Protein AF-0000000071808644 (afdb_homodimer)

Structure (mmCIF, N/CA/C/O backbone):
data_AF-0000000071808644-model_v1
#
loop_
_entity.id
_entity.type
_entity.pdbx_description
1 polymer 'Uncharacterized protein'
#
loop_
_atom_site.group_PDB
_atom_site.id
_atom_site.type_symbol
_atom_site.label_atom_id
_atom_site.label_alt_id
_atom_site.label_comp_id
_atom_site.label_asym_id
_atom_site.label_entity_id
_atom_site.label_seq_id
_atom_site.pdbx_PDB_ins_code
_atom_site.Cartn_x
_atom_site.Cartn_y
_atom_site.Cartn_z
_atom_site.occupancy
_atom_site.B_iso_or_equiv
_atom_site.auth_seq_id
_atom_site.auth_comp_id
_atom_site.auth_asym_id
_atom_site.auth_atom_id
_atom_site.pdbx_PDB_model_num
ATOM 1 N N . MET A 1 1 ? 112.938 -9.633 44.031 1 18.41 1 MET A N 1
ATOM 2 C CA . MET A 1 1 ? 112.812 -9.719 42.562 1 18.41 1 MET A CA 1
ATOM 3 C C . MET A 1 1 ? 111.625 -8.914 42.062 1 18.41 1 MET A C 1
ATOM 5 O O . MET A 1 1 ? 110.688 -8.672 42.812 1 18.41 1 MET A O 1
ATOM 9 N N . LYS A 1 2 ? 111.625 -8.844 40.438 1 17.34 2 LYS A N 1
ATOM 10 C CA . LYS A 1 2 ? 111.75 -7.777 39.469 1 17.34 2 LYS A CA 1
ATOM 11 C C . LYS A 1 2 ? 110.438 -7.016 39.281 1 17.34 2 LYS A C 1
ATOM 13 O O . LYS A 1 2 ? 109.375 -7.484 39.688 1 17.34 2 LYS A O 1
ATOM 18 N N . ARG A 1 3 ? 110.125 -6.863 37.969 1 21 3 ARG A N 1
ATOM 19 C CA . ARG A 1 3 ? 109.938 -6.176 36.719 1 21 3 ARG A CA 1
ATOM 20 C C . ARG A 1 3 ? 108.438 -6.23 36.312 1 21 3 ARG A C 1
ATOM 22 O O . ARG A 1 3 ? 107.938 -7.293 35.938 1 21 3 ARG A O 1
ATOM 29 N N . ARG A 1 4 ? 107.5 -5.637 37.094 1 20.03 4 ARG A N 1
ATOM 30 C CA . ARG A 1 4 ? 106.125 -5.613 37.594 1 20.03 4 ARG A CA 1
ATOM 31 C C . ARG A 1 4 ? 105.125 -5.605 36.438 1 20.03 4 ARG A C 1
ATOM 33 O O . ARG A 1 4 ? 105.5 -5.297 35.312 1 20.03 4 ARG A O 1
ATOM 40 N N . GLU A 1 5 ? 103.938 -5.289 36.469 1 20.12 5 GLU A N 1
ATOM 41 C CA . GLU A 1 5 ? 102.562 -5.691 36.125 1 20.12 5 GLU A CA 1
ATOM 42 C C . GLU A 1 5 ? 102.062 -4.934 34.906 1 20.12 5 GLU A C 1
ATOM 44 O O . GLU A 1 5 ? 100.875 -5.062 34.562 1 20.12 5 GLU A O 1
ATOM 49 N N . SER A 1 6 ? 102.938 -3.836 34.219 1 23.62 6 SER A N 1
ATOM 50 C CA . SER A 1 6 ? 102.312 -2.74 33.469 1 23.62 6 SER A CA 1
ATOM 51 C C . SER A 1 6 ? 101.875 -3.211 32.094 1 23.62 6 SER A C 1
ATOM 53 O O . SER A 1 6 ? 101.438 -2.402 31.281 1 23.62 6 SER A O 1
ATOM 55 N N . GLU A 1 7 ? 102.25 -4.43 31.5 1 23.36 7 GLU A N 1
ATOM 56 C CA . GLU A 1 7 ? 102.312 -4.801 30.094 1 23.36 7 GLU A CA 1
ATOM 57 C C . GLU A 1 7 ? 100.938 -4.879 29.469 1 23.36 7 GLU A C 1
ATOM 59 O O . GLU A 1 7 ? 100.812 -4.602 28.281 1 23.36 7 GLU A O 1
ATOM 64 N N . TYR A 1 8 ? 99.875 -5.59 30.047 1 23.56 8 TYR A N 1
ATOM 65 C CA . TYR A 1 8 ? 99.062 -6.504 29.25 1 23.56 8 TYR A CA 1
ATOM 66 C C . TYR A 1 8 ? 97.938 -5.762 28.562 1 23.56 8 TYR A C 1
ATOM 68 O O . TYR A 1 8 ? 97.188 -6.352 27.766 1 23.56 8 TYR A O 1
ATOM 76 N N . ASN A 1 9 ? 97.438 -4.418 28.875 1 21.66 9 ASN A N 1
ATOM 77 C CA . ASN A 1 9 ? 96 -4.098 28.688 1 21.66 9 ASN A CA 1
ATOM 78 C C . ASN A 1 9 ? 95.75 -3.588 27.281 1 21.66 9 ASN A C 1
ATOM 80 O O . ASN A 1 9 ? 94.625 -3.062 27 1 21.66 9 ASN A O 1
ATOM 84 N N . VAL A 1 10 ? 96.688 -3.223 26.312 1 26.44 10 VAL A N 1
ATOM 85 C CA . VAL A 1 10 ? 96.562 -2.328 25.172 1 26.44 10 VAL A CA 1
ATOM 86 C C . VAL A 1 10 ? 95.75 -3.033 24.047 1 26.44 10 VAL A C 1
ATOM 88 O O . VAL A 1 10 ? 95.375 -2.396 23.094 1 26.44 10 VAL A O 1
ATOM 91 N N . GLN A 1 11 ? 95.75 -4.348 23.906 1 21.98 11 GLN A N 1
ATOM 92 C CA . GLN A 1 11 ? 95.5 -5.016 22.641 1 21.98 11 GLN A CA 1
ATOM 93 C C . GLN A 1 11 ? 94.062 -4.891 22.25 1 21.98 11 GLN A C 1
ATOM 95 O O . GLN A 1 11 ? 93.625 -5.234 21.125 1 21.98 11 GLN A O 1
ATOM 100 N N . GLU A 1 12 ? 93 -4.711 23.125 1 25.33 12 GLU A N 1
ATOM 101 C CA . GLU A 1 12 ? 91.625 -5.145 22.844 1 25.33 12 GLU A CA 1
ATOM 102 C C . GLU A 1 12 ? 90.875 -4.133 21.969 1 25.33 12 GLU A C 1
ATOM 104 O O . GLU A 1 12 ? 89.688 -4.301 21.672 1 25.33 12 GLU A O 1
ATOM 109 N N . GLU A 1 13 ? 91.375 -2.963 21.516 1 24.89 13 GLU A N 1
ATOM 110 C CA . GLU A 1 13 ? 90.625 -1.874 20.938 1 24.89 13 GLU A CA 1
ATOM 111 C C . GLU A 1 13 ? 90.25 -2.18 19.5 1 24.89 13 GLU A C 1
ATOM 113 O O . GLU A 1 13 ? 89.312 -1.601 18.953 1 24.89 13 GLU A O 1
ATOM 118 N N . ARG A 1 14 ? 91.062 -2.805 18.562 1 28.14 14 ARG A N 1
ATOM 119 C CA . ARG A 1 14 ? 91 -2.652 17.125 1 28.14 14 ARG A CA 1
ATOM 120 C C . ARG A 1 14 ? 89.75 -3.375 16.547 1 28.14 14 ARG A C 1
ATOM 122 O O . ARG A 1 14 ? 89.562 -3.398 15.328 1 28.14 14 ARG A O 1
ATOM 129 N N . ARG A 1 15 ? 89.125 -4.352 17.203 1 24.03 15 ARG A N 1
ATOM 130 C CA . ARG A 1 15 ? 88.25 -5.289 16.484 1 24.03 15 ARG A CA 1
ATOM 131 C C . ARG A 1 15 ? 86.875 -4.648 16.156 1 24.03 15 ARG A C 1
ATOM 133 O O . ARG A 1 15 ? 86.125 -5.203 15.375 1 24.03 15 ARG A O 1
ATOM 140 N N . THR A 1 16 ? 86.438 -3.617 16.844 1 24.81 16 THR A N 1
ATOM 141 C CA . THR A 1 16 ? 85 -3.441 16.859 1 24.81 16 THR A CA 1
ATOM 142 C C . THR A 1 16 ? 84.5 -2.709 15.602 1 24.81 16 THR A C 1
ATOM 144 O O . THR A 1 16 ? 83.312 -2.459 15.422 1 24.81 16 THR A O 1
ATOM 147 N N . ARG A 1 17 ? 85.375 -2.074 14.734 1 30.22 17 ARG A N 1
ATOM 148 C CA . ARG A 1 17 ? 85 -1.171 13.672 1 30.22 17 ARG A CA 1
ATOM 149 C C . ARG A 1 17 ? 84.312 -1.938 12.523 1 30.22 17 ARG A C 1
ATOM 151 O O . ARG A 1 17 ? 83.688 -1.349 11.68 1 30.22 17 ARG A O 1
ATOM 158 N N . SER A 1 18 ? 84.812 -3.166 12.305 1 27.53 18 SER A N 1
ATOM 159 C CA . SER A 1 18 ? 84.562 -3.742 10.992 1 27.53 18 SER A CA 1
ATOM 160 C C . SER A 1 18 ? 83.062 -4.156 10.883 1 27.53 18 SER A C 1
ATOM 162 O O . SER A 1 18 ? 82.625 -4.559 9.812 1 27.53 18 SER A O 1
ATOM 164 N N . LYS A 1 19 ? 82.438 -4.414 12 1 37.84 19 LYS A N 1
ATOM 165 C CA . LYS A 1 19 ? 81.125 -5.094 11.93 1 37.84 19 LYS A CA 1
ATOM 166 C C . LYS A 1 19 ? 80 -4.137 11.484 1 37.84 19 LYS A C 1
ATOM 168 O O . LYS A 1 19 ? 78.875 -4.547 11.289 1 37.84 19 LYS A O 1
ATOM 173 N N . SER A 1 20 ? 80.375 -2.814 11.508 1 35.75 20 SER A N 1
ATOM 174 C CA . SER A 1 20 ? 79.188 -1.937 11.227 1 35.75 20 SER A CA 1
ATOM 175 C C . SER A 1 20 ? 78.812 -2.006 9.758 1 35.75 20 SER A C 1
ATOM 177 O O . SER A 1 20 ? 77.625 -1.877 9.422 1 35.75 20 SER A O 1
ATOM 179 N N . LYS A 1 21 ? 79.938 -2.133 8.898 1 44.19 21 LYS A N 1
ATOM 180 C CA . LYS A 1 21 ? 79.625 -2.043 7.473 1 44.19 21 LYS A CA 1
ATOM 181 C C . LYS A 1 21 ? 78.812 -3.264 7 1 44.19 21 LYS A C 1
ATOM 183 O O . LYS A 1 21 ? 78 -3.16 6.09 1 44.19 21 LYS A O 1
ATOM 188 N N . ARG A 1 22 ? 79.188 -4.344 7.664 1 44.31 22 ARG A N 1
ATOM 189 C CA . ARG A 1 22 ? 78.562 -5.582 7.207 1 44.31 22 ARG A CA 1
ATOM 190 C C . ARG A 1 22 ? 77.062 -5.605 7.531 1 44.31 22 ARG A C 1
ATOM 192 O O . ARG A 1 22 ? 76.312 -6.152 6.77 1 44.31 22 ARG A O 1
ATOM 199 N N . THR A 1 23 ? 76.875 -4.984 8.672 1 47.53 23 THR A N 1
ATOM 200 C CA . THR A 1 23 ? 75.438 -5.043 9.062 1 47.53 23 THR A CA 1
ATOM 201 C C . THR A 1 23 ? 74.625 -4.195 8.117 1 47.53 23 THR A C 1
ATOM 203 O O . THR A 1 23 ? 73.5 -4.586 7.762 1 47.53 23 THR A O 1
ATOM 206 N N . ILE A 1 24 ? 75.25 -3.025 7.625 1 54.75 24 ILE A N 1
ATOM 207 C CA . ILE A 1 24 ? 74.5 -2.154 6.742 1 54.75 24 ILE A CA 1
ATOM 208 C C . ILE A 1 24 ? 74.312 -2.844 5.395 1 54.75 24 ILE A C 1
ATOM 210 O O . ILE A 1 24 ? 73.188 -2.787 4.832 1 54.75 24 ILE A O 1
ATOM 214 N N . ILE A 1 25 ? 75.375 -3.658 4.988 1 56.53 25 ILE A N 1
ATOM 215 C CA . ILE A 1 25 ? 75.25 -4.379 3.727 1 56.53 25 ILE A CA 1
ATOM 216 C C . ILE A 1 25 ? 74.125 -5.441 3.842 1 56.53 25 ILE A C 1
ATOM 218 O O . ILE A 1 25 ? 73.312 -5.602 2.93 1 56.53 25 ILE A O 1
ATOM 222 N N . TRP A 1 26 ? 74.125 -6.012 5.012 1 58.91 26 TRP A N 1
ATOM 223 C CA . TRP A 1 26 ? 73.125 -7.055 5.195 1 58.91 26 TRP A CA 1
ATOM 224 C C . TRP A 1 26 ? 71.75 -6.457 5.254 1 58.91 26 TRP A C 1
ATOM 226 O O . TRP A 1 26 ? 70.812 -7.027 4.711 1 58.91 26 TRP A O 1
ATOM 236 N N . ILE A 1 27 ? 71.625 -5.215 5.82 1 60.44 27 ILE A N 1
ATOM 237 C CA . ILE A 1 27 ? 70.375 -4.559 5.895 1 60.44 27 ILE A CA 1
ATOM 238 C C . ILE A 1 27 ? 69.938 -4.121 4.496 1 60.44 27 ILE A C 1
ATOM 240 O O . ILE A 1 27 ? 68.75 -4.316 4.113 1 60.44 27 ILE A O 1
ATOM 244 N N . VAL A 1 28 ? 70.938 -3.635 3.697 1 63.34 28 VAL A N 1
ATOM 245 C CA . VAL A 1 28 ? 70.625 -3.211 2.34 1 63.34 28 VAL A CA 1
ATOM 246 C C . VAL A 1 28 ? 70.25 -4.43 1.489 1 63.34 28 VAL A C 1
ATOM 248 O O . VAL A 1 28 ? 69.312 -4.402 0.719 1 63.34 28 VAL A O 1
ATOM 251 N N . ILE A 1 29 ? 71 -5.527 1.685 1 61.94 29 ILE A N 1
ATOM 252 C CA . ILE A 1 29 ? 70.688 -6.762 0.971 1 61.94 29 ILE A CA 1
ATOM 253 C C . ILE A 1 29 ? 69.312 -7.273 1.401 1 61.94 29 ILE A C 1
ATOM 255 O O . ILE A 1 29 ? 68.5 -7.68 0.563 1 61.94 29 ILE A O 1
ATOM 259 N N . ALA A 1 30 ? 69.125 -7.172 2.725 1 63.38 30 ALA A N 1
ATOM 260 C CA . ALA A 1 30 ? 67.812 -7.633 3.213 1 63.38 30 ALA A CA 1
ATOM 261 C C . ALA A 1 30 ? 66.688 -6.773 2.662 1 63.38 30 ALA A C 1
ATOM 263 O O . ALA A 1 30 ? 65.625 -7.293 2.246 1 63.38 30 ALA A O 1
ATOM 264 N N . LEU A 1 31 ? 66.938 -5.484 2.58 1 66.81 31 LEU A N 1
ATOM 265 C CA . LEU A 1 31 ? 65.938 -4.582 2.055 1 66.81 31 LEU A CA 1
ATOM 266 C C . LEU A 1 31 ? 65.812 -4.758 0.547 1 66.81 31 LEU A C 1
ATOM 268 O O . LEU A 1 31 ? 64.688 -4.715 0.025 1 66.81 31 LEU A O 1
ATOM 272 N N . THR A 1 32 ? 66.938 -5.035 -0.155 1 64.38 32 THR A N 1
ATOM 273 C CA . THR A 1 32 ? 66.875 -5.312 -1.585 1 64.38 32 THR A CA 1
ATOM 274 C C . THR A 1 32 ? 66.188 -6.648 -1.844 1 64.38 32 THR A C 1
ATOM 276 O O . THR A 1 32 ? 65.375 -6.77 -2.775 1 64.38 32 THR A O 1
ATOM 279 N N . ILE A 1 33 ? 66.5 -7.629 -1.031 1 63.22 33 ILE A N 1
ATOM 280 C CA . ILE A 1 33 ? 65.812 -8.914 -1.165 1 63.22 33 ILE A CA 1
ATOM 281 C C . ILE A 1 33 ? 64.375 -8.758 -0.853 1 63.22 33 ILE A C 1
ATOM 283 O O . ILE A 1 33 ? 63.5 -9.289 -1.564 1 63.22 33 ILE A O 1
ATOM 287 N N . LEU A 1 34 ? 64.062 -7.977 0.174 1 64.75 34 LEU A N 1
ATOM 288 C CA . LEU A 1 34 ? 62.625 -7.73 0.498 1 64.75 34 LEU A CA 1
ATOM 289 C C . LEU A 1 34 ? 61.938 -6.957 -0.623 1 64.75 34 LEU A C 1
ATOM 291 O O . LEU A 1 34 ? 60.812 -7.25 -0.968 1 64.75 34 LEU A O 1
ATOM 295 N N . ALA A 1 35 ? 62.719 -6.02 -1.239 1 66.44 35 ALA A N 1
ATOM 296 C CA . ALA A 1 35 ? 62.156 -5.289 -2.383 1 66.44 35 ALA A CA 1
ATOM 297 C C . ALA A 1 35 ? 62.031 -6.199 -3.598 1 66.44 35 ALA A C 1
ATOM 299 O O . ALA A 1 35 ? 61.031 -6.129 -4.316 1 66.44 35 ALA A O 1
ATOM 300 N N . ILE A 1 36 ? 62.969 -7.074 -3.805 1 63.25 36 ILE A N 1
ATOM 301 C CA . ILE A 1 36 ? 62.875 -8.039 -4.891 1 63.25 36 ILE A CA 1
ATOM 302 C C . ILE A 1 36 ? 61.75 -9.023 -4.621 1 63.25 36 ILE A C 1
ATOM 304 O O . ILE A 1 36 ? 60.969 -9.344 -5.52 1 63.25 36 ILE A O 1
ATOM 308 N N . ILE A 1 37 ? 61.594 -9.461 -3.4 1 62.5 37 ILE A N 1
ATOM 309 C CA . ILE A 1 37 ? 60.469 -10.359 -3.062 1 62.5 37 ILE A CA 1
ATOM 310 C C . ILE A 1 37 ? 59.156 -9.617 -3.211 1 62.5 37 ILE A C 1
ATOM 312 O O . ILE A 1 37 ? 58.188 -10.164 -3.768 1 62.5 37 ILE A O 1
ATOM 316 N N . ALA A 1 38 ? 59.094 -8.375 -2.803 1 65.19 38 ALA A N 1
ATOM 317 C CA . ALA A 1 38 ? 57.875 -7.598 -2.957 1 65.19 38 ALA A CA 1
ATOM 318 C C . ALA A 1 38 ? 57.562 -7.367 -4.43 1 65.19 38 ALA A C 1
ATOM 320 O O . ALA A 1 38 ? 56.406 -7.484 -4.848 1 65.19 38 ALA A O 1
ATOM 321 N N . THR A 1 39 ? 58.594 -7.078 -5.227 1 63.19 39 THR A N 1
ATOM 322 C CA . THR A 1 39 ? 58.375 -6.926 -6.664 1 63.19 39 THR A CA 1
ATOM 323 C C . THR A 1 39 ? 58.062 -8.273 -7.312 1 63.19 39 THR A C 1
ATOM 325 O O . THR A 1 39 ? 57.219 -8.344 -8.211 1 63.19 39 THR A O 1
ATOM 328 N N . ALA A 1 40 ? 58.688 -9.305 -6.91 1 59.97 40 ALA A N 1
ATOM 329 C CA . ALA A 1 40 ? 58.375 -10.625 -7.438 1 59.97 40 ALA A CA 1
ATOM 330 C C . ALA A 1 40 ? 56.969 -11.062 -7.035 1 59.97 40 ALA A C 1
ATOM 332 O O . ALA A 1 40 ? 56.219 -11.609 -7.848 1 59.97 40 ALA A O 1
ATOM 333 N N . VAL A 1 41 ? 56.562 -10.805 -5.82 1 59.75 41 VAL A N 1
ATOM 334 C CA . VAL A 1 41 ? 55.188 -11.094 -5.391 1 59.75 41 VAL A CA 1
ATOM 335 C C . VAL A 1 41 ? 54.219 -10.219 -6.168 1 59.75 41 VAL A C 1
ATOM 337 O O . VAL A 1 41 ? 53.188 -10.703 -6.645 1 59.75 41 VAL A O 1
ATOM 340 N N . ALA A 1 42 ? 54.562 -8.938 -6.375 1 58.53 42 ALA A N 1
ATOM 341 C CA . ALA A 1 42 ? 53.719 -8.062 -7.188 1 58.53 42 ALA A CA 1
ATOM 342 C C . ALA A 1 42 ? 53.688 -8.539 -8.641 1 58.53 42 ALA A C 1
ATOM 344 O O . ALA A 1 42 ? 52.625 -8.547 -9.258 1 58.53 42 ALA A O 1
ATOM 345 N N . LEU A 1 43 ? 54.781 -8.945 -9.117 1 55.28 43 LEU A N 1
ATOM 346 C CA . LEU A 1 43 ? 54.812 -9.484 -10.469 1 55.28 43 LEU A CA 1
ATOM 347 C C . LEU A 1 43 ? 54.062 -10.812 -10.547 1 55.28 43 LEU A C 1
ATOM 349 O O . LEU A 1 43 ? 53.344 -11.062 -11.5 1 55.28 43 LEU A O 1
ATOM 353 N N . VAL A 1 44 ? 54.219 -11.664 -9.57 1 53.47 44 VAL A N 1
ATOM 354 C CA . VAL A 1 44 ? 53.469 -12.914 -9.555 1 53.47 44 VAL A CA 1
ATOM 355 C C . VAL A 1 44 ? 51.969 -12.625 -9.414 1 53.47 44 VAL A C 1
ATOM 357 O O . VAL A 1 44 ? 51.156 -13.258 -10.078 1 53.47 44 VAL A O 1
ATOM 360 N N . VAL A 1 45 ? 51.594 -11.641 -8.602 1 52.75 45 VAL A N 1
ATOM 361 C CA . VAL A 1 45 ? 50.188 -11.258 -8.477 1 52.75 45 VAL A CA 1
ATOM 362 C C . VAL A 1 45 ? 49.719 -10.68 -9.797 1 52.75 45 VAL A C 1
ATOM 364 O O . VAL A 1 45 ? 48.625 -11.023 -10.266 1 52.75 45 VAL A O 1
ATOM 367 N N . VAL A 1 46 ? 50.5 -9.805 -10.422 1 51.59 46 VAL A N 1
ATOM 368 C CA . VAL A 1 46 ? 50.125 -9.25 -11.719 1 51.59 46 VAL A CA 1
ATOM 369 C C . VAL A 1 46 ? 50.156 -10.359 -12.773 1 51.59 46 VAL A C 1
ATOM 371 O O . VAL A 1 46 ? 49.25 -10.445 -13.609 1 51.59 46 VAL A O 1
ATOM 374 N N . LEU A 1 47 ? 51.188 -11.172 -12.797 1 48.44 47 LEU A N 1
ATOM 375 C CA . LEU A 1 47 ? 51.25 -12.281 -13.75 1 48.44 47 LEU A CA 1
ATOM 376 C C . LEU A 1 47 ? 50.156 -13.32 -13.445 1 48.44 47 LEU A C 1
ATOM 378 O O . LEU A 1 47 ? 49.562 -13.883 -14.359 1 48.44 47 LEU A O 1
ATOM 382 N N . ARG A 1 48 ? 50 -13.641 -12.148 1 44.94 48 ARG A N 1
ATOM 383 C CA . ARG A 1 48 ? 48.875 -14.492 -11.805 1 44.94 48 ARG A CA 1
ATOM 384 C C . ARG A 1 48 ? 47.531 -13.844 -12.219 1 44.94 48 ARG A C 1
ATOM 386 O O . ARG A 1 48 ? 46.656 -14.516 -12.742 1 44.94 48 ARG A O 1
ATOM 393 N N . ASP A 1 49 ? 47.406 -12.602 -12.047 1 44.88 49 ASP A N 1
ATOM 394 C CA . ASP A 1 49 ? 46.219 -11.898 -12.555 1 44.88 49 ASP A CA 1
ATOM 395 C C . ASP A 1 49 ? 46.188 -11.938 -14.078 1 44.88 49 ASP A C 1
ATOM 397 O O . ASP A 1 49 ? 45.125 -12.102 -14.672 1 44.88 49 ASP A O 1
ATOM 401 N N . GLN A 1 50 ? 47.312 -11.828 -14.742 1 40.97 50 GLN A N 1
ATOM 402 C CA . GLN A 1 50 ? 47.375 -11.961 -16.188 1 40.97 50 GLN A CA 1
ATOM 403 C C . GLN A 1 50 ? 47.219 -13.422 -16.625 1 40.97 50 GLN A C 1
ATOM 405 O O . GLN A 1 50 ? 46.625 -13.719 -17.641 1 40.97 50 GLN A O 1
ATOM 410 N N . LEU A 1 51 ? 47.906 -14.383 -16.094 1 40.09 51 LEU A N 1
ATOM 411 C CA . LEU A 1 51 ? 47.781 -15.789 -16.438 1 40.09 51 LEU A CA 1
ATOM 412 C C . LEU A 1 51 ? 46.375 -16.312 -16.078 1 40.09 51 LEU A C 1
ATOM 414 O O . LEU A 1 51 ? 45.844 -17.172 -16.781 1 40.09 51 LEU A O 1
ATOM 418 N N . THR A 1 52 ? 45.875 -16.031 -14.953 1 40.03 52 THR A N 1
ATOM 419 C CA . THR A 1 52 ? 44.469 -16.359 -14.75 1 40.03 52 THR A CA 1
ATOM 420 C C . THR A 1 52 ? 43.594 -15.664 -15.781 1 40.03 52 THR A C 1
ATOM 422 O O . THR A 1 52 ? 42.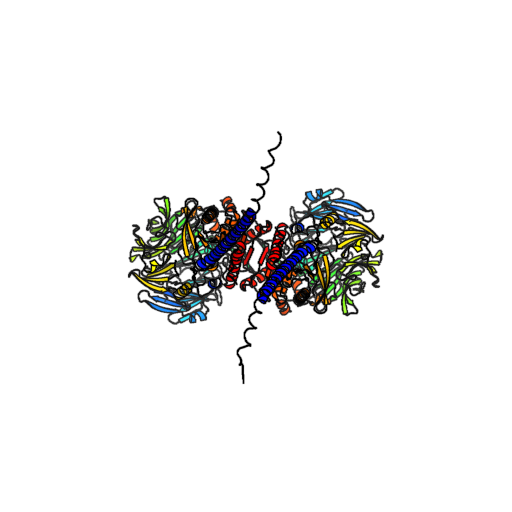469 -16.094 -16.031 1 40.03 52 THR A O 1
ATOM 425 N N . ASN A 1 53 ? 44.062 -14.617 -16.344 1 40.81 53 ASN A N 1
ATOM 426 C CA . ASN A 1 53 ? 43.344 -13.992 -17.438 1 40.81 53 ASN A CA 1
ATOM 427 C C . ASN A 1 53 ? 43.531 -14.773 -18.734 1 40.81 53 ASN A C 1
ATOM 429 O O . ASN A 1 53 ? 42.938 -14.414 -19.766 1 40.81 53 ASN A O 1
ATOM 433 N N . ASN A 1 54 ? 44.469 -15.57 -18.891 1 40.25 54 ASN A N 1
ATOM 434 C CA . ASN A 1 54 ? 44.719 -16.188 -20.188 1 40.25 54 ASN A CA 1
ATOM 435 C C . ASN A 1 54 ? 43.625 -17.188 -20.547 1 40.25 54 ASN A C 1
ATOM 437 O O . ASN A 1 54 ? 43.469 -17.562 -21.719 1 40.25 54 ASN A O 1
ATOM 441 N N . ASN A 1 55 ? 43.281 -18.078 -19.703 1 42.66 55 ASN A N 1
ATOM 442 C CA . ASN A 1 55 ? 42.25 -19 -20.172 1 42.66 55 ASN A CA 1
ATOM 443 C C . ASN A 1 55 ? 40.906 -18.281 -20.359 1 42.66 55 ASN A C 1
ATOM 445 O O . ASN A 1 55 ? 39.844 -18.906 -20.25 1 42.66 55 ASN A O 1
ATOM 449 N N . GLN A 1 56 ? 40.906 -16.984 -20.297 1 48.72 56 GLN A N 1
ATOM 450 C CA . GLN A 1 56 ? 39.688 -16.141 -20.344 1 48.72 56 GLN A CA 1
ATOM 451 C C . GLN A 1 56 ? 39.156 -16.047 -21.766 1 48.72 56 GLN A C 1
ATOM 453 O O . GLN A 1 56 ? 39.844 -15.57 -22.672 1 48.72 56 GLN A O 1
ATOM 458 N N . SER A 1 57 ? 38.375 -16.891 -22.188 1 59.38 57 SER A N 1
ATOM 459 C CA . SER A 1 57 ? 37.625 -16.609 -23.406 1 59.38 57 SER A CA 1
ATOM 460 C C . SER A 1 57 ? 37.312 -15.133 -23.531 1 59.38 57 SER A C 1
ATOM 462 O O . SER A 1 57 ? 37.156 -14.43 -22.516 1 59.38 57 SER A O 1
ATOM 464 N N . THR A 1 58 ? 37.719 -14.469 -24.672 1 69.06 58 THR A N 1
ATOM 465 C CA . THR A 1 58 ? 37.469 -13.086 -25.078 1 69.06 58 THR A CA 1
ATOM 466 C C . THR A 1 58 ? 36 -12.812 -25.266 1 69.06 58 THR A C 1
ATOM 468 O O . THR A 1 58 ? 35.594 -11.672 -25.5 1 69.06 58 THR A O 1
ATOM 471 N N . GLN A 1 59 ? 35.094 -13.828 -25.047 1 89 59 GLN A N 1
ATOM 472 C CA . GLN A 1 59 ? 33.688 -13.523 -25.297 1 89 59 GLN A CA 1
ATOM 473 C C . GLN A 1 59 ? 33.062 -12.898 -24.062 1 89 59 GLN A C 1
ATOM 475 O O . GLN A 1 59 ? 33.438 -13.195 -22.938 1 89 59 GLN A O 1
ATOM 480 N N . PRO A 1 60 ? 32.125 -12.039 -24.328 1 93.12 60 PRO A N 1
ATOM 481 C CA . PRO A 1 60 ? 31.391 -11.461 -23.188 1 93.12 60 PRO A CA 1
ATOM 482 C C . PRO A 1 60 ? 30.453 -12.469 -22.516 1 93.12 60 PRO A C 1
ATOM 484 O O . PRO A 1 60 ? 30.016 -13.43 -23.156 1 93.12 60 PRO A O 1
ATOM 487 N N . GLY A 1 61 ? 30.25 -12.305 -21.234 1 94.94 61 GLY A N 1
ATOM 488 C CA . GLY A 1 61 ? 29.219 -13.078 -20.562 1 94.94 61 GLY A CA 1
ATOM 489 C C . GLY A 1 61 ? 27.812 -12.711 -20.984 1 94.94 61 GLY A C 1
ATOM 490 O O . GLY A 1 61 ? 27.625 -11.805 -21.797 1 94.94 61 GLY A O 1
ATOM 491 N N . PHE A 1 62 ? 26.828 -13.438 -20.453 1 96.5 62 PHE A N 1
ATOM 492 C CA . PHE A 1 62 ? 25.422 -13.086 -20.625 1 96.5 62 PHE A CA 1
ATOM 493 C C . PHE A 1 62 ? 25.078 -11.836 -19.828 1 96.5 62 PHE A C 1
ATOM 495 O O . PHE A 1 62 ? 24.984 -11.883 -18.594 1 96.5 62 PHE A O 1
ATOM 502 N N . SER A 1 63 ? 24.844 -10.727 -20.484 1 95.75 63 SER A N 1
ATOM 503 C CA . SER A 1 63 ? 24.75 -9.422 -19.828 1 95.75 63 SER A CA 1
ATOM 504 C C . SER A 1 63 ? 23.359 -9.18 -19.266 1 95.75 63 SER A C 1
ATOM 506 O O . SER A 1 63 ? 22.438 -9.945 -19.547 1 95.75 63 SER A O 1
ATOM 508 N N . TYR A 1 64 ? 23.266 -8.07 -18.484 1 96.38 64 TYR A N 1
ATOM 509 C CA . TYR A 1 64 ? 21.984 -7.645 -17.938 1 96.38 64 TYR A CA 1
ATOM 510 C C . TYR A 1 64 ? 20.984 -7.367 -19.062 1 96.38 64 TYR A C 1
ATOM 512 O O . TYR A 1 64 ? 19.844 -7.812 -19 1 96.38 64 TYR A O 1
ATOM 520 N N . GLU A 1 65 ? 21.406 -6.711 -20.094 1 96.25 65 GLU A N 1
ATOM 521 C CA . GLU A 1 65 ? 20.531 -6.348 -21.203 1 96.25 65 GLU A CA 1
ATOM 522 C C . GLU A 1 65 ? 20.094 -7.578 -22 1 96.25 65 GLU A C 1
ATOM 524 O O . GLU A 1 65 ? 19 -7.617 -22.547 1 96.25 65 GLU A O 1
ATOM 529 N N . ASP A 1 66 ? 21 -8.57 -22.016 1 96.12 66 ASP A N 1
ATOM 530 C CA . ASP A 1 66 ? 20.688 -9.805 -22.734 1 96.12 66 ASP A CA 1
ATOM 531 C C . ASP A 1 66 ? 19.438 -10.477 -22.141 1 96.12 66 ASP A C 1
ATOM 533 O O . ASP A 1 66 ? 18.656 -11.078 -22.875 1 96.12 66 ASP A O 1
ATOM 537 N N . MET A 1 67 ? 19.188 -10.367 -20.828 1 94.38 67 MET A N 1
ATOM 538 C CA . MET A 1 67 ? 18.062 -10.977 -20.141 1 94.38 67 MET A CA 1
ATOM 539 C C . MET A 1 67 ? 16.734 -10.469 -20.703 1 94.38 67 MET A C 1
ATOM 541 O O . MET A 1 67 ? 15.734 -11.18 -20.672 1 94.38 67 MET A O 1
ATOM 545 N N . PHE A 1 68 ? 16.797 -9.289 -21.203 1 94.69 68 PHE A N 1
ATOM 546 C CA . PHE A 1 68 ? 15.555 -8.656 -21.625 1 94.69 68 PHE A CA 1
ATOM 547 C C . PHE A 1 68 ? 15.484 -8.562 -23.141 1 94.69 68 PHE A C 1
ATOM 549 O O . PHE A 1 68 ? 14.5 -8.055 -23.688 1 94.69 68 PHE A O 1
ATOM 556 N N . SER A 1 69 ? 16.516 -9.062 -23.844 1 95.12 69 SER A N 1
ATOM 557 C CA . SER A 1 69 ? 16.578 -8.977 -25.312 1 95.12 69 SER A CA 1
ATOM 558 C C . SER A 1 69 ? 15.82 -10.125 -25.969 1 95.12 69 SER A C 1
ATOM 560 O O . SER A 1 69 ? 15.914 -11.266 -25.531 1 95.12 69 SER A O 1
ATOM 562 N N . SER A 1 70 ? 15.07 -9.859 -27 1 93.81 70 SER A N 1
ATOM 563 C CA . SER A 1 70 ? 14.383 -10.883 -27.781 1 93.81 70 SER A CA 1
ATOM 564 C C . SER A 1 70 ? 15.383 -11.773 -28.516 1 93.81 70 SER A C 1
ATOM 566 O O . SER A 1 70 ? 15.031 -12.867 -28.969 1 93.81 70 SER A O 1
ATOM 568 N N . LEU A 1 71 ? 16.625 -11.32 -28.578 1 95.25 71 LEU A N 1
ATOM 569 C CA . LEU A 1 71 ? 17.656 -12.055 -29.297 1 95.25 71 LEU A CA 1
ATOM 570 C C . LEU A 1 71 ? 17.984 -13.375 -28.594 1 95.25 71 LEU A C 1
ATOM 572 O O . LEU A 1 71 ? 18.5 -14.305 -29.219 1 95.25 71 LEU A O 1
ATOM 576 N N . TYR A 1 72 ? 17.672 -13.469 -27.375 1 96.06 72 TYR A N 1
ATOM 577 C CA . TYR A 1 72 ? 18.047 -14.656 -26.625 1 96.06 72 TYR A CA 1
ATOM 578 C C . TYR A 1 72 ? 16.812 -15.383 -26.109 1 96.06 72 TYR A C 1
ATOM 580 O O . TYR A 1 72 ? 16.891 -16.172 -25.156 1 96.06 72 TYR A O 1
ATOM 588 N N . GLN A 1 73 ? 15.719 -15.133 -26.703 1 93.94 73 GLN A N 1
ATOM 589 C CA . GLN A 1 73 ? 14.492 -15.883 -26.422 1 93.94 73 GLN A CA 1
ATOM 590 C C . GLN A 1 73 ? 14.359 -17.078 -27.375 1 93.94 73 GLN A C 1
ATOM 592 O O . GLN A 1 73 ? 14.383 -16.906 -28.594 1 93.94 73 GLN A O 1
ATOM 597 N N . TYR A 1 74 ? 14.336 -18.219 -26.781 1 93.88 74 TYR A N 1
ATOM 598 C CA . TYR A 1 74 ? 14.188 -19.375 -27.656 1 93.88 74 TYR A CA 1
ATOM 599 C C . TYR A 1 74 ? 12.719 -19.719 -27.875 1 93.88 74 TYR A C 1
ATOM 601 O O . TYR A 1 74 ? 11.859 -19.328 -27.078 1 93.88 74 TYR A O 1
ATOM 609 N N . GLN A 1 75 ? 12.43 -20.438 -28.891 1 93.94 75 GLN A N 1
ATOM 610 C CA . GLN A 1 75 ? 11.062 -20.75 -29.312 1 93.94 75 GLN A CA 1
ATOM 611 C C . GLN A 1 75 ? 10.664 -22.156 -28.844 1 93.94 75 GLN A C 1
ATOM 613 O O . GLN A 1 75 ? 11.477 -23.078 -28.891 1 93.94 75 GLN A O 1
ATOM 618 N N . GLY A 1 76 ? 9.391 -22.266 -28.344 1 94.62 76 GLY A N 1
ATOM 619 C CA . GLY A 1 76 ? 8.797 -23.578 -28.078 1 94.62 76 GLY A CA 1
ATOM 620 C C . GLY A 1 76 ? 8.062 -24.141 -29.281 1 94.62 76 GLY A C 1
ATOM 621 O O . GLY A 1 76 ? 8.031 -23.516 -30.344 1 94.62 76 GLY A O 1
ATOM 622 N N . TYR A 1 77 ? 7.559 -25.312 -29.141 1 95.94 77 TYR A N 1
ATOM 623 C CA . TYR A 1 77 ? 6.73 -25.969 -30.141 1 95.94 77 TYR A CA 1
ATOM 624 C C . TYR A 1 77 ? 5.512 -26.625 -29.5 1 95.94 77 TYR A C 1
ATOM 626 O O . TYR A 1 77 ? 5.465 -27.859 -29.359 1 95.94 77 TYR A O 1
ATOM 634 N N . ASP A 1 78 ? 4.531 -25.875 -29.234 1 94.38 78 ASP A N 1
ATOM 635 C CA . ASP A 1 78 ? 3.301 -26.359 -28.609 1 94.38 78 ASP A CA 1
ATOM 636 C C . ASP A 1 78 ? 2.293 -26.812 -29.672 1 94.38 78 ASP A C 1
ATOM 638 O O . ASP A 1 78 ? 2.1 -26.125 -30.688 1 94.38 78 ASP A O 1
ATOM 642 N N . VAL A 1 79 ? 1.685 -27.953 -29.406 1 96.94 79 VAL A N 1
ATOM 643 C CA . VAL A 1 79 ? 0.76 -28.484 -30.406 1 96.94 79 VAL A CA 1
ATOM 644 C C . VAL A 1 79 ? -0.573 -28.828 -29.734 1 96.94 79 VAL A C 1
ATOM 646 O O . VAL A 1 79 ? -0.643 -28.984 -28.516 1 96.94 79 VAL A O 1
ATOM 649 N N . PHE A 1 80 ? -1.641 -28.859 -30.531 1 96.06 80 PHE A N 1
ATOM 650 C CA . PHE A 1 80 ? -2.953 -29.375 -30.156 1 96.06 80 PHE A CA 1
ATOM 651 C C . PHE A 1 80 ? -3.355 -30.531 -31.062 1 96.06 80 PHE A C 1
ATOM 653 O O . PHE A 1 80 ? -3.648 -30.328 -32.25 1 96.06 80 PHE A O 1
ATOM 660 N N . TRP A 1 81 ? -3.379 -31.719 -30.5 1 96.88 81 TRP A N 1
ATOM 661 C CA . TRP A 1 81 ? -3.701 -32.906 -31.281 1 96.88 81 TRP A CA 1
ATOM 662 C C . TRP A 1 81 ? -5.203 -33.031 -31.516 1 96.88 81 TRP A C 1
ATOM 664 O O . TRP A 1 81 ? -5.996 -32.906 -30.578 1 96.88 81 TRP A O 1
ATOM 674 N N . HIS A 1 82 ? -5.578 -33.25 -32.75 1 95.31 82 HIS A N 1
ATOM 675 C CA . HIS A 1 82 ? -6.984 -33.406 -33.094 1 95.31 82 HIS A CA 1
ATOM 676 C C . HIS A 1 82 ? -7.363 -34.875 -33.156 1 95.31 82 HIS A C 1
ATOM 678 O O . HIS A 1 82 ? -8.516 -35.25 -32.938 1 95.31 82 HIS A O 1
ATOM 684 N N . ASP A 1 83 ? -6.469 -35.656 -33.562 1 94.62 83 ASP A N 1
ATOM 685 C CA . ASP A 1 83 ? -6.586 -37.125 -33.625 1 94.62 83 ASP A CA 1
ATOM 686 C C . ASP A 1 83 ? -5.219 -37.781 -33.531 1 94.62 83 ASP A C 1
ATOM 688 O O . ASP A 1 83 ? -4.316 -37.25 -32.875 1 94.62 83 ASP A O 1
ATOM 692 N N . ASP A 1 84 ? -5.148 -38.969 -34.062 1 96.06 84 ASP A N 1
ATOM 693 C CA . ASP A 1 84 ? -3.91 -39.719 -33.875 1 96.06 84 ASP A CA 1
ATOM 694 C C . ASP A 1 84 ? -2.852 -39.312 -34.906 1 96.06 84 ASP A C 1
ATOM 696 O O . ASP A 1 84 ? -1.724 -39.812 -34.844 1 96.06 84 ASP A O 1
ATOM 700 N N . GLU A 1 85 ? -3.219 -38.375 -35.812 1 96.5 85 GLU A N 1
ATOM 701 C CA . GLU A 1 85 ? -2.26 -38.094 -36.875 1 96.5 85 GLU A CA 1
ATOM 702 C C . GLU A 1 85 ? -2.096 -36.562 -37.062 1 96.5 85 GLU A C 1
ATOM 704 O O . GLU A 1 85 ? -1.057 -36.125 -37.531 1 96.5 85 GLU A O 1
ATOM 709 N N . ILE A 1 86 ? -3.129 -35.875 -36.75 1 97.12 86 ILE A N 1
ATOM 710 C CA . ILE A 1 86 ? -3.154 -34.438 -37.125 1 97.12 86 ILE A CA 1
ATOM 711 C C . ILE A 1 86 ? -3.105 -33.594 -35.844 1 97.12 86 ILE A C 1
ATOM 713 O O . ILE A 1 86 ? -3.83 -33.844 -34.906 1 97.12 86 ILE A O 1
ATOM 717 N N . TYR A 1 87 ? -2.221 -32.562 -35.875 1 97.56 87 TYR A N 1
ATOM 718 C CA . TYR A 1 87 ? -2.209 -31.531 -34.812 1 97.56 87 TYR A CA 1
ATOM 719 C C . TYR A 1 87 ? -2.148 -30.125 -35.438 1 97.56 87 TYR A C 1
ATOM 721 O O . TYR A 1 87 ? -1.811 -29.969 -36.594 1 97.56 87 TYR A O 1
ATOM 729 N N . SER A 1 88 ? -2.594 -29.156 -34.656 1 97.12 88 SER A N 1
ATOM 730 C CA . SER A 1 88 ? -2.428 -27.75 -35.031 1 97.12 88 SER A CA 1
ATOM 731 C C . SER A 1 88 ? -1.352 -27.094 -34.156 1 97.12 88 SER A C 1
ATOM 733 O O . SER A 1 88 ? -1.059 -27.547 -33.062 1 97.12 88 SER A O 1
ATOM 735 N N . TYR A 1 89 ? -0.696 -26.062 -34.625 1 96.06 89 TYR A N 1
ATOM 736 C CA . TYR A 1 89 ? 0.344 -25.312 -33.938 1 96.06 89 TYR A CA 1
ATOM 737 C C . TYR A 1 89 ? 0.43 -23.891 -34.469 1 96.06 89 TYR A C 1
ATOM 739 O O . TYR A 1 89 ? -0.058 -23.594 -35.562 1 96.06 89 TYR A O 1
ATOM 747 N N . LYS A 1 90 ? 0.894 -23.062 -33.656 1 95.06 90 LYS A N 1
ATOM 748 C CA . LYS A 1 90 ? 1.13 -21.672 -34.062 1 95.06 90 LYS A CA 1
ATOM 749 C C . LYS A 1 90 ? 2.561 -21.484 -34.562 1 95.06 90 LYS A C 1
ATOM 751 O O . LYS A 1 90 ? 3.516 -21.859 -33.875 1 95.06 90 LYS A O 1
ATOM 756 N N . THR A 1 91 ? 2.703 -20.828 -35.688 1 93.5 91 THR A N 1
ATOM 757 C CA . THR A 1 91 ? 4.02 -20.594 -36.25 1 93.5 91 THR A CA 1
ATOM 758 C C . THR A 1 91 ? 4.66 -19.359 -35.625 1 93.5 91 THR A C 1
ATOM 760 O O . THR A 1 91 ? 3.986 -18.562 -34.969 1 93.5 91 THR A O 1
ATOM 763 N N . THR A 1 92 ? 5.93 -19.203 -35.844 1 89.06 92 THR A N 1
ATOM 764 C CA . THR A 1 92 ? 6.664 -18.031 -35.375 1 89.06 92 THR A CA 1
ATOM 765 C C . THR A 1 92 ? 6.098 -16.766 -35.969 1 89.06 92 THR A C 1
ATOM 767 O O . THR A 1 92 ? 6.137 -15.695 -35.375 1 89.06 92 THR A O 1
ATOM 770 N N . GLY A 1 93 ? 5.562 -16.891 -37.156 1 89.75 93 GLY A N 1
ATOM 771 C CA . GLY A 1 93 ? 4.977 -15.75 -37.812 1 89.75 93 GLY A CA 1
ATOM 772 C C . GLY A 1 93 ? 3.586 -15.406 -37.312 1 89.75 93 GLY A C 1
ATOM 773 O O . GLY A 1 93 ? 3.041 -14.352 -37.656 1 89.75 93 GLY A O 1
ATOM 774 N N . GLY A 1 94 ? 2.982 -16.297 -36.594 1 92.19 94 GLY A N 1
ATOM 775 C CA . GLY A 1 94 ? 1.7 -15.984 -36 1 92.19 94 GLY A CA 1
ATOM 776 C C . GLY A 1 94 ? 0.54 -16.719 -36.625 1 92.19 94 GLY A C 1
ATOM 777 O O . GLY A 1 94 ? -0.602 -16.609 -36.188 1 92.19 94 GLY A O 1
ATOM 778 N N . ASP A 1 95 ? 0.812 -17.5 -37.688 1 95.56 95 ASP A N 1
ATOM 779 C CA . ASP A 1 95 ? -0.239 -18.297 -38.312 1 95.56 95 ASP A CA 1
ATOM 780 C C . ASP A 1 95 ? -0.559 -19.547 -37.469 1 95.56 95 ASP A C 1
ATOM 782 O O . ASP A 1 95 ? 0.286 -20.031 -36.719 1 95.56 95 ASP A O 1
ATOM 786 N N . VAL A 1 96 ? -1.769 -20 -37.625 1 97.19 96 VAL A N 1
ATOM 787 C CA . VAL A 1 96 ? -2.129 -21.328 -37.125 1 97.19 96 VAL A CA 1
ATOM 788 C C . VAL A 1 96 ? -2.203 -22.312 -38.281 1 97.19 96 VAL A C 1
ATOM 790 O O . VAL A 1 96 ? -2.91 -22.078 -39.25 1 97.19 96 VAL A O 1
ATOM 793 N N . ARG A 1 97 ? -1.455 -23.375 -38.156 1 97.06 97 ARG A N 1
ATOM 794 C CA . ARG A 1 97 ? -1.407 -24.406 -39.188 1 97.06 97 ARG A CA 1
ATOM 795 C C . ARG A 1 97 ? -1.759 -25.781 -38.625 1 97.06 97 ARG A C 1
ATOM 797 O O . ARG A 1 97 ? -1.751 -25.969 -37.406 1 97.06 97 ARG A O 1
ATOM 804 N N . SER A 1 98 ? -2.209 -26.625 -39.5 1 97 98 SER A N 1
ATOM 805 C CA . SER A 1 98 ? -2.422 -28.031 -39.188 1 97 98 SER A CA 1
ATOM 806 C C . SER A 1 98 ? -1.405 -28.922 -39.875 1 97 98 SER A C 1
ATOM 808 O O . SER A 1 98 ? -1.083 -28.703 -41.062 1 97 98 SER A O 1
ATOM 810 N N . HIS A 1 99 ? -0.841 -29.844 -39.188 1 97.38 99 HIS A N 1
ATOM 811 C CA . HIS A 1 99 ? 0.16 -30.766 -39.719 1 97.38 99 HIS A CA 1
ATOM 812 C C . HIS A 1 99 ? -0.322 -32.219 -39.625 1 97.38 99 HIS A C 1
ATOM 814 O O . HIS A 1 99 ? -0.803 -32.656 -38.562 1 97.38 99 HIS A O 1
ATOM 820 N N . ASN A 1 100 ? -0.244 -32.938 -40.688 1 97.38 100 ASN A N 1
ATOM 821 C CA . ASN A 1 100 ? -0.496 -34.375 -40.719 1 97.38 100 ASN A CA 1
ATOM 822 C C . ASN A 1 100 ? 0.792 -35.156 -40.531 1 97.38 100 ASN A C 1
ATOM 824 O O . ASN A 1 100 ? 1.646 -35.188 -41.406 1 97.38 100 ASN A O 1
ATOM 828 N N . SER A 1 101 ? 0.921 -35.875 -39.5 1 96.75 101 SER A N 1
ATOM 829 C CA . SER A 1 101 ? 2.152 -36.562 -39.125 1 96.75 101 SER A CA 1
ATOM 830 C C . SER A 1 101 ? 2.424 -37.781 -40 1 96.75 101 SER A C 1
ATOM 832 O O . SER A 1 101 ? 3.57 -38.188 -40.156 1 96.75 101 SER A O 1
ATOM 834 N N . LYS A 1 102 ? 1.436 -38.312 -40.562 1 94.75 102 LYS A N 1
ATOM 835 C CA . LYS A 1 102 ? 1.594 -39.469 -41.438 1 94.75 102 LYS A CA 1
ATOM 836 C C . LYS A 1 102 ? 2.053 -39.062 -42.844 1 94.75 102 LYS A C 1
ATOM 838 O O . LYS A 1 102 ? 3.018 -39.594 -43.375 1 94.75 102 LYS A O 1
ATOM 843 N N . THR A 1 103 ? 1.424 -38.031 -43.375 1 95.06 103 THR A N 1
ATOM 844 C CA . THR A 1 103 ? 1.723 -37.594 -44.75 1 95.06 103 THR A CA 1
ATOM 845 C C . THR A 1 103 ? 2.75 -36.469 -44.75 1 95.06 103 THR A C 1
ATOM 847 O O . THR A 1 103 ? 3.322 -36.125 -45.781 1 95.06 103 THR A O 1
ATOM 850 N N . THR A 1 104 ? 2.895 -35.812 -43.656 1 92.75 104 THR A N 1
ATOM 851 C CA . THR A 1 104 ? 3.816 -34.688 -43.5 1 92.75 104 THR A CA 1
ATOM 852 C C . THR A 1 104 ? 3.299 -33.469 -44.188 1 92.75 104 THR A C 1
ATOM 854 O O . THR A 1 104 ? 4.047 -32.5 -44.406 1 92.75 104 THR A O 1
ATOM 857 N N . SER A 1 105 ? 2.096 -33.5 -44.562 1 95.25 105 SER A N 1
ATOM 858 C CA . SER A 1 105 ? 1.503 -32.312 -45.188 1 95.25 105 SER A CA 1
ATOM 859 C C . SER A 1 105 ? 1.063 -31.281 -44.156 1 95.25 105 SER A C 1
ATOM 861 O O . SER A 1 105 ? 0.693 -31.641 -43.031 1 95.25 105 SER A O 1
ATOM 863 N N . THR A 1 106 ? 1.205 -30.062 -44.5 1 95.12 106 THR A N 1
ATOM 864 C CA . THR A 1 106 ? 0.791 -28.953 -43.656 1 95.12 106 THR A CA 1
ATOM 865 C C . THR A 1 106 ? -0.214 -28.062 -44.375 1 95.12 106 THR A C 1
ATOM 867 O O . THR A 1 106 ? -0.078 -27.812 -45.562 1 95.12 106 THR A O 1
ATOM 870 N N . GLN A 1 107 ? -1.228 -27.656 -43.656 1 94.81 107 GLN A N 1
ATOM 871 C CA . GLN A 1 107 ? -2.246 -26.766 -44.219 1 94.81 107 GLN A CA 1
ATOM 872 C C . GLN A 1 107 ? -2.465 -25.562 -43.312 1 94.81 107 GLN A C 1
ATOM 874 O O . GLN A 1 107 ? -2.322 -25.656 -42.062 1 94.81 107 GLN A O 1
ATOM 879 N N . ASN A 1 108 ? -2.814 -24.469 -44 1 94.75 108 ASN A N 1
ATOM 880 C CA . ASN A 1 108 ? -3.16 -23.281 -43.219 1 94.75 108 ASN A CA 1
ATOM 881 C C . ASN A 1 108 ? -4.559 -23.391 -42.625 1 94.75 108 ASN A C 1
ATOM 883 O O . ASN A 1 108 ? -5.504 -23.781 -43.312 1 94.75 108 ASN A O 1
ATOM 887 N N . VAL A 1 109 ? -4.656 -23.156 -41.375 1 97.06 109 VAL A N 1
ATOM 888 C CA . VAL A 1 109 ? -5.949 -23.141 -40.688 1 97.06 109 VAL A CA 1
ATOM 889 C C . VAL A 1 109 ? -6.48 -21.703 -40.656 1 97.06 109 VAL A C 1
ATOM 891 O O . VAL A 1 109 ? -7.605 -21.438 -41.094 1 97.06 109 VAL A O 1
ATOM 894 N N . ILE A 1 110 ? -5.652 -20.781 -40.188 1 97.06 110 ILE A N 1
ATOM 895 C CA . ILE A 1 110 ? -5.969 -19.359 -40.188 1 97.06 110 ILE A CA 1
ATOM 896 C C . ILE A 1 110 ? -4.68 -18.547 -40.219 1 97.06 110 ILE A C 1
ATOM 898 O O . ILE A 1 110 ? -3.705 -18.891 -39.531 1 97.06 110 ILE A O 1
ATOM 902 N N . THR A 1 111 ? -4.676 -17.422 -40.938 1 96.12 111 THR A N 1
ATOM 903 C CA . THR A 1 111 ? -3.469 -16.609 -41.125 1 96.12 111 THR A CA 1
ATOM 904 C C . THR A 1 111 ? -3.387 -15.516 -40.062 1 96.12 111 THR A C 1
ATOM 906 O O . THR A 1 111 ? -4.406 -15.117 -39.5 1 96.12 111 THR A O 1
ATOM 909 N N . ARG A 1 112 ? -2.166 -15.078 -39.906 1 95.31 112 ARG A N 1
ATOM 910 C CA . ARG A 1 112 ? -1.938 -13.938 -39.031 1 95.31 112 ARG A CA 1
ATOM 911 C C . ARG A 1 112 ? -2.752 -12.727 -39.469 1 95.31 112 ARG A C 1
ATOM 913 O O . ARG A 1 112 ? -3.26 -11.969 -38.656 1 95.31 112 ARG A O 1
ATOM 920 N N . ALA A 1 113 ? -2.857 -12.492 -40.781 1 94.81 113 ALA A N 1
ATOM 921 C CA . ALA A 1 113 ? -3.619 -11.375 -41.312 1 94.81 113 ALA A CA 1
ATOM 922 C C . ALA A 1 113 ? -5.086 -11.445 -40.906 1 94.81 113 ALA A C 1
ATOM 924 O O . ALA A 1 113 ? -5.688 -10.438 -40.531 1 94.81 113 ALA A O 1
ATOM 925 N N . SER A 1 114 ? -5.633 -12.648 -40.969 1 94.69 114 SER A N 1
ATOM 926 C CA . SER A 1 114 ? -7.02 -12.852 -40.562 1 94.69 114 SER A CA 1
ATOM 927 C C . SER A 1 114 ? -7.184 -12.617 -39.062 1 94.69 114 SER A C 1
ATOM 929 O O . SER A 1 114 ? -8.18 -12.039 -38.625 1 94.69 114 SER A O 1
ATOM 931 N N . LEU A 1 115 ? -6.273 -13.047 -38.312 1 96.31 115 LEU A N 1
ATOM 932 C CA . LEU A 1 115 ? -6.309 -12.852 -36.875 1 96.31 115 LEU A CA 1
ATOM 933 C C . LEU A 1 115 ? -6.258 -11.367 -36.531 1 96.31 115 LEU A C 1
ATOM 935 O O . LEU A 1 115 ? -6.891 -10.93 -35.562 1 96.31 115 LEU A O 1
ATOM 939 N N . SER A 1 116 ? -5.555 -10.57 -37.281 1 94.94 116 SER A N 1
ATOM 940 C CA . SER A 1 116 ? -5.332 -9.148 -37.031 1 94.94 116 SER A CA 1
ATOM 941 C C . SER A 1 116 ? -6.598 -8.336 -37.281 1 94.94 116 SER A C 1
ATOM 943 O O . SER A 1 116 ? -6.75 -7.234 -36.75 1 94.94 116 SER A O 1
ATOM 945 N N . LEU A 1 117 ? -7.469 -8.867 -38.094 1 95.56 117 LEU A N 1
ATOM 946 C CA . LEU A 1 117 ? -8.727 -8.172 -38.344 1 95.56 117 LEU A CA 1
ATOM 947 C C . LEU A 1 117 ? -9.469 -7.898 -37.031 1 95.56 117 LEU A C 1
ATOM 949 O O . LEU A 1 117 ? -10.148 -6.875 -36.906 1 95.56 117 LEU A O 1
ATOM 953 N N . TYR A 1 118 ? -9.312 -8.812 -36.062 1 94.56 118 TYR A N 1
ATOM 954 C CA . TYR A 1 118 ? -9.984 -8.664 -34.781 1 94.56 118 TYR A CA 1
ATOM 955 C C . TYR A 1 118 ? -8.984 -8.406 -33.688 1 94.56 118 TYR A C 1
ATOM 957 O O . TYR A 1 118 ? -9.359 -8.328 -32.5 1 94.56 118 TYR A O 1
ATOM 965 N N . SER A 1 119 ? -7.742 -8.352 -34.031 1 96 119 SER A N 1
ATOM 966 C CA . SER A 1 119 ? -6.691 -8.289 -33.031 1 96 119 SER A CA 1
ATOM 967 C C . SER A 1 119 ? -6.809 -9.445 -32.031 1 96 119 SER A C 1
ATOM 969 O O . SER A 1 119 ? -6.711 -9.242 -30.828 1 96 119 SER A O 1
ATOM 971 N N . ALA A 1 120 ? -7.109 -10.594 -32.562 1 96.69 120 ALA A N 1
ATOM 972 C CA . ALA A 1 120 ? -7.301 -11.773 -31.719 1 96.69 120 ALA A CA 1
ATOM 973 C C . ALA A 1 120 ? -5.977 -12.234 -31.125 1 96.69 120 ALA A C 1
ATOM 975 O O . ALA A 1 120 ? -4.957 -12.289 -31.828 1 96.69 120 ALA A O 1
ATOM 976 N N . THR A 1 121 ? -6.07 -12.531 -29.844 1 94.75 121 THR A N 1
ATOM 977 C CA . THR A 1 121 ? -4.836 -12.938 -29.188 1 94.75 121 THR A CA 1
ATOM 978 C C . THR A 1 121 ? -4.898 -14.406 -28.781 1 94.75 121 THR A C 1
ATOM 980 O O . THR A 1 121 ? -3.875 -15 -28.438 1 94.75 121 THR A O 1
ATOM 983 N N . LYS A 1 122 ? -6.055 -15.07 -28.797 1 96 122 LYS A N 1
ATOM 984 C CA . LYS A 1 122 ? -6.223 -16.484 -28.484 1 96 122 LYS A CA 1
ATOM 985 C C . LYS A 1 122 ? -7.055 -17.188 -29.547 1 96 122 LYS A C 1
ATOM 987 O O . LYS A 1 122 ? -7.988 -16.609 -30.109 1 96 122 LYS A O 1
ATOM 992 N N . THR A 1 123 ? -6.688 -18.438 -29.828 1 96.56 123 THR A N 1
ATOM 993 C CA . THR A 1 123 ? -7.375 -19.219 -30.859 1 96.56 123 THR A CA 1
ATOM 994 C C . THR A 1 123 ? -7.531 -20.672 -30.422 1 96.56 123 THR A C 1
ATOM 996 O O . THR A 1 123 ? -6.648 -21.219 -29.766 1 96.56 123 THR A O 1
ATOM 999 N N . TRP A 1 124 ? -8.711 -21.281 -30.828 1 97.12 124 TRP A N 1
ATOM 1000 C CA . TRP A 1 124 ? -8.969 -22.703 -30.578 1 97.12 124 TRP A CA 1
ATOM 1001 C C . TRP A 1 124 ? -9.648 -23.359 -31.781 1 97.12 124 TRP A C 1
ATOM 1003 O O . TRP A 1 124 ? -10.742 -22.953 -32.188 1 97.12 124 TRP A O 1
ATOM 1013 N N . VAL A 1 125 ? -9.031 -24.391 -32.281 1 97.38 125 VAL A N 1
ATOM 1014 C CA . VAL A 1 125 ? -9.625 -25.125 -33.375 1 97.38 125 VAL A CA 1
ATOM 1015 C C . VAL A 1 125 ? -10.703 -26.062 -32.844 1 97.38 125 VAL A C 1
ATOM 1017 O O . VAL A 1 125 ? -10.523 -26.719 -31.828 1 97.38 125 VAL A O 1
ATOM 1020 N N . SER A 1 126 ? -11.836 -26.125 -33.625 1 97.5 126 SER A N 1
ATOM 1021 C CA . SER A 1 126 ? -12.93 -26.984 -33.188 1 97.5 126 SER A CA 1
ATOM 1022 C C . SER A 1 126 ? -12.57 -28.453 -33.375 1 97.5 126 SER A C 1
ATOM 1024 O O . SER A 1 126 ? -11.727 -28.797 -34.219 1 97.5 126 SER A O 1
ATOM 1026 N N . PRO A 1 127 ? -13.266 -29.344 -32.625 1 95.88 127 PRO A N 1
ATOM 1027 C CA . PRO A 1 127 ? -12.961 -30.781 -32.719 1 95.88 127 PRO A CA 1
ATOM 1028 C C . PRO A 1 127 ? -13.141 -31.344 -34.125 1 95.88 127 PRO A C 1
ATOM 1030 O O . PRO A 1 127 ? -12.391 -32.219 -34.562 1 95.88 127 PRO A O 1
ATOM 1033 N N . ASP A 1 128 ? -14.062 -30.859 -34.906 1 95.62 128 ASP A N 1
ATOM 1034 C CA . ASP A 1 128 ? -14.297 -31.359 -36.25 1 95.62 128 ASP A CA 1
ATOM 1035 C C . ASP A 1 128 ? -13.445 -30.594 -37.281 1 95.62 128 ASP A C 1
ATOM 1037 O O . ASP A 1 128 ? -13.555 -30.828 -38.469 1 95.62 128 ASP A O 1
ATOM 1041 N N . ARG A 1 129 ? -12.648 -29.609 -36.844 1 96.19 129 ARG A N 1
ATOM 1042 C CA . ARG A 1 129 ? -11.68 -28.844 -37.625 1 96.19 129 ARG A CA 1
ATOM 1043 C C . ARG A 1 129 ? -12.383 -28.031 -38.688 1 96.19 129 ARG A C 1
ATOM 1045 O O . ARG A 1 129 ? -11.828 -27.828 -39.781 1 96.19 129 ARG A O 1
ATOM 1052 N N . GLN A 1 130 ? -13.57 -27.578 -38.375 1 96.88 130 GLN A N 1
ATOM 1053 C CA . GLN A 1 130 ? -14.297 -26.766 -39.312 1 96.88 130 GLN A CA 1
ATOM 1054 C C . GLN A 1 130 ? -14.211 -25.281 -38.969 1 96.88 130 GLN A C 1
ATOM 1056 O O . GLN A 1 130 ? -14.305 -24.406 -39.812 1 96.88 130 GLN A O 1
ATOM 1061 N N . PHE A 1 131 ? -14.07 -25.062 -37.719 1 97.44 131 PHE A N 1
ATOM 1062 C CA . PHE A 1 131 ? -14.086 -23.688 -37.219 1 97.44 131 PHE A CA 1
ATOM 1063 C C . PHE A 1 131 ? -12.867 -23.391 -36.375 1 97.44 131 PHE A C 1
ATOM 1065 O O . PHE A 1 131 ? -12.234 -24.328 -35.844 1 97.44 131 PHE A O 1
ATOM 1072 N N . VAL A 1 132 ? -12.492 -22.109 -36.188 1 98.12 132 VAL A N 1
ATOM 1073 C CA . VAL A 1 132 ? -11.539 -21.594 -35.219 1 98.12 132 VAL A CA 1
ATOM 1074 C C . VAL A 1 132 ? -12.219 -20.547 -34.344 1 98.12 132 VAL A C 1
ATOM 1076 O O . VAL A 1 132 ? -12.82 -19.594 -34.844 1 98.12 132 VAL A O 1
ATOM 1079 N N . LEU A 1 133 ? -12.18 -20.75 -33.062 1 98.06 133 LEU A N 1
ATOM 1080 C CA . LEU A 1 133 ? -12.672 -19.766 -32.094 1 98.06 133 LEU A CA 1
ATOM 1081 C C . LEU A 1 133 ? -11.594 -18.734 -31.766 1 98.06 133 LEU A C 1
ATOM 1083 O O . LEU A 1 133 ? -10.461 -19.094 -31.438 1 98.06 133 LEU A O 1
ATOM 1087 N N . LEU A 1 134 ? -11.906 -17.453 -31.922 1 98.06 134 LEU A N 1
ATOM 1088 C CA . LEU A 1 134 ? -10.969 -16.359 -31.656 1 98.06 134 LEU A CA 1
ATOM 1089 C C . LEU A 1 134 ? -11.445 -15.516 -30.469 1 98.06 134 LEU A C 1
ATOM 1091 O O . LEU A 1 134 ? -12.625 -15.18 -30.375 1 98.06 134 LEU A O 1
ATOM 1095 N N . ALA A 1 135 ? -10.594 -15.211 -29.531 1 97.94 135 ALA A N 1
ATOM 1096 C CA . ALA A 1 135 ? -10.875 -14.266 -28.453 1 97.94 135 ALA A CA 1
ATOM 1097 C C . ALA A 1 135 ? -10.133 -12.953 -28.672 1 97.94 135 ALA A C 1
ATOM 1099 O O . ALA A 1 135 ? -8.953 -12.945 -29.031 1 97.94 135 ALA A O 1
ATOM 1100 N N . TYR A 1 136 ? -10.797 -11.82 -28.5 1 97.06 136 TYR A N 1
ATOM 1101 C CA . TYR A 1 136 ? -10.219 -10.484 -28.656 1 97.06 136 TYR A CA 1
ATOM 1102 C C . TYR A 1 136 ? -10.766 -9.531 -27.609 1 97.06 136 TYR A C 1
ATOM 1104 O O . TYR A 1 136 ? -11.711 -9.867 -26.891 1 97.06 136 TYR A O 1
ATOM 1112 N N . ASP A 1 137 ? -10.086 -8.375 -27.344 1 96.88 137 ASP A N 1
ATOM 1113 C CA . ASP A 1 137 ? -10.383 -7.438 -26.266 1 96.88 137 ASP A CA 1
ATOM 1114 C C . ASP A 1 137 ? -10.312 -8.125 -24.906 1 96.88 137 ASP A C 1
ATOM 1116 O O . ASP A 1 137 ? -11.234 -8.016 -24.094 1 96.88 137 ASP A O 1
ATOM 1120 N N . VAL A 1 138 ? -9.25 -8.859 -24.75 1 96.75 138 VAL A N 1
ATOM 1121 C CA . VAL A 1 138 ? -9.078 -9.727 -23.578 1 96.75 138 VAL A CA 1
ATOM 1122 C C . VAL A 1 138 ? -8.734 -8.891 -22.359 1 96.75 138 VAL A C 1
ATOM 1124 O O . VAL A 1 138 ? -7.848 -8.031 -22.422 1 96.75 138 VAL A O 1
ATOM 1127 N N . VAL A 1 139 ? -9.516 -9.078 -21.266 1 94.19 139 VAL A N 1
ATOM 1128 C CA . VAL A 1 139 ? -9.242 -8.445 -19.984 1 94.19 139 VAL A CA 1
ATOM 1129 C C . VAL A 1 139 ? -8.984 -9.516 -18.922 1 94.19 139 VAL A C 1
ATOM 1131 O O . VAL A 1 139 ? -9.875 -10.305 -18.609 1 94.19 139 VAL A O 1
ATOM 1134 N N . GLN A 1 140 ? -7.828 -9.477 -18.375 1 92.38 140 GLN A N 1
ATOM 1135 C CA . GLN A 1 140 ? -7.449 -10.477 -17.391 1 92.38 140 GLN A CA 1
ATOM 1136 C C . GLN A 1 140 ? -8.312 -10.352 -16.125 1 92.38 140 GLN A C 1
ATOM 1138 O O . GLN A 1 140 ? -8.57 -9.25 -15.648 1 92.38 140 GLN A O 1
ATOM 1143 N N . GLN A 1 141 ? -8.812 -11.43 -15.578 1 93 141 GLN A N 1
ATOM 1144 C CA . GLN A 1 141 ? -9.594 -11.461 -14.352 1 93 141 GLN A CA 1
ATOM 1145 C C . GLN A 1 141 ? -8.789 -12.047 -13.195 1 93 141 GLN A C 1
ATOM 1147 O O . GLN A 1 141 ? -8.477 -11.352 -12.227 1 93 141 GLN A O 1
ATOM 1152 N N . PHE A 1 142 ? -8.578 -13.352 -13.133 1 93.06 142 PHE A N 1
ATOM 1153 C CA . PHE A 1 142 ? -7.656 -14.031 -12.227 1 93.06 142 PHE A CA 1
ATOM 1154 C C . PHE A 1 142 ? -6.422 -14.516 -12.977 1 93.06 142 PHE A C 1
ATOM 1156 O O . PHE A 1 142 ? -6.047 -13.945 -14.008 1 93.06 142 PHE A O 1
ATOM 1163 N N . ARG A 1 143 ? -5.711 -15.523 -12.422 1 93.31 143 ARG A N 1
ATOM 1164 C CA . ARG A 1 143 ? -4.48 -16.016 -13.031 1 93.31 143 ARG A CA 1
ATOM 1165 C C . ARG A 1 143 ? -4.762 -16.703 -14.359 1 93.31 143 ARG A C 1
ATOM 1167 O O . ARG A 1 143 ? -4.031 -16.5 -15.336 1 93.31 143 ARG A O 1
ATOM 1174 N N . TYR A 1 144 ? -5.859 -17.438 -14.43 1 95.94 144 TYR A N 1
ATOM 1175 C CA . TYR A 1 144 ? -6.148 -18.25 -15.609 1 95.94 144 TYR A CA 1
ATOM 1176 C C . TYR A 1 144 ? -7.344 -17.703 -16.375 1 95.94 144 TYR A C 1
ATOM 1178 O O . TYR A 1 144 ? -7.492 -17.953 -17.578 1 95.94 144 TYR A O 1
ATOM 1186 N N . SER A 1 145 ? -8.211 -16.984 -15.742 1 96.38 145 SER A N 1
ATOM 1187 C CA . SER A 1 145 ? -9.453 -16.547 -16.359 1 96.38 145 SER A CA 1
ATOM 1188 C C . SER A 1 145 ? -9.312 -15.141 -16.938 1 96.38 145 SER A C 1
ATOM 1190 O O . SER A 1 145 ? -8.43 -14.375 -16.531 1 96.38 145 SER A O 1
ATOM 1192 N N . PHE A 1 146 ? -10.086 -14.844 -17.875 1 96.88 146 PHE A N 1
ATOM 1193 C CA . PHE A 1 146 ? -10.172 -13.555 -18.547 1 96.88 146 PHE A CA 1
ATOM 1194 C C . PHE A 1 146 ? -11.562 -13.328 -19.109 1 96.88 146 PHE A C 1
ATOM 1196 O O . PHE A 1 146 ? -12.312 -14.281 -19.328 1 96.88 146 PHE A O 1
ATOM 1203 N N . LEU A 1 147 ? -11.93 -12.117 -19.312 1 97.31 147 LEU A N 1
ATOM 1204 C CA . LEU A 1 147 ? -13.102 -11.719 -20.094 1 97.31 147 LEU A CA 1
ATOM 1205 C C . LEU A 1 147 ? -12.711 -11.406 -21.531 1 97.31 147 LEU A C 1
ATOM 1207 O O . LEU A 1 147 ? -11.609 -10.922 -21.797 1 97.31 147 LEU A O 1
ATOM 1211 N N . ALA A 1 148 ? -13.578 -11.75 -22.406 1 98 148 ALA A N 1
ATOM 1212 C CA . ALA A 1 148 ? -13.25 -11.484 -23.812 1 98 148 ALA A CA 1
ATOM 1213 C C . ALA A 1 148 ? -14.508 -11.43 -24.672 1 98 148 ALA A C 1
ATOM 1215 O O . ALA A 1 148 ? -15.586 -11.812 -24.234 1 98 148 ALA A O 1
ATOM 1216 N N . ARG A 1 149 ? -14.312 -10.867 -25.844 1 97.5 149 ARG A N 1
ATOM 1217 C CA . ARG A 1 149 ? -15.234 -11.055 -26.953 1 97.5 149 ARG A CA 1
ATOM 1218 C C . ARG A 1 149 ? -14.75 -12.172 -27.875 1 97.5 149 ARG A C 1
ATOM 1220 O O . ARG A 1 149 ? -13.562 -12.5 -27.891 1 97.5 149 ARG A O 1
ATOM 1227 N N . TYR A 1 150 ? -15.734 -12.742 -28.594 1 97.38 150 TYR A N 1
ATOM 1228 C CA . TYR A 1 150 ? -15.375 -13.914 -29.375 1 97.38 150 TYR A CA 1
ATOM 1229 C C . TYR A 1 150 ? -15.945 -13.82 -30.797 1 97.38 150 TYR A C 1
ATOM 1231 O O . TYR A 1 150 ? -16.969 -13.164 -31.016 1 97.38 150 TYR A O 1
ATOM 1239 N N . VAL A 1 151 ? -15.273 -14.43 -31.719 1 97.25 151 VAL A N 1
ATOM 1240 C CA . VAL A 1 151 ? -15.711 -14.609 -33.094 1 97.25 151 VAL A CA 1
ATOM 1241 C C . VAL A 1 151 ? -15.297 -15.984 -33.594 1 97.25 151 VAL A C 1
ATOM 1243 O O . VAL A 1 151 ? -14.242 -16.5 -33.219 1 97.25 151 VAL A O 1
ATOM 1246 N N . ALA A 1 152 ? -16.172 -16.656 -34.375 1 97.69 152 ALA A N 1
ATOM 1247 C CA . ALA A 1 152 ? -15.844 -17.938 -34.969 1 97.69 152 ALA A CA 1
ATOM 1248 C C . ALA A 1 152 ? -15.43 -17.766 -36.438 1 97.69 152 ALA A C 1
ATOM 1250 O O . ALA A 1 152 ? -16.016 -16.969 -37.156 1 97.69 152 ALA A O 1
ATOM 1251 N N . TYR A 1 153 ? -14.406 -18.375 -36.812 1 98 153 TYR A N 1
ATOM 1252 C CA . TYR A 1 153 ? -13.891 -18.406 -38.188 1 98 153 TYR A CA 1
ATOM 1253 C C . TYR A 1 153 ? -14.125 -19.781 -38.812 1 98 153 TYR A C 1
ATOM 1255 O O . TYR A 1 153 ? -13.648 -20.797 -38.312 1 98 153 TYR A O 1
ATOM 1263 N N . ARG A 1 154 ? -14.836 -19.828 -39.906 1 97.44 154 ARG A N 1
ATOM 1264 C CA . ARG A 1 154 ? -15.023 -21.078 -40.625 1 97.44 154 ARG A CA 1
ATOM 1265 C C . ARG A 1 154 ? -13.922 -21.297 -41.656 1 97.44 154 ARG A C 1
ATOM 1267 O O . ARG A 1 154 ? -13.75 -20.484 -42.562 1 97.44 154 ARG A O 1
ATOM 1274 N N . ILE A 1 155 ? -13.258 -22.391 -41.625 1 96.44 155 ILE A N 1
ATOM 1275 C CA . ILE A 1 155 ? -12.031 -22.641 -42.375 1 96.44 155 ILE A CA 1
ATOM 1276 C C . ILE A 1 155 ? -12.352 -22.812 -43.875 1 96.44 155 ILE A C 1
ATOM 1278 O O . ILE A 1 155 ? -11.625 -22.312 -44.719 1 96.44 155 ILE A O 1
ATOM 1282 N N . SER A 1 156 ? -13.43 -23.422 -44.25 1 95.31 156 SER A N 1
ATOM 1283 C CA . SER A 1 156 ? -13.758 -23.828 -45.594 1 95.31 156 SER A CA 1
ATOM 1284 C C . SER A 1 156 ? -13.953 -22.609 -46.5 1 95.31 156 SER A C 1
ATOM 1286 O O . SER A 1 156 ? -13.539 -22.625 -47.656 1 95.31 156 SER A O 1
ATOM 1288 N N . ASP A 1 157 ? -14.562 -21.594 -45.969 1 95.56 157 ASP A N 1
ATOM 1289 C CA . ASP A 1 157 ? -14.875 -20.438 -46.812 1 95.56 157 ASP A CA 1
ATOM 1290 C C . ASP A 1 157 ? -14.312 -19.156 -46.219 1 95.56 157 ASP A C 1
ATOM 1292 O O . ASP A 1 157 ? -14.609 -18.062 -46.688 1 95.56 157 ASP A O 1
ATOM 1296 N N . GLN A 1 158 ? -13.617 -19.25 -45.125 1 95.44 158 GLN A N 1
ATOM 1297 C CA . GLN A 1 158 ? -12.891 -18.156 -44.5 1 95.44 158 GLN A CA 1
ATOM 1298 C C . GLN A 1 158 ? -13.844 -17.047 -44.062 1 95.44 158 GLN A C 1
ATOM 1300 O O . GLN A 1 158 ? -13.523 -15.859 -44.188 1 95.44 158 GLN A O 1
ATOM 1305 N N . ARG A 1 159 ? -15.023 -17.438 -43.562 1 96.44 159 ARG A N 1
ATOM 1306 C CA . ARG A 1 159 ? -16 -16.469 -43.094 1 96.44 159 ARG A CA 1
ATOM 1307 C C . ARG A 1 159 ? -15.945 -16.344 -41.562 1 96.44 159 ARG A C 1
ATOM 1309 O O . ARG A 1 159 ? -15.688 -17.312 -40.875 1 96.44 159 ARG A O 1
ATOM 1316 N N . PHE A 1 160 ? -16.219 -15.117 -41.094 1 96.94 160 PHE A N 1
ATOM 1317 C CA . PHE A 1 160 ? -16.25 -14.82 -39.688 1 96.94 160 PHE A CA 1
ATOM 1318 C C . PHE A 1 160 ? -17.688 -14.727 -39.188 1 96.94 160 PHE A C 1
ATOM 1320 O O . PHE A 1 160 ? -18.547 -14.18 -39.875 1 96.94 160 PHE A O 1
ATOM 1327 N N . PHE A 1 161 ? -18 -15.25 -38.062 1 96.06 161 PHE A N 1
ATOM 1328 C CA . PHE A 1 161 ? -19.281 -15.18 -37.375 1 96.06 161 PHE A CA 1
ATOM 1329 C C . PHE A 1 161 ? -19.109 -14.617 -35.969 1 96.06 161 PHE A C 1
ATOM 1331 O O . PHE A 1 161 ? -18.766 -15.344 -35.031 1 96.06 161 PHE A O 1
ATOM 1338 N N . PRO A 1 162 ? -19.375 -13.312 -35.781 1 94.56 162 PRO A N 1
ATOM 1339 C CA . PRO A 1 162 ? -19.281 -12.742 -34.438 1 94.56 162 PRO A CA 1
ATOM 1340 C C . PRO A 1 162 ? -20.203 -13.453 -33.438 1 94.56 162 PRO A C 1
ATOM 1342 O O . PRO A 1 162 ? -21.359 -13.742 -33.75 1 94.56 162 PRO A O 1
ATOM 1345 N N . LEU A 1 163 ? -19.688 -13.766 -32.25 1 95.44 163 LEU A N 1
ATOM 1346 C CA . LEU A 1 163 ? -20.453 -14.469 -31.25 1 95.44 163 LEU A CA 1
ATOM 1347 C C . LEU A 1 163 ? -20.906 -13.516 -30.141 1 95.44 163 LEU A C 1
ATOM 1349 O O . LEU A 1 163 ? -20.25 -13.406 -29.109 1 95.44 163 LEU A O 1
ATOM 1353 N N . GLU A 1 164 ? -22.016 -12.867 -30.344 1 91.31 164 GLU A N 1
ATOM 1354 C CA . GLU A 1 164 ? -22.625 -11.93 -29.406 1 91.31 164 GLU A CA 1
ATOM 1355 C C . GLU A 1 164 ? -24.047 -12.367 -29.031 1 91.31 164 GLU A C 1
ATOM 1357 O O . GLU A 1 164 ? -25 -11.617 -29.219 1 91.31 164 GLU A O 1
ATOM 1362 N N . PRO A 1 165 ? -24.125 -13.469 -28.453 1 85.19 165 PRO A N 1
ATOM 1363 C CA . PRO A 1 165 ? -25.406 -14.125 -28.266 1 85.19 165 PRO A CA 1
ATOM 1364 C C . PRO A 1 165 ? -26.344 -13.344 -27.344 1 85.19 165 PRO A C 1
ATOM 1366 O O . PRO A 1 165 ? -27.562 -13.5 -27.422 1 85.19 165 PRO A O 1
ATOM 1369 N N . LEU A 1 166 ? -25.828 -12.547 -26.484 1 88.69 166 LEU A N 1
ATOM 1370 C CA . LEU A 1 166 ? -26.672 -11.82 -25.531 1 88.69 166 LEU A CA 1
ATOM 1371 C C . LEU A 1 166 ? -26.609 -10.32 -25.781 1 88.69 166 LEU A C 1
ATOM 1373 O O . LEU A 1 166 ? -26.875 -9.523 -24.875 1 88.69 166 LEU A O 1
ATOM 1377 N N . GLY A 1 167 ? -26.109 -9.93 -26.844 1 87.06 167 GLY A N 1
ATOM 1378 C CA . GLY A 1 167 ? -26.031 -8.523 -27.188 1 87.06 167 GLY A CA 1
ATOM 1379 C C . GLY A 1 167 ? -24.625 -8.078 -27.578 1 87.06 167 GLY A C 1
ATOM 1380 O O . GLY A 1 167 ? -23.656 -8.742 -27.234 1 87.06 167 GLY A O 1
ATOM 1381 N N . VAL A 1 168 ? -24.594 -6.902 -28.109 1 85.19 168 VAL A N 1
ATOM 1382 C CA . VAL A 1 168 ? -23.375 -6.391 -28.719 1 85.19 168 VAL A CA 1
ATOM 1383 C C . VAL A 1 168 ? -22.422 -5.898 -27.625 1 85.19 168 VAL A C 1
ATOM 1385 O O . VAL A 1 168 ? -22.844 -5.234 -26.688 1 85.19 168 VAL A O 1
ATOM 1388 N N . GLY A 1 169 ? -21.203 -6.363 -27.859 1 86.88 169 GLY A N 1
ATOM 1389 C CA . GLY A 1 169 ? -20.109 -5.746 -27.109 1 86.88 169 GLY A CA 1
ATOM 1390 C C . GLY A 1 169 ? -19.938 -6.344 -25.719 1 86.88 169 GLY A C 1
ATOM 1391 O O . GLY A 1 169 ? -19.094 -5.871 -24.938 1 86.88 169 GLY A O 1
ATOM 1392 N N . ARG A 1 170 ? -20.625 -7.355 -25.359 1 91.06 170 ARG A N 1
ATOM 1393 C CA . ARG A 1 170 ? -20.531 -7.941 -24.031 1 91.06 170 ARG A CA 1
ATOM 1394 C C . ARG A 1 170 ? -19.297 -8.805 -23.891 1 91.06 170 ARG A C 1
ATOM 1396 O O . ARG A 1 170 ? -18.938 -9.547 -24.812 1 91.06 170 ARG A O 1
ATOM 1403 N N . LEU A 1 171 ? -18.562 -8.68 -22.812 1 95.88 171 LEU A N 1
ATOM 1404 C CA . LEU A 1 171 ? -17.438 -9.539 -22.5 1 95.88 171 LEU A CA 1
ATOM 1405 C C . LEU A 1 171 ? -17.891 -10.805 -21.781 1 95.88 171 LEU A C 1
ATOM 1407 O O . LEU A 1 171 ? -18.688 -10.742 -20.844 1 95.88 171 LEU A O 1
ATOM 1411 N N . LEU A 1 172 ? -17.453 -11.906 -22.312 1 97.25 172 LEU A N 1
ATOM 1412 C CA . LEU A 1 172 ? -17.828 -13.195 -21.734 1 97.25 172 LEU A CA 1
ATOM 1413 C C . LEU A 1 172 ? -16.719 -13.727 -20.828 1 97.25 172 LEU A C 1
ATOM 1415 O O . LEU A 1 172 ? -15.531 -13.5 -21.094 1 97.25 172 LEU A O 1
ATOM 1419 N N . SER A 1 173 ? -17.188 -14.469 -19.812 1 97.38 173 SER A N 1
ATOM 1420 C CA . SER A 1 173 ? -16.219 -15.047 -18.859 1 97.38 173 SER A CA 1
ATOM 1421 C C . SER A 1 173 ? -15.562 -16.297 -19.438 1 97.38 173 SER A C 1
ATOM 1423 O O . SER A 1 173 ? -14.508 -16.719 -18.969 1 97.38 173 SER A O 1
ATOM 1425 N N . TYR A 1 174 ? -16.219 -16.906 -20.375 1 98.25 174 TYR A N 1
ATOM 1426 C CA . TYR A 1 174 ? -15.672 -18.109 -20.984 1 98.25 174 TYR A CA 1
ATOM 1427 C C . TYR A 1 174 ? -16.422 -18.453 -22.266 1 98.25 174 TYR A C 1
ATOM 1429 O O . TYR A 1 174 ? -17.641 -18.266 -22.344 1 98.25 174 TYR A O 1
ATOM 1437 N N . MET A 1 175 ? -15.758 -18.938 -23.203 1 98.06 175 MET A N 1
ATOM 1438 C CA . MET A 1 175 ? -16.344 -19.625 -24.344 1 98.06 175 MET A CA 1
ATOM 1439 C C . MET A 1 175 ? -15.406 -20.719 -24.859 1 98.06 175 MET A C 1
ATOM 1441 O O . MET A 1 175 ? -14.195 -20.5 -24.984 1 98.06 175 MET A O 1
ATOM 1445 N N . GLY A 1 176 ? -15.953 -21.938 -25.094 1 98 176 GLY A N 1
ATOM 1446 C CA . GLY A 1 176 ? -15.148 -23.047 -25.578 1 98 176 GLY A CA 1
ATOM 1447 C C . GLY A 1 176 ? -15.961 -24.094 -26.312 1 98 176 GLY A C 1
ATOM 1448 O O . GLY A 1 176 ? -17.188 -24.125 -26.203 1 98 176 GLY A O 1
ATOM 1449 N N . TRP A 1 177 ? -15.289 -24.938 -27.047 1 97.75 177 TRP A N 1
ATOM 1450 C CA . TRP A 1 177 ? -15.914 -26 -27.844 1 97.75 177 TRP A CA 1
ATOM 1451 C C . TRP A 1 177 ? -16.375 -27.141 -26.953 1 97.75 177 TRP A C 1
ATOM 1453 O O . TRP A 1 177 ? -15.812 -27.375 -25.875 1 97.75 177 TRP A O 1
ATOM 1463 N N . SER A 1 178 ? -17.406 -27.844 -27.453 1 96.56 178 SER A N 1
ATOM 1464 C CA . SER A 1 178 ? -17.797 -29.094 -26.828 1 96.56 178 SER A CA 1
ATOM 1465 C C . SER A 1 178 ? -16.859 -30.234 -27.219 1 96.56 178 SER A C 1
ATOM 1467 O O . SER A 1 178 ? -15.781 -29.984 -27.766 1 96.56 178 SER A O 1
ATOM 1469 N N . ALA A 1 179 ? -17.203 -31.469 -26.844 1 95.56 179 ALA A N 1
ATOM 1470 C CA . ALA A 1 179 ? -16.297 -32.594 -27 1 95.56 179 ALA A CA 1
ATOM 1471 C C . ALA A 1 179 ? -16.219 -33.031 -28.453 1 95.56 179 ALA A C 1
ATOM 1473 O O . ALA A 1 179 ? -15.203 -33.594 -28.891 1 95.56 179 ALA A O 1
ATOM 1474 N N . SER A 1 180 ? -17.281 -32.812 -29.188 1 95 180 SER A N 1
ATOM 1475 C CA . SER A 1 180 ? -17.344 -33.188 -30.594 1 95 180 SER A CA 1
ATOM 1476 C C . SER A 1 180 ? -18.094 -32.156 -31.406 1 95 180 SER A C 1
ATOM 1478 O O . SER A 1 180 ? -18.875 -31.375 -30.859 1 95 180 SER A O 1
ATOM 1480 N N . GLY A 1 181 ? -17.766 -32.156 -32.625 1 95.44 181 GLY A N 1
ATOM 1481 C CA . GLY A 1 181 ? -18.422 -31.172 -33.5 1 95.44 181 GLY A CA 1
ATOM 1482 C C . GLY A 1 181 ? -17.938 -29.75 -33.25 1 95.44 181 GLY A C 1
ATOM 1483 O O . GLY A 1 181 ? -16.734 -29.516 -33.094 1 95.44 181 GLY A O 1
ATOM 1484 N N . HIS A 1 182 ? -18.969 -28.797 -33.438 1 96.75 182 HIS A N 1
ATOM 1485 C CA . HIS A 1 182 ? -18.578 -27.391 -33.281 1 96.75 182 HIS A CA 1
ATOM 1486 C C . HIS A 1 182 ? -19.609 -26.625 -32.469 1 96.75 182 HIS A C 1
ATOM 1488 O O . HIS A 1 182 ? -19.844 -25.438 -32.688 1 96.75 182 HIS A O 1
ATOM 1494 N N . GLN A 1 183 ? -20.219 -27.328 -31.547 1 95.31 183 GLN A N 1
ATOM 1495 C CA . GLN A 1 183 ? -21.047 -26.609 -30.594 1 95.31 183 GLN A CA 1
ATOM 1496 C C . GLN A 1 183 ? -20.203 -25.891 -29.547 1 95.31 183 GLN A C 1
ATOM 1498 O O . GLN A 1 183 ? -19.094 -26.328 -29.234 1 95.31 183 GLN A O 1
ATOM 1503 N N . LEU A 1 184 ? -20.781 -24.766 -29 1 96.88 184 LEU A N 1
ATOM 1504 C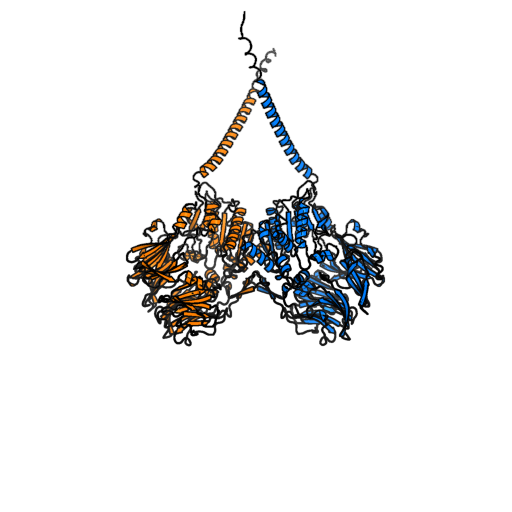 CA . LEU A 1 184 ? -20.031 -23.969 -28.047 1 96.88 184 LEU A CA 1
ATOM 1505 C C . LEU A 1 184 ? -20.797 -23.859 -26.719 1 96.88 184 LEU A C 1
ATOM 1507 O O . LEU A 1 184 ? -22.031 -23.828 -26.703 1 96.88 184 LEU A O 1
ATOM 1511 N N . SER A 1 185 ? -20.078 -23.891 -25.688 1 97 185 SER A N 1
ATOM 1512 C CA . SER A 1 185 ? -20.578 -23.438 -24.391 1 97 185 SER A CA 1
ATOM 1513 C C . SER A 1 185 ? -19.922 -22.125 -23.969 1 97 185 SER A C 1
ATOM 1515 O O . SER A 1 185 ? -18.766 -21.875 -24.297 1 97 185 SER A O 1
ATOM 1517 N N . PHE A 1 186 ? -20.656 -21.312 -23.312 1 97.56 186 PHE A N 1
ATOM 1518 C CA . PHE A 1 186 ? -20.062 -20.078 -22.812 1 97.56 186 PHE A CA 1
ATOM 1519 C C . PHE A 1 186 ? -20.688 -19.688 -21.469 1 97.56 186 PHE A C 1
ATOM 1521 O O . PHE A 1 186 ? -21.656 -20.297 -21.031 1 97.56 186 PHE A O 1
ATOM 1528 N N . VAL A 1 187 ? -20.047 -18.781 -20.781 1 98.25 187 VAL A N 1
ATOM 1529 C CA . VAL A 1 187 ? -20.484 -18.297 -19.484 1 98.25 187 VAL A CA 1
ATOM 1530 C C . VAL A 1 187 ? -20.594 -16.781 -19.5 1 98.25 187 VAL A C 1
ATOM 1532 O O . VAL A 1 187 ? -19.656 -16.094 -19.938 1 98.25 187 VAL A O 1
ATOM 1535 N N . TYR A 1 188 ? -21.688 -16.281 -19.094 1 97.31 188 TYR A N 1
ATOM 1536 C CA . TYR A 1 188 ? -21.953 -14.852 -18.938 1 97.31 188 TYR A CA 1
ATOM 1537 C C . TYR A 1 188 ? -22.656 -14.562 -17.609 1 97.31 188 TYR A C 1
ATOM 1539 O O . TYR A 1 188 ? -23.625 -15.227 -17.266 1 97.31 188 TYR A O 1
ATOM 1547 N N . ASN A 1 189 ? -22.094 -13.68 -16.859 1 96.81 189 ASN A N 1
ATOM 1548 C CA . ASN A 1 189 ? -22.594 -13.359 -15.531 1 96.81 189 ASN A CA 1
ATOM 1549 C C . ASN A 1 189 ? -22.719 -14.602 -14.664 1 96.81 189 ASN A C 1
ATOM 1551 O O . ASN A 1 189 ? -23.703 -14.758 -13.938 1 96.81 189 ASN A O 1
ATOM 1555 N N . ASN A 1 190 ? -21.891 -15.555 -14.93 1 97.88 190 ASN A N 1
ATOM 1556 C CA . ASN A 1 190 ? -21.719 -16.781 -14.156 1 97.88 190 ASN A CA 1
ATOM 1557 C C . ASN A 1 190 ? -22.844 -17.781 -14.43 1 97.88 190 ASN A C 1
ATOM 1559 O O . ASN A 1 190 ? -23.156 -18.625 -13.578 1 97.88 190 ASN A O 1
ATOM 1563 N N . ASP A 1 191 ? -23.5 -17.609 -15.523 1 97.56 191 ASP A N 1
ATOM 1564 C CA . ASP A 1 191 ? -24.453 -18.609 -15.992 1 97.56 191 ASP A CA 1
ATOM 1565 C C . ASP A 1 191 ? -23.922 -19.328 -17.234 1 97.56 191 ASP A C 1
ATOM 1567 O O . ASP A 1 191 ? -23.266 -18.719 -18.078 1 97.56 191 ASP A O 1
ATOM 1571 N N . VAL A 1 192 ? -24.297 -20.578 -17.344 1 97.69 192 VAL A N 1
ATOM 1572 C CA . VAL A 1 192 ? -23.828 -21.422 -18.438 1 97.69 192 VAL A CA 1
ATOM 1573 C C . VAL A 1 192 ? -24.828 -21.422 -19.578 1 97.69 192 VAL A C 1
ATOM 1575 O O . VAL A 1 192 ? -26.047 -21.484 -19.344 1 97.69 192 VAL A O 1
ATOM 1578 N N . TYR A 1 193 ? -24.328 -21.266 -20.781 1 97 193 TYR A N 1
ATOM 1579 C CA . TYR A 1 193 ? -25.125 -21.281 -22 1 97 193 TYR A CA 1
ATOM 1580 C C . TYR A 1 193 ? -24.516 -22.234 -23.031 1 97 193 TYR A C 1
ATOM 1582 O O . TYR A 1 193 ? -23.359 -22.641 -22.906 1 97 193 TYR A O 1
ATOM 1590 N N . LEU A 1 194 ? -25.359 -22.578 -24.031 1 95.88 194 LEU A N 1
ATOM 1591 C CA . LEU A 1 194 ? -24.953 -23.406 -25.156 1 95.88 194 LEU A CA 1
ATOM 1592 C C . LEU A 1 194 ? -25.281 -22.719 -26.484 1 95.88 194 LEU A C 1
ATOM 1594 O O . LEU A 1 194 ? -26.344 -22.094 -26.609 1 95.88 194 LEU A O 1
ATOM 1598 N N . ILE A 1 195 ? -24.391 -22.719 -27.391 1 95.75 195 ILE A N 1
ATOM 1599 C CA . ILE A 1 195 ? -24.625 -22.375 -28.781 1 95.75 195 ILE A CA 1
ATOM 1600 C C . ILE A 1 195 ? -24.484 -23.625 -29.656 1 95.75 195 ILE A C 1
ATOM 1602 O O . ILE A 1 195 ? -23.359 -24.062 -29.938 1 95.75 195 ILE A O 1
ATOM 1606 N N . PRO A 1 196 ? -25.516 -24.062 -30.156 1 93.69 196 PRO A N 1
ATOM 1607 C CA . PRO A 1 196 ? -25.438 -25.297 -30.938 1 93.69 196 PRO A CA 1
ATOM 1608 C C . PRO A 1 196 ? -24.625 -25.125 -32.219 1 93.69 196 PRO A C 1
ATOM 1610 O O . PRO A 1 196 ? -23.922 -26.047 -32.656 1 93.69 196 PRO A O 1
ATOM 1613 N N . ASP A 1 197 ? -24.797 -23.938 -32.844 1 94.44 197 ASP A N 1
ATOM 1614 C CA . ASP A 1 197 ? -24.125 -23.641 -34.094 1 94.44 197 ASP A CA 1
ATOM 1615 C C . ASP A 1 197 ? -23.594 -22.203 -34.094 1 94.44 197 ASP A C 1
ATOM 1617 O O . ASP A 1 197 ? -24.375 -21.25 -34.062 1 94.44 197 ASP A O 1
ATOM 1621 N N . PRO A 1 198 ? -22.312 -22.141 -34.25 1 95.31 198 PRO A N 1
ATOM 1622 C CA . PRO A 1 198 ? -21.734 -20.797 -34.188 1 95.31 198 PRO A CA 1
ATOM 1623 C C . PRO A 1 198 ? -22.25 -19.891 -35.312 1 95.31 198 PRO A C 1
ATOM 1625 O O . PRO A 1 198 ? -22.266 -18.672 -35.188 1 95.31 198 PRO A O 1
ATOM 1628 N N . ALA A 1 199 ? -22.656 -20.406 -36.375 1 90.69 199 ALA A N 1
ATOM 1629 C CA . ALA A 1 199 ? -23.141 -19.625 -37.5 1 90.69 199 ALA A CA 1
ATOM 1630 C C . ALA A 1 199 ? -24.531 -19.062 -37.25 1 90.69 199 ALA A C 1
ATOM 1632 O O . ALA A 1 199 ? -24.906 -18.047 -37.812 1 90.69 199 ALA A O 1
ATOM 1633 N N . VAL A 1 200 ? -25.266 -19.734 -36.438 1 84.5 200 VAL A N 1
ATOM 1634 C CA . VAL A 1 200 ? -26.609 -19.281 -36.094 1 84.5 200 VAL A CA 1
ATOM 1635 C C . VAL A 1 200 ? -26.547 -18.406 -34.844 1 84.5 200 VAL A C 1
ATOM 1637 O O . VAL A 1 200 ? -27.188 -17.344 -34.781 1 84.5 200 VAL A O 1
ATOM 1640 N N . GLY A 1 201 ? -25.875 -18.844 -33.906 1 76.69 201 GLY A N 1
ATOM 1641 C CA . GLY A 1 201 ? -25.531 -18.047 -32.719 1 76.69 201 GLY A CA 1
ATOM 1642 C C . GLY A 1 201 ? -26.625 -18.031 -31.688 1 76.69 201 GLY A C 1
ATOM 1643 O O . GLY A 1 201 ? -26.469 -17.422 -30.625 1 76.69 201 GLY A O 1
ATOM 1644 N N . SER A 1 202 ? -27.766 -18.656 -31.781 1 85.38 202 SER A N 1
ATOM 1645 C CA . SER A 1 202 ? -28.859 -18.625 -30.812 1 85.38 202 SER A CA 1
ATOM 1646 C C . SER A 1 202 ? -28.516 -19.438 -29.562 1 85.38 202 SER A C 1
ATOM 1648 O O . SER A 1 202 ? -28.328 -20.656 -29.641 1 85.38 202 SER A O 1
ATOM 1650 N N . PRO A 1 203 ? -28.5 -18.797 -28.391 1 93.56 203 PRO A N 1
ATOM 1651 C CA . PRO A 1 203 ? -28.031 -19.5 -27.203 1 93.56 203 PRO A CA 1
ATOM 1652 C C . PRO A 1 203 ? -29.172 -20.234 -26.469 1 93.56 203 PRO A C 1
ATOM 1654 O O . PRO A 1 203 ? -30.328 -19.844 -26.578 1 93.56 203 PRO A O 1
ATOM 1657 N N . ILE A 1 204 ? -28.859 -21.25 -25.859 1 93.56 204 ILE A N 1
ATOM 1658 C CA . ILE A 1 204 ? -29.688 -22 -24.922 1 93.56 204 ILE A CA 1
ATOM 1659 C C . ILE A 1 204 ? -29.156 -21.844 -23.5 1 93.56 204 ILE A C 1
ATOM 1661 O O . ILE A 1 204 ? -27.984 -22.125 -23.25 1 93.56 204 ILE A O 1
ATOM 1665 N N . ARG A 1 205 ? -29.984 -21.438 -22.562 1 94.56 205 ARG A N 1
ATOM 1666 C CA . ARG A 1 205 ? -29.547 -21.172 -21.203 1 94.56 205 ARG A CA 1
ATOM 1667 C C . ARG A 1 205 ? -29.641 -22.438 -20.344 1 94.56 205 ARG A C 1
ATOM 1669 O O . ARG A 1 205 ? -30.672 -23.125 -20.375 1 94.56 205 ARG A O 1
ATOM 1676 N N . PHE A 1 206 ? -28.641 -22.75 -19.578 1 95.25 206 PHE A N 1
ATOM 1677 C CA . PHE A 1 206 ? -28.594 -23.922 -18.703 1 95.25 206 PHE A CA 1
ATOM 1678 C C . PHE A 1 206 ? -28.859 -23.531 -17.266 1 95.25 206 PHE A C 1
ATOM 1680 O O . PHE A 1 206 ? -29.5 -24.266 -16.516 1 95.25 206 PHE A O 1
ATOM 1687 N N . THR A 1 207 ? -28.281 -22.406 -16.828 1 96.19 207 THR A N 1
ATOM 1688 C CA . THR A 1 207 ? -28.453 -21.938 -15.453 1 96.19 207 THR A CA 1
ATOM 1689 C C . THR A 1 207 ? -28.891 -20.484 -15.438 1 96.19 207 THR A C 1
ATOM 1691 O O . THR A 1 207 ? -28.703 -19.766 -16.422 1 96.19 207 THR A O 1
ATOM 1694 N N . SER A 1 208 ? -29.5 -19.969 -14.258 1 95.75 208 SER A N 1
ATOM 1695 C CA . SER A 1 208 ? -30.031 -18.609 -14.227 1 95.75 208 SER A CA 1
ATOM 1696 C C . SER A 1 208 ? -29.781 -17.953 -12.867 1 95.75 208 SER A C 1
ATOM 1698 O O . SER A 1 208 ? -30.297 -16.859 -12.602 1 95.75 208 SER A O 1
ATOM 1700 N N . ALA A 1 209 ? -29.094 -18.594 -12.055 1 96.44 209 ALA A N 1
ATOM 1701 C CA . ALA A 1 209 ? -28.938 -18.078 -10.695 1 96.44 209 ALA A CA 1
ATOM 1702 C C . ALA A 1 209 ? -27.516 -17.562 -10.477 1 96.44 209 ALA A C 1
ATOM 1704 O O . ALA A 1 209 ? -27.094 -17.344 -9.336 1 96.44 209 ALA A O 1
ATOM 1705 N N . GLY A 1 210 ? -26.734 -17.453 -11.516 1 97.5 210 GLY A N 1
ATOM 1706 C CA . GLY A 1 210 ? -25.391 -16.906 -11.398 1 97.5 210 GLY A CA 1
ATOM 1707 C C . GLY A 1 210 ? -25.359 -15.492 -10.859 1 97.5 210 GLY A C 1
ATOM 1708 O O . GLY A 1 210 ? -26.25 -14.695 -11.141 1 97.5 210 GLY A O 1
ATOM 1709 N N . LYS A 1 211 ? -24.406 -15.195 -10.016 1 97.56 211 LYS A N 1
ATOM 1710 C CA . LYS A 1 211 ? -24.125 -13.852 -9.492 1 97.56 211 LYS A CA 1
ATOM 1711 C C . LYS A 1 211 ? -22.641 -13.523 -9.586 1 97.56 211 LYS A C 1
ATOM 1713 O O . LYS A 1 211 ? -21.828 -14.109 -8.875 1 97.56 211 LYS A O 1
ATOM 1718 N N . PRO A 1 212 ? -22.297 -12.523 -10.461 1 94.81 212 PRO A N 1
ATOM 1719 C CA . PRO A 1 212 ? -20.875 -12.18 -10.586 1 94.81 212 PRO A CA 1
ATOM 1720 C C . PRO A 1 212 ? -20.219 -11.922 -9.234 1 94.81 212 PRO A C 1
ATOM 1722 O O . PRO A 1 212 ? -20.781 -11.219 -8.391 1 94.81 212 PRO A O 1
ATOM 1725 N N . GLY A 1 213 ? -19.094 -12.594 -9.039 1 94.38 213 GLY A N 1
ATOM 1726 C CA . GLY A 1 213 ? -18.281 -12.406 -7.852 1 94.38 213 GLY A CA 1
ATOM 1727 C C . GLY A 1 213 ? -18.75 -13.234 -6.672 1 94.38 213 GLY A C 1
ATOM 1728 O O . GLY A 1 213 ? -18.078 -13.289 -5.637 1 94.38 213 GLY A O 1
ATOM 1729 N N . VAL A 1 214 ? -19.906 -14 -6.809 1 97.06 214 VAL A N 1
ATOM 1730 C CA . VAL A 1 214 ? -20.453 -14.625 -5.609 1 97.06 214 VAL A CA 1
ATOM 1731 C C . VAL A 1 214 ? -20.859 -16.062 -5.918 1 97.06 214 VAL A C 1
ATOM 1733 O O . VAL A 1 214 ? -20.484 -17 -5.203 1 97.06 214 VAL A O 1
ATOM 1736 N N . VAL A 1 215 ? -21.688 -16.234 -6.984 1 98.44 215 VAL A N 1
ATOM 1737 C CA . VAL A 1 215 ? -22.203 -17.547 -7.34 1 98.44 215 VAL A CA 1
ATOM 1738 C C . VAL A 1 215 ? -21.75 -17.922 -8.75 1 98.44 215 VAL A C 1
ATOM 1740 O O . VAL A 1 215 ? -22.078 -17.219 -9.719 1 98.44 215 VAL A O 1
ATOM 1743 N N . PHE A 1 216 ? -21.109 -18.984 -8.906 1 98.38 216 PHE A N 1
ATOM 1744 C CA . PHE A 1 216 ? -20.438 -19.328 -10.164 1 98.38 216 PHE A CA 1
ATOM 1745 C C . PHE A 1 216 ? -20.969 -20.656 -10.711 1 98.38 216 PHE A C 1
ATOM 1747 O O . PHE A 1 216 ? -21.094 -21.625 -9.977 1 98.38 216 PHE A O 1
ATOM 1754 N N . TYR A 1 217 ? -21.281 -20.703 -11.984 1 98.12 217 TYR A N 1
ATOM 1755 C CA . TYR A 1 217 ? -21.547 -21.906 -12.75 1 98.12 217 TYR A CA 1
ATOM 1756 C C . TYR A 1 217 ? -20.594 -22.047 -13.922 1 98.12 217 TYR A C 1
ATOM 1758 O O . TYR A 1 217 ? -20.438 -21.109 -14.711 1 98.12 217 TYR A O 1
ATOM 1766 N N . GLY A 1 218 ? -19.906 -23.094 -14 1 98.25 218 GLY A N 1
ATOM 1767 C CA . GLY A 1 218 ? -19.094 -23.422 -15.172 1 98.25 218 GLY A CA 1
ATOM 1768 C C . GLY A 1 218 ? -17.734 -22.766 -15.156 1 98.25 218 GLY A C 1
ATOM 1769 O O . GLY A 1 218 ? -16.828 -23.172 -15.891 1 98.25 218 GLY A O 1
ATOM 1770 N N . VAL A 1 219 ? -17.578 -21.703 -14.414 1 98.44 219 VAL A N 1
ATOM 1771 C CA . VAL A 1 219 ? -16.281 -21.078 -14.203 1 98.44 219 VAL A CA 1
ATOM 1772 C C . VAL A 1 219 ? -15.961 -21.047 -12.711 1 98.44 219 VAL A C 1
ATOM 1774 O O . VAL A 1 219 ? -16.859 -20.859 -11.875 1 98.44 219 VAL A O 1
ATOM 1777 N N . PRO A 1 220 ? -14.727 -21.25 -12.398 1 98.06 220 PRO A N 1
ATOM 1778 C CA . PRO A 1 220 ? -14.398 -21.312 -10.969 1 98.06 220 PRO A CA 1
ATOM 1779 C C . PRO A 1 220 ? -14.281 -19.938 -10.32 1 98.06 220 PRO A C 1
ATOM 1781 O O . PRO A 1 220 ? -14.023 -18.953 -11.008 1 98.06 220 PRO A O 1
ATOM 1784 N N . ASP A 1 221 ? -14.555 -19.906 -8.977 1 97.69 221 ASP A N 1
ATOM 1785 C CA . ASP A 1 221 ? -14.164 -18.734 -8.195 1 97.69 221 ASP A CA 1
ATOM 1786 C C . ASP A 1 221 ? -12.641 -18.656 -8.055 1 97.69 221 ASP A C 1
ATOM 1788 O O . ASP A 1 221 ? -11.922 -19.484 -8.625 1 97.69 221 ASP A O 1
ATOM 1792 N N . TRP A 1 222 ? -12.156 -17.641 -7.414 1 97.38 222 TRP A N 1
ATOM 1793 C CA . TRP A 1 222 ? -10.719 -17.406 -7.348 1 97.38 222 TRP A CA 1
ATOM 1794 C C . TRP A 1 222 ? -10 -18.578 -6.684 1 97.38 222 TRP A C 1
ATOM 1796 O O . TRP A 1 222 ? -9.008 -19.078 -7.211 1 97.38 222 TRP A O 1
ATOM 1806 N N . MET A 1 223 ? -10.445 -18.984 -5.5 1 97.44 223 MET A N 1
ATOM 1807 C CA . MET A 1 223 ? -9.766 -20.016 -4.723 1 97.44 223 MET A CA 1
ATOM 1808 C C . MET A 1 223 ? -9.609 -21.297 -5.535 1 97.44 223 MET A C 1
ATOM 1810 O O . MET A 1 223 ? -8.508 -21.844 -5.625 1 97.44 223 MET A O 1
ATOM 1814 N N . ASN A 1 224 ? -10.703 -21.766 -6.125 1 97.75 224 ASN A N 1
ATOM 1815 C CA . ASN A 1 224 ? -10.672 -23.016 -6.859 1 97.75 224 ASN A CA 1
ATOM 1816 C C . ASN A 1 224 ? -9.883 -22.891 -8.156 1 97.75 224 ASN A C 1
ATOM 1818 O O . ASN A 1 224 ? -9.227 -23.844 -8.586 1 97.75 224 ASN A O 1
ATOM 1822 N N . GLU A 1 225 ? -9.953 -21.766 -8.781 1 97.5 225 GLU A N 1
ATOM 1823 C CA . GLU A 1 225 ? -9.125 -21.547 -9.961 1 97.5 225 GLU A CA 1
ATOM 1824 C C . GLU A 1 225 ? -7.641 -21.578 -9.602 1 97.5 225 GLU A C 1
ATOM 1826 O O . GLU A 1 225 ? -6.848 -22.25 -10.258 1 97.5 225 GLU A O 1
ATOM 1831 N N . GLU A 1 226 ? -7.305 -20.922 -8.562 1 96.5 226 GLU A N 1
ATOM 1832 C CA . GLU A 1 226 ? -5.914 -20.688 -8.188 1 96.5 226 GLU A CA 1
ATOM 1833 C C . GLU A 1 226 ? -5.285 -21.953 -7.582 1 96.5 226 GLU A C 1
ATOM 1835 O O . GLU A 1 226 ? -4.133 -22.281 -7.875 1 96.5 226 GLU A O 1
ATOM 1840 N N . GLN A 1 227 ? -6.086 -22.641 -6.809 1 96.94 227 GLN A N 1
ATOM 1841 C CA . GLN A 1 227 ? -5.438 -23.625 -5.941 1 96.94 227 GLN A CA 1
ATOM 1842 C C . GLN A 1 227 ? -5.852 -25.047 -6.312 1 96.94 227 GLN A C 1
ATOM 1844 O O . GLN A 1 227 ? -5.191 -26.016 -5.93 1 96.94 227 GLN A O 1
ATOM 1849 N N . ILE A 1 228 ? -6.922 -25.203 -7.066 1 97.31 228 ILE A N 1
ATOM 1850 C CA . ILE A 1 228 ? -7.43 -26.547 -7.258 1 97.31 228 ILE A CA 1
ATOM 1851 C C . ILE A 1 228 ? -7.41 -26.906 -8.742 1 97.31 228 ILE A C 1
ATOM 1853 O O . ILE A 1 228 ? -6.613 -27.734 -9.18 1 97.31 228 ILE A O 1
ATOM 1857 N N . LEU A 1 229 ? -8.148 -26.109 -9.516 1 97.31 229 LEU A N 1
ATOM 1858 C CA . LEU A 1 229 ? -8.398 -26.531 -10.891 1 97.31 229 LEU A CA 1
ATOM 1859 C C . LEU A 1 229 ? -7.324 -25.984 -11.828 1 97.31 229 LEU A C 1
ATOM 1861 O O . LEU A 1 229 ? -7.078 -26.562 -12.891 1 97.31 229 LEU A O 1
ATOM 1865 N N . ARG A 1 230 ? -6.797 -24.812 -11.492 1 96.75 230 ARG A N 1
ATOM 1866 C CA . ARG A 1 230 ? -5.832 -24.141 -12.359 1 96.75 230 ARG A CA 1
ATOM 1867 C C . ARG A 1 230 ? -6.352 -24.047 -13.789 1 96.75 230 ARG A C 1
ATOM 1869 O O . ARG A 1 230 ? -5.641 -24.391 -14.734 1 96.75 230 ARG A O 1
ATOM 1876 N N . SER A 1 231 ? -7.527 -23.703 -13.891 1 97 231 SER A N 1
ATOM 1877 C CA . SER A 1 231 ? -8.258 -23.578 -15.148 1 97 231 SER A CA 1
ATOM 1878 C C . SER A 1 231 ? -9.234 -22.406 -15.109 1 97 231 SER A C 1
ATOM 1880 O O . SER A 1 231 ? -9.711 -22.031 -14.039 1 97 231 SER A O 1
ATOM 1882 N N . ASN A 1 232 ? -9.523 -21.906 -16.312 1 97.62 232 ASN A N 1
ATOM 1883 C CA . ASN A 1 232 ? -10.445 -20.781 -16.391 1 97.62 232 ASN A CA 1
ATOM 1884 C C . ASN A 1 232 ? -11.891 -21.25 -16.531 1 97.62 232 ASN A C 1
ATOM 1886 O O . ASN A 1 232 ? -12.805 -20.438 -16.688 1 97.62 232 ASN A O 1
ATOM 1890 N N . ASN A 1 233 ? -12.078 -22.562 -16.578 1 98 233 ASN A N 1
ATOM 1891 C CA . ASN A 1 233 ? -13.422 -23.125 -16.641 1 98 233 ASN A CA 1
ATOM 1892 C C . ASN A 1 233 ? -13.5 -24.484 -15.961 1 98 233 ASN A C 1
ATOM 1894 O O . ASN A 1 233 ? -12.477 -25.078 -15.633 1 98 233 ASN A O 1
ATOM 1898 N N . ALA A 1 234 ? -14.688 -24.906 -15.68 1 98.31 234 ALA A N 1
ATOM 1899 C CA . ALA A 1 234 ? -15.016 -26.234 -15.18 1 98.31 234 ALA A CA 1
ATOM 1900 C C . ALA A 1 234 ? -16.219 -26.828 -15.914 1 98.31 234 ALA A C 1
ATOM 1902 O O . ALA A 1 234 ? -17.234 -27.156 -15.297 1 98.31 234 ALA A O 1
ATOM 1903 N N . ILE A 1 235 ? -16.094 -26.906 -17.156 1 98.19 235 ILE A N 1
ATOM 1904 C CA . ILE A 1 235 ? -17.109 -27.438 -18.047 1 98.19 235 ILE A CA 1
ATOM 1905 C C . ILE A 1 235 ? -16.594 -28.688 -18.734 1 98.19 235 ILE A C 1
ATOM 1907 O O . ILE A 1 235 ? -15.562 -28.656 -19.406 1 98.19 235 ILE A O 1
ATOM 1911 N N . TYR A 1 236 ? -17.391 -29.797 -18.625 1 97.94 236 TYR A N 1
ATOM 1912 C CA . TYR A 1 236 ? -16.953 -31.094 -19.109 1 97.94 236 TYR A CA 1
ATOM 1913 C C . TYR A 1 236 ? -18.062 -31.781 -19.891 1 97.94 236 TYR A C 1
ATOM 1915 O O . TYR A 1 236 ? -19.062 -32.219 -19.328 1 97.94 236 TYR A O 1
ATOM 1923 N N . TRP A 1 237 ? -17.844 -31.938 -21.172 1 97.75 237 TRP A N 1
ATOM 1924 C CA . TRP A 1 237 ? -18.828 -32.562 -22.047 1 97.75 237 TRP A CA 1
ATOM 1925 C C . TRP A 1 237 ? -18.594 -34.062 -22.172 1 97.75 237 TRP A C 1
ATOM 1927 O O . TRP A 1 237 ? -17.438 -34.5 -22.25 1 97.75 237 TRP A O 1
ATOM 1937 N N . SER A 1 238 ? -19.719 -34.781 -22.25 1 97.44 238 SER A N 1
ATOM 1938 C CA . SER A 1 238 ? -19.594 -36.188 -22.609 1 97.44 238 SER A CA 1
ATOM 1939 C C . SER A 1 238 ? -19.125 -36.344 -24.062 1 97.44 238 SER A C 1
ATOM 1941 O O . SER A 1 238 ? -19.203 -35.406 -24.844 1 97.44 238 SER A O 1
ATOM 1943 N N . LYS A 1 239 ? -18.641 -37.5 -24.422 1 94.69 239 LYS A N 1
ATOM 1944 C CA . LYS A 1 239 ? -17.969 -37.688 -25.703 1 94.69 239 LYS A CA 1
ATOM 1945 C C . LYS A 1 239 ? -18.891 -37.375 -26.875 1 94.69 239 LYS A C 1
ATOM 1947 O O . LYS A 1 239 ? -18.453 -36.844 -27.891 1 94.69 239 LYS A O 1
ATOM 1952 N N . ASN A 1 240 ? -20.156 -37.688 -26.75 1 95.12 240 ASN A N 1
ATOM 1953 C CA . ASN A 1 240 ? -21.109 -37.438 -27.828 1 95.12 240 ASN A CA 1
ATOM 1954 C C . ASN A 1 240 ? -21.922 -36.188 -27.594 1 95.12 240 ASN A C 1
ATOM 1956 O O . ASN A 1 240 ? -22.938 -35.969 -28.234 1 95.12 240 ASN A O 1
ATOM 1960 N N . ASN A 1 241 ? -21.656 -35.438 -26.578 1 96.31 241 ASN A N 1
ATOM 1961 C CA . ASN A 1 241 ? -22.25 -34.156 -26.234 1 96.31 241 ASN A CA 1
ATOM 1962 C C . ASN A 1 241 ? -23.672 -34.344 -25.688 1 96.31 241 ASN A C 1
ATOM 1964 O O . ASN A 1 241 ? -24.438 -33.375 -25.625 1 96.31 241 ASN A O 1
ATOM 1968 N N . ALA A 1 242 ? -23.969 -35.5 -25.281 1 95.69 242 ALA A N 1
ATOM 1969 C CA . ALA A 1 242 ? -25.312 -35.719 -24.75 1 95.69 242 ALA A CA 1
ATOM 1970 C C . ALA A 1 242 ? -25.469 -35.125 -23.359 1 95.69 242 ALA A C 1
ATOM 1972 O O . ALA A 1 242 ? -26.562 -34.688 -22.984 1 95.69 242 ALA A O 1
ATOM 1973 N N . TYR A 1 243 ? -24.406 -35.156 -22.656 1 96.69 243 TYR A N 1
ATOM 1974 C CA . TYR A 1 243 ? -24.438 -34.625 -21.297 1 96.69 243 TYR A CA 1
ATOM 1975 C C . TYR A 1 243 ? -23.281 -33.656 -21.062 1 96.69 243 TYR A C 1
ATOM 1977 O O . TYR A 1 243 ? -22.25 -33.719 -21.75 1 96.69 243 TYR A O 1
ATOM 1985 N N . ILE A 1 244 ? -23.516 -32.719 -20.156 1 97 244 ILE A N 1
ATOM 1986 C CA . ILE A 1 244 ? -22.531 -31.766 -19.688 1 97 244 ILE A CA 1
ATOM 1987 C C . ILE A 1 244 ? -22.422 -31.828 -18.172 1 97 244 ILE A C 1
ATOM 1989 O O . ILE A 1 244 ? -23.438 -31.984 -17.484 1 97 244 ILE A O 1
ATOM 1993 N N . ALA A 1 245 ? -21.234 -31.891 -17.641 1 97.81 245 ALA A N 1
ATOM 1994 C CA . ALA A 1 245 ? -20.969 -31.656 -16.219 1 97.81 245 ALA A CA 1
ATOM 1995 C C . ALA A 1 245 ? -20.25 -30.328 -16 1 97.81 245 ALA A C 1
ATOM 1997 O O . ALA A 1 245 ? -19.391 -29.953 -16.797 1 97.81 245 ALA A O 1
ATOM 1998 N N . PHE A 1 246 ? -20.641 -29.578 -15.039 1 97.94 246 PHE A N 1
ATOM 1999 C CA . PHE A 1 246 ? -19.922 -28.344 -14.773 1 97.94 246 PHE A CA 1
ATOM 2000 C C . PHE A 1 246 ? -19.922 -28.016 -13.281 1 97.94 246 PHE A C 1
ATOM 2002 O O . PHE A 1 246 ? -20.75 -28.531 -12.531 1 97.94 246 PHE A O 1
ATOM 2009 N N . GLY A 1 247 ? -18.969 -27.266 -12.852 1 98.06 247 GLY A N 1
ATOM 2010 C CA . GLY A 1 247 ? -18.797 -26.922 -11.445 1 98.06 247 GLY A CA 1
ATOM 2011 C C . GLY A 1 247 ? -19.734 -25.812 -10.992 1 98.06 247 GLY A C 1
ATOM 2012 O O . GLY A 1 247 ? -20.141 -24.969 -11.797 1 98.06 247 GLY A O 1
ATOM 2013 N N . PHE A 1 248 ? -20.031 -25.812 -9.727 1 97.75 248 PHE A N 1
ATOM 2014 C CA . PHE A 1 248 ? -20.812 -24.797 -9.031 1 97.75 248 PHE A CA 1
ATOM 2015 C C . PHE A 1 248 ? -20.109 -24.359 -7.75 1 97.75 248 PHE A C 1
ATOM 2017 O O . PHE A 1 248 ? -19.656 -25.203 -6.961 1 97.75 248 PHE A O 1
ATOM 2024 N N . TRP A 1 249 ? -19.969 -23.078 -7.562 1 98.12 249 TRP A N 1
ATOM 2025 C CA . TRP A 1 249 ? -19.406 -22.531 -6.332 1 98.12 249 TRP A CA 1
ATOM 2026 C C . TRP A 1 249 ? -20.25 -21.375 -5.812 1 98.12 249 TRP A C 1
ATOM 2028 O O . TRP A 1 249 ? -20.75 -20.562 -6.59 1 98.12 249 TRP A O 1
ATOM 2038 N N . ASN A 1 250 ? -20.469 -21.281 -4.586 1 98.25 250 ASN A N 1
ATOM 2039 C CA . ASN A 1 250 ? -21.172 -20.203 -3.895 1 98.25 250 ASN A CA 1
ATOM 2040 C C . ASN A 1 250 ? -20.297 -19.578 -2.807 1 98.25 250 ASN A C 1
ATOM 2042 O O . ASN A 1 250 ? -20.062 -20.203 -1.764 1 98.25 250 ASN A O 1
ATOM 2046 N N . ASP A 1 251 ? -19.891 -18.359 -3.029 1 98.25 251 ASP A N 1
ATOM 2047 C CA . ASP A 1 251 ? -18.969 -17.656 -2.143 1 98.25 251 ASP A CA 1
ATOM 2048 C C . ASP A 1 251 ? -19.719 -16.703 -1.208 1 98.25 251 ASP A C 1
ATOM 2050 O O . ASP A 1 251 ? -19.109 -15.82 -0.603 1 98.25 251 ASP A O 1
ATOM 2054 N N . THR A 1 252 ? -20.969 -16.797 -1.057 1 97.81 252 THR A N 1
ATOM 2055 C CA . THR A 1 252 ? -21.797 -15.883 -0.267 1 97.81 252 THR A CA 1
ATOM 2056 C C . THR A 1 252 ? -21.203 -15.688 1.124 1 97.81 252 THR A C 1
ATOM 2058 O O . THR A 1 252 ? -21.188 -14.57 1.646 1 97.81 252 THR A O 1
ATOM 2061 N N . PHE A 1 253 ? -20.656 -16.75 1.714 1 97.38 253 PHE A N 1
ATOM 2062 C CA . PHE A 1 253 ? -20.188 -16.656 3.094 1 97.38 253 PHE A CA 1
ATOM 2063 C C . PHE A 1 253 ? -18.656 -16.672 3.154 1 97.38 253 PHE A C 1
ATOM 2065 O O . PHE A 1 253 ? -18.078 -16.922 4.215 1 97.38 253 PHE A O 1
ATOM 2072 N N . VAL A 1 254 ? -18.031 -16.531 2.041 1 97.94 254 VAL A N 1
ATOM 2073 C CA . VAL A 1 254 ? -16.578 -16.438 1.998 1 97.94 254 VAL A CA 1
ATOM 2074 C C . VAL A 1 254 ? -16.141 -14.977 2.182 1 97.94 254 VAL A C 1
ATOM 2076 O O . VAL A 1 254 ? -16.641 -14.094 1.48 1 97.94 254 VAL A O 1
ATOM 2079 N N . ARG A 1 255 ? -15.234 -14.703 3.104 1 96.31 255 ARG A N 1
ATOM 2080 C CA . ARG A 1 255 ? -14.805 -13.344 3.416 1 96.31 255 ARG A CA 1
ATOM 2081 C C . ARG A 1 255 ? -13.969 -12.758 2.281 1 96.31 255 ARG A C 1
ATOM 2083 O O . ARG A 1 255 ? -13.133 -13.453 1.704 1 96.31 255 ARG A O 1
ATOM 2090 N N . PRO A 1 256 ? -14.195 -11.508 1.959 1 96.12 256 PRO A N 1
ATOM 2091 C CA . PRO A 1 256 ? -13.398 -10.867 0.908 1 96.12 256 PRO A CA 1
ATOM 2092 C C . PRO A 1 256 ? -12.102 -10.258 1.437 1 96.12 256 PRO A C 1
ATOM 2094 O O . PRO A 1 256 ? -12.016 -9.914 2.617 1 96.12 256 PRO A O 1
ATOM 2097 N N . SER A 1 257 ? -11.109 -10.219 0.694 1 96.44 257 SER A N 1
ATOM 2098 C CA . SER A 1 257 ? -9.906 -9.406 0.882 1 96.44 257 SER A CA 1
ATOM 2099 C C . SER A 1 257 ? -9.828 -8.289 -0.148 1 96.44 257 SER A C 1
ATOM 2101 O O . SER A 1 257 ? -10.195 -8.477 -1.31 1 96.44 257 SER A O 1
ATOM 2103 N N . ASN A 1 258 ? -9.344 -7.156 0.28 1 95.62 258 ASN A N 1
ATOM 2104 C CA . ASN A 1 258 ? -9.367 -5.965 -0.561 1 95.62 258 ASN A CA 1
ATOM 2105 C C . ASN A 1 258 ? -7.961 -5.562 -1.001 1 95.62 258 ASN A C 1
ATOM 2107 O O . ASN A 1 258 ? -6.996 -5.746 -0.256 1 95.62 258 ASN A O 1
ATOM 2111 N N . ARG A 1 259 ? -7.816 -5.043 -2.16 1 95.75 259 ARG A N 1
ATOM 2112 C CA . ARG A 1 259 ? -6.609 -4.453 -2.736 1 95.75 259 ARG A CA 1
ATOM 2113 C C . ARG A 1 259 ? -6.914 -3.1 -3.375 1 95.75 259 ARG A C 1
ATOM 2115 O O . ARG A 1 259 ? -8.023 -2.877 -3.869 1 95.75 259 ARG A O 1
ATOM 2122 N N . LEU A 1 260 ? -5.988 -2.27 -3.32 1 96.38 260 LEU A N 1
ATOM 2123 C CA . LEU A 1 260 ? -6.137 -0.97 -3.965 1 96.38 260 LEU A CA 1
ATOM 2124 C C . LEU A 1 260 ? -5.426 -0.947 -5.312 1 96.38 260 LEU A C 1
ATOM 2126 O O . LEU A 1 260 ? -4.324 -1.484 -5.449 1 96.38 260 LEU A O 1
ATOM 2130 N N . HIS A 1 261 ? -6.047 -0.454 -6.297 1 96.44 261 HIS A N 1
ATOM 2131 C CA . HIS A 1 261 ? -5.441 -0.132 -7.582 1 96.44 261 HIS A CA 1
ATOM 2132 C C . HIS A 1 261 ? -5.344 1.376 -7.785 1 96.44 261 HIS A C 1
ATOM 2134 O O . HIS A 1 261 ? -6.359 2.076 -7.766 1 96.44 261 HIS A O 1
ATOM 2140 N N . TYR A 1 262 ? -4.145 1.853 -7.891 1 96.56 262 TYR A N 1
ATOM 2141 C CA . TYR A 1 262 ? -3.906 3.279 -8.078 1 96.56 262 TYR A CA 1
ATOM 2142 C C . TYR A 1 262 ? -3.938 3.652 -9.555 1 96.56 262 TYR A C 1
ATOM 2144 O O . TYR A 1 262 ? -2.895 3.699 -10.211 1 96.56 262 TYR A O 1
ATOM 2152 N N . ASN A 1 263 ? -5.051 3.916 -10.07 1 89.75 263 ASN A N 1
ATOM 2153 C CA . ASN A 1 263 ? -5.34 4.129 -11.484 1 89.75 263 ASN A CA 1
ATOM 2154 C C . ASN A 1 263 ? -4.617 5.355 -12.023 1 89.75 263 ASN A C 1
ATOM 2156 O O . ASN A 1 263 ? -4.93 6.484 -11.641 1 89.75 263 ASN A O 1
ATOM 2160 N N . PRO A 1 264 ? -3.738 5.152 -12.945 1 85.38 264 PRO A N 1
ATOM 2161 C CA . PRO A 1 264 ? -3.115 6.336 -13.539 1 85.38 264 PRO A CA 1
ATOM 2162 C C . PRO A 1 264 ? -4.121 7.234 -14.258 1 85.38 264 PRO A C 1
ATOM 2164 O O . PRO A 1 264 ? -4.961 6.746 -15.016 1 85.38 264 PRO A O 1
ATOM 2167 N N . GLY A 1 265 ? -4.152 8.477 -13.945 1 83.56 265 GLY A N 1
ATOM 2168 C CA . GLY A 1 265 ? -4.988 9.445 -14.648 1 83.56 265 GLY A CA 1
ATOM 2169 C C . GLY A 1 265 ? -6.344 9.641 -14 1 83.56 265 GLY A C 1
ATOM 2170 O O . GLY A 1 265 ? -7.094 10.547 -14.375 1 83.56 265 GLY A O 1
ATOM 2171 N N . LEU A 1 266 ? -6.734 8.719 -13.07 1 90.5 266 LEU A N 1
ATOM 2172 C CA . LEU A 1 266 ? -7.988 8.898 -12.344 1 90.5 266 LEU A CA 1
ATOM 2173 C C . LEU A 1 266 ? -7.734 9.492 -10.969 1 90.5 266 LEU A C 1
ATOM 2175 O O . LEU A 1 266 ? -6.734 9.172 -10.32 1 90.5 266 LEU A O 1
ATOM 2179 N N . SER A 1 267 ? -8.656 10.242 -10.531 1 94.62 267 SER A N 1
ATOM 2180 C CA . SER A 1 267 ? -8.445 11.008 -9.305 1 94.62 267 SER A CA 1
ATOM 2181 C C . SER A 1 267 ? -8.578 10.125 -8.07 1 94.62 267 SER A C 1
ATOM 2183 O O . SER A 1 267 ? -8.078 10.469 -6.996 1 94.62 267 SER A O 1
ATOM 2185 N N . TYR A 1 268 ? -9.305 8.992 -8.164 1 96.06 268 TYR A N 1
ATOM 2186 C CA . TYR A 1 268 ? -9.484 8.117 -7.012 1 96.06 268 TYR A CA 1
ATOM 2187 C C . TYR A 1 268 ? -8.883 6.742 -7.266 1 96.06 268 TYR A C 1
ATOM 2189 O O . TYR A 1 268 ? -8.93 6.234 -8.391 1 96.06 268 TYR A O 1
ATOM 2197 N N . ALA A 1 269 ? -8.281 6.113 -6.277 1 95.38 269 ALA A N 1
ATOM 2198 C CA . ALA A 1 269 ? -7.926 4.695 -6.328 1 95.38 269 ALA A CA 1
ATOM 2199 C C . ALA A 1 269 ? -9.172 3.814 -6.273 1 95.38 269 ALA A C 1
ATOM 2201 O O . ALA A 1 269 ? -10.211 4.23 -5.758 1 95.38 269 ALA A O 1
ATOM 2202 N N . SER A 1 270 ? -9.102 2.656 -6.832 1 95.19 270 SER A N 1
ATOM 2203 C CA . SER A 1 270 ? -10.211 1.713 -6.816 1 95.19 270 SER A CA 1
ATOM 2204 C C . SER A 1 270 ? -9.961 0.582 -5.824 1 95.19 270 SER A C 1
ATOM 2206 O O . SER A 1 270 ? -8.82 0.146 -5.645 1 95.19 270 SER A O 1
ATOM 2208 N N . VAL A 1 271 ? -11.016 0.116 -5.184 1 94.38 271 VAL A N 1
ATOM 2209 C CA . VAL A 1 271 ? -10.945 -1.061 -4.324 1 94.38 271 VAL A CA 1
ATOM 2210 C C . VAL A 1 271 ? -11.406 -2.295 -5.098 1 94.38 271 VAL A C 1
ATOM 2212 O O . VAL A 1 271 ? -12.508 -2.311 -5.652 1 94.38 271 VAL A O 1
ATOM 2215 N N . HIS A 1 272 ? -10.555 -3.246 -5.188 1 93.38 272 HIS A N 1
ATOM 2216 C CA . HIS A 1 272 ? -10.891 -4.531 -5.793 1 93.38 272 HIS A CA 1
ATOM 2217 C C . HIS A 1 272 ? -10.867 -5.648 -4.758 1 93.38 272 HIS A C 1
ATOM 2219 O O . HIS A 1 272 ? -9.891 -5.805 -4.02 1 93.38 272 HIS A O 1
ATOM 2225 N N . ASN A 1 273 ? -11.953 -6.383 -4.684 1 91.88 273 ASN A N 1
ATOM 2226 C CA . ASN A 1 273 ? -11.977 -7.469 -3.715 1 91.88 273 ASN A CA 1
ATOM 2227 C C . ASN A 1 273 ? -12 -8.836 -4.398 1 91.88 273 ASN A C 1
ATOM 2229 O O . ASN A 1 273 ? -12.43 -8.945 -5.547 1 91.88 273 ASN A O 1
ATOM 2233 N N . ILE A 1 274 ? -11.461 -9.797 -3.797 1 93.94 274 ILE A N 1
ATOM 2234 C CA . ILE A 1 274 ? -11.562 -11.211 -4.125 1 93.94 274 ILE A CA 1
ATOM 2235 C C . ILE A 1 274 ? -11.984 -12 -2.889 1 93.94 274 ILE A C 1
ATOM 2237 O O . ILE A 1 274 ? -11.594 -11.664 -1.768 1 93.94 274 ILE A O 1
ATOM 2241 N N . ARG A 1 275 ? -12.93 -12.945 -3.109 1 97.31 275 ARG A N 1
ATOM 2242 C CA . ARG A 1 275 ? -13.227 -13.844 -2.002 1 97.31 275 ARG A CA 1
ATOM 2243 C C . ARG A 1 275 ? -12.031 -14.742 -1.69 1 97.31 275 ARG A C 1
ATOM 2245 O O . ARG A 1 275 ? -11.617 -15.547 -2.525 1 97.31 275 ARG A O 1
ATOM 2252 N N . TYR A 1 276 ? -11.445 -14.578 -0.563 1 97.62 276 TYR A N 1
ATOM 2253 C CA . TYR A 1 276 ? -10.141 -15.125 -0.194 1 97.62 276 TYR A CA 1
ATOM 2254 C C . TYR A 1 276 ? -10.203 -15.805 1.17 1 97.62 276 TYR A C 1
ATOM 2256 O O . TYR A 1 276 ? -9.734 -15.25 2.166 1 97.62 276 TYR A O 1
ATOM 2264 N N . PRO A 1 277 ? -10.789 -17.031 1.242 1 97.94 277 PRO A N 1
ATOM 2265 C CA . PRO A 1 277 ? -10.852 -17.703 2.543 1 97.94 277 PRO A CA 1
ATOM 2266 C C . PRO A 1 277 ? -9.477 -18.016 3.107 1 97.94 277 PRO A C 1
ATOM 2268 O O . PRO A 1 277 ? -8.586 -18.453 2.367 1 97.94 277 PRO A O 1
ATOM 2271 N N . LYS A 1 278 ? -9.297 -17.75 4.32 1 97.56 278 LYS A N 1
ATOM 2272 C CA . LYS A 1 278 ? -8.062 -18.062 5.039 1 97.56 278 LYS A CA 1
ATOM 2273 C C . LYS A 1 278 ? -8.266 -19.219 6.016 1 97.56 278 LYS A C 1
ATOM 2275 O O . LYS A 1 278 ? -9.367 -19.766 6.117 1 97.56 278 LYS A O 1
ATOM 2280 N N . SER A 1 279 ? -7.207 -19.719 6.633 1 95.81 279 SER A N 1
ATOM 2281 C CA . SER A 1 279 ? -7.281 -20.906 7.48 1 95.81 279 SER A CA 1
ATOM 2282 C C . SER A 1 279 ? -8.391 -20.766 8.523 1 95.81 279 SER A C 1
ATOM 2284 O O . SER A 1 279 ? -8.461 -19.766 9.234 1 95.81 279 SER A O 1
ATOM 2286 N N . GLY A 1 280 ? -9.211 -21.703 8.539 1 94.62 280 GLY A N 1
ATOM 2287 C CA . GLY A 1 280 ? -10.289 -21.734 9.516 1 94.62 280 GLY A CA 1
ATOM 2288 C C . GLY A 1 280 ? -11.555 -21.078 9.016 1 94.62 280 GLY A C 1
ATOM 2289 O O . GLY A 1 280 ? -12.641 -21.312 9.57 1 94.62 280 GLY A O 1
ATOM 2290 N N . ASP A 1 281 ? -11.547 -20.297 7.953 1 96.44 281 ASP A N 1
ATOM 2291 C CA . ASP A 1 281 ? -12.703 -19.609 7.395 1 96.44 281 ASP A CA 1
ATOM 2292 C C . ASP A 1 281 ? -13.609 -20.562 6.637 1 96.44 281 ASP A C 1
ATOM 2294 O O . ASP A 1 281 ? -13.234 -21.719 6.375 1 96.44 281 ASP A O 1
ATOM 2298 N N . THR A 1 282 ? -14.797 -20.031 6.277 1 96.81 282 THR A N 1
ATOM 2299 C CA . THR A 1 282 ? -15.711 -20.766 5.406 1 96.81 282 THR A CA 1
ATOM 2300 C C . THR A 1 282 ? -15.195 -20.766 3.969 1 96.81 282 THR A C 1
ATOM 2302 O O . THR A 1 282 ? -14.891 -19.719 3.41 1 96.81 282 THR A O 1
ATOM 2305 N N . ASN A 1 283 ? -15.039 -21.984 3.441 1 97.5 283 ASN A N 1
ATOM 2306 C CA . ASN A 1 283 ? -14.727 -22.125 2.021 1 97.5 283 ASN A CA 1
ATOM 2307 C C . ASN A 1 283 ? -15.992 -22.062 1.166 1 97.5 283 ASN A C 1
ATOM 2309 O O . ASN A 1 283 ? -17.109 -22.172 1.685 1 97.5 283 ASN A O 1
ATOM 2313 N N . PRO A 1 284 ? -15.852 -21.859 -0.142 1 97.38 284 PRO A N 1
ATOM 2314 C CA . PRO A 1 284 ? -17.031 -21.891 -1.015 1 97.38 284 PRO A CA 1
ATOM 2315 C C . PRO A 1 284 ? -17.781 -23.219 -0.951 1 97.38 284 PRO A C 1
ATOM 2317 O O . PRO A 1 284 ? -17.172 -24.281 -0.846 1 97.38 284 PRO A O 1
ATOM 2320 N N . LEU A 1 285 ? -19.125 -23.078 -1.049 1 96.19 285 LEU A N 1
ATOM 2321 C CA . LEU A 1 285 ? -19.891 -24.281 -1.333 1 96.19 285 LEU A CA 1
ATOM 2322 C C . LEU A 1 285 ? -19.609 -24.797 -2.74 1 96.19 285 LEU A C 1
ATOM 2324 O O . LEU A 1 285 ? -19.578 -24.016 -3.695 1 96.19 285 LEU A O 1
ATOM 2328 N N . ASN A 1 286 ? -19.297 -26.062 -2.869 1 95 286 ASN A N 1
ATOM 2329 C CA . ASN A 1 286 ? -18.922 -26.578 -4.18 1 95 286 ASN A CA 1
ATOM 2330 C C . ASN A 1 286 ? -19.766 -27.797 -4.559 1 95 286 ASN A C 1
ATOM 2332 O O . ASN A 1 286 ? -20.109 -28.609 -3.699 1 95 286 ASN A O 1
ATOM 2336 N N . ARG A 1 287 ? -20.203 -27.844 -5.781 1 96.12 287 ARG A N 1
ATOM 2337 C CA . ARG A 1 287 ? -20.938 -28.969 -6.371 1 96.12 287 ARG A CA 1
ATOM 2338 C C . ARG A 1 287 ? -20.516 -29.203 -7.816 1 96.12 287 ARG A C 1
ATOM 2340 O O . ARG A 1 287 ? -19.891 -28.328 -8.43 1 96.12 287 ARG A O 1
ATOM 2347 N N . VAL A 1 288 ? -20.766 -30.359 -8.25 1 97.88 288 VAL A N 1
ATOM 2348 C CA . VAL A 1 288 ? -20.719 -30.656 -9.68 1 97.88 288 VAL A CA 1
ATOM 2349 C C . VAL A 1 288 ? -22.125 -30.984 -10.188 1 97.88 288 VAL A C 1
ATOM 2351 O O . VAL A 1 288 ? -22.781 -31.875 -9.648 1 97.88 288 VAL A O 1
ATOM 2354 N N . ILE A 1 289 ? -22.547 -30.281 -11.211 1 97.44 289 ILE A N 1
ATOM 2355 C CA . ILE A 1 289 ? -23.891 -30.453 -11.766 1 97.44 289 ILE A CA 1
ATOM 2356 C C . ILE A 1 289 ? -23.797 -31.172 -13.109 1 97.44 289 ILE A C 1
ATOM 2358 O O . ILE A 1 289 ? -22.938 -30.875 -13.93 1 97.44 289 ILE A O 1
ATOM 2362 N N . VAL A 1 290 ? -24.656 -32.125 -13.312 1 97.62 290 VAL A N 1
ATOM 2363 C CA . VAL A 1 290 ? -24.766 -32.844 -14.586 1 97.62 290 VAL A CA 1
ATOM 2364 C C . VAL A 1 290 ? -26.109 -32.531 -15.227 1 97.62 290 VAL A C 1
ATOM 2366 O O . VAL A 1 290 ? -27.156 -32.531 -14.555 1 97.62 290 VAL A O 1
ATOM 2369 N N . ALA A 1 291 ? -26.047 -32.219 -16.516 1 96.06 291 ALA A N 1
ATOM 2370 C CA . ALA A 1 291 ? -27.281 -31.906 -17.25 1 96.06 291 ALA A CA 1
ATOM 2371 C C . ALA A 1 291 ? -27.234 -32.5 -18.656 1 96.06 291 ALA A C 1
ATOM 2373 O O . ALA A 1 291 ? -26.156 -32.75 -19.203 1 96.06 291 ALA A O 1
ATOM 2374 N N . SER A 1 292 ? -28.453 -32.656 -19.141 1 95 292 SER A N 1
ATOM 2375 C CA . SER A 1 292 ? -28.578 -33.062 -20.531 1 95 292 SER A CA 1
ATOM 2376 C C . SER A 1 292 ? -28.5 -31.875 -21.469 1 95 292 SER A C 1
ATOM 2378 O O . SER A 1 292 ? -29.031 -30.812 -21.172 1 95 292 SER A O 1
ATOM 2380 N N . SER A 1 293 ? -27.906 -32.125 -22.625 1 92.94 293 SER A N 1
ATOM 2381 C CA . SER A 1 293 ? -27.812 -31.031 -23.594 1 92.94 293 SER A CA 1
ATOM 2382 C C . SER A 1 293 ? -29.172 -30.672 -24.172 1 92.94 293 SER A C 1
ATOM 2384 O O . SER A 1 293 ? -29.391 -29.547 -24.625 1 92.94 293 SER A O 1
ATOM 2386 N N . THR A 1 294 ? -30.078 -31.547 -24.094 1 89.88 294 THR A N 1
ATOM 2387 C CA . THR A 1 294 ? -31.391 -31.344 -24.688 1 89.88 294 THR A CA 1
ATOM 2388 C C . THR A 1 294 ? -32.406 -30.922 -23.641 1 89.88 294 THR A C 1
ATOM 2390 O O . THR A 1 294 ? -33.5 -30.422 -23.984 1 89.88 294 THR A O 1
ATOM 2393 N N . ASN A 1 295 ? -32.094 -31.109 -22.438 1 89.19 295 ASN A N 1
ATOM 2394 C CA . ASN A 1 295 ? -32.969 -30.734 -21.344 1 89.19 295 ASN A CA 1
ATOM 2395 C C . ASN A 1 295 ? -32.188 -30.125 -20.188 1 89.19 295 ASN A C 1
ATOM 2397 O O . ASN A 1 295 ? -32.156 -30.703 -19.094 1 89.19 295 ASN A O 1
ATOM 2401 N N . PRO A 1 296 ? -31.781 -29 -20.375 1 86.94 296 PRO A N 1
ATOM 2402 C CA . PRO A 1 296 ? -30.891 -28.406 -19.375 1 86.94 296 PRO A CA 1
ATOM 2403 C C . PRO A 1 296 ? -31.594 -28.156 -18.047 1 86.94 296 PRO A C 1
ATOM 2405 O O . PRO A 1 296 ? -30.922 -28.109 -17 1 86.94 296 PRO A O 1
ATOM 2408 N N . ALA A 1 297 ? -32.875 -28.016 -17.953 1 84.06 297 ALA A N 1
ATOM 2409 C CA . ALA A 1 297 ? -33.625 -27.703 -16.75 1 84.06 297 ALA A CA 1
ATOM 2410 C C . ALA A 1 297 ? -33.594 -28.844 -15.75 1 84.06 297 ALA A C 1
ATOM 2412 O O . ALA A 1 297 ? -33.844 -28.656 -14.555 1 84.06 297 ALA A O 1
ATOM 2413 N N . ASN A 1 298 ? -33.25 -30.016 -16.203 1 84.12 298 ASN A N 1
ATOM 2414 C CA . ASN A 1 298 ? -33.312 -31.188 -15.344 1 84.12 298 ASN A CA 1
ATOM 2415 C C . ASN A 1 298 ? -31.922 -31.562 -14.828 1 84.12 298 ASN A C 1
ATOM 2417 O O . ASN A 1 298 ? -31.625 -32.75 -14.586 1 84.12 298 ASN A O 1
ATOM 2421 N N . GLY A 1 299 ? -31.094 -30.672 -14.672 1 90.12 299 GLY A N 1
ATOM 2422 C CA . GLY A 1 299 ? -29.781 -30.938 -14.125 1 90.12 299 GLY A CA 1
ATOM 2423 C C . GLY A 1 299 ? -29.797 -31.375 -12.672 1 90.12 299 GLY A C 1
ATOM 2424 O O . GLY A 1 299 ? -30.75 -31.047 -11.945 1 90.12 299 GLY A O 1
ATOM 2425 N N . PHE A 1 300 ? -28.812 -32.156 -12.188 1 92.81 300 PHE A N 1
ATOM 2426 C CA . PHE A 1 300 ? -28.719 -32.594 -10.805 1 92.81 300 PHE A CA 1
ATOM 2427 C C . PHE A 1 300 ? -27.266 -32.531 -10.312 1 92.81 300 PHE A C 1
ATOM 2429 O O . PHE A 1 300 ? -26.328 -32.656 -11.094 1 92.81 300 PHE A O 1
ATOM 2436 N N . ALA A 1 301 ? -27.141 -32.375 -9.023 1 94.19 301 ALA A N 1
ATOM 2437 C CA . ALA A 1 301 ? -25.812 -32.281 -8.398 1 94.19 301 ALA A CA 1
ATOM 2438 C C . ALA A 1 301 ? -25.297 -33.656 -7.98 1 94.19 301 ALA A C 1
ATOM 2440 O O . ALA A 1 301 ? -26.062 -34.469 -7.477 1 94.19 301 ALA A O 1
ATOM 2441 N N . LEU A 1 302 ? -24.047 -33.844 -8.266 1 93.38 302 LEU A N 1
ATOM 2442 C CA . LEU A 1 302 ? -23.406 -35.062 -7.793 1 93.38 302 LEU A CA 1
ATOM 2443 C C . LEU A 1 302 ? -23.078 -34.938 -6.305 1 93.38 302 LEU A C 1
ATOM 2445 O O . LEU A 1 302 ? -22.828 -33.844 -5.793 1 93.38 302 LEU A O 1
ATOM 2449 N N . SER A 1 303 ? -22.984 -36.062 -5.672 1 83.69 303 SER A N 1
ATOM 2450 C CA . SER A 1 303 ? -22.766 -36.062 -4.227 1 83.69 303 SER A CA 1
ATOM 2451 C C . SER A 1 303 ? -21.328 -36.438 -3.883 1 83.69 303 SER A C 1
ATOM 2453 O O . SER A 1 303 ? -20.781 -37.406 -4.414 1 83.69 303 SER A O 1
ATOM 2455 N N . ALA A 1 304 ? -20.781 -35.688 -2.973 1 89.81 304 ALA A N 1
ATOM 2456 C CA . ALA A 1 304 ? -19.516 -36.062 -2.357 1 89.81 304 ALA A CA 1
ATOM 2457 C C . ALA A 1 304 ? -19.734 -37.125 -1.266 1 89.81 304 ALA A C 1
ATOM 2459 O O . ALA A 1 304 ? -20.859 -37.312 -0.786 1 89.81 304 ALA A O 1
ATOM 2460 N N . PRO A 1 305 ? -18.656 -37.781 -0.935 1 91.62 305 PRO A N 1
ATOM 2461 C CA . PRO A 1 305 ? -18.812 -38.75 0.16 1 91.62 305 PRO A CA 1
ATOM 2462 C C . PRO A 1 305 ? -19.281 -38.094 1.459 1 91.62 305 PRO A C 1
ATOM 2464 O O . PRO A 1 305 ? -18.797 -37.031 1.818 1 91.62 305 PRO A O 1
ATOM 2467 N N . ALA A 1 306 ? -20.156 -38.781 2.182 1 89.75 306 ALA A N 1
ATOM 2468 C CA . ALA A 1 306 ? -20.688 -38.281 3.439 1 89.75 306 ALA A CA 1
ATOM 2469 C C . ALA A 1 306 ? -19.594 -38.062 4.469 1 89.75 306 ALA A C 1
ATOM 2471 O O . ALA A 1 306 ? -19.688 -37.188 5.324 1 89.75 306 ALA A O 1
ATOM 2472 N N . THR A 1 307 ? -18.562 -38.781 4.324 1 90.06 307 THR A N 1
ATOM 2473 C CA . THR A 1 307 ? -17.469 -38.75 5.281 1 90.06 307 THR A CA 1
ATOM 2474 C C . THR A 1 307 ? -16.734 -37.406 5.223 1 90.06 307 THR A C 1
ATOM 2476 O O . THR A 1 307 ? -15.977 -37.062 6.129 1 90.06 307 THR A O 1
ATOM 2479 N N . TYR A 1 308 ? -16.953 -36.719 4.184 1 91.81 308 TYR A N 1
ATOM 2480 C CA . TYR A 1 308 ? -16.266 -35.438 4.059 1 91.81 308 TYR A CA 1
ATOM 2481 C C . TYR A 1 308 ? -17.062 -34.312 4.742 1 91.81 308 TYR A C 1
ATOM 2483 O O . TYR A 1 308 ? -16.625 -33.156 4.785 1 91.81 308 TYR A O 1
ATOM 2491 N N . ALA A 1 309 ? -18.203 -34.562 5.383 1 87.62 309 ALA A N 1
ATOM 2492 C CA . ALA A 1 309 ? -19 -33.719 6.27 1 87.62 309 ALA A CA 1
ATOM 2493 C C . ALA A 1 309 ? -19.25 -32.375 5.641 1 87.62 309 ALA A C 1
ATOM 2495 O O . ALA A 1 309 ? -19.062 -31.328 6.297 1 87.62 309 ALA A O 1
ATOM 2496 N N . GLY A 1 310 ? -19.391 -32.312 4.426 1 88.38 310 GLY A N 1
ATOM 2497 C CA . GLY A 1 310 ? -19.766 -31.078 3.748 1 88.38 310 GLY A CA 1
ATOM 2498 C C . GLY A 1 310 ? -18.578 -30.188 3.434 1 88.38 310 GLY A C 1
ATOM 2499 O O . GLY A 1 310 ? -18.734 -29.109 2.852 1 88.38 310 GLY A O 1
ATOM 2500 N N . GLN A 1 311 ? -17.422 -30.609 3.785 1 92.69 311 GLN A N 1
ATOM 2501 C CA . GLN A 1 311 ? -16.203 -29.859 3.537 1 92.69 311 GLN A CA 1
ATOM 2502 C C . GLN A 1 311 ? -15.297 -30.562 2.539 1 92.69 311 GLN A C 1
ATOM 2504 O O . GLN A 1 311 ? -14.508 -31.438 2.92 1 92.69 311 GLN A O 1
ATOM 2509 N N . PHE A 1 312 ? -15.453 -30.234 1.303 1 96.62 312 PHE A N 1
ATOM 2510 C CA . PHE A 1 312 ? -14.711 -30.969 0.275 1 96.62 312 PHE A CA 1
ATOM 2511 C C . PHE A 1 312 ? -14.453 -30.078 -0.935 1 96.62 312 PHE A C 1
ATOM 2513 O O . PHE A 1 312 ? -14.977 -28.953 -1.013 1 96.62 312 PHE A O 1
ATOM 2520 N N . TYR A 1 313 ? -13.57 -30.516 -1.737 1 97.38 313 TYR A N 1
ATOM 2521 C CA . TYR A 1 313 ? -13.289 -30 -3.072 1 97.38 313 TYR A CA 1
ATOM 2522 C C . TYR A 1 313 ? -13.523 -31.078 -4.129 1 97.38 313 TYR A C 1
ATOM 2524 O O . TYR A 1 313 ? -13.727 -32.25 -3.803 1 97.38 313 TYR A O 1
ATOM 2532 N N . PHE A 1 314 ? -13.586 -30.734 -5.359 1 97.5 314 PHE A N 1
ATOM 2533 C CA . PHE A 1 314 ? -13.398 -31.688 -6.449 1 97.5 314 PHE A CA 1
ATOM 2534 C C . PHE A 1 314 ? -12.219 -31.281 -7.328 1 97.5 314 PHE A C 1
ATOM 2536 O O . PHE A 1 314 ? -11.984 -30.078 -7.543 1 97.5 314 PHE A O 1
ATOM 2543 N N . THR A 1 315 ? -11.492 -32.25 -7.816 1 97.25 315 THR A N 1
ATOM 2544 C CA . THR A 1 315 ? -10.242 -31.953 -8.5 1 97.25 315 THR A CA 1
ATOM 2545 C C . THR A 1 315 ? -10.32 -32.344 -9.969 1 97.25 315 THR A C 1
ATOM 2547 O O . THR A 1 315 ? -9.828 -31.625 -10.836 1 97.25 315 THR A O 1
ATOM 2550 N N . ASN A 1 316 ? -10.883 -33.5 -10.281 1 97 316 ASN A N 1
ATOM 2551 C CA . ASN A 1 316 ? -10.969 -34 -11.641 1 97 316 ASN A CA 1
ATOM 2552 C C . ASN A 1 316 ? -12.391 -34.438 -11.984 1 97 316 ASN A C 1
ATOM 2554 O O . ASN A 1 316 ? -13.086 -35.031 -11.148 1 97 316 ASN A O 1
ATOM 2558 N N . VAL A 1 317 ? -12.805 -34.125 -13.133 1 97.69 317 VAL A N 1
ATOM 2559 C CA . VAL A 1 317 ? -14.07 -34.594 -13.703 1 97.69 317 VAL A CA 1
ATOM 2560 C C . VAL A 1 317 ? -13.844 -35.062 -15.133 1 97.69 317 VAL A C 1
ATOM 2562 O O . VAL A 1 317 ? -13.383 -34.281 -15.984 1 97.69 317 VAL A O 1
ATOM 2565 N N . ASN A 1 318 ? -14.156 -36.312 -15.359 1 96.81 318 ASN A N 1
ATOM 2566 C CA . ASN A 1 318 ? -13.953 -36.906 -16.688 1 96.81 318 ASN A CA 1
ATOM 2567 C C . ASN A 1 318 ? -15.086 -37.875 -17.047 1 96.81 318 ASN A C 1
ATOM 2569 O O . ASN A 1 318 ? -15.586 -38.594 -16.172 1 96.81 318 ASN A O 1
ATOM 2573 N N . TRP A 1 319 ? -15.438 -37.906 -18.312 1 97.62 319 TRP A N 1
ATOM 2574 C CA . TRP A 1 319 ? -16.422 -38.875 -18.781 1 97.62 319 TRP A CA 1
ATOM 2575 C C . TRP A 1 319 ? -15.742 -40.156 -19.25 1 97.62 319 TRP A C 1
ATOM 2577 O O . TRP A 1 319 ? -14.977 -40.156 -20.203 1 97.62 319 TRP A O 1
ATOM 2587 N N . ALA A 1 320 ? -16.016 -41.219 -18.547 1 96.75 320 ALA A N 1
ATOM 2588 C CA . ALA A 1 320 ? -15.516 -42.531 -18.938 1 96.75 320 ALA A CA 1
ATOM 2589 C C . ALA A 1 320 ? -16.234 -43.062 -20.188 1 96.75 320 ALA A C 1
ATOM 2591 O O . ALA A 1 320 ? -15.609 -43.688 -21.062 1 96.75 320 ALA A O 1
ATOM 2592 N N . THR A 1 321 ? -17.484 -42.875 -20.234 1 96.88 321 THR A N 1
ATOM 2593 C CA . THR A 1 321 ? -18.328 -43.156 -21.375 1 96.88 321 THR A CA 1
ATOM 2594 C C . THR A 1 321 ? -19.234 -41.969 -21.688 1 96.88 321 THR A C 1
ATOM 2596 O O . THR A 1 321 ? -19.047 -40.875 -21.172 1 96.88 321 THR A O 1
ATOM 2599 N N . ASN A 1 322 ? -20.234 -42.219 -22.625 1 96.81 322 ASN A N 1
ATOM 2600 C CA . ASN A 1 322 ? -21.188 -41.156 -22.938 1 96.81 322 ASN A CA 1
ATOM 2601 C C . ASN A 1 322 ? -22.125 -40.875 -21.781 1 96.81 322 ASN A C 1
ATOM 2603 O O . ASN A 1 322 ? -22.734 -39.812 -21.703 1 96.81 322 ASN A O 1
ATOM 2607 N N . ASN A 1 323 ? -22.156 -41.844 -20.859 1 96.5 323 ASN A N 1
ATOM 2608 C CA . ASN A 1 323 ? -23.156 -41.719 -19.797 1 96.5 323 ASN A CA 1
ATOM 2609 C C . ASN A 1 323 ? -22.516 -41.781 -18.422 1 96.5 323 ASN A C 1
ATOM 2611 O O . ASN A 1 323 ? -23.156 -41.438 -17.422 1 96.5 323 ASN A O 1
ATOM 2615 N N . ASP A 1 324 ? -21.281 -42.219 -18.344 1 97.19 324 ASP A N 1
ATOM 2616 C CA . ASP A 1 324 ? -20.625 -42.406 -17.047 1 97.19 324 ASP A CA 1
ATOM 2617 C C . ASP A 1 324 ? -19.609 -41.281 -16.797 1 97.19 324 ASP A C 1
ATOM 2619 O O . ASP A 1 324 ? -18.625 -41.156 -17.547 1 97.19 324 ASP A O 1
ATOM 2623 N N . VAL A 1 325 ? -19.781 -40.562 -15.75 1 97.44 325 VAL A N 1
ATOM 2624 C CA . VAL A 1 325 ? -18.859 -39.5 -15.367 1 97.44 325 VAL A CA 1
ATOM 2625 C C . VAL A 1 325 ? -18.141 -39.875 -14.078 1 97.44 325 VAL A C 1
ATOM 2627 O O . VAL A 1 325 ? -18.75 -40.438 -13.164 1 97.44 325 VAL A O 1
ATOM 2630 N N . ILE A 1 326 ? -16.859 -39.688 -14.016 1 97.44 326 ILE A N 1
ATOM 2631 C CA . ILE A 1 326 ? -16.047 -39.969 -12.828 1 97.44 326 ILE A CA 1
ATOM 2632 C C . ILE A 1 326 ? -15.57 -38.625 -12.242 1 97.44 326 ILE A C 1
ATOM 2634 O O . ILE A 1 326 ? -15.055 -37.781 -12.969 1 97.44 326 ILE A O 1
ATOM 2638 N N . ILE A 1 327 ? -15.758 -38.469 -10.945 1 97.69 327 ILE A N 1
ATOM 2639 C CA . ILE A 1 327 ? -15.336 -37.312 -10.195 1 97.69 327 ILE A CA 1
ATOM 2640 C C . ILE A 1 327 ? -14.383 -37.719 -9.07 1 97.69 327 ILE A C 1
ATOM 2642 O O . ILE A 1 327 ? -14.625 -38.719 -8.391 1 97.69 327 ILE A O 1
ATOM 2646 N N . THR A 1 328 ? -13.289 -37.031 -8.938 1 97.69 328 THR A N 1
ATOM 2647 C CA . THR A 1 328 ? -12.438 -37.188 -7.766 1 97.69 328 THR A CA 1
ATOM 2648 C C . THR A 1 328 ? -12.734 -36.125 -6.723 1 97.69 328 THR A C 1
ATOM 2650 O O . THR A 1 328 ? -12.461 -34.938 -6.938 1 97.69 328 THR A O 1
ATOM 2653 N N . TRP A 1 329 ? -13.297 -36.531 -5.594 1 97.69 329 TRP A N 1
ATOM 2654 C CA . TRP A 1 329 ? -13.547 -35.688 -4.449 1 97.69 329 TRP A CA 1
ATOM 2655 C C . TRP A 1 329 ? -12.344 -35.656 -3.504 1 97.69 329 TRP A C 1
ATOM 2657 O O . TRP A 1 329 ? -11.633 -36.656 -3.381 1 97.69 329 TRP A O 1
ATOM 2667 N N . MET A 1 330 ? -12.109 -34.562 -2.885 1 97.94 330 MET A N 1
ATOM 2668 C CA . MET A 1 330 ? -11.023 -34.375 -1.924 1 97.94 330 MET A CA 1
ATOM 2669 C C . MET A 1 330 ? -11.523 -33.719 -0.646 1 97.94 330 MET A C 1
ATOM 2671 O O . MET A 1 330 ? -12.297 -32.75 -0.702 1 97.94 330 MET A O 1
ATOM 2675 N N . ASN A 1 331 ? -11.133 -34.25 0.503 1 96.62 331 ASN A N 1
ATOM 2676 C CA . ASN A 1 331 ? -11.555 -33.625 1.75 1 96.62 331 ASN A CA 1
ATOM 2677 C C . ASN A 1 331 ? -10.867 -32.281 1.965 1 96.62 331 ASN A C 1
ATOM 2679 O O . ASN A 1 331 ? -9.883 -31.969 1.291 1 96.62 331 ASN A O 1
ATOM 2683 N N . ARG A 1 332 ? -11.32 -31.484 2.793 1 96.25 332 ARG A N 1
ATOM 2684 C CA . ARG A 1 332 ? -10.789 -30.141 3.033 1 96.25 332 ARG A CA 1
ATOM 2685 C C . ARG A 1 332 ? -9.32 -30.203 3.438 1 96.25 332 ARG A C 1
ATOM 2687 O O . ARG A 1 332 ? -8.508 -29.391 2.99 1 96.25 332 ARG A O 1
ATOM 2694 N N . ALA A 1 333 ? -8.961 -31.188 4.328 1 96.31 333 ALA A N 1
ATOM 2695 C CA . ALA A 1 333 ? -7.59 -31.328 4.828 1 96.31 333 ALA A CA 1
ATOM 2696 C C . ALA A 1 333 ? -6.641 -31.75 3.711 1 96.31 333 ALA A C 1
ATOM 2698 O O . ALA A 1 333 ? -5.422 -31.672 3.863 1 96.31 333 ALA A O 1
ATOM 2699 N N . GLN A 1 334 ? -7.223 -32.281 2.596 1 97.31 334 GLN A N 1
ATOM 2700 C CA . GLN A 1 334 ? -6.484 -32.719 1.414 1 97.31 334 GLN A CA 1
ATOM 2701 C C . GLN A 1 334 ? -5.613 -33.938 1.727 1 97.31 334 GLN A C 1
ATOM 2703 O O . GLN A 1 334 ? -4.504 -34.062 1.207 1 97.31 334 GLN A O 1
ATOM 2708 N N . SER A 1 335 ? -6.059 -34.75 2.643 1 96.81 335 SER A N 1
ATOM 2709 C CA . SER A 1 335 ? -5.375 -35.969 3.02 1 96.81 335 SER A CA 1
ATOM 2710 C C . SER A 1 335 ? -6.059 -37.188 2.412 1 96.81 335 SER A C 1
ATOM 2712 O O . SER A 1 335 ? -5.578 -38.312 2.561 1 96.81 335 SER A O 1
ATOM 2714 N N . SER A 1 336 ? -7.18 -36.938 1.717 1 96.94 336 SER A N 1
ATOM 2715 C CA . SER A 1 336 ? -7.945 -38.031 1.167 1 96.94 336 SER A CA 1
ATOM 2716 C C . SER A 1 336 ? -8.641 -37.656 -0.135 1 96.94 336 SER A C 1
ATOM 2718 O O . SER A 1 336 ? -9.156 -36.531 -0.257 1 96.94 336 SER A O 1
ATOM 2720 N N . THR A 1 337 ? -8.594 -38.594 -1.073 1 97.44 337 THR A N 1
ATOM 2721 C CA . THR A 1 337 ? -9.383 -38.438 -2.291 1 97.44 337 THR A CA 1
ATOM 2722 C C . THR A 1 337 ? -10.227 -39.688 -2.543 1 97.44 337 THR A C 1
ATOM 2724 O O . THR A 1 337 ? -9.844 -40.781 -2.145 1 97.44 337 THR A O 1
ATOM 2727 N N . THR A 1 338 ? -11.391 -39.5 -3.113 1 97.44 338 THR A N 1
ATOM 2728 C CA . THR A 1 338 ? -12.289 -40.594 -3.486 1 97.44 338 THR A CA 1
ATOM 2729 C C . THR A 1 338 ? -12.781 -40.438 -4.922 1 97.44 338 THR A C 1
ATOM 2731 O O . THR A 1 338 ? -13.367 -39.406 -5.262 1 97.44 338 THR A O 1
ATOM 2734 N N . ASP A 1 339 ? -12.523 -41.469 -5.723 1 97.56 339 ASP A N 1
ATOM 2735 C CA . ASP A 1 339 ? -13.094 -41.5 -7.066 1 97.56 339 ASP A CA 1
ATOM 2736 C C . ASP A 1 339 ? -14.5 -42.094 -7.047 1 97.56 339 ASP A C 1
ATOM 2738 O O . ASP A 1 339 ? -14.719 -43.188 -6.52 1 97.56 339 ASP A O 1
ATOM 2742 N N . VAL A 1 340 ? -15.375 -41.344 -7.605 1 97.31 340 VAL A N 1
ATOM 2743 C CA . VAL A 1 340 ? -16.766 -41.781 -7.68 1 97.31 340 VAL A CA 1
ATOM 2744 C C . VAL A 1 340 ? -17.234 -41.781 -9.133 1 97.31 340 VAL A C 1
ATOM 2746 O O . VAL A 1 340 ? -16.969 -40.844 -9.883 1 97.31 340 VAL A O 1
ATOM 2749 N N . ILE A 1 341 ? -17.828 -42.844 -9.562 1 97.38 341 ILE A N 1
ATOM 2750 C CA . ILE A 1 341 ? -18.422 -42.906 -10.898 1 97.38 341 ILE A CA 1
ATOM 2751 C C . ILE A 1 341 ? -19.938 -42.812 -10.805 1 97.38 341 ILE A C 1
ATOM 2753 O O . ILE A 1 341 ? -20.562 -43.406 -9.938 1 97.38 341 ILE A O 1
ATOM 2757 N N . CYS A 1 342 ? -20.516 -41.969 -11.633 1 97.06 342 CYS A N 1
ATOM 2758 C CA . CYS A 1 342 ? -21.953 -41.75 -11.672 1 97.06 342 CYS A CA 1
ATOM 2759 C C . CYS A 1 342 ? -22.5 -41.938 -13.086 1 97.06 342 CYS A C 1
ATOM 2761 O O . CYS A 1 342 ? -21.859 -41.531 -14.055 1 97.06 342 CYS A O 1
ATOM 2763 N N . ASN A 1 343 ? -23.656 -42.531 -13.148 1 96.56 343 ASN A N 1
ATOM 2764 C CA . ASN A 1 343 ? -24.344 -42.656 -14.43 1 96.56 343 ASN A CA 1
ATOM 2765 C C . ASN A 1 343 ? -25.344 -41.5 -14.641 1 96.56 343 ASN A C 1
ATOM 2767 O O . ASN A 1 343 ? -26.234 -41.312 -13.812 1 96.56 343 ASN A O 1
ATOM 2771 N N . ALA A 1 344 ? -25.266 -40.844 -15.719 1 95.94 344 ALA A N 1
ATOM 2772 C CA . ALA A 1 344 ? -26.062 -39.625 -15.961 1 95.94 344 ALA A CA 1
ATOM 2773 C C . ALA A 1 344 ? -27.516 -40 -16.234 1 95.94 344 ALA A C 1
ATOM 2775 O O . ALA A 1 344 ? -28.406 -39.156 -16.047 1 95.94 344 ALA A O 1
ATOM 2776 N N . VAL A 1 345 ? -27.75 -41.188 -16.688 1 94.25 345 VAL A N 1
ATOM 2777 C CA . VAL A 1 345 ? -29.109 -41.625 -17 1 94.25 345 VAL A CA 1
ATOM 2778 C C . VAL A 1 345 ? -29.828 -42.062 -15.727 1 94.25 345 VAL A C 1
ATOM 2780 O O . VAL A 1 345 ? -30.906 -41.562 -15.414 1 94.25 345 VAL A O 1
ATOM 2783 N N . THR A 1 346 ? -29.203 -42.938 -14.961 1 95 346 THR A N 1
ATOM 2784 C CA . THR A 1 346 ? -29.844 -43.5 -13.773 1 95 346 THR A CA 1
ATOM 2785 C C . THR A 1 346 ? -29.625 -42.625 -12.555 1 95 346 THR A C 1
ATOM 2787 O O . THR A 1 346 ? -30.312 -42.781 -11.539 1 95 346 THR A O 1
ATOM 2790 N N . ARG A 1 347 ? -28.578 -41.781 -12.617 1 94.06 347 ARG A N 1
ATOM 2791 C CA . ARG A 1 347 ? -28.203 -40.844 -11.547 1 94.06 347 ARG A CA 1
ATOM 2792 C C . ARG A 1 347 ? -27.609 -41.625 -10.359 1 94.06 347 ARG A C 1
ATOM 2794 O O . ARG A 1 347 ? -27.547 -41.062 -9.25 1 94.06 347 ARG A O 1
ATOM 2801 N N . GLN A 1 348 ? -27.266 -42.844 -10.578 1 94.12 348 GLN A N 1
ATOM 2802 C CA . GLN A 1 348 ? -26.656 -43.656 -9.531 1 94.12 348 GLN A CA 1
ATOM 2803 C C . GLN A 1 348 ? -25.141 -43.469 -9.523 1 94.12 348 GLN A C 1
ATOM 2805 O O . GLN A 1 348 ? -24.516 -43.375 -10.578 1 94.12 348 GLN A O 1
ATOM 2810 N N . CYS A 1 349 ? -24.625 -43.344 -8.32 1 95.38 349 CYS A N 1
ATOM 2811 C CA . CYS A 1 349 ? -23.188 -43.156 -8.133 1 95.38 349 CYS A CA 1
ATOM 2812 C C . CYS A 1 349 ? -22.609 -44.25 -7.246 1 95.38 349 CYS A C 1
ATOM 2814 O O . CYS A 1 349 ? -23.328 -44.812 -6.395 1 95.38 349 CYS A O 1
ATOM 2816 N N . ARG A 1 350 ? -21.422 -44.594 -7.414 1 94.62 350 ARG A N 1
ATOM 2817 C CA . ARG A 1 350 ? -20.719 -45.562 -6.551 1 94.62 350 ARG A CA 1
ATOM 2818 C C . ARG A 1 350 ? -19.234 -45.188 -6.445 1 94.62 350 ARG A C 1
ATOM 2820 O O . ARG A 1 350 ? -18.656 -44.656 -7.379 1 94.62 350 ARG A O 1
ATOM 2827 N N . THR A 1 351 ? -18.625 -45.594 -5.363 1 96 351 THR A N 1
ATOM 2828 C CA . THR A 1 351 ? -17.219 -45.344 -5.113 1 96 351 THR A CA 1
ATOM 2829 C C . THR A 1 351 ? -16.344 -46.344 -5.879 1 96 351 THR A C 1
ATOM 2831 O O . THR A 1 351 ? -16.672 -47.531 -5.941 1 96 351 THR A O 1
ATOM 2834 N N . LEU A 1 352 ? -15.297 -45.875 -6.488 1 96.56 352 LEU A N 1
ATOM 2835 C CA . LEU A 1 352 ? -14.359 -46.719 -7.219 1 96.56 352 LEU A CA 1
ATOM 2836 C C . LEU A 1 352 ? -13.07 -46.906 -6.43 1 96.56 352 LEU A C 1
ATOM 2838 O O . LEU A 1 352 ? -12.688 -48.031 -6.117 1 96.56 352 LEU A O 1
ATOM 2842 N N . SER A 1 353 ? -12.445 -45.844 -6.133 1 96.19 353 SER A N 1
ATOM 2843 C CA . SER A 1 353 ? -11.133 -45.875 -5.5 1 96.19 353 SER A CA 1
ATOM 2844 C C . SER A 1 353 ? -10.984 -44.781 -4.453 1 96.19 353 SER A C 1
ATOM 2846 O O . SER A 1 353 ? -11.5 -43.688 -4.633 1 96.19 353 SER A O 1
ATOM 2848 N N . LYS A 1 354 ? -10.289 -45.125 -3.398 1 95.88 354 LYS A N 1
ATOM 2849 C CA . LYS A 1 354 ? -9.984 -44.188 -2.326 1 95.88 354 LYS A CA 1
ATOM 2850 C C . LYS A 1 354 ? -8.492 -44.156 -2.031 1 95.88 354 LYS A C 1
ATOM 2852 O O . LYS A 1 354 ? -7.824 -45.188 -2.025 1 95.88 354 LYS A O 1
ATOM 2857 N N . THR A 1 355 ? -7.926 -42.969 -1.889 1 95.94 355 THR A N 1
ATOM 2858 C CA . THR A 1 355 ? -6.551 -42.75 -1.464 1 95.94 355 THR A CA 1
ATOM 2859 C C . THR A 1 355 ? -6.508 -41.969 -0.159 1 95.94 355 THR A C 1
ATOM 2861 O O . THR A 1 355 ? -7.027 -40.844 -0.085 1 95.94 355 THR A O 1
ATOM 2864 N N . ASP A 1 356 ? -5.906 -42.5 0.863 1 95.88 356 ASP A N 1
ATOM 2865 C CA . ASP A 1 356 ? -5.727 -41.875 2.162 1 95.88 356 ASP A CA 1
ATOM 2866 C C . ASP A 1 356 ? -4.246 -41.719 2.504 1 95.88 356 ASP A C 1
ATOM 2868 O O . ASP A 1 356 ? -3.475 -42.688 2.363 1 95.88 356 ASP A O 1
ATOM 2872 N N . ILE A 1 357 ? -3.902 -40.594 2.855 1 96.31 357 ILE A N 1
ATOM 2873 C CA . ILE A 1 357 ? -2.525 -40.312 3.25 1 96.31 357 ILE A CA 1
ATOM 2874 C C . ILE A 1 357 ? -2.484 -39.906 4.727 1 96.31 357 ILE A C 1
ATOM 2876 O O . ILE A 1 357 ? -3.242 -39.031 5.164 1 96.31 357 ILE A O 1
ATOM 2880 N N . THR A 1 358 ? -1.617 -40.562 5.473 1 93.94 358 THR A N 1
ATOM 2881 C CA . THR A 1 358 ? -1.384 -40.188 6.867 1 93.94 358 THR A CA 1
ATOM 2882 C C . THR A 1 358 ? -0.177 -39.281 6.996 1 93.94 358 THR A C 1
ATOM 2884 O O . THR A 1 358 ? 0.868 -39.531 6.395 1 93.94 358 THR A O 1
ATOM 2887 N N . ASN A 1 359 ? -0.302 -38.25 7.781 1 94.81 359 ASN A N 1
ATOM 2888 C CA . ASN A 1 359 ? 0.765 -37.281 8.023 1 94.81 359 ASN A CA 1
ATOM 2889 C C . ASN A 1 359 ? 1.32 -36.719 6.723 1 94.81 359 ASN A C 1
ATOM 2891 O O . ASN A 1 359 ? 2.535 -36.688 6.516 1 94.81 359 ASN A O 1
ATOM 2895 N N . GLY A 1 360 ? 0.473 -36.375 5.863 1 96.38 360 GLY A N 1
ATOM 2896 C CA . GLY A 1 360 ? 0.796 -35.812 4.555 1 96.38 360 GLY A CA 1
ATOM 2897 C C . GLY A 1 360 ? -0.423 -35.344 3.797 1 96.38 360 GLY A C 1
ATOM 2898 O O . GLY A 1 360 ? -1.411 -34.906 4.402 1 96.38 360 GLY A O 1
ATOM 2899 N N . TRP A 1 361 ? -0.338 -35.25 2.529 1 97.31 361 TRP A N 1
ATOM 2900 C CA . TRP A 1 361 ? -1.398 -34.75 1.664 1 97.31 361 TRP A CA 1
ATOM 2901 C C . TRP A 1 361 ? -1.391 -35.469 0.317 1 97.31 361 TRP A C 1
ATOM 2903 O O . TRP A 1 361 ? -0.405 -36.125 -0.042 1 97.31 361 TRP A O 1
ATOM 2913 N N . VAL A 1 362 ? -2.455 -35.406 -0.366 1 96.5 362 VAL A N 1
ATOM 2914 C CA . VAL A 1 362 ? -2.553 -36 -1.693 1 96.5 362 VAL A CA 1
ATOM 2915 C C . VAL A 1 362 ? -1.787 -35.156 -2.703 1 96.5 362 VAL A C 1
ATOM 2917 O O . VAL A 1 362 ? -1.414 -34 -2.408 1 96.5 362 VAL A O 1
ATOM 2920 N N . ASN A 1 363 ? -1.486 -35.656 -3.873 1 93.06 363 ASN A N 1
ATOM 2921 C CA . ASN A 1 363 ? -0.79 -34.938 -4.93 1 93.06 363 ASN A CA 1
ATOM 2922 C C . ASN A 1 363 ? -1.487 -33.625 -5.258 1 93.06 363 ASN A C 1
ATOM 2924 O O . ASN A 1 363 ? -2.604 -33.625 -5.781 1 93.06 363 ASN A O 1
ATOM 2928 N N . PRO A 1 364 ? -0.841 -32.531 -5.023 1 92.62 364 PRO A N 1
ATOM 2929 C CA . PRO A 1 364 ? -1.531 -31.25 -5.148 1 92.62 364 PRO A CA 1
ATOM 2930 C C . PRO A 1 364 ? -1.658 -30.797 -6.598 1 92.62 364 PRO A C 1
ATOM 2932 O O . PRO A 1 364 ? -2.277 -29.766 -6.867 1 92.62 364 PRO A O 1
ATOM 2935 N N . PHE A 1 365 ? -1.153 -31.5 -7.559 1 90.5 365 PHE A N 1
ATOM 2936 C CA . PHE A 1 365 ? -1.282 -31.141 -8.969 1 90.5 365 PHE A CA 1
ATOM 2937 C C . PHE A 1 365 ? -2.438 -31.906 -9.609 1 90.5 365 PHE A C 1
ATOM 2939 O O . PHE A 1 365 ? -2.814 -31.625 -10.75 1 90.5 365 PHE A O 1
ATOM 2946 N N . TYR A 1 366 ? -2.996 -32.844 -9 1 87.5 366 TYR A N 1
ATOM 2947 C CA . TYR A 1 366 ? -4.203 -33.562 -9.383 1 87.5 366 TYR A CA 1
ATOM 2948 C C . TYR A 1 366 ? -4.168 -33.938 -10.852 1 87.5 366 TYR A C 1
ATOM 2950 O O . TYR A 1 366 ? -5.086 -33.625 -11.609 1 87.5 366 TYR A O 1
ATOM 2958 N N . PRO A 1 367 ? -3.145 -34.688 -11.234 1 89.81 367 PRO A N 1
ATOM 2959 C CA . PRO A 1 367 ? -3.096 -35.031 -12.656 1 89.81 367 PRO A CA 1
ATOM 2960 C C . PRO A 1 367 ? -4.352 -35.781 -13.133 1 89.81 367 PRO A C 1
ATOM 2962 O O . PRO A 1 367 ? -4.906 -36.594 -12.391 1 89.81 367 PRO A O 1
ATOM 2965 N N . ASP A 1 368 ? -4.742 -35.531 -14.352 1 91.12 368 ASP A N 1
ATOM 2966 C CA . ASP A 1 368 ? -5.93 -36.188 -14.906 1 91.12 368 ASP A CA 1
ATOM 2967 C C . ASP A 1 368 ? -5.676 -37.656 -15.18 1 91.12 368 ASP A C 1
ATOM 2969 O O . ASP A 1 368 ? -4.645 -38.031 -15.75 1 91.12 368 ASP A O 1
ATOM 2973 N N . PRO A 1 369 ? -6.602 -38.469 -14.844 1 95.62 369 PRO A N 1
ATOM 2974 C CA . PRO A 1 369 ? -6.492 -39.875 -15.227 1 95.62 369 PRO A CA 1
ATOM 2975 C C . PRO A 1 369 ? -6.609 -40.094 -16.734 1 95.62 369 PRO A C 1
ATOM 2977 O O . PRO A 1 369 ? -7.145 -39.219 -17.438 1 95.62 369 PRO A O 1
ATOM 2980 N N . LYS A 1 370 ? -6.012 -41.188 -17.156 1 95.88 370 LYS A N 1
ATOM 2981 C CA . LYS A 1 370 ? -6.141 -41.594 -18.562 1 95.88 370 LYS A CA 1
ATOM 2982 C C . LYS A 1 370 ? -7.082 -42.781 -18.703 1 95.88 370 LYS A C 1
ATOM 2984 O O . LYS A 1 370 ? -6.883 -43.812 -18.062 1 95.88 370 LYS A O 1
ATOM 2989 N N . PHE A 1 371 ? -8.117 -42.656 -19.594 1 95.81 371 PHE A N 1
ATOM 2990 C CA . PHE A 1 371 ? -9.156 -43.656 -19.688 1 95.81 371 PHE A CA 1
ATOM 2991 C C . PHE A 1 371 ? -8.945 -44.531 -20.922 1 95.81 371 PHE A C 1
ATOM 2993 O O . PHE A 1 371 ? -8.461 -44.062 -21.953 1 95.81 371 PHE A O 1
ATOM 3000 N N . SER A 1 372 ? -9.375 -45.781 -20.766 1 95.88 372 SER A N 1
ATOM 3001 C CA . SER A 1 372 ? -9.484 -46.625 -21.938 1 95.88 372 SER A CA 1
ATOM 3002 C C . SER A 1 372 ? -10.586 -46.125 -22.875 1 95.88 372 SER A C 1
ATOM 3004 O O . SER A 1 372 ? -11.508 -45.438 -22.453 1 95.88 372 SER A O 1
ATOM 3006 N N . SER A 1 373 ? -10.453 -46.5 -24.125 1 93.69 373 SER A N 1
ATOM 3007 C CA . SER A 1 373 ? -11.383 -46 -25.125 1 93.69 373 SER A CA 1
ATOM 3008 C C . SER A 1 373 ? -12.82 -46.406 -24.797 1 93.69 373 SER A C 1
ATOM 3010 O O . SER A 1 373 ? -13.75 -45.625 -25.062 1 93.69 373 SER A O 1
ATOM 3012 N N . ASP A 1 374 ? -13 -47.562 -24.172 1 94.81 374 ASP A N 1
ATOM 3013 C CA . ASP A 1 374 ? -14.352 -48.062 -23.875 1 94.81 374 ASP A CA 1
ATOM 3014 C C . ASP A 1 374 ? -14.766 -47.688 -22.453 1 94.81 374 ASP A C 1
ATOM 3016 O O . ASP A 1 374 ? -15.852 -48.062 -22 1 94.81 374 ASP A O 1
ATOM 3020 N N . GLY A 1 375 ? -13.938 -47.094 -21.734 1 96.06 375 GLY A N 1
ATOM 3021 C CA . GLY A 1 375 ? -14.258 -46.625 -20.391 1 96.06 375 GLY A CA 1
ATOM 3022 C C . GLY A 1 375 ? -14.211 -47.75 -19.359 1 96.06 375 GLY A C 1
ATOM 3023 O O . GLY A 1 375 ? -14.625 -47.531 -18.219 1 96.06 375 GLY A O 1
ATOM 3024 N N . SER A 1 376 ? -13.625 -48.875 -19.656 1 96.75 376 SER A N 1
ATOM 3025 C CA . SER A 1 376 ? -13.656 -50.031 -18.766 1 96.75 376 SER A CA 1
ATOM 3026 C C . SER A 1 376 ? -12.625 -49.875 -17.641 1 96.75 376 SER A C 1
ATOM 3028 O O . SER A 1 376 ? -12.727 -50.562 -16.625 1 96.75 376 SER A O 1
ATOM 3030 N N . TYR A 1 377 ? -11.656 -49.094 -17.891 1 97 377 TYR A N 1
ATOM 3031 C CA . TYR A 1 377 ? -10.688 -48.812 -16.844 1 97 377 TYR A CA 1
ATOM 3032 C C . TYR A 1 377 ? -10.055 -47.438 -17.047 1 97 377 TYR A C 1
ATOM 3034 O O . TYR A 1 377 ? -10.242 -46.812 -18.109 1 97 377 TYR A O 1
ATOM 3042 N N . TYR A 1 378 ? -9.398 -46.938 -16.062 1 97.38 378 TYR A N 1
ATOM 3043 C CA . TYR A 1 378 ? -8.586 -45.719 -16.156 1 97.38 378 TYR A CA 1
ATOM 3044 C C . TYR A 1 378 ? -7.281 -45.875 -15.391 1 97.38 378 TYR A C 1
ATOM 3046 O O . TYR A 1 378 ? -7.16 -46.75 -14.523 1 97.38 378 TYR A O 1
A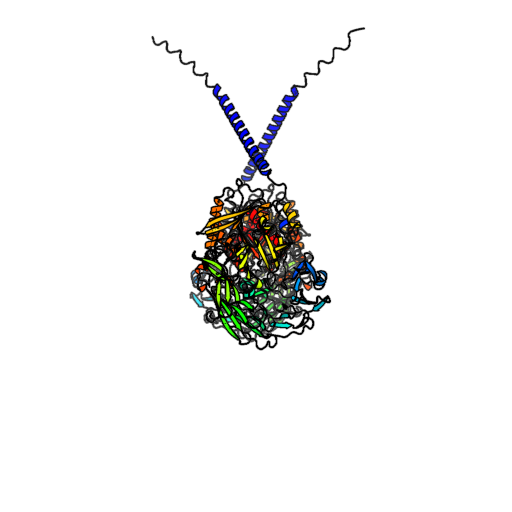TOM 3054 N N . LEU A 1 379 ? -6.23 -45.156 -15.797 1 97.56 379 LEU A N 1
ATOM 3055 C CA . LEU A 1 379 ? -4.922 -45.094 -15.156 1 97.56 379 LEU A CA 1
ATOM 3056 C C . LEU A 1 379 ? -4.777 -43.812 -14.336 1 97.56 379 LEU A C 1
ATOM 3058 O O . LEU A 1 379 ? -5.125 -42.719 -14.812 1 97.56 379 LEU A O 1
ATOM 3062 N N . GLN A 1 380 ? -4.305 -43.969 -13.125 1 97.38 380 GLN A N 1
ATOM 3063 C CA . GLN A 1 380 ? -4.137 -42.844 -12.219 1 97.38 380 GLN A CA 1
ATOM 3064 C C . GLN A 1 380 ? -2.852 -42.969 -11.406 1 97.38 380 GLN A C 1
ATOM 3066 O O . GLN A 1 380 ? -2.416 -44.062 -11.094 1 97.38 380 GLN A O 1
ATOM 3071 N N . LEU A 1 381 ? -2.205 -41.812 -11.125 1 96.75 381 LEU A N 1
ATOM 3072 C CA . LEU A 1 381 ? -1.061 -41.812 -10.219 1 96.75 381 LEU A CA 1
ATOM 3073 C C . LEU A 1 381 ? -1.518 -41.938 -8.773 1 96.75 381 LEU A C 1
ATOM 3075 O O . LEU A 1 381 ? -2.285 -41.094 -8.289 1 96.75 381 LEU A O 1
ATOM 3079 N N . GLN A 1 382 ? -1.089 -42.938 -8.094 1 96.5 382 GLN A N 1
ATOM 3080 C CA . GLN A 1 382 ? -1.381 -43.156 -6.676 1 96.5 382 GLN A CA 1
ATOM 3081 C C . GLN A 1 382 ? -0.119 -43.531 -5.906 1 96.5 382 GLN A C 1
ATOM 3083 O O . GLN A 1 382 ? 0.847 -44 -6.488 1 96.5 382 GLN A O 1
ATOM 3088 N N . PRO A 1 383 ? -0.094 -43.188 -4.617 1 95.75 383 PRO A N 1
ATOM 3089 C CA . PRO A 1 383 ? 1.062 -43.594 -3.809 1 95.75 383 PRO A CA 1
ATOM 3090 C C . PRO A 1 383 ? 1.142 -45.094 -3.592 1 95.75 383 PRO A C 1
ATOM 3092 O O . PRO A 1 383 ? 0.139 -45.719 -3.252 1 95.75 383 PRO A O 1
ATOM 3095 N N . ARG A 1 384 ? 2.307 -45.562 -3.84 1 95.12 384 ARG A N 1
ATOM 3096 C CA . ARG A 1 384 ? 2.584 -47 -3.623 1 95.12 384 ARG A CA 1
ATOM 3097 C C . ARG A 1 384 ? 3.797 -47.188 -2.721 1 95.12 384 ARG A C 1
ATOM 3099 O O . ARG A 1 384 ? 4.867 -46.625 -2.988 1 95.12 384 ARG A O 1
ATOM 3106 N N . THR A 1 385 ? 3.59 -47.938 -1.673 1 93.38 385 THR A N 1
ATOM 3107 C CA . THR A 1 385 ? 4.703 -48.281 -0.793 1 93.38 385 THR A CA 1
ATOM 3108 C C . THR A 1 385 ? 5.453 -49.5 -1.321 1 93.38 385 THR A C 1
ATOM 3110 O O . THR A 1 385 ? 4.848 -50.531 -1.597 1 93.38 385 THR A O 1
ATOM 3113 N N . VAL A 1 386 ? 6.699 -49.344 -1.484 1 88.38 386 VAL A N 1
ATOM 3114 C CA . VAL A 1 386 ? 7.508 -50.438 -2.01 1 88.38 386 VAL A CA 1
ATOM 3115 C C . VAL A 1 386 ? 8.211 -51.156 -0.861 1 88.38 386 VAL A C 1
ATOM 3117 O O . VAL A 1 386 ? 7.973 -50.844 0.31 1 88.38 386 VAL A O 1
ATOM 3120 N N . ALA A 1 387 ? 8.945 -52.188 -1.122 1 76.75 387 ALA A N 1
ATOM 3121 C CA . ALA A 1 387 ? 9.484 -53.125 -0.14 1 76.75 387 ALA A CA 1
ATOM 3122 C C . ALA A 1 387 ? 10.383 -52.438 0.868 1 76.75 387 ALA A C 1
ATOM 3124 O O . ALA A 1 387 ? 10.438 -52.812 2.039 1 76.75 387 ALA A O 1
ATOM 3125 N N . SER A 1 388 ? 11 -51.281 0.66 1 74 388 SER A N 1
ATOM 3126 C CA . SER A 1 388 ? 11.891 -50.531 1.547 1 74 388 SER A CA 1
ATOM 3127 C C . SER A 1 388 ? 11.102 -49.594 2.438 1 74 388 SER A C 1
ATOM 3129 O O . SER A 1 388 ? 11.688 -48.75 3.137 1 74 388 SER A O 1
ATOM 3131 N N . SER A 1 389 ? 9.805 -49.719 2.391 1 83.56 389 SER A N 1
ATOM 3132 C CA . SER A 1 389 ? 8.914 -48.875 3.162 1 83.56 389 SER A CA 1
ATOM 3133 C C . SER A 1 389 ? 8.969 -47.438 2.664 1 83.56 389 SER A C 1
ATOM 3135 O O . SER A 1 389 ? 8.836 -46.5 3.451 1 83.56 389 SER A O 1
ATOM 3137 N N . GLU A 1 390 ? 9.398 -47.406 1.438 1 92.12 390 GLU A N 1
ATOM 3138 C CA . GLU A 1 390 ? 9.391 -46.125 0.751 1 92.12 390 GLU A CA 1
ATOM 3139 C C . GLU A 1 390 ? 8.164 -45.969 -0.144 1 92.12 390 GLU A C 1
ATOM 3141 O O . GLU A 1 390 ? 7.715 -46.938 -0.75 1 92.12 390 GLU A O 1
ATOM 3146 N N . THR A 1 391 ? 7.645 -44.812 -0.112 1 95.38 391 THR A N 1
ATOM 3147 C CA . THR A 1 391 ? 6.445 -44.594 -0.91 1 95.38 391 THR A CA 1
ATOM 3148 C C . THR A 1 391 ? 6.75 -43.656 -2.094 1 95.38 391 THR A C 1
ATOM 3150 O O . THR A 1 391 ? 7.453 -42.656 -1.944 1 95.38 391 THR A O 1
ATOM 3153 N N . TYR A 1 392 ? 6.309 -44.094 -3.26 1 95.69 392 TYR A N 1
ATOM 3154 C CA . TYR A 1 392 ? 6.445 -43.312 -4.492 1 95.69 392 TYR A CA 1
ATOM 3155 C C . TYR A 1 392 ? 5.125 -43.25 -5.25 1 95.69 392 TYR A C 1
ATOM 3157 O O . TYR A 1 392 ? 4.223 -44.062 -4.996 1 95.69 392 TYR A O 1
ATOM 3165 N N . TYR A 1 393 ? 4.945 -42.344 -6.102 1 95.75 393 TYR A N 1
ATOM 3166 C CA . TYR A 1 393 ? 3.789 -42.344 -6.988 1 95.75 393 TYR A CA 1
ATOM 3167 C C . TYR A 1 393 ? 4.008 -43.281 -8.172 1 95.75 393 TYR A C 1
ATOM 3169 O O . TYR A 1 393 ? 5.043 -43.219 -8.844 1 95.75 393 TYR A O 1
ATOM 3177 N N . HIS A 1 394 ? 3.062 -44.062 -8.398 1 96.31 394 HIS A N 1
ATOM 3178 C CA . HIS A 1 394 ? 3.096 -45.031 -9.484 1 96.31 394 HIS A CA 1
ATOM 3179 C C . HIS A 1 394 ? 1.743 -45.125 -10.18 1 96.31 394 HIS A C 1
ATOM 3181 O O . HIS A 1 394 ? 0.751 -44.562 -9.695 1 96.31 394 HIS A O 1
ATOM 3187 N N . ILE A 1 395 ? 1.715 -45.781 -11.297 1 97.56 395 ILE A N 1
ATOM 3188 C CA . ILE A 1 395 ? 0.51 -45.906 -12.117 1 97.56 395 ILE A CA 1
ATOM 3189 C C . ILE A 1 395 ? -0.357 -47.062 -11.594 1 97.56 395 ILE A C 1
ATOM 3191 O O . ILE A 1 395 ? 0.086 -48.188 -11.539 1 97.56 395 ILE A O 1
ATOM 3195 N N . ALA A 1 396 ? -1.514 -46.75 -11.227 1 97.31 396 ALA A N 1
ATOM 3196 C CA . ALA A 1 396 ? -2.549 -47.719 -10.883 1 97.31 396 ALA A CA 1
ATOM 3197 C C . ALA A 1 396 ? -3.598 -47.812 -11.984 1 97.31 396 ALA A C 1
ATOM 3199 O O . ALA A 1 396 ? -4.086 -46.812 -12.484 1 97.31 396 ALA A O 1
ATOM 3200 N N . LYS A 1 397 ? -3.887 -49 -12.383 1 97.75 397 LYS A N 1
ATOM 3201 C CA . LYS A 1 397 ? -5.008 -49.312 -13.266 1 97.75 397 LYS A CA 1
ATOM 3202 C C . LYS A 1 397 ? -6.246 -49.719 -12.477 1 97.75 397 LYS A C 1
ATOM 3204 O O . LYS A 1 397 ? -6.219 -50.688 -11.742 1 97.75 397 LYS A O 1
ATOM 3209 N N . ILE A 1 398 ? -7.316 -48.969 -12.625 1 98 398 ILE A N 1
ATOM 3210 C CA . ILE A 1 398 ? -8.539 -49.188 -11.867 1 98 398 ILE A CA 1
ATOM 3211 C C . ILE A 1 398 ? -9.672 -49.562 -12.82 1 98 398 ILE A C 1
ATOM 3213 O O . ILE A 1 398 ? -9.961 -48.812 -13.758 1 98 398 ILE A O 1
ATOM 3217 N N . PHE A 1 399 ? -10.328 -50.625 -12.57 1 97.88 399 PHE A N 1
ATOM 3218 C CA . PHE A 1 399 ? -11.445 -51.062 -13.398 1 97.88 399 PHE A CA 1
ATOM 3219 C C . PHE A 1 399 ? -12.734 -50.344 -12.977 1 97.88 399 PHE A C 1
ATOM 3221 O O . PHE A 1 399 ? -13.039 -50.25 -11.789 1 97.88 399 PHE A O 1
ATOM 3228 N N . THR A 1 400 ? -13.484 -49.875 -13.969 1 97.5 400 THR A N 1
ATOM 3229 C CA . THR A 1 400 ? -14.656 -49.062 -13.68 1 97.5 400 THR A CA 1
ATOM 3230 C C . THR A 1 400 ? -15.828 -49.938 -13.242 1 97.5 400 THR A C 1
ATOM 3232 O O . THR A 1 400 ? -16.797 -49.438 -12.672 1 97.5 400 THR A O 1
ATOM 3235 N N . SER A 1 401 ? -15.758 -51.188 -13.438 1 95.12 401 SER A N 1
ATOM 3236 C CA . SER A 1 401 ? -16.844 -52.094 -13.117 1 95.12 401 SER A CA 1
ATOM 3237 C C . SER A 1 401 ? -16.938 -52.344 -11.609 1 95.12 401 SER A C 1
ATOM 3239 O O . SER A 1 401 ? -18.031 -52.438 -11.055 1 95.12 401 SER A O 1
ATOM 3241 N N . ASN A 1 402 ? -15.781 -52.438 -10.961 1 94.19 402 ASN A N 1
ATOM 3242 C CA . ASN A 1 402 ? -15.836 -52.844 -9.562 1 94.19 402 ASN A CA 1
ATOM 3243 C C . ASN A 1 402 ? -14.781 -52.125 -8.727 1 94.19 402 ASN A C 1
ATOM 3245 O O . ASN A 1 402 ? -14.695 -52.344 -7.516 1 94.19 402 ASN A O 1
ATOM 3249 N N . GLY A 1 403 ? -13.984 -51.344 -9.352 1 95.69 403 GLY A N 1
ATOM 3250 C CA . GLY A 1 403 ? -12.992 -50.594 -8.609 1 95.69 403 GLY A CA 1
ATOM 3251 C C . GLY A 1 403 ? -11.727 -51.375 -8.312 1 95.69 403 GLY A C 1
ATOM 3252 O O . GLY A 1 403 ? -10.852 -50.906 -7.594 1 95.69 403 GLY A O 1
ATOM 3253 N N . THR A 1 404 ? -11.609 -52.594 -8.852 1 96.69 404 THR A N 1
ATOM 3254 C CA . THR A 1 404 ? -10.398 -53.375 -8.648 1 96.69 404 THR A CA 1
ATOM 3255 C C . THR A 1 404 ? -9.18 -52.656 -9.219 1 96.69 404 THR A C 1
ATOM 3257 O O . THR A 1 404 ? -9.25 -52.062 -10.305 1 96.69 404 THR A O 1
ATOM 3260 N N . LYS A 1 405 ? -8.102 -52.75 -8.484 1 96.12 405 LYS A N 1
ATOM 3261 C CA . LYS A 1 405 ? -6.883 -52.031 -8.828 1 96.12 405 LYS A CA 1
ATOM 3262 C C . LYS A 1 405 ? -5.75 -53 -9.18 1 96.12 405 LYS A C 1
ATOM 3264 O O . LYS A 1 405 ? -5.566 -54 -8.516 1 96.12 405 LYS A O 1
ATOM 3269 N N . VAL A 1 406 ? -5.02 -52.688 -10.242 1 96.12 406 VAL A N 1
ATOM 3270 C CA . VAL A 1 406 ? -3.795 -53.375 -10.641 1 96.12 406 VAL A CA 1
ATOM 3271 C C . VAL A 1 406 ? -2.666 -52.375 -10.812 1 96.12 406 VAL A C 1
ATOM 3273 O O . VAL A 1 406 ? -2.822 -51.375 -11.516 1 96.12 406 VAL A O 1
ATOM 3276 N N . TRP A 1 407 ? -1.56 -52.625 -10.125 1 96.25 407 TRP A N 1
ATOM 3277 C CA . TRP A 1 407 ? -0.41 -51.75 -10.273 1 96.25 407 TRP A CA 1
ATOM 3278 C C . TRP A 1 407 ? 0.318 -52 -11.586 1 96.25 407 TRP A C 1
ATOM 3280 O O . TRP A 1 407 ? 0.685 -53.156 -11.883 1 96.25 407 TRP A O 1
ATOM 3290 N N . ILE A 1 408 ? 0.553 -50.969 -12.336 1 97.38 408 ILE A N 1
ATOM 3291 C CA . ILE A 1 408 ? 1.19 -51.062 -13.641 1 97.38 408 ILE A CA 1
ATOM 3292 C C . ILE A 1 408 ? 2.695 -50.844 -13.5 1 97.38 408 ILE A C 1
ATOM 3294 O O . ILE A 1 408 ? 3.486 -51.438 -14.227 1 97.38 408 ILE A O 1
ATOM 3298 N N . THR A 1 409 ? 3.104 -49.875 -12.641 1 96.44 409 THR A N 1
ATOM 3299 C CA . THR A 1 409 ? 4.516 -49.625 -12.375 1 96.44 409 THR A CA 1
ATOM 3300 C C . THR A 1 409 ? 4.832 -49.812 -10.898 1 96.44 409 THR A C 1
ATOM 3302 O O . THR A 1 409 ? 3.932 -49.781 -10.055 1 96.44 409 THR A O 1
ATOM 3305 N N . SER A 1 410 ? 6.102 -50.031 -10.633 1 93.94 410 SER A N 1
ATOM 3306 C CA . SER A 1 410 ? 6.633 -50.156 -9.281 1 93.94 410 SER A CA 1
ATOM 3307 C C . SER A 1 410 ? 8.148 -49.969 -9.266 1 93.94 410 SER A C 1
ATOM 3309 O O . SER A 1 410 ? 8.828 -50.281 -10.242 1 93.94 410 SER A O 1
ATOM 3311 N N . GLY A 1 411 ? 8.648 -49.469 -8.188 1 93.25 411 GLY A N 1
ATOM 3312 C CA . GLY A 1 411 ? 10.078 -49.25 -8.023 1 93.25 411 GLY A CA 1
ATOM 3313 C C . GLY A 1 411 ? 10.414 -48.031 -7.199 1 93.25 411 GLY A C 1
ATOM 3314 O O . GLY A 1 411 ? 9.516 -47.312 -6.75 1 93.25 411 GLY A O 1
ATOM 3315 N N . SER A 1 412 ? 11.734 -47.812 -6.961 1 93.5 412 SER A N 1
ATOM 3316 C CA . SER A 1 412 ? 12.203 -46.688 -6.172 1 93.5 412 SER A CA 1
ATOM 3317 C C . SER A 1 412 ? 12.414 -45.438 -7.043 1 93.5 412 SER A C 1
ATOM 3319 O O . SER A 1 412 ? 13.508 -44.875 -7.055 1 93.5 412 SER A O 1
ATOM 3321 N N . PHE A 1 413 ? 11.43 -45.094 -7.742 1 94.31 413 PHE A N 1
ATOM 3322 C CA . PHE A 1 413 ? 11.406 -43.906 -8.586 1 94.31 413 PHE A CA 1
ATOM 3323 C C . PHE A 1 413 ? 10.016 -43.281 -8.625 1 94.31 413 PHE A C 1
ATOM 3325 O O . PHE A 1 413 ? 9.031 -43.938 -8.273 1 94.31 413 PHE A O 1
ATOM 3332 N N . GLN A 1 414 ? 9.914 -42.062 -9.023 1 95.62 414 GLN A N 1
ATOM 3333 C CA . GLN A 1 414 ? 8.641 -41.344 -9.164 1 95.62 414 GLN A CA 1
ATOM 3334 C C . GLN A 1 414 ? 8.148 -41.406 -10.609 1 95.62 414 GLN A C 1
ATOM 3336 O O . GLN A 1 414 ? 8.922 -41.156 -11.539 1 95.62 414 GLN A O 1
ATOM 3341 N N . VAL A 1 415 ? 6.863 -41.781 -10.797 1 96.44 415 VAL A N 1
ATOM 3342 C CA . VAL A 1 415 ? 6.184 -41.406 -12.031 1 96.44 415 VAL A CA 1
ATOM 3343 C C . VAL A 1 415 ? 5.641 -40 -11.938 1 96.44 415 VAL A C 1
ATOM 3345 O O . VAL A 1 415 ? 4.844 -39.688 -11.047 1 96.44 415 VAL A O 1
ATOM 3348 N N . THR A 1 416 ? 6.109 -39.156 -12.836 1 95.38 416 THR A N 1
ATOM 3349 C CA . THR A 1 416 ? 5.781 -37.75 -12.688 1 95.38 416 THR A CA 1
ATOM 3350 C C . THR A 1 416 ? 4.609 -37.375 -13.594 1 95.38 416 THR A C 1
ATOM 3352 O O . THR A 1 416 ? 3.93 -36.375 -13.352 1 95.38 416 THR A O 1
ATOM 3355 N N . GLU A 1 417 ? 4.367 -38.156 -14.648 1 96.12 417 GLU A N 1
ATOM 3356 C CA . GLU A 1 417 ? 3.279 -37.875 -15.578 1 96.12 417 GLU A CA 1
ATOM 3357 C C . GLU A 1 417 ? 2.883 -39.125 -16.375 1 96.12 417 GLU A C 1
ATOM 3359 O O . GLU A 1 417 ? 3.74 -39.906 -16.766 1 96.12 417 GLU A O 1
ATOM 3364 N N . ILE A 1 418 ? 1.556 -39.281 -16.484 1 97.12 418 ILE A N 1
ATOM 3365 C CA . ILE A 1 418 ? 1.046 -40.25 -17.453 1 97.12 418 ILE A CA 1
ATOM 3366 C C . ILE A 1 418 ? 0.71 -39.531 -18.766 1 97.12 418 ILE A C 1
ATOM 3368 O O . ILE A 1 418 ? -0.146 -38.656 -18.797 1 97.12 418 ILE A O 1
ATOM 3372 N N . TYR A 1 419 ? 1.342 -39.938 -19.828 1 96.56 419 TYR A N 1
ATOM 3373 C CA . TYR A 1 419 ? 1.173 -39.188 -21.062 1 96.56 419 TYR A CA 1
ATOM 3374 C C . TYR A 1 419 ? 0.034 -39.75 -21.891 1 96.56 419 TYR A C 1
ATOM 3376 O O . TYR A 1 419 ? -0.865 -39.031 -22.312 1 96.56 419 TYR A O 1
ATOM 3384 N N . SER A 1 420 ? 0.165 -41.062 -22.219 1 95.75 420 SER A N 1
ATOM 3385 C CA . SER A 1 420 ? -0.833 -41.562 -23.172 1 95.75 420 SER A CA 1
ATOM 3386 C C . SER A 1 420 ? -0.928 -43.062 -23.125 1 95.75 420 SER A C 1
ATOM 3388 O O . SER A 1 420 ? 0.072 -43.75 -22.891 1 95.75 420 SER A O 1
ATOM 3390 N N . LEU A 1 421 ? -2.152 -43.5 -23.391 1 94.88 421 LEU A N 1
ATOM 3391 C CA . LEU A 1 421 ? -2.453 -44.906 -23.484 1 94.88 421 LEU A CA 1
ATOM 3392 C C . LEU A 1 421 ? -2.453 -45.375 -24.938 1 94.88 421 LEU A C 1
ATOM 3394 O O . LEU A 1 421 ? -3.227 -44.875 -25.75 1 94.88 421 LEU A O 1
ATOM 3398 N N . ALA A 1 422 ? -1.559 -46.312 -25.25 1 94.44 422 ALA A N 1
ATOM 3399 C CA . ALA A 1 422 ? -1.569 -47 -26.531 1 94.44 422 ALA A CA 1
ATOM 3400 C C . ALA A 1 422 ? -2.266 -48.375 -26.422 1 94.44 422 ALA A C 1
ATOM 3402 O O . ALA A 1 422 ? -1.613 -49.406 -26.453 1 94.44 422 ALA A O 1
ATOM 3403 N N . GLU A 1 423 ? -3.508 -48.312 -26.438 1 92.12 423 GLU A N 1
ATOM 3404 C CA . GLU A 1 423 ? -4.301 -49.5 -26.125 1 92.12 423 GLU A CA 1
ATOM 3405 C C . GLU A 1 423 ? -4.043 -50.625 -27.125 1 92.12 423 GLU A C 1
ATOM 3407 O O . GLU A 1 423 ? -3.914 -51.781 -26.734 1 92.12 423 GLU A O 1
ATOM 3412 N N . ALA A 1 424 ? -4.023 -50.25 -28.344 1 90.69 424 ALA A N 1
ATOM 3413 C CA . ALA A 1 424 ? -3.861 -51.25 -29.406 1 90.69 424 ALA A CA 1
ATOM 3414 C C . ALA A 1 424 ? -2.537 -51.969 -29.25 1 90.69 424 ALA A C 1
ATOM 3416 O O . ALA A 1 424 ? -2.438 -53.156 -29.594 1 90.69 424 ALA A O 1
ATOM 3417 N N . ARG A 1 425 ? -1.594 -51.281 -28.766 1 92.19 425 ARG A N 1
ATOM 3418 C CA . ARG A 1 425 ? -0.273 -51.875 -28.609 1 92.19 425 ARG A CA 1
ATOM 3419 C C . ARG A 1 425 ? -0.038 -52.312 -27.156 1 92.19 425 ARG A C 1
ATOM 3421 O O . ARG A 1 425 ? 1.038 -52.812 -26.812 1 92.19 425 ARG A O 1
ATOM 3428 N N . ASN A 1 426 ? -0.91 -52.094 -26.328 1 93.31 426 ASN A N 1
ATOM 3429 C CA . ASN A 1 426 ? -0.932 -52.531 -24.938 1 93.31 426 ASN A CA 1
ATOM 3430 C C . ASN A 1 426 ? 0.181 -51.875 -24.125 1 93.31 426 ASN A C 1
ATOM 3432 O O . ASN A 1 426 ? 0.845 -52.531 -23.328 1 93.31 426 ASN A O 1
ATOM 3436 N N . PHE A 1 427 ? 0.434 -50.531 -24.453 1 94 427 PHE A N 1
ATOM 3437 C CA . PHE A 1 427 ? 1.427 -49.781 -23.719 1 94 427 PHE A CA 1
ATOM 3438 C C . PHE A 1 427 ? 0.813 -48.5 -23.156 1 94 427 PHE A C 1
ATOM 3440 O O . PHE A 1 427 ? -0.186 -48 -23.688 1 94 427 PHE A O 1
ATOM 3447 N N . VAL A 1 428 ? 1.403 -48.031 -22.047 1 96.81 428 VAL A N 1
ATOM 3448 C CA . VAL A 1 428 ? 1.203 -46.656 -21.609 1 96.81 428 VAL A CA 1
ATOM 3449 C C . VAL A 1 428 ? 2.545 -45.938 -21.547 1 96.81 428 VAL A C 1
ATOM 3451 O O . VAL A 1 428 ? 3.562 -46.531 -21.172 1 96.81 428 VAL A O 1
ATOM 3454 N N . TYR A 1 429 ? 2.564 -44.688 -22.031 1 97.19 429 TYR A N 1
ATOM 3455 C CA . TYR A 1 429 ? 3.748 -43.844 -21.984 1 97.19 429 TYR A CA 1
ATOM 3456 C C . TYR A 1 429 ? 3.705 -42.906 -20.781 1 97.19 429 TYR A C 1
ATOM 3458 O O . TYR A 1 429 ? 2.65 -42.375 -20.453 1 97.19 429 TYR A O 1
ATOM 3466 N N . PHE A 1 430 ? 4.805 -42.781 -20.094 1 97.12 430 PHE A N 1
ATOM 3467 C CA . PHE A 1 430 ? 4.844 -41.969 -18.875 1 97.12 430 PHE A CA 1
ATOM 3468 C C . PHE A 1 430 ? 6.227 -41.375 -18.672 1 97.12 430 PHE A C 1
ATOM 3470 O O . PHE A 1 430 ? 7.176 -41.719 -19.375 1 97.12 430 PHE A O 1
ATOM 3477 N N . GLN A 1 431 ? 6.336 -40.375 -17.859 1 96.62 431 GLN A N 1
ATOM 3478 C CA . GLN A 1 431 ? 7.59 -39.75 -17.438 1 96.62 431 GLN A CA 1
ATOM 3479 C C . GLN A 1 431 ? 8.016 -40.25 -16.062 1 96.62 431 GLN A C 1
ATOM 3481 O O . GLN A 1 431 ? 7.172 -40.469 -15.188 1 96.62 431 GLN A O 1
ATOM 3486 N N . SER A 1 432 ? 9.312 -40.406 -15.867 1 95.81 432 SER A N 1
ATOM 3487 C CA . SER A 1 432 ? 9.773 -40.938 -14.602 1 95.81 432 SER A CA 1
ATOM 3488 C C . SER A 1 432 ? 11.156 -40.406 -14.234 1 95.81 432 SER A C 1
ATOM 3490 O O . SER A 1 432 ? 11.844 -39.812 -15.078 1 95.81 432 SER A O 1
ATOM 3492 N N . THR A 1 433 ? 11.547 -40.594 -12.961 1 95.25 433 THR A N 1
ATOM 3493 C CA . THR A 1 433 ? 12.852 -40.219 -12.43 1 95.25 433 THR A CA 1
ATOM 3494 C C . THR A 1 433 ? 13.758 -41.438 -12.297 1 95.25 433 THR A C 1
ATOM 3496 O O . THR A 1 433 ? 14.773 -41.375 -11.602 1 95.25 433 THR A O 1
ATOM 3499 N N . GLU A 1 434 ? 13.406 -42.5 -12.938 1 93.69 434 GLU A N 1
ATOM 3500 C CA . GLU A 1 434 ? 14.094 -43.781 -12.789 1 93.69 434 GLU A CA 1
ATOM 3501 C C . GLU A 1 434 ? 15.57 -43.656 -13.172 1 93.69 434 GLU A C 1
ATOM 3503 O O . GLU A 1 434 ? 16.438 -44.25 -12.516 1 93.69 434 GLU A O 1
ATOM 3508 N N . TYR A 1 435 ? 15.867 -42.875 -14.188 1 92.88 435 TYR A N 1
ATOM 3509 C CA . TYR A 1 435 ? 17.234 -42.75 -14.664 1 92.88 435 TYR A CA 1
ATOM 3510 C C . TYR A 1 435 ? 18.094 -41.969 -13.656 1 92.88 435 TYR A C 1
ATOM 3512 O O . TYR A 1 435 ? 19.219 -42.375 -13.367 1 92.88 435 TYR A O 1
ATOM 3520 N N . SER A 1 436 ? 17.625 -40.906 -13.219 1 93.06 436 SER A N 1
ATOM 3521 C CA . SER A 1 436 ? 18.25 -40.062 -12.219 1 93.06 436 SER A CA 1
ATOM 3522 C C . SER A 1 436 ? 17.234 -39.125 -11.578 1 93.06 436 SER A C 1
ATOM 3524 O O . SER A 1 436 ? 16.219 -38.781 -12.188 1 93.06 436 SER A O 1
ATOM 3526 N N . ARG A 1 437 ? 17.609 -38.656 -10.383 1 94.06 437 ARG A N 1
ATOM 3527 C CA . ARG A 1 437 ? 16.719 -37.75 -9.648 1 94.06 437 ARG A CA 1
ATOM 3528 C C . ARG A 1 437 ? 16.641 -36.406 -10.312 1 94.06 437 ARG A C 1
ATOM 3530 O O . ARG A 1 437 ? 15.672 -35.656 -10.117 1 94.06 437 ARG A O 1
ATOM 3537 N N . VAL A 1 438 ? 17.625 -36.031 -11.094 1 95.44 438 VAL A N 1
ATOM 3538 C CA . VAL A 1 438 ? 17.672 -34.656 -11.617 1 95.44 438 VAL A CA 1
ATOM 3539 C C . VAL A 1 438 ? 17.359 -34.656 -13.109 1 95.44 438 VAL A C 1
ATOM 3541 O O . VAL A 1 438 ? 17.453 -33.625 -13.773 1 95.44 438 VAL A O 1
ATOM 3544 N N . THR A 1 439 ? 17.062 -35.875 -13.719 1 95.06 439 THR A N 1
ATOM 3545 C CA . THR A 1 439 ? 16.688 -35.969 -15.125 1 95.06 439 THR A CA 1
ATOM 3546 C C . THR A 1 439 ? 15.234 -36.438 -15.258 1 95.06 439 THR A C 1
ATOM 3548 O O . THR A 1 439 ? 14.602 -36.812 -14.273 1 95.06 439 THR A O 1
ATOM 3551 N N . ARG A 1 440 ? 14.672 -36.281 -16.438 1 96.75 440 ARG A N 1
ATOM 3552 C CA . ARG A 1 440 ? 13.352 -36.781 -16.797 1 96.75 440 ARG A CA 1
ATOM 3553 C C . ARG A 1 440 ? 13.375 -37.469 -18.156 1 96.75 440 ARG A C 1
ATOM 3555 O O . ARG A 1 440 ? 13.805 -36.875 -19.141 1 96.75 440 ARG A O 1
ATOM 3562 N N . HIS A 1 441 ? 12.953 -38.656 -18.094 1 96.25 441 HIS A N 1
ATOM 3563 C CA . HIS A 1 441 ? 12.898 -39.438 -19.328 1 96.25 441 HIS A CA 1
ATOM 3564 C C . HIS A 1 441 ? 11.5 -40 -19.547 1 96.25 441 HIS A C 1
ATOM 3566 O O . HIS A 1 441 ? 10.695 -40.094 -18.609 1 96.25 441 HIS A O 1
ATOM 3572 N N . ILE A 1 442 ? 11.242 -40.312 -20.781 1 97.06 442 ILE A N 1
ATOM 3573 C CA . ILE A 1 442 ? 9.969 -40.906 -21.172 1 97.06 442 ILE A CA 1
ATOM 3574 C C . ILE A 1 442 ? 10.117 -42.438 -21.25 1 97.06 442 ILE A C 1
ATOM 3576 O O . ILE A 1 442 ? 11.078 -42.938 -21.844 1 97.06 442 ILE A O 1
ATOM 3580 N N . TYR A 1 443 ? 9.164 -43.125 -20.656 1 96.94 443 TYR A N 1
ATOM 3581 C CA . TYR A 1 443 ? 9.148 -44.594 -20.641 1 96.94 443 TYR A CA 1
ATOM 3582 C C . TYR A 1 443 ? 7.848 -45.125 -21.203 1 96.94 443 TYR A C 1
ATOM 3584 O O . TYR A 1 443 ? 6.852 -44.406 -21.297 1 96.94 443 TYR A O 1
ATOM 3592 N N . SER A 1 444 ? 7.891 -46.344 -21.688 1 96.06 444 SER A N 1
ATOM 3593 C CA . SER A 1 444 ? 6.699 -47.125 -21.953 1 96.06 444 SER A CA 1
ATOM 3594 C C . SER A 1 444 ? 6.66 -48.375 -21.078 1 96.06 444 SER A C 1
ATOM 3596 O O . SER A 1 444 ? 7.703 -48.875 -20.656 1 96.06 444 SER A O 1
ATOM 3598 N N . VAL A 1 445 ? 5.492 -48.812 -20.75 1 97.31 445 VAL A N 1
ATOM 3599 C CA . VAL A 1 445 ? 5.301 -50.031 -19.969 1 97.31 445 VAL A CA 1
ATOM 3600 C C . VAL A 1 445 ? 4.047 -50.75 -20.438 1 97.31 445 VAL A C 1
ATOM 3602 O O . VAL A 1 445 ? 3.08 -50.125 -20.875 1 97.31 445 VAL A O 1
ATOM 3605 N N . THR A 1 446 ? 4.121 -52.062 -20.344 1 95.06 446 THR A N 1
ATOM 3606 C CA . THR A 1 446 ? 2.967 -52.844 -20.734 1 95.06 446 THR A CA 1
ATOM 3607 C C . THR A 1 446 ? 1.845 -52.719 -19.719 1 95.06 446 THR A C 1
ATOM 3609 O O . THR A 1 446 ? 2.102 -52.562 -18.516 1 95.06 446 THR A O 1
ATOM 3612 N N . LEU A 1 447 ? 0.583 -52.875 -20.141 1 94.12 447 LEU A N 1
ATOM 3613 C CA . LEU A 1 447 ? -0.595 -52.656 -19.312 1 94.12 447 LEU A CA 1
ATOM 3614 C C . LEU A 1 447 ? -0.971 -53.906 -18.547 1 94.12 447 LEU A C 1
ATOM 3616 O O . LEU A 1 447 ? -1.94 -53.906 -17.781 1 94.12 447 LEU A O 1
ATOM 3620 N N . ASP A 1 448 ? -0.195 -54.938 -18.547 1 88.69 448 ASP A N 1
ATOM 3621 C CA . ASP A 1 448 ? -0.572 -56.219 -17.969 1 88.69 448 ASP A CA 1
ATOM 3622 C C . ASP A 1 448 ? -0.075 -56.375 -16.531 1 88.69 448 ASP A C 1
ATOM 3624 O O . ASP A 1 448 ? -0.257 -57.406 -15.898 1 88.69 448 ASP A O 1
ATOM 3628 N N . GLY A 1 449 ? 0.594 -55.438 -16.031 1 86.5 449 GLY A N 1
ATOM 3629 C CA . GLY A 1 449 ? 1.03 -55.438 -14.648 1 86.5 449 GLY A CA 1
ATOM 3630 C C . GLY A 1 449 ? 2.387 -56.094 -14.453 1 86.5 449 GLY A C 1
ATOM 3631 O O . GLY A 1 449 ? 2.865 -56.219 -13.328 1 86.5 449 GLY A O 1
ATOM 3632 N N . THR A 1 450 ? 3.08 -56.469 -15.492 1 87.06 450 THR A N 1
ATOM 3633 C CA . THR A 1 450 ? 4.359 -57.156 -15.383 1 87.06 450 THR A CA 1
ATOM 3634 C C . THR A 1 450 ? 5.488 -56.156 -15.117 1 87.06 450 THR A C 1
ATOM 3636 O O . THR A 1 450 ? 6.602 -56.562 -14.758 1 87.06 450 THR A O 1
ATOM 3639 N N . ASN A 1 451 ? 5.184 -54.875 -15.242 1 89.06 451 ASN A N 1
ATOM 3640 C CA . ASN A 1 451 ? 6.133 -53.812 -14.945 1 89.06 451 ASN A CA 1
ATOM 3641 C C . ASN A 1 451 ? 7.34 -53.844 -15.875 1 89.06 451 ASN A C 1
ATOM 3643 O O . ASN A 1 451 ? 8.469 -53.594 -15.453 1 89.06 451 ASN A O 1
ATOM 3647 N N . VAL A 1 452 ? 7.168 -54.375 -17.125 1 89.31 452 VAL A N 1
ATOM 3648 C CA . VAL A 1 452 ? 8.219 -54.344 -18.125 1 89.31 452 VAL A CA 1
ATOM 3649 C C . VAL A 1 452 ? 8.281 -52.938 -18.75 1 89.31 452 VAL A C 1
ATOM 3651 O O . VAL A 1 452 ? 7.426 -52.594 -19.562 1 89.31 452 VAL A O 1
ATOM 3654 N N . ARG A 1 453 ? 9.32 -52.25 -18.406 1 93.75 453 ARG A N 1
ATOM 3655 C CA . ARG A 1 453 ? 9.438 -50.844 -18.828 1 93.75 453 ARG A CA 1
ATOM 3656 C C . ARG A 1 453 ? 10.57 -50.656 -19.828 1 93.75 453 ARG A C 1
ATOM 3658 O O . ARG A 1 453 ? 11.586 -51.344 -19.75 1 93.75 453 ARG A O 1
ATOM 3665 N N . THR A 1 454 ? 10.406 -49.812 -20.766 1 94 454 THR A N 1
ATOM 3666 C CA . THR A 1 454 ? 11.422 -49.406 -21.734 1 94 454 THR A CA 1
ATOM 3667 C C . THR A 1 454 ? 11.617 -47.906 -21.734 1 94 454 THR A C 1
ATOM 3669 O O . THR A 1 454 ? 10.648 -47.156 -21.844 1 94 454 THR A O 1
ATOM 3672 N N . CYS A 1 455 ? 12.836 -47.5 -21.594 1 95.19 455 CYS A N 1
ATOM 3673 C CA . CYS A 1 455 ? 13.133 -46.062 -21.688 1 95.19 455 CYS A CA 1
ATOM 3674 C C . CYS A 1 455 ? 13.219 -45.625 -23.141 1 95.19 455 CYS A C 1
ATOM 3676 O O . CYS A 1 455 ? 14.18 -45.938 -23.844 1 95.19 455 CYS A O 1
ATOM 3678 N N . ILE A 1 456 ? 12.305 -44.844 -23.531 1 92.94 456 ILE A N 1
ATOM 3679 C CA . ILE A 1 456 ? 12.148 -44.438 -24.922 1 92.94 456 ILE A CA 1
ATOM 3680 C C . ILE A 1 456 ? 13.133 -43.312 -25.266 1 92.94 456 ILE A C 1
ATOM 3682 O O . ILE A 1 456 ? 13.68 -43.281 -26.359 1 92.94 456 ILE A O 1
ATOM 3686 N N . SER A 1 457 ? 13.336 -42.438 -24.344 1 93.62 457 SER A N 1
ATOM 3687 C CA . SER A 1 457 ? 14.125 -41.25 -24.641 1 93.62 457 SER A CA 1
ATOM 3688 C C . SER A 1 457 ? 15.594 -41.438 -24.25 1 93.62 457 SER A C 1
ATOM 3690 O O . SER A 1 457 ? 16.438 -40.625 -24.594 1 93.62 457 SER A O 1
ATOM 3692 N N . CYS A 1 458 ? 15.969 -42.562 -23.562 1 90.69 458 CYS A N 1
ATOM 3693 C CA . CYS A 1 458 ? 17.328 -42.781 -23.062 1 90.69 458 CYS A CA 1
ATOM 3694 C C . CYS A 1 458 ? 18.312 -42.969 -24.203 1 90.69 458 CYS A C 1
ATOM 3696 O O . CYS A 1 458 ? 19.484 -42.625 -24.094 1 90.69 458 CYS A O 1
ATOM 3698 N N . ASN A 1 459 ? 17.844 -43.562 -25.312 1 81.75 459 ASN A N 1
ATOM 3699 C CA . ASN A 1 459 ? 18.75 -43.812 -26.438 1 81.75 459 ASN A CA 1
ATOM 3700 C C . ASN A 1 459 ? 18.391 -42.969 -27.641 1 81.75 459 ASN A C 1
ATOM 3702 O O . ASN A 1 459 ? 18.75 -43.312 -28.781 1 81.75 459 ASN A O 1
ATOM 3706 N N . PHE A 1 460 ? 17.641 -42 -27.359 1 82.06 460 PHE A N 1
ATOM 3707 C CA . PHE A 1 460 ? 17.281 -41.125 -28.453 1 82.06 460 PHE A CA 1
ATOM 3708 C C . PHE A 1 460 ? 18.5 -40.375 -28.984 1 82.06 460 PHE A C 1
ATOM 3710 O O . PHE A 1 460 ? 19.406 -40.031 -28.219 1 82.06 460 PHE A O 1
ATOM 3717 N N . LYS A 1 461 ? 18.781 -40.281 -30.297 1 67 461 LYS A N 1
ATOM 3718 C CA . LYS A 1 461 ? 19.922 -39.656 -30.969 1 67 461 LYS A CA 1
ATOM 3719 C C . LYS A 1 461 ? 20.359 -38.375 -30.266 1 67 461 LYS A C 1
ATOM 3721 O O . LYS A 1 461 ? 21.547 -38.094 -30.141 1 67 461 LYS A O 1
ATOM 3726 N N . ALA A 1 462 ? 19.422 -37.594 -29.859 1 59.06 462 ALA A N 1
ATOM 3727 C CA . ALA A 1 462 ? 19.75 -36.344 -29.188 1 59.06 462 ALA A CA 1
ATOM 3728 C C . ALA A 1 462 ? 20.125 -36.594 -27.719 1 59.06 462 ALA A C 1
ATOM 3730 O O . ALA A 1 462 ? 20.359 -35.656 -26.969 1 59.06 462 ALA A O 1
ATOM 3731 N N . SER A 1 463 ? 20.219 -37.812 -27.344 1 57.47 463 SER A N 1
ATOM 3732 C CA . SER A 1 463 ? 20.359 -38.156 -25.938 1 57.47 463 SER A CA 1
ATOM 3733 C C . SER A 1 463 ? 21.734 -37.75 -25.406 1 57.47 463 SER A C 1
ATOM 3735 O O . SER A 1 463 ? 21.891 -37.531 -24.203 1 57.47 463 SER A O 1
ATOM 3737 N N . SER A 1 464 ? 22.594 -37.625 -26.391 1 61.44 464 SER A N 1
ATOM 3738 C CA . SER A 1 464 ? 23.906 -37.188 -25.906 1 61.44 464 SER A CA 1
ATOM 3739 C C . SER A 1 464 ? 23.875 -35.75 -25.406 1 61.44 464 SER A C 1
ATOM 3741 O O . SER A 1 464 ? 24.719 -35.344 -24.609 1 61.44 464 SER A O 1
ATOM 3743 N N . VAL A 1 465 ? 22.766 -35.125 -25.766 1 78 465 VAL A N 1
ATOM 3744 C CA . VAL A 1 465 ? 22.812 -33.719 -25.406 1 78 465 VAL A CA 1
ATOM 3745 C C . VAL A 1 465 ? 21.562 -33.344 -24.609 1 78 465 VAL A C 1
ATOM 3747 O O . VAL A 1 465 ? 21.422 -32.188 -24.172 1 78 465 VAL A O 1
ATOM 3750 N N . CYS A 1 466 ? 20.672 -34.344 -24.359 1 92.25 466 CYS A N 1
ATOM 3751 C CA . CYS A 1 466 ? 19.438 -34 -23.672 1 92.25 466 CYS A CA 1
ATOM 3752 C C . CYS A 1 466 ? 19.188 -35 -22.516 1 92.25 466 CYS A C 1
ATOM 3754 O O . CYS A 1 466 ? 19.391 -36.188 -22.672 1 92.25 466 CYS A O 1
ATOM 3756 N N . SER A 1 467 ? 18.844 -34.5 -21.391 1 94.25 467 SER A N 1
ATOM 3757 C CA . SER A 1 467 ? 18.578 -35.375 -20.25 1 94.25 467 SER A CA 1
ATOM 3758 C C . SER A 1 467 ? 17.281 -34.969 -19.547 1 94.25 467 SER A C 1
ATOM 3760 O O . SER A 1 467 ? 16.938 -35.562 -18.516 1 94.25 467 SER A O 1
ATOM 3762 N N . TYR A 1 468 ? 16.609 -34 -19.953 1 96.56 468 TYR A N 1
ATOM 3763 C CA . TYR A 1 468 ? 15.273 -33.656 -19.469 1 96.56 468 TYR A CA 1
ATOM 3764 C C . TYR A 1 468 ? 14.273 -33.594 -20.625 1 96.56 468 TYR A C 1
ATOM 3766 O O . TYR A 1 468 ? 14.344 -32.719 -21.484 1 96.56 468 TYR A O 1
ATOM 3774 N N . TYR A 1 469 ? 13.32 -34.5 -20.562 1 96.69 469 TYR A N 1
ATOM 3775 C CA . TYR A 1 469 ? 12.367 -34.625 -21.656 1 96.69 469 TYR A CA 1
ATOM 3776 C C . TYR A 1 469 ? 10.938 -34.469 -21.172 1 96.69 469 TYR A C 1
ATOM 3778 O O . TYR A 1 469 ? 10.633 -34.75 -20.016 1 96.69 469 TYR A O 1
ATOM 3786 N N . SER A 1 470 ? 10.086 -33.938 -21.953 1 96.94 470 SER A N 1
ATOM 3787 C CA . SER A 1 470 ? 8.633 -34.031 -21.906 1 96.94 470 SER A CA 1
ATOM 3788 C C . SER A 1 470 ? 8.047 -34.406 -23.25 1 96.94 470 SER A C 1
ATOM 3790 O O . SER A 1 470 ? 8.773 -34.531 -24.234 1 96.94 470 SER A O 1
ATOM 3792 N N . ALA A 1 471 ? 6.723 -34.625 -23.266 1 97.5 471 ALA A N 1
ATOM 3793 C CA . ALA A 1 471 ? 6.16 -35.062 -24.531 1 97.5 471 ALA A CA 1
ATOM 3794 C C . ALA A 1 471 ? 4.68 -34.719 -24.641 1 97.5 471 ALA A C 1
ATOM 3796 O O . ALA A 1 471 ? 4.031 -34.438 -23.625 1 97.5 471 ALA A O 1
ATOM 3797 N N . SER A 1 472 ? 4.246 -34.594 -25.828 1 97.69 472 SER A N 1
ATOM 3798 C CA . SER A 1 472 ? 2.838 -34.469 -26.188 1 97.69 472 SER A CA 1
ATOM 3799 C C . SER A 1 472 ? 2.434 -35.562 -27.203 1 97.69 472 SER A C 1
ATOM 3801 O O . SER A 1 472 ? 2.912 -35.562 -28.328 1 97.69 472 SER A O 1
ATOM 3803 N N . PHE A 1 473 ? 1.542 -36.406 -26.812 1 97.31 473 PHE A N 1
ATOM 3804 C CA . PHE A 1 473 ? 1.219 -37.594 -27.625 1 97.31 473 PHE A CA 1
ATOM 3805 C C . PHE A 1 473 ? -0.089 -37.375 -28.375 1 97.31 473 PHE A C 1
ATOM 3807 O O . PHE A 1 473 ? -0.998 -36.719 -27.891 1 97.31 473 PHE A O 1
ATOM 3814 N N . SER A 1 474 ? -0.119 -38.031 -29.531 1 96.75 474 SER A N 1
ATOM 3815 C CA . SER A 1 474 ? -1.37 -38.094 -30.281 1 96.75 474 SER A CA 1
ATOM 3816 C C . SER A 1 474 ? -2.361 -39.031 -29.594 1 96.75 474 SER A C 1
ATOM 3818 O O . SER A 1 474 ? -2.029 -39.688 -28.609 1 96.75 474 SER A O 1
ATOM 3820 N N . ALA A 1 475 ? -3.627 -39.125 -30.047 1 92.69 475 ALA A N 1
ATOM 3821 C CA . ALA A 1 475 ? -4.758 -39.75 -29.375 1 92.69 475 ALA A CA 1
ATOM 3822 C C . ALA A 1 475 ? -4.445 -41.219 -29.047 1 92.69 475 ALA A C 1
ATOM 3824 O O . ALA A 1 475 ? -4.82 -41.719 -27.984 1 92.69 475 ALA A O 1
ATOM 3825 N N . GLN A 1 476 ? -3.719 -41.938 -29.938 1 92.88 476 GLN A N 1
ATOM 3826 C CA . GLN A 1 476 ? -3.41 -43.375 -29.719 1 92.88 476 GLN A CA 1
ATOM 3827 C C . GLN A 1 476 ? -1.905 -43.594 -29.609 1 92.88 476 GLN A C 1
ATOM 3829 O O . GLN A 1 476 ? -1.432 -44.719 -29.719 1 92.88 476 GLN A O 1
ATOM 3834 N N . ALA A 1 477 ? -1.214 -42.562 -29.484 1 96.19 477 ALA A N 1
ATOM 3835 C CA . ALA A 1 477 ? 0.23 -42.562 -29.266 1 96.19 477 ALA A CA 1
ATOM 3836 C C . ALA A 1 477 ? 0.97 -43.125 -30.484 1 96.19 477 ALA A C 1
ATOM 3838 O O . ALA A 1 477 ? 2.008 -43.781 -30.328 1 96.19 477 ALA A O 1
ATOM 3839 N N . SER A 1 478 ? 0.375 -42.906 -31.625 1 96.5 478 SER A N 1
ATOM 3840 C CA . SER A 1 478 ? 1.108 -43.281 -32.844 1 96.5 478 SER A CA 1
ATOM 3841 C C . SER A 1 478 ? 2.234 -42.312 -33.125 1 96.5 478 SER A C 1
ATOM 3843 O O . SER A 1 478 ? 3.242 -42.656 -33.719 1 96.5 478 SER A O 1
ATOM 3845 N N . TYR A 1 479 ? 1.948 -41.094 -32.75 1 97.44 479 TYR A N 1
ATOM 3846 C CA . TYR A 1 479 ? 2.924 -40 -32.875 1 97.44 479 TYR A CA 1
ATOM 3847 C C . TYR A 1 479 ? 3.035 -39.219 -31.594 1 97.44 479 TYR A C 1
ATOM 3849 O O . TYR A 1 479 ? 2.121 -39.219 -30.766 1 97.44 479 TYR A O 1
ATOM 3857 N N . TYR A 1 480 ? 4.125 -38.562 -31.406 1 97.31 480 TYR A N 1
ATOM 3858 C CA . TYR A 1 480 ? 4.262 -37.656 -30.281 1 97.31 480 TYR A CA 1
ATOM 3859 C C . TYR A 1 480 ? 5.336 -36.594 -30.578 1 97.31 480 TYR A C 1
ATOM 3861 O O . TYR A 1 480 ? 6.219 -36.812 -31.406 1 97.31 480 TYR A O 1
ATOM 3869 N N . ILE A 1 481 ? 5.16 -35.406 -30 1 97.69 481 ILE A N 1
ATOM 3870 C CA . ILE A 1 481 ? 6.219 -34.406 -29.953 1 97.69 481 ILE A CA 1
ATOM 3871 C C . ILE A 1 481 ? 7.113 -34.656 -28.734 1 97.69 481 ILE A C 1
ATOM 3873 O O . ILE A 1 481 ? 6.641 -34.656 -27.594 1 97.69 481 ILE A O 1
ATOM 3877 N N . LEU A 1 482 ? 8.367 -34.906 -28.969 1 96.81 482 LEU A N 1
ATOM 3878 C CA . LEU A 1 482 ? 9.359 -35.062 -27.922 1 96.81 482 LEU A CA 1
ATOM 3879 C C . LEU A 1 482 ? 10.109 -33.781 -27.672 1 96.81 482 LEU A C 1
ATOM 3881 O O . LEU A 1 482 ? 10.766 -33.25 -28.578 1 96.81 482 LEU A O 1
ATOM 3885 N N . ASN A 1 483 ? 10 -33.281 -26.547 1 97.19 483 ASN A N 1
ATOM 3886 C CA . ASN A 1 483 ? 10.656 -32.031 -26.156 1 97.19 483 ASN A CA 1
ATOM 3887 C C . ASN A 1 483 ? 11.953 -32.312 -25.391 1 97.19 483 ASN A C 1
ATOM 3889 O O . ASN A 1 483 ? 11.93 -32.875 -24.312 1 97.19 483 ASN A O 1
ATOM 3893 N N . CYS A 1 484 ? 13.039 -32 -25.953 1 96.5 484 CYS A N 1
ATOM 3894 C CA . CYS A 1 484 ? 14.312 -31.938 -25.25 1 96.5 484 CYS A CA 1
ATOM 3895 C C . CYS A 1 484 ? 14.508 -30.578 -24.594 1 96.5 484 CYS A C 1
ATOM 3897 O O . CYS A 1 484 ? 14.797 -29.594 -25.281 1 96.5 484 CYS A O 1
ATOM 3899 N N . LEU A 1 485 ? 14.461 -30.516 -23.312 1 96.88 485 LEU A N 1
ATOM 3900 C CA . LEU A 1 485 ? 14.352 -29.234 -22.641 1 96.88 485 LEU A CA 1
ATOM 3901 C C . LEU A 1 485 ? 15.648 -28.891 -21.922 1 96.88 485 LEU A C 1
ATOM 3903 O O . LEU A 1 485 ? 15.734 -27.859 -21.25 1 96.88 485 LEU A O 1
ATOM 3907 N N . GLY A 1 486 ? 16.734 -29.719 -22.047 1 94.31 486 GLY A N 1
ATOM 3908 C CA . GLY A 1 486 ? 18.031 -29.406 -21.469 1 94.31 486 GLY A CA 1
ATOM 3909 C C . GLY A 1 486 ? 18.969 -30.594 -21.391 1 94.31 486 GLY A C 1
ATOM 3910 O O . GLY A 1 486 ? 18.562 -31.719 -21.688 1 94.31 486 GLY A O 1
ATOM 3911 N N . PRO A 1 487 ? 20.203 -30.359 -21.047 1 93.38 487 PRO A N 1
ATOM 3912 C CA . PRO A 1 487 ? 20.75 -29.125 -20.484 1 93.38 487 PRO A CA 1
ATOM 3913 C C . PRO A 1 487 ? 21.047 -28.078 -21.547 1 93.38 487 PRO A C 1
ATOM 3915 O O . PRO A 1 487 ? 21.219 -26.891 -21.234 1 93.38 487 PRO A O 1
ATOM 3918 N N . SER A 1 488 ? 21.156 -28.438 -22.812 1 92.56 488 SER A N 1
ATOM 3919 C CA . SER A 1 488 ? 21.344 -27.484 -23.891 1 92.56 488 SER A CA 1
ATOM 3920 C C . SER A 1 488 ? 20.031 -26.812 -24.266 1 92.56 488 SER A C 1
ATOM 3922 O O . SER A 1 488 ? 18.969 -27.141 -23.719 1 92.56 488 SER A O 1
ATOM 3924 N N . ILE A 1 489 ? 20.141 -25.812 -25.141 1 94.69 489 ILE A N 1
ATOM 3925 C CA . ILE A 1 489 ? 18.953 -25.078 -25.578 1 94.69 489 ILE A CA 1
ATOM 3926 C C . ILE A 1 489 ? 17.891 -26.062 -26.078 1 94.69 489 ILE A C 1
ATOM 3928 O O . ILE A 1 489 ? 18.219 -27.062 -26.703 1 94.69 489 ILE A O 1
ATOM 3932 N N . PRO A 1 490 ? 16.641 -25.891 -25.859 1 96.19 490 PRO A N 1
ATOM 3933 C CA . PRO A 1 490 ? 15.57 -26.828 -26.172 1 96.19 490 PRO A CA 1
ATOM 3934 C C . PRO A 1 490 ? 15.477 -27.141 -27.656 1 96.19 490 PRO A C 1
ATOM 3936 O O . PRO A 1 490 ? 15.711 -26.266 -28.5 1 96.19 490 PRO A O 1
ATOM 3939 N N . LYS A 1 491 ? 15.172 -28.375 -27.953 1 96.12 491 LYS A N 1
ATOM 3940 C CA . LYS A 1 491 ? 14.891 -28.906 -29.281 1 96.12 491 LYS A CA 1
ATOM 3941 C C . LYS A 1 491 ? 13.617 -29.75 -29.281 1 96.12 491 LYS A C 1
ATOM 3943 O O . LYS A 1 491 ? 13.305 -30.422 -28.281 1 96.12 491 LYS A O 1
ATOM 3948 N N . TYR A 1 492 ? 12.914 -29.719 -30.344 1 96.62 492 TYR A N 1
ATOM 3949 C CA . TYR A 1 492 ? 11.625 -30.391 -30.438 1 96.62 492 TYR A CA 1
ATOM 3950 C C . TYR A 1 492 ? 11.57 -31.312 -31.656 1 96.62 492 TYR A C 1
ATOM 3952 O O . TYR A 1 492 ? 11.977 -30.922 -32.75 1 96.62 492 TYR A O 1
ATOM 3960 N N . TYR A 1 493 ? 11.078 -32.531 -31.422 1 96.25 493 TYR A N 1
ATOM 3961 C CA . TYR A 1 493 ? 11.07 -33.562 -32.438 1 96.25 493 TYR A CA 1
ATOM 3962 C C . TYR A 1 493 ? 9.672 -34.156 -32.594 1 96.25 493 TYR A C 1
ATOM 3964 O O . TYR A 1 493 ? 8.977 -34.375 -31.609 1 96.25 493 TYR A O 1
ATOM 3972 N N . LEU A 1 494 ? 9.234 -34.312 -33.75 1 97.31 494 LEU A N 1
ATOM 3973 C CA . LEU A 1 494 ? 8.102 -35.188 -34.062 1 97.31 494 LEU A CA 1
ATOM 3974 C C . LEU A 1 494 ? 8.555 -36.625 -34.219 1 97.31 494 LEU A C 1
ATOM 3976 O O . LEU A 1 494 ? 9.43 -36.906 -35.031 1 97.31 494 LEU A O 1
ATOM 3980 N N . VAL A 1 495 ? 8.016 -37.531 -33.469 1 96.69 495 VAL A N 1
ATOM 3981 C CA . VAL A 1 495 ? 8.453 -38.906 -33.5 1 96.69 495 VAL A CA 1
ATOM 3982 C C . VAL A 1 495 ? 7.301 -39.812 -33.906 1 96.69 495 VAL A C 1
ATOM 3984 O O . VAL A 1 495 ? 6.176 -39.688 -33.438 1 96.69 495 VAL A O 1
ATOM 3987 N N . ASP A 1 496 ? 7.539 -40.625 -34.844 1 95.94 496 ASP A N 1
ATOM 3988 C CA . ASP A 1 496 ? 6.676 -41.75 -35.156 1 95.94 496 ASP A CA 1
ATOM 3989 C C . ASP A 1 496 ? 6.953 -42.938 -34.25 1 95.94 496 ASP A C 1
ATOM 3991 O O . ASP A 1 496 ? 7.977 -43.625 -34.375 1 95.94 496 ASP A O 1
ATOM 3995 N N . ALA A 1 497 ? 6.023 -43.25 -33.375 1 93.38 497 ALA A N 1
ATOM 3996 C CA . ALA A 1 497 ? 6.254 -44.25 -32.344 1 93.38 497 ALA A CA 1
ATOM 3997 C C . ALA A 1 497 ? 6.312 -45.656 -32.906 1 93.38 497 ALA A C 1
ATOM 3999 O O . ALA A 1 497 ? 6.938 -46.562 -32.344 1 93.38 497 ALA A O 1
ATOM 4000 N N . VAL A 1 498 ? 5.699 -45.812 -34 1 88.5 498 VAL A N 1
ATOM 4001 C CA . VAL A 1 498 ? 5.629 -47.156 -34.625 1 88.5 498 VAL A CA 1
ATOM 4002 C C . VAL A 1 498 ? 6.867 -47.375 -35.469 1 88.5 498 VAL A C 1
ATOM 4004 O O . VAL A 1 498 ? 7.547 -48.406 -35.344 1 88.5 498 VAL A O 1
ATOM 4007 N N . ALA A 1 499 ? 7.168 -46.406 -36.281 1 90.44 499 ALA A N 1
ATOM 4008 C CA . ALA A 1 499 ? 8.289 -46.531 -37.188 1 90.44 499 ALA A CA 1
ATOM 4009 C C . ALA A 1 499 ? 9.609 -46.188 -36.5 1 90.44 499 ALA A C 1
ATOM 4011 O O . ALA A 1 499 ? 10.688 -46.5 -37 1 90.44 499 ALA A O 1
ATOM 4012 N N . ASN A 1 500 ? 9.555 -45.594 -35.375 1 88.44 500 ASN A N 1
ATOM 4013 C CA . ASN A 1 500 ? 10.727 -45.156 -34.656 1 88.44 500 ASN A CA 1
ATOM 4014 C C . ASN A 1 500 ? 11.57 -44.188 -35.469 1 88.44 500 ASN A C 1
ATOM 4016 O O . ASN A 1 500 ? 12.773 -44.375 -35.625 1 88.44 500 ASN A O 1
ATOM 4020 N N . LYS A 1 501 ? 10.961 -43.25 -36.094 1 92 501 LYS A N 1
ATOM 4021 C CA . LYS A 1 501 ? 11.594 -42.188 -36.875 1 92 501 LYS A CA 1
ATOM 4022 C C . LYS A 1 501 ? 11.266 -40.812 -36.281 1 92 501 LYS A C 1
ATOM 4024 O O . LYS A 1 501 ? 10.156 -40.594 -35.781 1 92 501 LYS A O 1
ATOM 4029 N N . SER A 1 502 ? 12.219 -40 -36.312 1 94.06 502 SER A N 1
ATOM 4030 C CA . SER A 1 502 ? 12.008 -38.688 -35.719 1 94.06 502 SER A CA 1
ATOM 4031 C C . SER A 1 502 ? 12.398 -37.594 -36.719 1 94.06 502 SER A C 1
ATOM 4033 O O . SER A 1 502 ? 13.281 -37.781 -37.562 1 94.06 502 SER A O 1
ATOM 4035 N N . THR A 1 503 ? 11.75 -36.469 -36.688 1 94.38 503 THR A N 1
ATOM 4036 C CA . THR A 1 503 ? 12.023 -35.281 -37.469 1 94.38 503 THR A CA 1
ATOM 4037 C C . THR A 1 503 ? 12.164 -34.062 -36.562 1 94.38 503 THR A C 1
ATOM 4039 O O . THR A 1 503 ? 11.367 -33.875 -35.625 1 94.38 503 THR A O 1
ATOM 4042 N N . VAL A 1 504 ? 13.172 -33.188 -36.812 1 94.62 504 VAL A N 1
ATOM 4043 C CA . VAL A 1 504 ? 13.359 -31.984 -36.031 1 94.62 504 VAL A CA 1
ATOM 4044 C C . VAL A 1 504 ? 12.32 -30.938 -36.438 1 94.62 504 VAL A C 1
ATOM 4046 O O . VAL A 1 504 ? 12.203 -30.594 -37.625 1 94.62 504 VAL A O 1
ATOM 4049 N N . MET A 1 505 ? 11.547 -30.5 -35.469 1 95.38 505 MET A N 1
ATOM 4050 C CA . MET A 1 505 ? 10.531 -29.484 -35.75 1 95.38 505 MET A CA 1
ATOM 4051 C C . MET A 1 505 ? 11.023 -28.094 -35.406 1 95.38 505 MET A C 1
ATOM 4053 O O . MET A 1 505 ? 10.688 -27.125 -36.062 1 95.38 505 MET A O 1
ATOM 4057 N N . GLU A 1 506 ? 11.719 -27.891 -34.344 1 95.44 506 GLU A N 1
ATOM 4058 C CA . GLU A 1 506 ? 12.336 -26.656 -33.875 1 95.44 506 GLU A CA 1
ATOM 4059 C C . GLU A 1 506 ? 13.617 -26.938 -33.094 1 95.44 506 GLU A C 1
ATOM 4061 O O . GLU A 1 506 ? 13.594 -27.672 -32.094 1 95.44 506 GLU A O 1
ATOM 4066 N N . ASP A 1 507 ? 14.766 -26.375 -33.5 1 94.62 507 ASP A N 1
ATOM 4067 C CA . ASP A 1 507 ? 16.031 -26.688 -32.812 1 94.62 507 ASP A CA 1
ATOM 4068 C C . ASP A 1 507 ? 16.672 -25.438 -32.25 1 94.62 507 ASP A C 1
ATOM 4070 O O . ASP A 1 507 ? 17.766 -25.5 -31.672 1 94.62 507 ASP A O 1
ATOM 4074 N N . ASN A 1 508 ? 16.031 -24.281 -32.438 1 96.25 508 ASN A N 1
ATOM 4075 C CA . ASN A 1 508 ? 16.531 -23.016 -31.906 1 96.25 508 ASN A CA 1
ATOM 4076 C C . ASN A 1 508 ? 17.969 -22.75 -32.344 1 96.25 508 ASN A C 1
ATOM 4078 O O . ASN A 1 508 ? 18.766 -22.234 -31.547 1 96.25 508 ASN A O 1
ATOM 4082 N N . HIS A 1 509 ? 18.281 -23.031 -33.531 1 95.62 509 HIS A N 1
ATOM 4083 C CA . HIS A 1 509 ? 19.641 -22.938 -34.062 1 95.62 509 HIS A CA 1
ATOM 4084 C C . HIS A 1 509 ? 20.156 -21.5 -34.031 1 95.62 509 HIS A C 1
ATOM 4086 O O . HIS A 1 509 ? 21.312 -21.266 -33.656 1 95.62 509 HIS A O 1
ATOM 4092 N N . VAL A 1 510 ? 19.344 -20.531 -34.344 1 95.69 510 VAL A N 1
ATOM 4093 C CA . VAL A 1 510 ? 19.75 -19.141 -34.375 1 95.69 510 VAL A CA 1
ATOM 4094 C C . VAL A 1 510 ? 20.141 -18.656 -33 1 95.69 510 VAL A C 1
ATOM 4096 O O . VAL A 1 510 ? 21.172 -18.016 -32.812 1 95.69 510 VAL A O 1
ATOM 4099 N N . VAL A 1 511 ? 19.297 -18.953 -32.062 1 96.38 511 VAL A N 1
ATOM 4100 C CA . VAL A 1 511 ? 19.578 -18.547 -30.688 1 96.38 511 VAL A CA 1
ATOM 4101 C C . VAL A 1 511 ? 20.797 -19.297 -30.172 1 96.38 511 VAL A C 1
ATOM 4103 O O . VAL A 1 511 ? 21.625 -18.734 -29.453 1 96.38 511 VAL A O 1
ATOM 4106 N N . SER A 1 512 ? 20.938 -20.562 -30.531 1 95.5 512 SER A N 1
ATOM 4107 C CA . SER A 1 512 ? 22.078 -21.375 -30.141 1 95.5 512 SER A CA 1
ATOM 4108 C C . SER A 1 512 ? 23.391 -20.766 -30.641 1 95.5 512 SER A C 1
ATOM 4110 O O . SER A 1 512 ? 24.375 -20.734 -29.906 1 95.5 512 SER A O 1
ATOM 4112 N N . GLU A 1 513 ? 23.406 -20.266 -31.797 1 96.5 513 GLU A N 1
ATOM 4113 C CA . GLU A 1 513 ? 24.594 -19.641 -32.375 1 96.5 513 GLU A CA 1
ATOM 4114 C C . GLU A 1 513 ? 24.953 -18.359 -31.641 1 96.5 513 GLU A C 1
ATOM 4116 O O . GLU A 1 513 ? 26.125 -18.062 -31.422 1 96.5 513 GLU A O 1
ATOM 4121 N N . ARG A 1 514 ? 23.938 -17.625 -31.359 1 96.25 514 ARG A N 1
ATOM 4122 C CA . ARG A 1 514 ? 24.172 -16.406 -30.609 1 96.25 514 ARG A CA 1
ATOM 4123 C C . ARG A 1 514 ? 24.734 -16.703 -29.234 1 96.25 514 ARG A C 1
ATOM 4125 O O . ARG A 1 514 ? 25.656 -16.016 -28.766 1 96.25 514 ARG A O 1
ATOM 4132 N N . LEU A 1 515 ? 24.219 -17.703 -28.641 1 96.06 515 LEU A N 1
ATOM 4133 C CA . LEU A 1 515 ? 24.656 -18.078 -27.297 1 96.06 515 LEU A CA 1
ATOM 4134 C C . LEU A 1 515 ? 26.078 -18.641 -27.328 1 96.06 515 LEU A C 1
ATOM 4136 O O . LEU A 1 515 ? 26.812 -18.5 -26.344 1 96.06 515 LEU A O 1
ATOM 4140 N N . ALA A 1 516 ? 26.469 -19.25 -28.422 1 94.75 516 ALA A N 1
ATOM 4141 C CA . ALA A 1 516 ? 27.812 -19.797 -28.578 1 94.75 516 ALA A CA 1
ATOM 4142 C C . ALA A 1 516 ? 28.875 -18.703 -28.516 1 94.75 516 ALA A C 1
ATOM 4144 O O . ALA A 1 516 ? 30.047 -18.969 -28.25 1 94.75 516 ALA A O 1
ATOM 4145 N N . LYS A 1 517 ? 28.406 -17.531 -28.703 1 95.75 517 LYS A N 1
ATOM 4146 C CA . LYS A 1 517 ? 29.312 -16.391 -28.672 1 95.75 517 LYS A CA 1
ATOM 4147 C C . LYS A 1 517 ? 29.359 -15.758 -27.281 1 95.75 517 LYS A C 1
ATOM 4149 O O . LYS A 1 517 ? 29.859 -14.648 -27.109 1 95.75 517 LYS A O 1
ATOM 4154 N N . LYS A 1 518 ? 28.75 -16.344 -26.344 1 95.81 518 LYS A N 1
ATOM 4155 C CA . LYS A 1 518 ? 28.75 -15.906 -24.953 1 95.81 518 LYS A CA 1
ATOM 4156 C C . LYS A 1 518 ? 29.453 -16.922 -24.047 1 95.81 518 LYS A C 1
ATOM 4158 O O . LYS A 1 518 ? 29.344 -18.125 -24.266 1 95.81 518 LYS A O 1
ATOM 4163 N N . ASP A 1 519 ? 30.219 -16.391 -23.109 1 95.44 519 ASP A N 1
ATOM 4164 C CA . ASP A 1 519 ? 30.734 -17.25 -22.062 1 95.44 519 ASP A CA 1
ATOM 4165 C C . ASP A 1 519 ? 29.656 -17.547 -21.016 1 95.44 519 ASP A C 1
ATOM 4167 O O . ASP A 1 519 ? 29.375 -16.703 -20.156 1 95.44 519 ASP A O 1
ATOM 4171 N N . LEU A 1 520 ? 29.109 -18.703 -21.109 1 96 520 LEU A N 1
ATOM 4172 C CA . LEU A 1 520 ? 28.031 -19.062 -20.203 1 96 520 LEU A CA 1
ATOM 4173 C C . LEU A 1 520 ? 28.562 -19.828 -19 1 96 520 LEU A C 1
ATOM 4175 O O . LEU A 1 520 ? 29.688 -20.344 -19.031 1 96 520 LEU A O 1
ATOM 4179 N N . ALA A 1 521 ? 27.812 -19.875 -17.938 1 96.19 521 ALA A N 1
ATOM 4180 C CA . ALA A 1 521 ? 28.141 -20.609 -16.719 1 96.19 521 ALA A CA 1
ATOM 4181 C C . ALA A 1 521 ? 28.188 -22.125 -16.984 1 96.19 521 ALA A C 1
ATOM 4183 O O . ALA A 1 521 ? 27.516 -22.625 -17.875 1 96.19 521 ALA A O 1
ATOM 4184 N N . SER A 1 522 ? 29.031 -22.781 -16.203 1 95.25 522 SER A N 1
ATOM 4185 C CA . SER A 1 522 ? 29 -24.234 -16.203 1 95.25 522 SER A CA 1
ATOM 4186 C C . SER A 1 522 ? 28.109 -24.766 -15.078 1 95.25 522 SER A C 1
ATOM 4188 O O . SER A 1 522 ? 27.969 -24.125 -14.031 1 95.25 522 SER A O 1
ATOM 4190 N N . THR A 1 523 ? 27.5 -25.906 -15.367 1 95.88 523 THR A N 1
ATOM 4191 C CA . THR A 1 523 ? 26.578 -26.5 -14.391 1 95.88 523 THR A CA 1
ATOM 4192 C C . THR A 1 523 ? 27.203 -27.719 -13.719 1 95.88 523 THR A C 1
ATOM 4194 O O . THR A 1 523 ? 27.797 -28.562 -14.391 1 95.88 523 THR A O 1
ATOM 4197 N N . THR A 1 524 ? 27.125 -27.75 -12.359 1 97.06 524 THR A N 1
ATOM 4198 C CA . THR A 1 524 ? 27.609 -28.875 -11.57 1 97.06 524 THR A CA 1
ATOM 4199 C C . THR A 1 524 ? 26.516 -29.391 -10.641 1 97.06 524 THR A C 1
ATOM 4201 O O . THR A 1 524 ? 25.922 -28.609 -9.891 1 97.06 524 THR A O 1
ATOM 4204 N N . PHE A 1 525 ? 26.297 -30.734 -10.75 1 96.75 525 PHE A N 1
ATOM 4205 C CA . PHE A 1 525 ? 25.328 -31.359 -9.875 1 96.75 525 PHE A CA 1
ATOM 4206 C C . PHE A 1 525 ? 26.031 -32.156 -8.781 1 96.75 525 PHE A C 1
ATOM 4208 O O . PHE A 1 525 ? 27.031 -32.844 -9.039 1 96.75 525 PHE A O 1
ATOM 4215 N N . TYR A 1 526 ? 25.562 -32.062 -7.531 1 97 526 TYR A N 1
ATOM 4216 C CA . TYR A 1 526 ? 26.047 -32.875 -6.43 1 97 526 TYR A CA 1
ATOM 4217 C C . TYR A 1 526 ? 25 -32.969 -5.32 1 97 526 TYR A C 1
ATOM 4219 O O . TYR A 1 526 ? 23.906 -32.438 -5.453 1 97 526 TYR A O 1
ATOM 4227 N N . THR A 1 527 ? 25.219 -33.781 -4.336 1 96.56 527 THR A N 1
ATOM 4228 C CA . THR A 1 527 ? 24.344 -33.875 -3.17 1 96.56 527 THR A CA 1
ATOM 4229 C C . THR A 1 527 ? 25.125 -33.562 -1.894 1 96.56 527 THR A C 1
ATOM 4231 O O . THR A 1 527 ? 26.344 -33.594 -1.874 1 96.56 527 THR A O 1
ATOM 4234 N N . PHE A 1 528 ? 24.484 -33.062 -0.949 1 96.12 528 PHE A N 1
ATOM 4235 C CA . PHE A 1 528 ? 24.984 -32.969 0.417 1 96.12 528 PHE A CA 1
ATOM 4236 C C . PHE A 1 528 ? 23.984 -33.562 1.403 1 96.12 528 PHE A C 1
ATOM 4238 O O . PHE A 1 528 ? 22.812 -33.75 1.082 1 96.12 528 PHE A O 1
ATOM 4245 N N . THR A 1 529 ? 24.469 -33.938 2.572 1 95.81 529 THR A N 1
ATOM 4246 C CA . THR A 1 529 ? 23.609 -34.656 3.514 1 95.81 529 THR A CA 1
ATOM 4247 C C . THR A 1 529 ? 23.047 -33.688 4.566 1 95.81 529 THR A C 1
ATOM 4249 O O . THR A 1 529 ? 23.781 -32.875 5.113 1 95.81 529 THR A O 1
ATOM 4252 N N . SER A 1 530 ? 21.812 -33.719 4.773 1 95.69 530 SER A N 1
ATOM 4253 C CA . SER A 1 530 ? 21.109 -33 5.82 1 95.69 530 SER A CA 1
ATOM 4254 C C . SER A 1 530 ? 19.922 -33.812 6.348 1 95.69 530 SER A C 1
ATOM 4256 O O . SER A 1 530 ? 19.125 -34.344 5.566 1 95.69 530 SER A O 1
ATOM 4258 N N . GLY A 1 531 ? 19.766 -33.938 7.664 1 91.31 531 GLY A N 1
ATOM 4259 C CA . GLY A 1 531 ? 18.641 -34.625 8.289 1 91.31 531 GLY A CA 1
ATOM 4260 C C . GLY A 1 531 ? 18.516 -36.062 7.848 1 91.31 531 GLY A C 1
ATOM 4261 O O . GLY A 1 531 ? 17.406 -36.594 7.668 1 91.31 531 GLY A O 1
ATOM 4262 N N . GLY A 1 532 ? 19.469 -36.656 7.414 1 91.81 532 GLY A N 1
ATOM 4263 C CA . GLY A 1 532 ? 19.438 -38.062 7.008 1 91.81 532 GLY A CA 1
ATOM 4264 C C . GLY A 1 532 ? 19.141 -38.25 5.535 1 91.81 532 GLY A C 1
ATOM 4265 O O . GLY A 1 532 ? 19.016 -39.375 5.062 1 91.81 532 GLY A O 1
ATOM 4266 N N . TYR A 1 533 ? 19.047 -37.188 4.789 1 93.94 533 TYR A N 1
ATOM 4267 C CA . TYR A 1 533 ? 18.75 -37.25 3.363 1 93.94 533 TYR A CA 1
ATOM 4268 C C . TYR A 1 533 ? 19.891 -36.688 2.543 1 93.94 533 TYR A C 1
ATOM 4270 O O . TYR A 1 533 ? 20.625 -35.812 3.018 1 93.94 533 TYR A O 1
ATOM 4278 N N . ASP A 1 534 ? 20.062 -37.188 1.36 1 94.44 534 ASP A N 1
ATOM 4279 C CA . ASP A 1 534 ? 20.938 -36.562 0.376 1 94.44 534 ASP A CA 1
ATOM 4280 C C . ASP A 1 534 ? 20.188 -35.531 -0.439 1 94.44 534 ASP A C 1
ATOM 4282 O O . ASP A 1 534 ? 19.375 -35.875 -1.3 1 94.44 534 ASP A O 1
ATOM 4286 N N . ILE A 1 535 ? 20.531 -34.344 -0.203 1 96.31 535 ILE A N 1
ATOM 4287 C CA . ILE A 1 535 ? 19.828 -33.25 -0.809 1 96.31 535 ILE A CA 1
ATOM 4288 C C . ILE A 1 535 ? 20.484 -32.844 -2.133 1 96.31 535 ILE A C 1
ATOM 4290 O O . ILE A 1 535 ? 21.703 -32.719 -2.203 1 96.31 535 ILE A O 1
ATOM 4294 N N . ASN A 1 536 ? 19.688 -32.781 -3.193 1 96.81 536 ASN A N 1
ATOM 4295 C CA . ASN A 1 536 ? 20.188 -32.438 -4.52 1 96.81 536 ASN A CA 1
ATOM 4296 C C . ASN A 1 536 ? 20.578 -30.953 -4.605 1 96.81 536 ASN A C 1
ATOM 4298 O O . ASN A 1 536 ? 19.859 -30.094 -4.09 1 96.81 536 ASN A O 1
ATOM 4302 N N . VAL A 1 537 ? 21.719 -30.688 -5.25 1 97.62 537 VAL A N 1
ATOM 4303 C CA . VAL A 1 537 ? 22.219 -29.328 -5.449 1 97.62 537 VAL A CA 1
ATOM 4304 C C . VAL A 1 537 ? 22.656 -29.156 -6.898 1 97.62 537 VAL A C 1
ATOM 4306 O O . VAL A 1 537 ? 23.219 -30.062 -7.5 1 97.62 537 VAL A O 1
ATOM 4309 N N . VAL A 1 538 ? 22.328 -28.062 -7.473 1 97.75 538 VAL A N 1
ATOM 4310 C CA . VAL A 1 538 ? 22.969 -27.641 -8.711 1 97.75 538 VAL A CA 1
ATOM 4311 C C . VAL A 1 538 ? 23.656 -26.297 -8.508 1 97.75 538 VAL A C 1
ATOM 4313 O O . VAL A 1 538 ? 23.109 -25.391 -7.879 1 97.75 538 VAL A O 1
ATOM 4316 N N . GLU A 1 539 ? 24.891 -26.172 -8.961 1 98.25 539 GLU A N 1
ATOM 4317 C CA . GLU A 1 539 ? 25.625 -24.922 -8.969 1 98.25 539 GLU A CA 1
ATOM 4318 C C . GLU A 1 539 ? 25.875 -24.438 -10.398 1 98.25 539 GLU A C 1
ATOM 4320 O O . GLU A 1 539 ? 26.312 -25.203 -11.25 1 98.25 539 GLU A O 1
ATOM 4325 N N . TYR A 1 540 ? 25.5 -23.234 -10.625 1 98.25 540 TYR A N 1
ATOM 4326 C CA . TYR A 1 540 ? 25.953 -22.531 -11.812 1 98.25 540 TYR A CA 1
ATOM 4327 C C . TYR A 1 540 ? 27.219 -21.719 -11.516 1 98.25 540 TYR A C 1
ATOM 4329 O O . TYR A 1 540 ? 27.172 -20.734 -10.766 1 98.25 540 TYR A O 1
ATOM 4337 N N . ARG A 1 541 ? 28.281 -22.188 -12.109 1 98.25 541 ARG A N 1
ATOM 4338 C CA . ARG A 1 541 ? 29.594 -21.625 -11.812 1 98.25 541 ARG A CA 1
ATOM 4339 C C . ARG A 1 541 ? 30.047 -20.672 -12.914 1 98.25 541 ARG A C 1
ATOM 4341 O O . ARG A 1 541 ? 29.766 -20.906 -14.094 1 98.25 541 ARG A O 1
ATOM 4348 N N . PRO A 1 542 ? 30.75 -19.578 -12.492 1 96.88 542 PRO A N 1
ATOM 4349 C CA . PRO A 1 542 ? 31.234 -18.641 -13.508 1 96.88 542 PRO A CA 1
ATOM 4350 C C . PRO A 1 542 ? 32.031 -19.328 -14.609 1 96.88 542 PRO A C 1
ATOM 4352 O O . PRO A 1 542 ? 32.562 -20.406 -14.406 1 96.88 542 PRO A O 1
ATOM 4355 N N . PRO A 1 543 ? 32 -18.609 -15.773 1 95.12 543 PRO A N 1
ATOM 4356 C CA . PRO A 1 543 ? 32.844 -19.156 -16.828 1 95.12 543 PRO A CA 1
ATOM 4357 C C . PRO A 1 543 ? 34.312 -19.281 -16.391 1 95.12 543 PRO A C 1
ATOM 4359 O O . PRO A 1 543 ? 34.812 -18.422 -15.664 1 95.12 543 PRO A O 1
ATOM 4362 N N . TYR A 1 544 ? 34.969 -20.359 -16.734 1 92.81 544 TYR A N 1
ATOM 4363 C CA . TYR A 1 544 ? 36.375 -20.609 -16.422 1 92.81 544 TYR A CA 1
ATOM 4364 C C . TYR A 1 544 ? 36.562 -20.734 -14.914 1 92.81 544 TYR A C 1
ATOM 4366 O O . TYR A 1 544 ? 37.562 -20.25 -14.367 1 92.81 544 TYR A O 1
ATOM 4374 N N . PHE A 1 545 ? 35.594 -21.219 -14.273 1 96.06 545 PHE A N 1
ATOM 4375 C CA . PHE A 1 545 ? 35.625 -21.5 -12.836 1 96.06 545 PHE A CA 1
ATOM 4376 C C . PHE A 1 545 ? 37 -22.062 -12.438 1 96.06 545 PHE A C 1
ATOM 4378 O O . PHE A 1 545 ? 37.5 -22.984 -13.094 1 96.06 545 PHE A O 1
ATOM 4385 N N . ASP A 1 546 ? 37.531 -21.453 -11.383 1 95.38 546 ASP A N 1
ATOM 4386 C CA . ASP A 1 546 ? 38.781 -21.844 -10.781 1 95.38 546 ASP A CA 1
ATOM 4387 C C . ASP A 1 546 ? 38.625 -22.172 -9.305 1 95.38 546 ASP A C 1
ATOM 4389 O O . ASP A 1 546 ? 38.281 -21.297 -8.5 1 95.38 546 ASP A O 1
ATOM 4393 N N . ILE A 1 547 ? 38.938 -23.391 -8.953 1 94.94 547 ILE A N 1
ATOM 4394 C CA . ILE A 1 547 ? 38.688 -23.891 -7.613 1 94.94 547 ILE A CA 1
ATOM 4395 C C . ILE A 1 547 ? 39.562 -23.156 -6.605 1 94.94 547 ILE A C 1
ATOM 4397 O O . ILE A 1 547 ? 39.281 -23.188 -5.402 1 94.94 547 ILE A O 1
ATOM 4401 N N . THR A 1 548 ? 40.594 -22.469 -7.066 1 95.31 548 THR A N 1
ATOM 4402 C CA . THR A 1 548 ? 41.531 -21.781 -6.184 1 95.31 548 THR A CA 1
ATOM 4403 C C . THR A 1 548 ? 41.094 -20.344 -5.922 1 95.31 548 THR A C 1
ATOM 4405 O O . THR A 1 548 ? 41.656 -19.672 -5.059 1 95.31 548 THR A O 1
ATOM 4408 N N . VAL A 1 549 ? 40.125 -19.953 -6.645 1 95.5 549 VAL A N 1
ATOM 4409 C CA . VAL A 1 549 ? 39.594 -18.609 -6.496 1 95.5 549 VAL A CA 1
ATOM 4410 C C . VAL A 1 549 ? 38.375 -18.656 -5.57 1 95.5 549 VAL A C 1
ATOM 4412 O O . VAL A 1 549 ? 37.594 -19.625 -5.578 1 95.5 549 VAL A O 1
ATOM 4415 N N . LYS A 1 550 ? 38.25 -17.578 -4.75 1 97.19 550 LYS A N 1
ATOM 4416 C CA . LYS A 1 550 ? 37.062 -17.5 -3.879 1 97.19 550 LYS A CA 1
ATOM 4417 C C . LYS A 1 550 ? 35.938 -16.703 -4.543 1 97.19 550 LYS A C 1
ATOM 4419 O O . LYS A 1 550 ? 36.156 -15.594 -5.027 1 97.19 550 LYS A O 1
ATOM 4424 N N . TYR A 1 551 ? 34.812 -17.25 -4.547 1 98.12 551 TYR A N 1
ATOM 4425 C CA . TYR A 1 551 ? 33.656 -16.656 -5.195 1 98.12 551 TYR A CA 1
ATOM 4426 C C . TYR A 1 551 ? 32.562 -16.344 -4.176 1 98.12 551 TYR A C 1
ATOM 4428 O O . TYR A 1 551 ? 32.344 -17.109 -3.225 1 98.12 551 TYR A O 1
ATOM 4436 N N . PRO A 1 552 ? 31.828 -15.156 -4.363 1 98.44 552 PRO A N 1
ATOM 4437 C CA . PRO A 1 552 ? 30.547 -15.039 -3.662 1 98.44 552 PRO A CA 1
ATOM 4438 C C . PRO A 1 552 ? 29.547 -16.094 -4.102 1 98.44 552 PRO A C 1
ATOM 4440 O O . PRO A 1 552 ? 29.641 -16.609 -5.215 1 98.44 552 PRO A O 1
ATOM 4443 N N . VAL A 1 553 ? 28.578 -16.438 -3.238 1 98.75 553 VAL A N 1
ATOM 4444 C CA . VAL A 1 553 ? 27.562 -17.438 -3.553 1 98.75 553 VAL A CA 1
ATOM 4445 C C . VAL A 1 553 ? 26.188 -16.891 -3.24 1 98.75 553 VAL A C 1
ATOM 4447 O O . VAL A 1 553 ? 25.969 -16.266 -2.195 1 98.75 553 VAL A O 1
ATOM 4450 N N . ILE A 1 554 ? 25.312 -17.016 -4.145 1 98.81 554 ILE A N 1
ATOM 4451 C CA . ILE A 1 554 ? 23.891 -16.766 -3.898 1 98.81 554 ILE A CA 1
ATOM 4452 C C . ILE A 1 554 ? 23.125 -18.078 -3.945 1 98.81 554 ILE A C 1
ATOM 4454 O O . ILE A 1 554 ? 23.156 -18.797 -4.949 1 98.81 554 ILE A O 1
ATOM 4458 N N . ILE A 1 555 ? 22.5 -18.422 -2.859 1 98.75 555 ILE A N 1
ATOM 4459 C CA . ILE A 1 555 ? 21.562 -19.531 -2.842 1 98.75 555 ILE A CA 1
ATOM 4460 C C . ILE A 1 555 ? 20.188 -19.047 -3.336 1 98.75 555 ILE A C 1
ATOM 4462 O O . ILE A 1 555 ? 19.5 -18.312 -2.635 1 98.75 555 ILE A O 1
ATOM 4466 N N . TYR A 1 556 ? 19.844 -19.438 -4.551 1 98.12 556 TYR A N 1
ATOM 4467 C CA . TYR A 1 556 ? 18.578 -19.062 -5.18 1 98.12 556 TYR A CA 1
ATOM 4468 C C . TYR A 1 556 ? 17.5 -20.078 -4.852 1 98.12 556 TYR A C 1
ATOM 4470 O O . TYR A 1 556 ? 17.391 -21.125 -5.496 1 98.12 556 TYR A O 1
ATOM 4478 N N . MET A 1 557 ? 16.578 -19.625 -3.998 1 93.56 557 MET A N 1
ATOM 4479 C CA . MET A 1 557 ? 15.695 -20.578 -3.318 1 93.56 557 MET A CA 1
ATOM 4480 C C . MET A 1 557 ? 14.336 -20.641 -4.004 1 93.56 557 MET 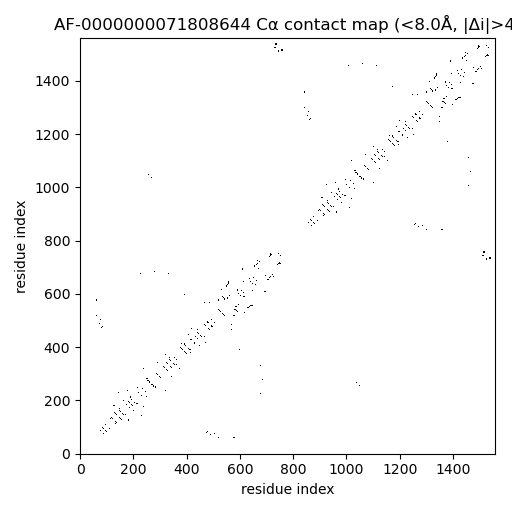A C 1
ATOM 4482 O O . MET A 1 557 ? 13.828 -19.625 -4.488 1 93.56 557 MET A O 1
ATOM 4486 N N . ASP A 1 558 ? 13.781 -21.781 -4.078 1 94.06 558 ASP A N 1
ATOM 4487 C CA . ASP A 1 558 ? 12.359 -22.047 -4.289 1 94.06 558 ASP A CA 1
ATOM 4488 C C . ASP A 1 558 ? 11.75 -22.75 -3.082 1 94.06 558 ASP A C 1
ATOM 4490 O O . ASP A 1 558 ? 11.492 -22.125 -2.051 1 94.06 558 ASP A O 1
ATOM 4494 N N . GLY A 1 559 ? 12.078 -24 -2.973 1 93.81 559 GLY A N 1
ATOM 4495 C CA . GLY A 1 559 ? 11.711 -24.75 -1.781 1 93.81 559 GLY A CA 1
ATOM 4496 C C . GLY A 1 559 ? 10.219 -25 -1.676 1 93.81 559 GLY A C 1
ATOM 4497 O O . GLY A 1 559 ? 9.742 -25.547 -0.676 1 93.81 559 GLY A O 1
ATOM 4498 N N . THR A 1 560 ? 9.336 -24.625 -2.641 1 96.38 560 THR A N 1
ATOM 4499 C CA . THR A 1 560 ? 7.898 -24.875 -2.615 1 96.38 560 THR A CA 1
ATOM 4500 C C . THR A 1 560 ? 7.613 -26.375 -2.426 1 96.38 560 THR A C 1
ATOM 4502 O O . THR A 1 560 ? 8.18 -27.203 -3.123 1 96.38 560 THR A O 1
ATOM 4505 N N . PRO A 1 561 ? 6.773 -26.656 -1.519 1 95.69 561 PRO A N 1
ATOM 4506 C CA . PRO A 1 561 ? 6.445 -28.078 -1.363 1 95.69 561 PRO A CA 1
ATOM 4507 C C . PRO A 1 561 ? 5.961 -28.719 -2.664 1 95.69 561 PRO A C 1
ATOM 4509 O O . PRO A 1 561 ? 5.211 -28.094 -3.418 1 95.69 561 PRO A O 1
ATOM 4512 N N . ASP A 1 562 ? 6.414 -29.891 -2.979 1 92.62 562 ASP A N 1
ATOM 4513 C CA . ASP A 1 562 ? 6.039 -30.703 -4.137 1 92.62 562 ASP A CA 1
ATOM 4514 C C . ASP A 1 562 ? 6.676 -30.156 -5.414 1 92.62 562 ASP A C 1
ATOM 4516 O O . ASP A 1 562 ? 6.363 -30.625 -6.512 1 92.62 562 ASP A O 1
ATOM 4520 N N . SER A 1 563 ? 7.566 -29.172 -5.273 1 92.75 563 SER A N 1
ATOM 4521 C CA . SER A 1 563 ? 8.273 -28.656 -6.438 1 92.75 563 SER A CA 1
ATOM 4522 C C . SER A 1 563 ? 9.727 -29.125 -6.457 1 92.75 563 SER A C 1
ATOM 4524 O O . SER A 1 563 ? 10.211 -29.703 -5.484 1 92.75 563 SER A O 1
ATOM 4526 N N . SER A 1 564 ? 10.391 -29.031 -7.578 1 93.31 564 SER A N 1
ATOM 4527 C CA . SER A 1 564 ? 11.82 -29.281 -7.734 1 93.31 564 SER A CA 1
ATOM 4528 C C . SER A 1 564 ? 12.453 -28.312 -8.719 1 93.31 564 SER A C 1
ATOM 4530 O O . SER A 1 564 ? 11.898 -28.031 -9.781 1 93.31 564 SER A O 1
ATOM 4532 N N . VAL A 1 565 ? 13.586 -27.781 -8.266 1 94.81 565 VAL A N 1
ATOM 4533 C CA . VAL A 1 565 ? 14.242 -26.812 -9.141 1 94.81 565 VAL A CA 1
ATOM 4534 C C . VAL A 1 565 ? 15.609 -27.359 -9.555 1 94.81 565 VAL A C 1
ATOM 4536 O O . VAL A 1 565 ? 16.25 -26.797 -10.453 1 94.81 565 VAL A O 1
ATOM 4539 N N . VAL A 1 566 ? 16.047 -28.453 -8.914 1 96.94 566 VAL A N 1
ATOM 4540 C CA . VAL A 1 566 ? 17.328 -29.047 -9.266 1 96.94 566 VAL A CA 1
ATOM 4541 C C . VAL A 1 566 ? 17.125 -30.094 -10.359 1 96.94 566 VAL A C 1
ATOM 4543 O O . VAL A 1 566 ? 16.828 -31.25 -10.062 1 96.94 566 VAL A O 1
ATOM 4546 N N . ASP A 1 567 ? 17.266 -29.688 -11.562 1 95.56 567 ASP A N 1
ATOM 4547 C CA . ASP A 1 567 ? 17.156 -30.578 -12.711 1 95.56 567 ASP A CA 1
ATOM 4548 C C . ASP A 1 567 ? 17.984 -30.078 -13.883 1 95.56 567 ASP A C 1
ATOM 4550 O O . ASP A 1 567 ? 18.672 -29.047 -13.773 1 95.56 567 ASP A O 1
ATOM 4554 N N . THR A 1 568 ? 18 -30.797 -14.938 1 95.88 568 THR A N 1
ATOM 4555 C CA . THR A 1 568 ? 18.953 -30.531 -16.016 1 95.88 568 THR A CA 1
ATOM 4556 C C . THR A 1 568 ? 18.359 -29.594 -17.047 1 95.88 568 THR A C 1
ATOM 4558 O O . THR A 1 568 ? 18.953 -29.359 -18.109 1 95.88 568 THR A O 1
ATOM 4561 N N . ARG A 1 569 ? 17.297 -28.984 -16.875 1 95.75 569 ARG A N 1
ATOM 4562 C CA . ARG A 1 569 ? 16.672 -28.078 -17.844 1 95.75 569 ARG A CA 1
ATOM 4563 C C . ARG A 1 569 ? 17.578 -26.891 -18.141 1 95.75 569 ARG A C 1
ATOM 4565 O O . ARG A 1 569 ? 18.25 -26.375 -17.234 1 95.75 569 ARG A O 1
ATOM 4572 N N . PHE A 1 570 ? 17.344 -26.406 -19.266 1 94.94 570 PHE A N 1
ATOM 4573 C CA . PHE A 1 570 ? 18.094 -25.25 -19.734 1 94.94 570 PHE A CA 1
ATOM 4574 C C . PHE A 1 570 ? 17.672 -23.984 -19 1 94.94 570 PHE A C 1
ATOM 4576 O O . PHE A 1 570 ? 16.484 -23.734 -18.828 1 94.94 570 PHE A O 1
ATOM 4583 N N . GLN A 1 571 ? 18.688 -23.25 -18.516 1 90.62 571 GLN A N 1
ATOM 4584 C CA . GLN A 1 571 ? 18.422 -22.062 -17.734 1 90.62 571 GLN A CA 1
ATOM 4585 C C . GLN A 1 571 ? 19.188 -20.859 -18.266 1 90.62 571 GLN A C 1
ATOM 4587 O O . GLN A 1 571 ? 20.391 -20.953 -18.531 1 90.62 571 GLN A O 1
ATOM 4592 N N . LEU A 1 572 ? 18.531 -19.766 -18.547 1 93.81 572 LEU A N 1
ATOM 4593 C CA . LEU A 1 572 ? 19.109 -18.453 -18.812 1 93.81 572 LEU A CA 1
ATOM 4594 C C . LEU A 1 572 ? 18.641 -17.422 -17.781 1 93.81 572 LEU A C 1
ATOM 4596 O O . LEU A 1 572 ? 18.625 -17.719 -16.578 1 93.81 572 LEU A O 1
ATOM 4600 N N . GLY A 1 573 ? 18.453 -16.25 -18.172 1 94.12 573 GLY A N 1
ATOM 4601 C CA . GLY A 1 573 ? 17.859 -15.234 -17.312 1 94.12 573 GLY A CA 1
ATOM 4602 C C . GLY A 1 573 ? 18.812 -14.734 -16.25 1 94.12 573 GLY A C 1
ATOM 4603 O O . GLY A 1 573 ? 20 -14.555 -16.5 1 94.12 573 GLY A O 1
ATOM 4604 N N . PHE A 1 574 ? 18.266 -14.5 -15.055 1 96.62 574 PHE A N 1
ATOM 4605 C CA . PHE A 1 574 ? 18.984 -13.844 -13.969 1 96.62 574 PHE A CA 1
ATOM 4606 C C . PHE A 1 574 ? 20.109 -14.719 -13.453 1 96.62 574 PHE A C 1
ATOM 4608 O O . PHE A 1 574 ? 21.172 -14.219 -13.07 1 96.62 574 PHE A O 1
ATOM 4615 N N . ILE A 1 575 ? 19.953 -16.078 -13.438 1 96.38 575 ILE A N 1
ATOM 4616 C CA . ILE A 1 575 ? 20.969 -17.016 -13 1 96.38 575 ILE A CA 1
ATOM 4617 C C . ILE A 1 575 ? 22.219 -16.875 -13.875 1 96.38 575 ILE A C 1
ATOM 4619 O O . ILE A 1 575 ? 23.328 -16.766 -13.367 1 96.38 575 ILE A O 1
ATOM 4623 N N . GLN A 1 576 ? 22.016 -16.891 -15.18 1 95.81 576 GLN A N 1
ATOM 4624 C CA . GLN A 1 576 ? 23.125 -16.797 -16.125 1 95.81 576 GLN A CA 1
ATOM 4625 C C . GLN A 1 576 ? 23.828 -15.438 -16 1 95.81 576 GLN A C 1
ATOM 4627 O O . GLN A 1 576 ? 25.047 -15.352 -16.109 1 95.81 576 GLN A O 1
ATOM 4632 N N . TYR A 1 577 ? 23.031 -14.391 -15.844 1 97.19 577 TYR A N 1
ATOM 4633 C CA . TYR A 1 577 ? 23.609 -13.062 -15.664 1 97.19 577 TYR A CA 1
ATOM 4634 C C . TYR A 1 577 ? 24.516 -13.023 -14.445 1 97.19 577 TYR A C 1
ATOM 4636 O O . TYR A 1 577 ? 25.672 -12.586 -14.539 1 97.19 577 TYR A O 1
ATOM 4644 N N . LEU A 1 578 ? 24.031 -13.508 -13.281 1 97.88 578 LEU A N 1
ATOM 4645 C CA . LEU A 1 578 ? 24.797 -13.484 -12.039 1 97.88 578 LEU A CA 1
ATOM 4646 C C . LEU A 1 578 ? 26.078 -14.297 -12.18 1 97.88 578 LEU A C 1
ATOM 4648 O O . LEU A 1 578 ? 27.156 -13.828 -11.805 1 97.88 578 LEU A O 1
ATOM 4652 N N . ALA A 1 579 ? 25.953 -15.484 -12.797 1 97.38 579 ALA A N 1
ATOM 4653 C CA . ALA A 1 579 ? 27.094 -16.391 -12.859 1 97.38 579 ALA A CA 1
ATOM 4654 C C . ALA A 1 579 ? 28.078 -15.961 -13.938 1 97.38 579 ALA A C 1
ATOM 4656 O O . ALA A 1 579 ? 29.297 -15.93 -13.695 1 97.38 579 ALA A O 1
ATOM 4657 N N . SER A 1 580 ? 27.578 -15.547 -15.078 1 94.94 580 SER A N 1
ATOM 4658 C CA . SER A 1 580 ? 28.453 -15.336 -16.234 1 94.94 580 SER A CA 1
ATOM 4659 C C . SER A 1 580 ? 29.047 -13.93 -16.234 1 94.94 580 SER A C 1
ATOM 4661 O O . SER A 1 580 ? 30.156 -13.719 -16.719 1 94.94 580 SER A O 1
ATOM 4663 N N . SER A 1 581 ? 28.281 -12.977 -15.727 1 95 581 SER A N 1
ATOM 4664 C CA . SER A 1 581 ? 28.719 -11.594 -15.859 1 95 581 SER A CA 1
ATOM 4665 C C . SER A 1 581 ? 29.156 -11.016 -14.516 1 95 581 SER A C 1
ATOM 4667 O O . SER A 1 581 ? 29.969 -10.086 -14.461 1 95 581 SER A O 1
ATOM 4669 N N . MET A 1 582 ? 28.734 -11.539 -13.43 1 96.62 582 MET A N 1
ATOM 4670 C CA . MET A 1 582 ? 29.062 -10.969 -12.125 1 96.62 582 MET A CA 1
ATOM 4671 C C . MET A 1 582 ? 30.031 -11.867 -11.367 1 96.62 582 MET A C 1
ATOM 4673 O O . MET A 1 582 ? 30.5 -11.516 -10.281 1 96.62 582 MET A O 1
ATOM 4677 N N . ASN A 1 583 ? 30.328 -13.062 -11.898 1 96.38 583 ASN A N 1
ATOM 4678 C CA . ASN A 1 583 ? 31.266 -14.016 -11.312 1 96.38 583 ASN A CA 1
ATOM 4679 C C . ASN A 1 583 ? 30.797 -14.469 -9.93 1 96.38 583 ASN A C 1
ATOM 4681 O O . ASN A 1 583 ? 31.594 -14.516 -8.992 1 96.38 583 ASN A O 1
ATOM 4685 N N . ILE A 1 584 ? 29.516 -14.68 -9.812 1 98.31 584 ILE A N 1
ATOM 4686 C CA . ILE A 1 584 ? 28.891 -15.188 -8.602 1 98.31 584 ILE A CA 1
ATOM 4687 C C . ILE A 1 584 ? 28.438 -16.625 -8.828 1 98.31 584 ILE A C 1
ATOM 4689 O O . ILE A 1 584 ? 27.828 -16.953 -9.852 1 98.31 584 ILE A O 1
ATOM 4693 N N . ILE A 1 585 ? 28.75 -17.531 -7.914 1 98.62 585 ILE A N 1
ATOM 4694 C CA . ILE A 1 585 ? 28.172 -18.875 -7.969 1 98.62 585 ILE A CA 1
ATOM 4695 C C . ILE A 1 585 ? 26.703 -18.828 -7.555 1 98.62 585 ILE A C 1
ATOM 4697 O O . ILE A 1 585 ? 26.359 -18.266 -6.508 1 98.62 585 ILE A O 1
ATOM 4701 N N . VAL A 1 586 ? 25.844 -19.328 -8.406 1 98.69 586 VAL A N 1
ATOM 4702 C CA . VAL A 1 586 ? 24.438 -19.469 -8.039 1 98.69 586 VAL A CA 1
ATOM 4703 C C . VAL A 1 586 ? 24.125 -20.922 -7.723 1 98.69 586 VAL A C 1
ATOM 4705 O O . VAL A 1 586 ? 24.281 -21.797 -8.586 1 98.69 586 VAL A O 1
ATOM 4708 N N . ALA A 1 587 ? 23.703 -21.156 -6.512 1 98.69 587 ALA A N 1
ATOM 4709 C CA . ALA A 1 587 ? 23.359 -22.516 -6.074 1 98.69 587 ALA A CA 1
ATOM 4710 C C . ALA A 1 587 ? 21.859 -22.656 -5.863 1 98.69 587 ALA A C 1
ATOM 4712 O O . ALA A 1 587 ? 21.219 -21.734 -5.344 1 98.69 587 ALA A O 1
ATOM 4713 N N . ARG A 1 588 ? 21.312 -23.766 -6.324 1 97.69 588 ARG A N 1
ATOM 4714 C CA . ARG A 1 588 ? 19.938 -24.125 -6.047 1 97.69 588 ARG A CA 1
ATOM 4715 C C . ARG A 1 588 ? 19.859 -25.5 -5.363 1 97.69 588 ARG A C 1
ATOM 4717 O O . ARG A 1 588 ? 20.609 -26.406 -5.703 1 97.69 588 ARG A O 1
ATOM 4724 N N . ILE A 1 589 ? 19.031 -25.609 -4.371 1 96.81 589 ILE A N 1
ATOM 4725 C CA . ILE A 1 589 ? 18.891 -26.875 -3.662 1 96.81 589 ILE A CA 1
ATOM 4726 C C . ILE A 1 589 ? 17.406 -27.266 -3.588 1 96.81 589 ILE A C 1
ATOM 4728 O O . ILE A 1 589 ? 16.531 -26.406 -3.695 1 96.81 589 ILE A O 1
ATOM 4732 N N . ASP A 1 590 ? 17.125 -28.5 -3.449 1 97.12 590 ASP A N 1
ATOM 4733 C CA . ASP A 1 590 ? 15.805 -29.047 -3.145 1 97.12 590 ASP A CA 1
ATOM 4734 C C . ASP A 1 590 ? 15.734 -29.547 -1.699 1 97.12 590 ASP A C 1
ATOM 4736 O O . ASP A 1 590 ? 15.859 -30.734 -1.438 1 97.12 590 ASP A O 1
ATOM 4740 N N . PRO A 1 591 ? 15.484 -28.594 -0.846 1 97.38 591 PRO A N 1
ATOM 4741 C CA . PRO A 1 591 ? 15.406 -29.031 0.555 1 97.38 591 PRO A CA 1
ATOM 4742 C C . PRO A 1 591 ? 14.219 -29.938 0.831 1 97.38 591 PRO A C 1
ATOM 4744 O O . PRO A 1 591 ? 13.375 -30.156 -0.047 1 97.38 591 PRO A O 1
ATOM 4747 N N . ARG A 1 592 ? 14.164 -30.625 1.98 1 95.81 592 ARG A N 1
ATOM 4748 C CA . ARG A 1 592 ? 13.008 -31.422 2.387 1 95.81 592 ARG A CA 1
ATOM 4749 C C . ARG A 1 592 ? 11.711 -30.656 2.162 1 95.81 592 ARG A C 1
ATOM 4751 O O . ARG A 1 592 ? 11.672 -29.438 2.318 1 95.81 592 ARG A O 1
ATOM 4758 N N . GLY A 1 593 ? 10.68 -31.359 1.849 1 96.5 593 GLY A N 1
ATOM 4759 C CA . GLY A 1 593 ? 9.398 -30.766 1.487 1 96.5 593 GLY A CA 1
ATOM 4760 C C . GLY A 1 593 ? 9.188 -30.688 -0.012 1 96.5 593 GLY A C 1
ATOM 4761 O O . GLY A 1 593 ? 8.047 -30.703 -0.481 1 96.5 593 GLY A O 1
ATOM 4762 N N . THR A 1 594 ? 10.266 -30.5 -0.707 1 96.06 594 THR A N 1
ATOM 4763 C CA . THR A 1 594 ? 10.18 -30.547 -2.162 1 96.06 594 THR A CA 1
ATOM 4764 C C . THR A 1 594 ? 10.055 -31.984 -2.648 1 96.06 594 THR A C 1
ATOM 4766 O O . THR A 1 594 ? 10.078 -32.906 -1.848 1 96.06 594 THR A O 1
ATOM 4769 N N . LYS A 1 595 ? 9.766 -32.125 -3.957 1 87.56 595 LYS A N 1
ATOM 4770 C CA . LYS A 1 595 ? 9.758 -33.5 -4.504 1 87.56 595 LYS A CA 1
ATOM 4771 C C . LYS A 1 595 ? 11.172 -34.094 -4.531 1 87.56 595 LYS A C 1
ATOM 4773 O O . LYS A 1 595 ? 11.414 -35.156 -3.963 1 87.56 595 LYS A O 1
ATOM 4778 N N . GLY A 1 596 ? 12.086 -33.312 -4.973 1 71.69 596 GLY A N 1
ATOM 4779 C CA . GLY A 1 596 ? 13.477 -33.719 -5.055 1 71.69 596 GLY A CA 1
ATOM 4780 C C . GLY A 1 596 ? 13.641 -35.094 -5.699 1 71.69 596 GLY A C 1
ATOM 4781 O O . GLY A 1 596 ? 14.656 -35.75 -5.504 1 71.69 596 GLY A O 1
ATOM 4782 N N . SER A 1 597 ? 12.719 -35.562 -6.281 1 73.88 597 SER A N 1
ATOM 4783 C CA . SER A 1 597 ? 12.617 -36.906 -6.859 1 73.88 597 SER A CA 1
ATOM 4784 C C . SER A 1 597 ? 12.945 -37.969 -5.824 1 73.88 597 SER A C 1
ATOM 4786 O O . SER A 1 597 ? 13.609 -38.969 -6.141 1 73.88 597 SER A O 1
ATOM 4788 N N . GLN A 1 598 ? 12.57 -37.688 -4.633 1 86 598 GLN A N 1
ATOM 4789 C CA . GLN A 1 598 ? 12.758 -38.594 -3.492 1 86 598 GLN A CA 1
ATOM 4790 C C . GLN A 1 598 ? 11.453 -39.281 -3.113 1 86 598 GLN A C 1
ATOM 4792 O O . GLN A 1 598 ? 10.445 -39.125 -3.816 1 86 598 GLN A O 1
ATOM 4797 N N . ARG A 1 599 ? 11.641 -40.188 -2.145 1 91.81 599 ARG A N 1
ATOM 4798 C CA . ARG A 1 599 ? 10.445 -40.844 -1.605 1 91.81 599 ARG A CA 1
ATOM 4799 C C . ARG A 1 599 ? 9.484 -39.812 -1.011 1 91.81 599 ARG A C 1
ATOM 4801 O O . ARG A 1 599 ? 9.898 -38.719 -0.628 1 91.81 599 ARG A O 1
ATOM 4808 N N . ASN A 1 600 ? 8.195 -40.156 -0.944 1 95.06 600 ASN A N 1
ATOM 4809 C CA . ASN A 1 600 ? 7.156 -39.219 -0.51 1 95.06 600 ASN A CA 1
ATOM 4810 C C . ASN A 1 600 ? 7.402 -38.719 0.913 1 95.06 600 ASN A C 1
ATOM 4812 O O . ASN A 1 600 ? 7.039 -37.594 1.255 1 95.06 600 ASN A O 1
ATOM 4816 N N . GLU A 1 601 ? 8.047 -39.531 1.761 1 94.12 601 GLU A N 1
ATOM 4817 C CA . GLU A 1 601 ? 8.336 -39.156 3.143 1 94.12 601 GLU A CA 1
ATOM 4818 C C . GLU A 1 601 ? 9.234 -37.906 3.207 1 94.12 601 GLU A C 1
ATOM 4820 O O . GLU A 1 601 ? 9.125 -37.125 4.137 1 94.12 601 GLU A O 1
ATOM 4825 N N . PHE A 1 602 ? 10.117 -37.75 2.227 1 95.38 602 PHE A N 1
ATOM 4826 C CA . PHE A 1 602 ? 10.961 -36.562 2.102 1 95.38 602 PHE A CA 1
ATOM 4827 C C . PHE A 1 602 ? 10.109 -35.312 1.941 1 95.38 602 PHE A C 1
ATOM 4829 O O . PHE A 1 602 ? 10.352 -34.281 2.607 1 95.38 602 PHE A O 1
ATOM 4836 N N . THR A 1 603 ? 9.086 -35.438 1.098 1 95.88 603 THR A N 1
ATOM 4837 C CA . THR A 1 603 ? 8.188 -34.312 0.835 1 95.88 603 THR A CA 1
ATOM 4838 C C . THR A 1 603 ? 7.297 -34.031 2.041 1 95.88 603 THR A C 1
ATOM 4840 O O . THR A 1 603 ? 7.086 -32.875 2.42 1 95.88 603 THR A O 1
ATOM 4843 N N . TYR A 1 604 ? 6.836 -35.094 2.76 1 96.06 604 TYR A N 1
ATOM 4844 C CA . TYR A 1 604 ? 5.883 -34.969 3.857 1 96.06 604 TYR A CA 1
ATOM 4845 C C . TYR A 1 604 ? 6.566 -34.5 5.125 1 96.06 604 TYR A C 1
ATOM 4847 O O . TYR A 1 604 ? 5.906 -34.188 6.121 1 96.06 604 TYR A O 1
ATOM 4855 N N . SER A 1 605 ? 7.902 -34.312 5.074 1 95.12 605 SER A N 1
ATOM 4856 C CA . SER A 1 605 ? 8.672 -33.938 6.258 1 95.12 605 SER A CA 1
ATOM 4857 C C . SER A 1 605 ? 8.273 -32.531 6.75 1 95.12 605 SER A C 1
ATOM 4859 O O . SER A 1 605 ? 8.562 -32.188 7.895 1 95.12 605 SER A O 1
ATOM 4861 N N . VAL A 1 606 ? 7.617 -31.766 5.938 1 96.75 606 VAL A N 1
ATOM 4862 C CA . VAL A 1 606 ? 7.301 -30.391 6.312 1 96.75 606 VAL A CA 1
ATOM 4863 C C . VAL A 1 606 ? 5.863 -30.312 6.828 1 96.75 606 VAL A C 1
ATOM 4865 O O . VAL A 1 606 ? 5.387 -29.234 7.203 1 96.75 606 VAL A O 1
ATOM 4868 N N . TYR A 1 607 ? 5.109 -31.484 6.824 1 97.5 607 TYR A N 1
ATOM 4869 C CA . TYR A 1 607 ? 3.717 -31.484 7.258 1 97.5 607 TYR A CA 1
ATOM 4870 C C . TYR A 1 607 ? 3.578 -30.953 8.672 1 97.5 607 TYR A C 1
ATOM 4872 O O . TYR A 1 607 ? 4.309 -31.359 9.578 1 97.5 607 TYR A O 1
ATOM 4880 N N . ARG A 1 608 ? 2.742 -29.906 8.867 1 97.69 608 ARG A N 1
ATOM 4881 C CA . ARG A 1 608 ? 2.4 -29.234 10.117 1 97.69 608 ARG A CA 1
ATOM 4882 C C . ARG A 1 608 ? 3.598 -28.469 10.664 1 97.69 608 ARG A C 1
ATOM 4884 O O . ARG A 1 608 ? 3.572 -28 11.805 1 97.69 608 ARG A O 1
ATOM 4891 N N . ARG A 1 609 ? 4.676 -28.359 9.914 1 96.62 609 ARG A N 1
ATOM 4892 C CA . ARG A 1 609 ? 5.863 -27.641 10.344 1 96.62 609 ARG A CA 1
ATOM 4893 C C . ARG A 1 609 ? 6.562 -26.969 9.164 1 96.62 609 ARG A C 1
ATOM 4895 O O . ARG A 1 609 ? 7.77 -27.141 8.969 1 96.62 609 ARG A O 1
ATOM 4902 N N . LEU A 1 610 ? 5.805 -26.297 8.453 1 95.94 610 LEU A N 1
ATOM 4903 C CA . LEU A 1 610 ? 6.285 -25.656 7.227 1 95.94 610 LEU A CA 1
ATOM 4904 C C . LEU A 1 610 ? 7.418 -24.672 7.535 1 95.94 610 LEU A C 1
ATOM 4906 O O . LEU A 1 610 ? 7.344 -23.922 8.5 1 95.94 610 LEU A O 1
ATOM 4910 N N . GLY A 1 611 ? 8.508 -24.719 6.797 1 95.88 611 GLY A N 1
ATOM 4911 C CA . GLY A 1 611 ? 9.617 -23.781 6.91 1 95.88 611 GLY A CA 1
ATOM 4912 C C . GLY A 1 611 ? 10.711 -24.266 7.844 1 95.88 611 GLY A C 1
ATOM 4913 O O . GLY A 1 611 ? 11.875 -23.906 7.672 1 95.88 611 GLY A O 1
ATOM 4914 N N . PHE A 1 612 ? 10.367 -25.062 8.836 1 95.31 612 PHE A N 1
ATOM 4915 C CA . PHE A 1 612 ? 11.312 -25.422 9.891 1 95.31 612 PHE A CA 1
ATOM 4916 C C . PHE A 1 612 ? 12.438 -26.281 9.344 1 95.31 612 PHE A C 1
ATOM 4918 O O . PHE A 1 612 ? 13.602 -25.891 9.367 1 95.31 612 PHE A O 1
ATOM 4925 N N . VAL A 1 613 ? 12.086 -27.422 8.828 1 95.5 613 VAL A N 1
ATOM 4926 C CA . VAL A 1 613 ? 13.109 -28.359 8.383 1 95.5 613 VAL A CA 1
ATOM 4927 C C . VAL A 1 613 ? 13.789 -27.828 7.125 1 95.5 613 VAL A C 1
ATOM 4929 O O . VAL A 1 613 ? 14.969 -28.094 6.887 1 95.5 613 VAL A O 1
ATOM 4932 N N . GLN A 1 614 ? 13.055 -27.078 6.352 1 97.12 614 GLN A N 1
ATOM 4933 C CA . GLN A 1 614 ? 13.641 -26.484 5.148 1 97.12 614 GLN A CA 1
ATOM 4934 C C . GLN A 1 614 ? 14.734 -25.484 5.5 1 97.12 614 GLN A C 1
ATOM 4936 O O . GLN A 1 614 ? 15.805 -25.484 4.895 1 97.12 614 GLN A O 1
ATOM 4941 N N . VAL A 1 615 ? 14.461 -24.625 6.484 1 97.62 615 VAL A N 1
ATOM 4942 C CA . VAL A 1 615 ? 15.453 -23.641 6.93 1 97.62 615 VAL A CA 1
ATOM 4943 C C . VAL A 1 615 ? 16.672 -24.375 7.512 1 97.62 615 VAL A C 1
ATOM 4945 O O . VAL A 1 615 ? 17.812 -23.953 7.297 1 97.62 615 VAL A O 1
ATOM 4948 N N . LEU A 1 616 ? 16.422 -25.453 8.219 1 97.25 616 LEU A N 1
ATOM 4949 C CA . LEU A 1 616 ? 17.516 -26.266 8.742 1 97.25 616 LEU A CA 1
ATOM 4950 C C . LEU A 1 616 ? 18.391 -26.797 7.613 1 97.25 616 LEU A C 1
ATOM 4952 O O . LEU A 1 616 ? 19.625 -26.781 7.723 1 97.25 616 LEU A O 1
ATOM 4956 N N . ASP A 1 617 ? 17.75 -27.281 6.555 1 97.44 617 ASP A N 1
ATOM 4957 C CA . ASP A 1 617 ? 18.5 -27.781 5.402 1 97.44 617 ASP A CA 1
ATOM 4958 C C . ASP A 1 617 ? 19.328 -26.656 4.777 1 97.44 617 ASP A C 1
ATOM 4960 O O . ASP A 1 617 ? 20.469 -26.891 4.348 1 97.44 617 ASP A O 1
ATOM 4964 N N . ILE A 1 618 ? 18.812 -25.453 4.695 1 98 618 ILE A N 1
ATOM 4965 C CA . ILE A 1 618 ? 19.516 -24.312 4.129 1 98 618 ILE A CA 1
ATOM 4966 C C . ILE A 1 618 ? 20.703 -23.938 5.031 1 98 618 ILE A C 1
ATOM 4968 O O . ILE A 1 618 ? 21.797 -23.672 4.543 1 98 618 ILE A O 1
ATOM 4972 N N . GLU A 1 619 ? 20.484 -23.891 6.352 1 97.94 619 GLU A N 1
ATOM 4973 C CA . GLU A 1 619 ? 21.547 -23.625 7.305 1 97.94 619 GLU A CA 1
ATOM 4974 C C . GLU A 1 619 ? 22.688 -24.625 7.168 1 97.94 619 GLU A C 1
ATOM 4976 O O . GLU A 1 619 ? 23.859 -24.25 7.164 1 97.94 619 GLU A O 1
ATOM 4981 N N . ASN A 1 620 ? 22.328 -25.859 7.066 1 98 620 ASN A N 1
ATOM 4982 C CA . ASN A 1 620 ? 23.328 -26.906 6.879 1 98 620 ASN A CA 1
ATOM 4983 C C . ASN A 1 620 ? 24.062 -26.75 5.555 1 98 620 ASN A C 1
ATOM 4985 O O . ASN A 1 620 ? 25.25 -27.031 5.461 1 98 620 ASN A O 1
ATOM 4989 N N . TYR A 1 621 ? 23.375 -26.359 4.543 1 98.38 621 TYR A N 1
ATOM 4990 C CA . TYR A 1 621 ? 24.016 -26.125 3.254 1 98.38 621 TYR A CA 1
ATOM 4991 C C . TYR A 1 621 ? 25 -24.969 3.324 1 98.38 621 TYR A C 1
ATOM 4993 O O . TYR A 1 621 ? 26.078 -25.031 2.738 1 98.38 621 TYR A O 1
ATOM 5001 N N . VAL A 1 622 ? 24.578 -23.891 3.965 1 98.25 622 VAL A N 1
ATOM 5002 C CA . VAL A 1 622 ? 25.5 -22.766 4.16 1 98.25 622 VAL A CA 1
ATOM 5003 C C . VAL A 1 622 ? 26.766 -23.25 4.871 1 98.25 622 VAL A C 1
ATOM 5005 O O . VAL A 1 622 ? 27.875 -22.875 4.492 1 98.25 622 VAL A O 1
ATOM 5008 N N . THR A 1 623 ? 26.609 -24.078 5.906 1 97.62 623 THR A N 1
ATOM 5009 C CA . THR A 1 623 ? 27.75 -24.656 6.613 1 97.62 623 THR A CA 1
ATOM 5010 C C . THR A 1 623 ? 28.625 -25.469 5.66 1 97.62 623 THR A C 1
ATOM 5012 O O . THR A 1 623 ? 29.859 -25.344 5.684 1 97.62 623 THR A O 1
ATOM 5015 N N . TYR A 1 624 ? 28.016 -26.25 4.852 1 98 624 TYR A N 1
ATOM 5016 C CA . TYR A 1 624 ? 28.734 -27.031 3.848 1 98 624 TYR A CA 1
ATOM 5017 C C . TYR A 1 624 ? 29.5 -26.125 2.9 1 98 624 TYR A C 1
ATOM 5019 O O . TYR A 1 624 ? 30.688 -26.359 2.621 1 98 624 TYR A O 1
ATOM 5027 N N . LEU A 1 625 ? 28.828 -25.109 2.379 1 98.19 625 LEU A N 1
ATOM 5028 C CA . LEU A 1 625 ? 29.469 -24.156 1.464 1 98.19 625 LEU A CA 1
ATOM 5029 C C . LEU A 1 625 ? 30.719 -23.547 2.094 1 98.19 625 LEU A C 1
ATOM 5031 O O . LEU A 1 625 ? 31.719 -23.359 1.417 1 98.19 625 LEU A O 1
ATOM 5035 N N . LYS A 1 626 ? 30.672 -23.234 3.33 1 97.38 626 LYS A N 1
ATOM 5036 C CA . LYS A 1 626 ? 31.766 -22.578 4.031 1 97.38 626 LYS A CA 1
ATOM 5037 C C . LYS A 1 626 ? 32.969 -23.5 4.145 1 97.38 626 LYS A C 1
ATOM 5039 O O . LYS A 1 626 ? 34.094 -23.047 4.434 1 97.38 626 LYS A O 1
ATOM 5044 N N . THR A 1 627 ? 32.812 -24.812 3.916 1 97.25 627 THR A N 1
ATOM 5045 C CA . THR A 1 627 ? 33.906 -25.75 3.947 1 97.25 627 THR A CA 1
ATOM 5046 C C . THR A 1 627 ? 34.594 -25.844 2.58 1 97.25 627 THR A C 1
ATOM 5048 O O . THR A 1 627 ? 35.656 -26.422 2.453 1 97.25 627 THR A O 1
ATOM 5051 N N . GLN A 1 628 ? 33.938 -25.297 1.567 1 97.5 628 GLN A N 1
ATOM 5052 C CA . GLN A 1 628 ? 34.5 -25.359 0.223 1 97.5 628 GLN A CA 1
ATOM 5053 C C . GLN A 1 628 ? 35.562 -24.281 0.007 1 97.5 628 GLN A C 1
ATOM 5055 O O . GLN A 1 628 ? 35.312 -23.094 0.261 1 97.5 628 GLN A O 1
ATOM 5060 N N . GLY A 1 629 ? 36.656 -24.609 -0.512 1 97.25 629 GLY A N 1
ATOM 5061 C CA . GLY A 1 629 ? 37.75 -23.688 -0.697 1 97.25 629 GLY A CA 1
ATOM 5062 C C . GLY A 1 629 ? 37.469 -22.594 -1.703 1 97.25 629 GLY A C 1
ATOM 5063 O O . GLY A 1 629 ? 38.062 -21.516 -1.659 1 97.25 629 GLY A O 1
ATOM 5064 N N . TYR A 1 630 ? 36.531 -22.75 -2.555 1 98 630 TYR A N 1
ATOM 5065 C CA . TYR A 1 630 ? 36.25 -21.797 -3.625 1 98 630 TYR A CA 1
ATOM 5066 C C . TYR A 1 630 ? 35.156 -20.828 -3.213 1 98 630 TYR A C 1
ATOM 5068 O O . TYR A 1 630 ? 34.719 -20 -4.016 1 98 630 TYR A O 1
ATOM 5076 N N . VAL A 1 631 ? 34.688 -20.859 -1.953 1 98.44 631 VAL A N 1
ATOM 5077 C CA . VAL A 1 631 ? 33.594 -20.016 -1.498 1 98.44 631 VAL A CA 1
ATOM 5078 C C . VAL A 1 631 ? 34.125 -18.891 -0.617 1 98.44 631 VAL A C 1
ATOM 5080 O O . VAL A 1 631 ? 34.938 -19.141 0.293 1 98.44 631 VAL A O 1
ATOM 5083 N N . ASP A 1 632 ? 33.812 -17.641 -0.964 1 98.19 632 ASP A N 1
ATOM 5084 C CA . ASP A 1 632 ? 34.031 -16.531 -0.045 1 98.19 632 ASP A CA 1
ATOM 5085 C C . ASP A 1 632 ? 33 -16.562 1.092 1 98.19 632 ASP A C 1
ATOM 5087 O O . ASP A 1 632 ? 31.859 -16.141 0.914 1 98.19 632 ASP A O 1
ATOM 5091 N N . THR A 1 633 ? 33.438 -16.938 2.219 1 97.62 633 THR A N 1
ATOM 5092 C CA . THR A 1 633 ? 32.531 -17.234 3.33 1 97.62 633 THR A CA 1
ATOM 5093 C C . THR A 1 633 ? 31.875 -15.953 3.844 1 97.62 633 THR A C 1
ATOM 5095 O O . THR A 1 633 ? 30.875 -16.016 4.562 1 97.62 633 THR A O 1
ATOM 5098 N N . ALA A 1 634 ? 32.375 -14.797 3.521 1 97.25 634 ALA A N 1
ATOM 5099 C CA . ALA A 1 634 ? 31.812 -13.516 3.957 1 97.25 634 ALA A CA 1
ATOM 5100 C C . ALA A 1 634 ? 30.781 -13 2.953 1 97.25 634 ALA A C 1
ATOM 5102 O O . ALA A 1 634 ? 30.078 -12.023 3.221 1 97.25 634 ALA A O 1
ATOM 5103 N N . LYS A 1 635 ? 30.672 -13.672 1.789 1 98.38 635 LYS A N 1
ATOM 5104 C CA . LYS A 1 635 ? 29.828 -13.18 0.708 1 98.38 635 LYS A CA 1
ATOM 5105 C C . LYS A 1 635 ? 28.812 -14.242 0.276 1 98.38 635 LYS A C 1
ATOM 5107 O O . LYS A 1 635 ? 28.719 -14.578 -0.907 1 98.38 635 LYS A O 1
ATOM 5112 N N . ILE A 1 636 ? 27.984 -14.695 1.185 1 98.62 636 ILE A N 1
ATOM 5113 C CA . ILE A 1 636 ? 26.906 -15.641 0.916 1 98.62 636 ILE A CA 1
ATOM 5114 C C . ILE A 1 636 ? 25.562 -14.945 1.085 1 98.62 636 ILE A C 1
ATOM 5116 O O . ILE A 1 636 ? 25.328 -14.266 2.086 1 98.62 636 ILE A O 1
ATOM 5120 N N . ALA A 1 637 ? 24.75 -15.047 0.126 1 98.75 637 ALA A N 1
ATOM 5121 C CA . ALA A 1 637 ? 23.422 -14.453 0.152 1 98.75 637 ALA A CA 1
ATOM 5122 C C . ALA A 1 637 ? 22.344 -15.5 -0.139 1 98.75 637 ALA A C 1
ATOM 5124 O O . ALA A 1 637 ? 22.641 -16.578 -0.668 1 98.75 637 ALA A O 1
ATOM 5125 N N . VAL A 1 638 ? 21.125 -15.219 0.269 1 98.62 638 VAL A N 1
ATOM 5126 C CA . VAL A 1 638 ? 19.953 -16.016 -0.099 1 98.62 638 VAL A CA 1
ATOM 5127 C C . VAL A 1 638 ? 18.953 -15.125 -0.841 1 98.62 638 VAL A C 1
ATOM 5129 O O . VAL A 1 638 ? 18.766 -13.961 -0.497 1 98.62 638 VAL A O 1
ATOM 5132 N N . TYR A 1 639 ? 18.391 -15.625 -1.88 1 98.44 639 TYR A N 1
ATOM 5133 C CA . TYR A 1 639 ? 17.406 -14.922 -2.697 1 98.44 639 TYR A CA 1
ATOM 5134 C C . TYR A 1 639 ? 16.297 -15.867 -3.133 1 98.44 639 TYR A C 1
ATOM 5136 O O . TYR A 1 639 ? 16.547 -17.031 -3.477 1 98.44 639 TYR A O 1
ATOM 5144 N N . GLY A 1 640 ? 15.078 -15.422 -3.08 1 98.25 640 GLY A N 1
ATOM 5145 C CA . GLY A 1 640 ? 13.961 -16.203 -3.594 1 98.25 640 GLY A CA 1
ATOM 5146 C C . GLY A 1 640 ? 12.711 -15.383 -3.838 1 98.25 640 GLY A C 1
ATOM 5147 O O . GLY A 1 640 ? 12.656 -14.203 -3.465 1 98.25 640 GLY A O 1
ATOM 5148 N N . TRP A 1 641 ? 11.734 -15.969 -4.469 1 97.94 641 TRP A N 1
ATOM 5149 C CA . TRP A 1 641 ? 10.461 -15.344 -4.812 1 97.94 641 TRP A CA 1
ATOM 5150 C C . TRP A 1 641 ? 9.289 -16.219 -4.363 1 97.94 641 TRP A C 1
ATOM 5152 O O . TRP A 1 641 ? 9.367 -17.453 -4.426 1 97.94 641 TRP A O 1
ATOM 5162 N N . GLY A 1 642 ? 8.188 -15.609 -3.961 1 97.88 642 GLY A N 1
ATOM 5163 C CA . GLY A 1 642 ? 7.074 -16.391 -3.447 1 97.88 642 GLY A CA 1
ATOM 5164 C C . GLY A 1 642 ? 7.449 -17.234 -2.244 1 97.88 642 GLY A C 1
ATOM 5165 O O . GLY A 1 642 ? 7.953 -16.719 -1.246 1 97.88 642 GLY A O 1
ATOM 5166 N N . TYR A 1 643 ? 7.301 -18.516 -2.346 1 98.19 643 TYR A N 1
ATOM 5167 C CA . TYR A 1 643 ? 7.73 -19.406 -1.271 1 98.19 643 TYR A CA 1
ATOM 5168 C C . TYR A 1 643 ? 9.234 -19.312 -1.057 1 98.19 643 TYR A C 1
ATOM 5170 O O . TYR A 1 643 ? 9.711 -19.406 0.076 1 98.19 643 TYR A O 1
ATOM 5178 N N . GLY A 1 644 ? 10.008 -19.172 -2.129 1 98.19 644 GLY A N 1
ATOM 5179 C CA . GLY A 1 644 ? 11.438 -18.922 -1.976 1 98.19 644 GLY A CA 1
ATOM 5180 C C . GLY A 1 644 ? 11.734 -17.641 -1.207 1 98.19 644 GLY A C 1
ATOM 5181 O O . GLY A 1 644 ? 12.711 -17.578 -0.449 1 98.19 644 GLY A O 1
ATOM 5182 N N . GLY A 1 645 ? 10.883 -16.594 -1.478 1 98.62 645 GLY A N 1
ATOM 5183 C CA . GLY A 1 645 ? 10.992 -15.383 -0.684 1 98.62 645 GLY A CA 1
ATOM 5184 C C . GLY A 1 645 ? 10.711 -15.602 0.789 1 98.62 645 GLY A C 1
ATOM 5185 O O . GLY A 1 645 ? 11.391 -15.039 1.649 1 98.62 645 GLY A O 1
ATOM 5186 N N . TYR A 1 646 ? 9.711 -16.406 1.087 1 98.62 646 TYR A N 1
ATOM 5187 C CA . TYR A 1 646 ? 9.398 -16.828 2.451 1 98.62 646 TYR A CA 1
ATOM 5188 C C . TYR A 1 646 ? 10.602 -17.5 3.104 1 98.62 646 TYR A C 1
ATOM 5190 O O . TYR A 1 646 ? 11 -17.141 4.211 1 98.62 646 TYR A O 1
ATOM 5198 N N . LEU A 1 647 ? 11.234 -18.438 2.393 1 98.38 647 LEU A N 1
ATOM 5199 C CA . LEU A 1 647 ? 12.375 -19.156 2.945 1 98.38 647 LEU A CA 1
ATOM 5200 C C . LEU A 1 647 ? 13.562 -18.234 3.137 1 98.38 647 LEU A C 1
ATOM 5202 O O . LEU A 1 647 ? 14.328 -18.375 4.094 1 98.38 647 LEU A O 1
ATOM 5206 N N . SER A 1 648 ? 13.758 -17.328 2.17 1 98.56 648 SER A N 1
ATOM 5207 C CA . SER A 1 648 ? 14.812 -16.328 2.326 1 98.56 648 SER A CA 1
ATOM 5208 C C . SER A 1 648 ? 14.617 -15.516 3.6 1 98.56 648 SER A C 1
ATOM 5210 O O . SER A 1 648 ? 15.547 -15.391 4.406 1 98.56 648 SER A O 1
ATOM 5212 N N . ALA A 1 649 ? 13.414 -15.031 3.799 1 98.69 649 ALA A N 1
ATOM 5213 C CA . ALA A 1 649 ? 13.102 -14.234 4.98 1 98.69 649 ALA A CA 1
ATOM 5214 C C . ALA A 1 649 ? 13.227 -15.062 6.254 1 98.69 649 ALA A C 1
ATOM 5216 O O . ALA A 1 649 ? 13.766 -14.594 7.262 1 98.69 649 ALA A O 1
ATOM 5217 N N . MET A 1 650 ? 12.734 -16.297 6.191 1 98.38 650 MET A N 1
ATOM 5218 C CA . MET A 1 650 ? 12.828 -17.203 7.336 1 98.38 650 MET A CA 1
ATOM 5219 C C . MET A 1 650 ? 14.289 -17.484 7.699 1 98.38 650 MET A C 1
ATOM 5221 O O . MET A 1 650 ? 14.641 -17.531 8.875 1 98.38 650 MET A O 1
ATOM 5225 N N . THR A 1 651 ? 15.094 -17.688 6.676 1 98.19 651 THR A N 1
ATOM 5226 C CA . THR A 1 651 ? 16.5 -17.984 6.887 1 98.19 651 THR A CA 1
ATOM 5227 C C . THR A 1 651 ? 17.203 -16.797 7.551 1 98.19 651 THR A C 1
ATOM 5229 O O . THR A 1 651 ? 17.953 -16.969 8.523 1 98.19 651 THR A O 1
ATOM 5232 N N . VAL A 1 652 ? 16.969 -15.594 7.07 1 98.12 652 VAL A N 1
ATOM 5233 C CA . VAL A 1 652 ? 17.531 -14.383 7.668 1 98.12 652 VAL A CA 1
ATOM 5234 C C . VAL A 1 652 ? 17 -14.219 9.094 1 98.12 652 VAL A C 1
ATOM 5236 O O . VAL A 1 652 ? 17.766 -13.938 10.016 1 98.12 652 VAL A O 1
ATOM 5239 N N . GLY A 1 653 ? 15.703 -14.445 9.281 1 97.56 653 GLY A N 1
ATOM 5240 C CA . GLY A 1 653 ? 15.055 -14.297 10.57 1 97.56 653 GLY A CA 1
ATOM 5241 C C . GLY A 1 653 ? 15.578 -15.273 11.617 1 97.56 653 GLY A C 1
ATOM 5242 O O . GLY A 1 653 ? 15.594 -14.961 12.805 1 97.56 653 GLY A O 1
ATOM 5243 N N . SER A 1 654 ? 15.953 -16.438 11.18 1 94.44 654 SER A N 1
ATOM 5244 C CA . SER A 1 654 ? 16.484 -17.422 12.109 1 94.44 654 SER A CA 1
ATOM 5245 C C . SER A 1 654 ? 17.797 -16.969 12.719 1 94.44 654 SER A C 1
ATOM 5247 O O . SER A 1 654 ? 18.141 -17.328 13.844 1 94.44 654 SER A O 1
ATOM 5249 N N . GLY A 1 655 ? 18.578 -16.281 11.93 1 92.69 655 GLY A N 1
ATOM 5250 C CA . GLY A 1 655 ? 19.844 -15.727 12.398 1 92.69 655 GLY A CA 1
ATOM 5251 C C . GLY A 1 655 ? 20.953 -16.766 12.484 1 92.69 655 GLY A C 1
ATOM 5252 O O . GLY A 1 655 ? 22.094 -16.422 12.789 1 92.69 655 GLY A O 1
ATOM 5253 N N . LYS A 1 656 ? 20.703 -17.953 12.195 1 92.38 656 LYS A N 1
ATOM 5254 C CA . LYS A 1 656 ? 21.672 -19.031 12.398 1 92.38 656 LYS A CA 1
ATOM 5255 C C . LYS A 1 656 ? 22.531 -19.25 11.148 1 92.38 656 LYS A C 1
ATOM 5257 O O . LYS A 1 656 ? 23.688 -19.656 11.25 1 92.38 656 LYS A O 1
ATOM 5262 N N . ALA A 1 657 ? 21.953 -18.969 9.992 1 89.31 657 ALA A N 1
ATOM 5263 C CA . ALA A 1 657 ? 22.688 -19.203 8.75 1 89.31 657 ALA A CA 1
ATOM 5264 C C . ALA A 1 657 ? 23.797 -18.172 8.578 1 89.31 657 ALA A C 1
ATOM 5266 O O . ALA A 1 657 ? 24.781 -18.422 7.863 1 89.31 657 ALA A O 1
ATOM 5267 N N . LYS A 1 658 ? 23.734 -17.047 9.164 1 91.25 658 LYS A N 1
ATOM 5268 C CA . LYS A 1 658 ? 24.734 -15.969 9.125 1 91.25 658 LYS A CA 1
ATOM 5269 C C . LYS A 1 658 ? 25.078 -15.594 7.684 1 91.25 658 LYS A C 1
ATOM 5271 O O . LYS A 1 658 ? 26.25 -15.523 7.324 1 91.25 658 LYS A O 1
ATOM 5276 N N . VAL A 1 659 ? 24.109 -15.445 6.871 1 97.5 659 VAL A N 1
ATOM 5277 C CA . VAL A 1 659 ? 24.312 -14.961 5.508 1 97.5 659 VAL A CA 1
ATOM 5278 C C . VAL A 1 659 ? 24.469 -13.445 5.52 1 97.5 659 VAL A C 1
ATOM 5280 O O . VAL A 1 659 ? 23.984 -12.773 6.434 1 97.5 659 VAL A O 1
ATOM 5283 N N . LYS A 1 660 ? 25.156 -12.938 4.543 1 98.12 660 LYS A N 1
ATOM 5284 C CA . LYS A 1 660 ? 25.422 -11.5 4.469 1 98.12 660 LYS A CA 1
ATOM 5285 C C . LYS A 1 660 ? 24.172 -10.742 4.004 1 98.12 660 LYS A C 1
ATOM 5287 O O . LYS A 1 660 ? 23.938 -9.609 4.434 1 98.12 660 LYS A O 1
ATOM 5292 N N . LEU A 1 661 ? 23.391 -11.359 3.123 1 98.56 661 LEU A N 1
ATOM 5293 C CA . LEU A 1 661 ? 22.266 -10.695 2.477 1 98.56 661 LEU A CA 1
ATOM 5294 C C . LEU A 1 661 ? 21.109 -11.672 2.258 1 98.56 661 LEU A C 1
ATOM 5296 O O . LEU A 1 661 ? 21.328 -12.812 1.857 1 98.56 661 LEU A O 1
ATOM 5300 N N . GLY A 1 662 ? 19.922 -11.25 2.619 1 98.69 662 GLY A N 1
ATOM 5301 C CA . GLY A 1 662 ? 18.703 -11.906 2.191 1 98.69 662 GLY A CA 1
ATOM 5302 C C . GLY A 1 662 ? 17.812 -11.023 1.337 1 98.69 662 GLY A C 1
ATOM 5303 O O . GLY A 1 662 ? 17.625 -9.844 1.641 1 98.69 662 GLY A O 1
ATOM 5304 N N . ILE A 1 663 ? 17.344 -11.531 0.211 1 98.81 663 ILE A N 1
ATOM 5305 C CA . ILE A 1 663 ? 16.375 -10.836 -0.633 1 98.81 663 ILE A CA 1
ATOM 5306 C C . ILE A 1 663 ? 15.109 -11.672 -0.747 1 98.81 663 ILE A C 1
ATOM 5308 O O . ILE A 1 663 ? 15.156 -12.852 -1.091 1 98.81 663 ILE A O 1
ATOM 5312 N N . ALA A 1 664 ? 13.992 -11.086 -0.458 1 98.81 664 ALA A N 1
ATOM 5313 C CA . ALA A 1 664 ? 12.703 -11.766 -0.5 1 98.81 664 ALA A CA 1
ATOM 5314 C C . ALA A 1 664 ? 11.758 -11.094 -1.488 1 98.81 664 ALA A C 1
ATOM 5316 O O . ALA A 1 664 ? 11.336 -9.953 -1.273 1 98.81 664 ALA A O 1
ATOM 5317 N N . GLY A 1 665 ? 11.414 -11.789 -2.547 1 98.69 665 GLY A N 1
ATOM 5318 C CA . GLY A 1 665 ? 10.398 -11.32 -3.482 1 98.69 665 GLY A CA 1
ATOM 5319 C C . GLY A 1 665 ? 9.023 -11.883 -3.195 1 98.69 665 GLY A C 1
ATOM 5320 O O . GLY A 1 665 ? 8.828 -13.102 -3.166 1 98.69 665 GLY A O 1
ATOM 5321 N N . ALA A 1 666 ? 8.047 -11.047 -2.934 1 98.56 666 ALA A N 1
ATOM 5322 C CA . ALA A 1 666 ? 6.637 -11.359 -2.713 1 98.56 666 ALA A CA 1
ATOM 5323 C C . ALA A 1 666 ? 6.477 -12.508 -1.715 1 98.56 666 ALA A C 1
ATOM 5325 O O . ALA A 1 666 ? 5.773 -13.477 -1.986 1 98.56 666 ALA A O 1
ATOM 5326 N N . PRO A 1 667 ? 7.082 -12.422 -0.572 1 98.62 667 PRO A N 1
ATOM 5327 C CA . PRO A 1 667 ? 7.094 -13.531 0.385 1 98.62 667 PRO A CA 1
ATOM 5328 C C . PRO A 1 667 ? 5.777 -13.672 1.144 1 98.62 667 PRO A C 1
ATOM 5330 O O . PRO A 1 667 ? 5.129 -12.672 1.456 1 98.62 667 PRO A O 1
ATOM 5333 N N . ASN A 1 668 ? 5.395 -14.914 1.417 1 98.06 668 ASN A N 1
ATOM 5334 C CA . ASN A 1 668 ? 4.531 -15.133 2.574 1 98.06 668 ASN A CA 1
ATOM 5335 C C . ASN A 1 668 ? 5.262 -14.836 3.881 1 98.06 668 ASN A C 1
ATOM 5337 O O . ASN A 1 668 ? 6.445 -15.148 4.02 1 98.06 668 ASN A O 1
ATOM 5341 N N . THR A 1 669 ? 4.637 -14.188 4.793 1 98.25 669 THR A N 1
ATOM 5342 C CA . THR A 1 669 ? 5.316 -13.867 6.039 1 98.25 669 THR A CA 1
ATOM 5343 C C . THR A 1 669 ? 4.578 -14.461 7.234 1 98.25 669 THR A C 1
ATOM 5345 O O . THR A 1 669 ? 5.145 -14.594 8.32 1 98.25 669 THR A O 1
ATOM 5348 N N . ASN A 1 670 ? 3.301 -14.742 7.078 1 97.88 670 ASN A N 1
ATOM 5349 C CA . ASN A 1 670 ? 2.424 -15.391 8.047 1 97.88 670 ASN A CA 1
ATOM 5350 C C . ASN A 1 670 ? 1.317 -16.188 7.359 1 97.88 670 ASN A C 1
ATOM 5352 O O . ASN A 1 670 ? 0.529 -15.625 6.594 1 97.88 670 ASN A O 1
ATOM 5356 N N . TRP A 1 671 ? 1.256 -17.453 7.688 1 97.81 671 TRP A N 1
ATOM 5357 C CA . TRP A 1 671 ? 0.386 -18.344 6.93 1 97.81 671 TRP A CA 1
ATOM 5358 C C . TRP A 1 671 ? -1.077 -18.125 7.293 1 97.81 671 TRP A C 1
ATOM 5360 O O . TRP A 1 671 ? -1.979 -18.578 6.594 1 97.81 671 TRP A O 1
ATOM 5370 N N . ILE A 1 672 ? -1.411 -17.344 8.328 1 97.19 672 ILE A N 1
ATOM 5371 C CA . ILE A 1 672 ? -2.797 -17 8.609 1 97.19 672 ILE A CA 1
ATOM 5372 C C . ILE A 1 672 ? -3.285 -15.961 7.598 1 97.19 672 ILE A C 1
ATOM 5374 O O . ILE A 1 672 ? -4.484 -15.68 7.516 1 97.19 672 ILE A O 1
ATOM 5378 N N . PHE A 1 673 ? -2.277 -15.312 6.848 1 97.56 673 PHE A N 1
ATOM 5379 C CA . PHE A 1 673 ? -2.627 -14.328 5.832 1 97.56 673 PHE A CA 1
ATOM 5380 C C . PHE A 1 673 ? -2.928 -15.008 4.5 1 97.56 673 PHE A C 1
ATOM 5382 O O . PHE A 1 673 ? -3.396 -14.359 3.561 1 97.56 673 PHE A O 1
ATOM 5389 N N . TYR A 1 674 ? -2.662 -16.281 4.32 1 97.56 674 TYR A N 1
ATOM 5390 C CA . TYR A 1 674 ? -2.754 -16.969 3.037 1 97.56 674 TYR A CA 1
ATOM 5391 C C . TYR A 1 674 ? -4.031 -17.797 2.949 1 97.56 674 TYR A C 1
ATOM 5393 O O . TYR A 1 674 ? -4.738 -17.969 3.947 1 97.56 674 TYR A O 1
ATOM 5401 N N . ASP A 1 675 ? -4.375 -18.234 1.8 1 97.75 675 ASP A N 1
ATOM 5402 C CA . ASP A 1 675 ? -5.66 -18.875 1.579 1 97.75 675 ASP A CA 1
ATOM 5403 C C . ASP A 1 675 ? -5.746 -20.203 2.338 1 97.75 675 ASP A C 1
ATOM 5405 O O . ASP A 1 675 ? -4.723 -20.812 2.662 1 97.75 675 ASP A O 1
ATOM 5409 N N . SER A 1 676 ? -6.906 -20.641 2.566 1 97.81 676 SER A N 1
ATOM 5410 C CA . SER A 1 676 ? -7.191 -21.828 3.379 1 97.81 676 SER A CA 1
ATOM 5411 C C . SER A 1 676 ? -6.672 -23.094 2.715 1 97.81 676 SER A C 1
ATOM 5413 O O . SER A 1 676 ? -6.125 -23.969 3.387 1 97.81 676 SER A O 1
ATOM 5415 N N . VAL A 1 677 ? -6.777 -23.234 1.36 1 97.75 677 VAL A N 1
ATOM 5416 C CA . VAL A 1 677 ? -6.43 -24.469 0.66 1 97.75 677 VAL A CA 1
ATOM 5417 C C . VAL A 1 677 ? -4.945 -24.766 0.851 1 97.75 677 VAL A C 1
ATOM 5419 O O . VAL A 1 677 ? -4.578 -25.859 1.291 1 97.75 677 VAL A O 1
ATOM 5422 N N . TYR A 1 678 ? -4.16 -23.828 0.601 1 97.81 678 TYR A N 1
ATOM 5423 C CA . TYR A 1 678 ? -2.717 -24.031 0.681 1 97.81 678 TYR A CA 1
ATOM 5424 C C . TYR A 1 678 ? -2.268 -24.188 2.129 1 97.81 678 TYR A C 1
ATOM 5426 O O . TYR A 1 678 ? -1.56 -25.141 2.469 1 97.81 678 TYR A O 1
ATOM 5434 N N . SER A 1 679 ? -2.633 -23.281 2.994 1 98 679 SER A N 1
ATOM 5435 C CA . SER A 1 679 ? -2.174 -23.266 4.379 1 98 679 SER A CA 1
ATOM 5436 C C . SER A 1 679 ? -2.586 -24.531 5.109 1 98 679 SER A C 1
ATOM 5438 O O . SER A 1 679 ? -1.782 -25.125 5.832 1 98 679 SER A O 1
ATOM 5440 N N . GLU A 1 680 ? -3.822 -25 4.871 1 97.88 680 GLU A N 1
ATOM 5441 C CA . GLU A 1 680 ? -4.328 -26.156 5.613 1 97.88 680 GLU A CA 1
ATOM 5442 C C . GLU A 1 680 ? -3.756 -27.453 5.062 1 97.88 680 GLU A C 1
ATOM 5444 O O . GLU A 1 680 ? -3.652 -28.453 5.785 1 97.88 680 GLU A O 1
ATOM 5449 N N . ARG A 1 681 ? -3.377 -27.453 3.781 1 97.56 681 ARG A N 1
ATOM 5450 C CA . ARG A 1 681 ? -2.711 -28.609 3.213 1 97.56 681 ARG A CA 1
ATOM 5451 C C . ARG A 1 681 ? -1.448 -28.953 3.994 1 97.56 681 ARG A C 1
ATOM 5453 O O . ARG A 1 681 ? -1.219 -30.125 4.328 1 97.56 681 ARG A O 1
ATOM 5460 N N . TYR A 1 682 ? -0.731 -27.953 4.363 1 97.94 682 TYR A N 1
ATOM 5461 C CA . TYR A 1 682 ? 0.595 -28.203 4.918 1 97.94 682 TYR A CA 1
ATOM 5462 C C . TYR A 1 682 ? 0.601 -28.016 6.43 1 97.94 682 TYR A C 1
ATOM 5464 O O . TYR A 1 682 ? 1.396 -28.641 7.133 1 97.94 682 TYR A O 1
ATOM 5472 N N . LEU A 1 683 ? -0.344 -27.172 6.961 1 98.06 683 LEU A N 1
ATOM 5473 C CA . LEU A 1 683 ? -0.258 -26.812 8.367 1 98.06 683 LEU A CA 1
ATOM 5474 C C . LEU A 1 683 ? -1.537 -27.188 9.109 1 98.06 683 LEU A C 1
ATOM 5476 O O . LEU A 1 683 ? -1.65 -26.969 10.32 1 98.06 683 LEU A O 1
ATOM 5480 N N . SER A 1 684 ? -2.426 -27.797 8.438 1 96.81 684 SER A N 1
ATOM 5481 C CA . SER A 1 684 ? -3.75 -27.984 9.023 1 96.81 684 SER A CA 1
ATOM 5482 C C . SER A 1 684 ? -4.371 -26.641 9.398 1 96.81 684 SER A C 1
ATOM 5484 O O . SER A 1 684 ? -3.957 -25.594 8.891 1 96.81 684 SER A O 1
ATOM 5486 N N . THR A 1 685 ? -5.469 -26.609 10.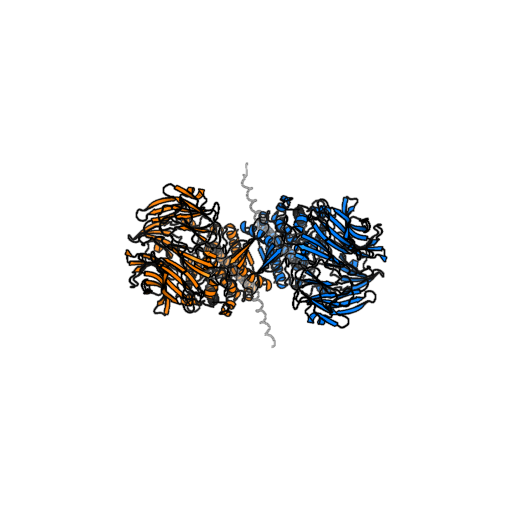141 1 95.38 685 THR A N 1
ATOM 5487 C CA . THR A 1 685 ? -6.121 -25.344 10.492 1 95.38 685 THR A CA 1
ATOM 5488 C C . THR A 1 685 ? -5.359 -24.641 11.602 1 95.38 685 THR A C 1
ATOM 5490 O O . THR A 1 685 ? -4.676 -25.281 12.406 1 95.38 685 THR A O 1
ATOM 5493 N N . TYR A 1 686 ? -5.461 -23.344 11.594 1 93.12 686 TYR A N 1
ATOM 5494 C CA . TYR A 1 686 ? -4.812 -22.547 12.633 1 93.12 686 TYR A CA 1
ATOM 5495 C C . TYR A 1 686 ? -5.277 -22.984 14.016 1 93.12 686 TYR A C 1
ATOM 5497 O O . TYR A 1 686 ? -4.484 -23.031 14.961 1 93.12 686 TYR A O 1
ATOM 5505 N N . ALA A 1 687 ? -6.539 -23.328 14.219 1 94.44 687 ALA A N 1
ATOM 5506 C CA . ALA A 1 687 ? -7.105 -23.719 15.5 1 94.44 687 ALA A CA 1
ATOM 5507 C C . ALA A 1 687 ? -6.465 -25.016 16 1 94.44 687 ALA A C 1
ATOM 5509 O O . ALA A 1 687 ? -6.23 -25.172 17.203 1 94.44 687 ALA A O 1
ATOM 5510 N N . THR A 1 688 ? -6.113 -25.938 15.109 1 95.69 688 THR A N 1
ATOM 5511 C CA . THR A 1 688 ? -5.641 -27.25 15.516 1 95.69 688 THR A CA 1
ATOM 5512 C C . THR A 1 688 ? -4.117 -27.312 15.523 1 95.69 688 THR A C 1
ATOM 5514 O O . THR A 1 688 ? -3.525 -28.25 16.062 1 95.69 688 THR A O 1
ATOM 5517 N N . ASN A 1 689 ? -3.473 -26.344 14.922 1 97.69 689 ASN A N 1
ATOM 5518 C CA . ASN A 1 689 ? -2.018 -26.328 14.836 1 97.69 689 ASN A CA 1
ATOM 5519 C C . ASN A 1 689 ? -1.452 -24.922 15.039 1 97.69 689 ASN A C 1
ATOM 5521 O O . ASN A 1 689 ? -0.678 -24.438 14.211 1 97.69 689 ASN A O 1
ATOM 5525 N N . ARG A 1 690 ? -1.844 -24.266 16.078 1 96.38 690 ARG A N 1
ATOM 5526 C CA . ARG A 1 690 ? -1.417 -22.891 16.359 1 96.38 690 ARG A CA 1
ATOM 5527 C C . ARG A 1 690 ? 0.103 -22.812 16.453 1 96.38 690 ARG A C 1
ATOM 5529 O O . ARG A 1 690 ? 0.705 -21.875 15.922 1 96.38 690 ARG A O 1
ATOM 5536 N N . GLN A 1 691 ? 0.714 -23.734 17.094 1 97.25 691 GLN A N 1
ATOM 5537 C CA . GLN A 1 691 ? 2.164 -23.734 17.266 1 97.25 691 GLN A CA 1
ATOM 5538 C C . GLN A 1 691 ? 2.875 -23.812 15.914 1 97.25 691 GLN A C 1
ATOM 5540 O O . GLN A 1 691 ? 3.861 -23.109 15.688 1 97.25 691 GLN A O 1
ATOM 5545 N N . GLY A 1 692 ? 2.404 -24.719 15.039 1 97.75 692 GLY A N 1
ATOM 5546 C CA . GLY A 1 692 ? 2.986 -24.812 13.711 1 97.75 692 GLY A CA 1
ATOM 5547 C C . GLY A 1 692 ? 2.924 -23.516 12.938 1 97.75 692 GLY A C 1
ATOM 5548 O O . GLY A 1 692 ? 3.893 -23.125 12.281 1 97.75 692 GLY A O 1
ATOM 5549 N N . TYR A 1 693 ? 1.737 -22.828 13.086 1 97.38 693 TYR A N 1
ATOM 5550 C CA . TYR A 1 693 ? 1.567 -21.547 12.422 1 97.38 693 TYR A CA 1
ATOM 5551 C C . TYR A 1 693 ? 2.512 -20.5 13 1 97.38 693 TYR A C 1
ATOM 5553 O O . TYR A 1 693 ? 3.121 -19.734 12.266 1 97.38 693 TYR A O 1
ATOM 5561 N N . GLU A 1 694 ? 2.691 -20.484 14.305 1 96.94 694 GLU A N 1
ATOM 5562 C CA . GLU A 1 694 ? 3.559 -19.516 14.969 1 96.94 694 GLU A CA 1
ATOM 5563 C C . GLU A 1 694 ? 5.023 -19.75 14.609 1 96.94 694 GLU A C 1
ATOM 5565 O O . GLU A 1 694 ? 5.766 -18.797 14.352 1 96.94 694 GLU A O 1
ATOM 5570 N N . GLU A 1 695 ? 5.398 -21 14.57 1 97 695 GLU A N 1
ATOM 5571 C CA . GLU A 1 695 ? 6.777 -21.344 14.227 1 97 695 GLU A CA 1
ATOM 5572 C C . GLU A 1 695 ? 7.078 -21.031 12.766 1 97 695 GLU A C 1
ATOM 5574 O O . GLU A 1 695 ? 8.219 -20.719 12.414 1 97 695 GLU A O 1
ATOM 5579 N N . ALA A 1 696 ? 6.07 -21.062 11.945 1 98.06 696 ALA A N 1
ATOM 5580 C CA . ALA A 1 696 ? 6.234 -20.875 10.508 1 98.06 696 ALA A CA 1
ATOM 5581 C C . ALA A 1 696 ? 6.148 -19.391 10.141 1 98.06 696 ALA A C 1
ATOM 5583 O O . ALA A 1 696 ? 6.312 -19.031 8.969 1 98.06 696 ALA A O 1
ATOM 5584 N N . SER A 1 697 ? 5.91 -18.531 11.094 1 97.69 697 SER A N 1
ATOM 5585 C CA . SER A 1 697 ? 5.719 -17.125 10.812 1 97.69 697 SER A CA 1
ATOM 5586 C C . SER A 1 697 ? 7.043 -16.359 10.859 1 97.69 697 SER A C 1
ATOM 5588 O O . SER A 1 697 ? 7.742 -16.391 11.875 1 97.69 697 SER A O 1
ATOM 5590 N N . VAL A 1 698 ? 7.387 -15.633 9.781 1 98.19 698 VAL A N 1
ATOM 5591 C CA . VAL A 1 698 ? 8.555 -14.766 9.734 1 98.19 698 VAL A CA 1
ATOM 5592 C C . VAL A 1 698 ? 8.445 -13.68 10.797 1 98.19 698 VAL A C 1
ATOM 5594 O O . VAL A 1 698 ? 9.453 -13.258 11.367 1 98.19 698 VAL A O 1
ATOM 5597 N N . LEU A 1 699 ? 7.219 -13.211 11.133 1 97.75 699 LEU A N 1
ATOM 5598 C CA . LEU A 1 699 ? 6.934 -12.086 12.016 1 97.75 699 LEU A CA 1
ATOM 5599 C C . LEU A 1 699 ? 7.352 -12.398 13.445 1 97.75 699 LEU A C 1
ATOM 5601 O O . LEU A 1 699 ? 7.461 -11.492 14.273 1 97.75 699 LEU A O 1
ATOM 5605 N N . ASN A 1 700 ? 7.613 -13.68 13.734 1 96.62 700 ASN A N 1
ATOM 5606 C CA . ASN A 1 700 ? 8.055 -14.078 15.062 1 96.62 700 ASN A CA 1
ATOM 5607 C C . ASN A 1 700 ? 9.57 -14.227 15.133 1 96.62 700 ASN A C 1
ATOM 5609 O O . ASN A 1 700 ? 10.109 -14.703 16.125 1 96.62 700 ASN A O 1
ATOM 5613 N N . LYS A 1 701 ? 10.266 -13.844 14.094 1 96.56 701 LYS A N 1
ATOM 5614 C CA . LYS A 1 701 ? 11.719 -14.023 14 1 96.56 701 LYS A CA 1
ATOM 5615 C C . LYS A 1 701 ? 12.406 -12.719 13.633 1 96.56 701 LYS A C 1
ATOM 5617 O O . LYS A 1 701 ? 13.391 -12.711 12.891 1 96.56 701 LYS A O 1
ATOM 5622 N N . ILE A 1 702 ? 12.031 -11.641 14.102 1 96.62 702 ILE A N 1
ATOM 5623 C CA . ILE A 1 702 ? 12.398 -10.305 13.625 1 96.62 702 ILE A CA 1
ATOM 5624 C C . ILE A 1 702 ? 13.82 -9.977 14.086 1 96.62 702 ILE A C 1
ATOM 5626 O O . ILE A 1 702 ? 14.562 -9.305 13.367 1 96.62 702 ILE A O 1
ATOM 5630 N N . SER A 1 703 ? 14.297 -10.43 15.242 1 95.44 703 SER A N 1
ATOM 5631 C CA . SER A 1 703 ? 15.609 -10.094 15.789 1 95.44 703 SER A CA 1
ATOM 5632 C C . SER A 1 703 ? 16.734 -10.617 14.891 1 95.44 703 SER A C 1
ATOM 5634 O O . SER A 1 703 ? 17.812 -10.039 14.844 1 95.44 703 SER A O 1
ATOM 5636 N N . GLY A 1 704 ? 16.406 -11.727 14.141 1 96.25 704 GLY A N 1
ATOM 5637 C CA . GLY A 1 704 ? 17.406 -12.305 13.258 1 96.25 704 GLY A CA 1
ATOM 5638 C C . GLY A 1 704 ? 17.797 -11.383 12.109 1 96.25 704 GLY A C 1
ATOM 5639 O O . GLY A 1 704 ? 18.891 -11.5 11.562 1 96.25 704 GLY A O 1
ATOM 5640 N N . PHE A 1 705 ? 16.969 -10.461 11.797 1 97.75 705 PHE A N 1
ATOM 5641 C CA . PHE A 1 705 ? 17.203 -9.562 10.672 1 97.75 705 PHE A CA 1
ATOM 5642 C C . PHE A 1 705 ? 18.281 -8.539 11 1 97.75 705 PHE A C 1
ATOM 5644 O O . PHE A 1 705 ? 18.797 -7.863 10.102 1 97.75 705 PHE A O 1
ATOM 5651 N N . GLU A 1 706 ? 18.734 -8.438 12.211 1 95.31 706 GLU A N 1
ATOM 5652 C CA . GLU A 1 706 ? 19.781 -7.492 12.602 1 95.31 706 GLU A CA 1
ATOM 5653 C C . GLU A 1 706 ? 21.156 -7.953 12.125 1 95.31 706 GLU A C 1
ATOM 5655 O O . GLU A 1 706 ? 22.078 -7.145 12 1 95.31 706 GLU A O 1
ATOM 5660 N N . SER A 1 707 ? 21.234 -9.219 11.789 1 93.88 707 SER A N 1
ATOM 5661 C CA . SER A 1 707 ? 22.547 -9.805 11.531 1 93.88 707 SER A CA 1
ATOM 5662 C C . SER A 1 707 ? 22.844 -9.867 10.039 1 93.88 707 SER A C 1
ATOM 5664 O O . SER A 1 707 ? 23.938 -10.266 9.633 1 93.88 707 SER A O 1
ATOM 5666 N N . SER A 1 708 ? 21.906 -9.516 9.188 1 96.81 708 SER A N 1
ATOM 5667 C CA . SER A 1 708 ? 22.047 -9.57 7.738 1 96.81 708 SER A CA 1
ATOM 5668 C C . SER A 1 708 ? 21.453 -8.328 7.082 1 96.81 708 SER A C 1
ATOM 5670 O O . SER A 1 708 ? 20.516 -7.719 7.613 1 96.81 708 SER A O 1
ATOM 5672 N N . ASP A 1 709 ? 22.094 -7.922 5.969 1 97.75 709 ASP A N 1
ATOM 5673 C CA . ASP A 1 709 ? 21.344 -7.016 5.109 1 97.75 709 ASP A CA 1
ATOM 5674 C C . ASP A 1 709 ? 20.078 -7.691 4.578 1 97.75 709 ASP A C 1
ATOM 5676 O O . ASP A 1 709 ? 20.047 -8.914 4.41 1 97.75 709 ASP A O 1
ATOM 5680 N N . PHE A 1 710 ? 19.062 -6.914 4.371 1 98.62 710 PHE A N 1
ATOM 5681 C CA . PHE A 1 710 ? 17.797 -7.496 3.916 1 98.62 710 PHE A CA 1
ATOM 5682 C C . PHE A 1 710 ? 17.109 -6.574 2.92 1 98.62 710 PHE A C 1
ATOM 5684 O O . PHE A 1 710 ? 17.094 -5.355 3.1 1 98.62 710 PHE A O 1
ATOM 5691 N N . ALA A 1 711 ? 16.609 -7.109 1.844 1 98.75 711 ALA A N 1
ATOM 5692 C CA . ALA A 1 711 ? 15.797 -6.391 0.864 1 98.75 711 ALA A CA 1
ATOM 5693 C C . ALA A 1 711 ? 14.5 -7.129 0.579 1 98.75 711 ALA A C 1
ATOM 5695 O O . ALA A 1 711 ? 14.477 -8.359 0.51 1 98.75 711 ALA A O 1
ATOM 5696 N N . ILE A 1 712 ? 13.414 -6.422 0.432 1 98.81 712 ILE A N 1
ATOM 5697 C CA . ILE A 1 712 ? 12.109 -7.02 0.174 1 98.81 712 ILE A CA 1
ATOM 5698 C C . ILE A 1 712 ? 11.453 -6.328 -1.017 1 98.81 712 ILE A C 1
ATOM 5700 O O . ILE A 1 712 ? 11.516 -5.105 -1.144 1 98.81 712 ILE A O 1
ATOM 5704 N N . VAL A 1 713 ? 10.953 -7.086 -1.937 1 98.56 713 VAL A N 1
ATOM 5705 C CA . VAL A 1 713 ? 10.289 -6.625 -3.15 1 98.56 713 VAL A CA 1
ATOM 5706 C C . VAL A 1 713 ? 8.891 -7.238 -3.238 1 98.56 713 VAL A C 1
ATOM 5708 O O . VAL A 1 713 ? 8.719 -8.438 -2.988 1 98.56 713 VAL A O 1
ATOM 5711 N N . HIS A 1 714 ? 7.855 -6.453 -3.566 1 98.75 714 HIS A N 1
ATOM 5712 C CA . HIS A 1 714 ? 6.508 -7 -3.637 1 98.75 714 HIS A CA 1
ATOM 5713 C C . HIS A 1 714 ? 5.613 -6.141 -4.527 1 98.75 714 HIS A C 1
ATOM 5715 O O . HIS A 1 714 ? 5.754 -4.918 -4.559 1 98.75 714 HIS A O 1
ATOM 5721 N N . GLY A 1 715 ? 4.719 -6.738 -5.293 1 98.25 715 GLY A N 1
ATOM 5722 C CA . GLY A 1 715 ? 3.684 -6 -5.996 1 98.25 715 GLY A CA 1
ATOM 5723 C C . GLY A 1 715 ? 2.535 -5.578 -5.098 1 98.25 715 GLY A C 1
ATOM 5724 O O . GLY A 1 715 ? 2.062 -6.367 -4.277 1 98.25 715 GLY A O 1
ATOM 5725 N N . SER A 1 716 ? 2.061 -4.359 -5.254 1 97.62 716 SER A N 1
ATOM 5726 C CA . SER A 1 716 ? 1.033 -3.814 -4.371 1 97.62 716 SER A CA 1
ATOM 5727 C C . SER A 1 716 ? -0.333 -4.422 -4.672 1 97.62 716 SER A C 1
ATOM 5729 O O . SER A 1 716 ? -1.255 -4.324 -3.861 1 97.62 716 SER A O 1
ATOM 5731 N N . TYR A 1 717 ? -0.471 -5.008 -5.84 1 96.69 717 TYR A N 1
ATOM 5732 C CA . TYR A 1 717 ? -1.756 -5.496 -6.328 1 96.69 717 TYR A CA 1
ATOM 5733 C C . TYR A 1 717 ? -1.752 -7.016 -6.445 1 96.69 717 TYR A C 1
ATOM 5735 O O . TYR A 1 717 ? -2.492 -7.586 -7.25 1 96.69 717 TYR A O 1
ATOM 5743 N N . ASP A 1 718 ? -0.911 -7.707 -5.672 1 97.12 718 ASP A N 1
ATOM 5744 C CA . ASP A 1 718 ? -0.77 -9.156 -5.645 1 97.12 718 ASP A CA 1
ATOM 5745 C C . ASP A 1 718 ? -2.053 -9.828 -5.152 1 97.12 718 ASP A C 1
ATOM 5747 O O . ASP A 1 718 ? -2.514 -9.555 -4.043 1 97.12 718 ASP A O 1
ATOM 5751 N N . ALA A 1 719 ? -2.613 -10.727 -5.961 1 95.81 719 ALA A N 1
ATOM 5752 C CA . ALA A 1 719 ? -3.854 -11.406 -5.605 1 95.81 719 ALA A CA 1
ATOM 5753 C C . ALA A 1 719 ? -3.578 -12.82 -5.105 1 95.81 719 ALA A C 1
ATOM 5755 O O . ALA A 1 719 ? -4.496 -13.523 -4.672 1 95.81 719 ALA A O 1
ATOM 5756 N N . ASN A 1 720 ? -2.33 -13.227 -5.258 1 96.81 720 ASN A N 1
ATOM 5757 C CA . ASN A 1 720 ? -1.936 -14.539 -4.762 1 96.81 720 ASN A CA 1
ATOM 5758 C C . ASN A 1 720 ? -1.387 -14.461 -3.342 1 96.81 720 ASN A C 1
ATOM 5760 O O . ASN A 1 720 ? -2.094 -14.773 -2.381 1 96.81 720 ASN A O 1
ATOM 5764 N N . VAL A 1 721 ? -0.218 -13.977 -3.219 1 98.06 721 VAL A N 1
ATOM 5765 C CA . VAL A 1 721 ? 0.32 -13.609 -1.912 1 98.06 721 VAL A CA 1
ATOM 5766 C C . VAL A 1 721 ? 0.049 -12.133 -1.64 1 98.06 721 VAL A C 1
ATOM 5768 O O . VAL A 1 721 ? 0.803 -11.258 -2.084 1 98.06 721 VAL A O 1
ATOM 5771 N N . LEU A 1 722 ? -0.989 -11.891 -0.899 1 97.81 722 LEU A N 1
ATOM 5772 C CA . LEU A 1 722 ? -1.452 -10.523 -0.695 1 97.81 722 LEU A CA 1
ATOM 5773 C C . LEU A 1 722 ? -0.34 -9.656 -0.118 1 97.81 722 LEU A C 1
ATOM 5775 O O . LEU A 1 722 ? 0.436 -10.109 0.725 1 97.81 722 LEU A O 1
ATOM 5779 N N . PHE A 1 723 ? -0.285 -8.383 -0.477 1 98.06 723 PHE A N 1
ATOM 5780 C CA . PHE A 1 723 ? 0.717 -7.43 -0.016 1 98.06 723 PHE A CA 1
ATOM 5781 C C . PHE A 1 723 ? 0.726 -7.348 1.506 1 98.06 723 PHE A C 1
ATOM 5783 O O . PHE A 1 723 ? 1.722 -6.938 2.105 1 98.06 723 PHE A O 1
ATOM 5790 N N . GLN A 1 724 ? -0.366 -7.703 2.162 1 97.69 724 GLN A N 1
ATOM 5791 C CA . GLN A 1 724 ? -0.478 -7.738 3.617 1 97.69 724 GLN A CA 1
ATOM 5792 C C . GLN A 1 724 ? 0.7 -8.484 4.242 1 97.69 724 GLN A C 1
ATOM 5794 O O . GLN A 1 724 ? 1.145 -8.141 5.34 1 97.69 724 GLN A O 1
ATOM 5799 N N . ASN A 1 725 ? 1.18 -9.477 3.512 1 98.25 725 ASN A N 1
ATOM 5800 C CA . ASN A 1 725 ? 2.334 -10.227 3.998 1 98.25 725 ASN A CA 1
ATOM 5801 C C . ASN A 1 725 ? 3.561 -9.336 4.148 1 98.25 725 ASN A C 1
ATOM 5803 O O . ASN A 1 725 ? 4.062 -9.141 5.258 1 98.25 725 ASN A O 1
ATOM 5807 N N . SER A 1 726 ? 3.967 -8.656 3.123 1 98.62 726 SER A N 1
ATOM 5808 C CA . SER A 1 726 ? 5.113 -7.754 3.16 1 98.62 726 SER A CA 1
ATOM 5809 C C . SER A 1 726 ? 4.84 -6.547 4.051 1 98.62 726 SER A C 1
ATOM 5811 O O . SER A 1 726 ? 5.723 -6.086 4.773 1 98.62 726 SER A O 1
ATOM 5813 N N . ALA A 1 727 ? 3.611 -6.047 3.996 1 98.44 727 ALA A N 1
ATOM 5814 C CA . ALA A 1 727 ? 3.258 -4.883 4.805 1 98.44 727 ALA A CA 1
ATOM 5815 C C . ALA A 1 727 ? 3.516 -5.148 6.285 1 98.44 727 ALA A C 1
ATOM 5817 O O . ALA A 1 727 ? 4.094 -4.309 6.98 1 98.44 727 ALA A O 1
ATOM 5818 N N . ASN A 1 728 ? 3.098 -6.297 6.777 1 98.31 728 ASN A N 1
ATOM 5819 C CA . ASN A 1 728 ? 3.264 -6.602 8.195 1 98.31 728 ASN A CA 1
ATOM 5820 C C . ASN A 1 728 ? 4.73 -6.82 8.555 1 98.31 728 ASN A C 1
ATOM 5822 O O . ASN A 1 728 ? 5.168 -6.453 9.641 1 98.31 728 ASN A O 1
ATOM 5826 N N . LEU A 1 729 ? 5.48 -7.453 7.656 1 98.56 729 LEU A N 1
ATOM 5827 C CA . LEU A 1 729 ? 6.906 -7.605 7.906 1 98.56 729 LEU A CA 1
ATOM 5828 C C . LEU A 1 729 ? 7.605 -6.25 7.93 1 98.56 729 LEU A C 1
ATOM 5830 O O . LEU A 1 729 ? 8.383 -5.965 8.836 1 98.56 729 LEU A O 1
ATOM 5834 N N . ILE A 1 730 ? 7.355 -5.387 6.977 1 98.5 730 ILE A N 1
ATOM 5835 C CA . ILE A 1 730 ? 7.922 -4.047 6.883 1 98.5 730 ILE A CA 1
ATOM 5836 C C . ILE A 1 730 ? 7.586 -3.256 8.148 1 98.5 730 ILE A C 1
ATOM 5838 O O . ILE A 1 730 ? 8.461 -2.631 8.75 1 98.5 730 ILE A O 1
ATOM 5842 N N . ASN A 1 731 ? 6.301 -3.295 8.516 1 97.81 731 ASN A N 1
ATOM 5843 C CA . ASN A 1 731 ? 5.852 -2.602 9.719 1 97.81 731 ASN A CA 1
ATOM 5844 C C . ASN A 1 731 ? 6.648 -3.031 10.945 1 97.81 731 ASN A C 1
ATOM 5846 O O . ASN A 1 731 ? 7.07 -2.191 11.742 1 97.81 731 ASN A O 1
ATOM 5850 N N . LYS A 1 732 ? 6.859 -4.328 11.102 1 97.31 732 LYS A N 1
ATOM 5851 C CA . LYS A 1 732 ? 7.586 -4.852 12.25 1 97.31 732 LYS A CA 1
ATOM 5852 C C . LYS A 1 732 ? 9.055 -4.426 12.227 1 97.31 732 LYS A C 1
ATOM 5854 O O . LYS A 1 732 ? 9.609 -4.027 13.25 1 97.31 732 LYS A O 1
ATOM 5859 N N . LEU A 1 733 ? 9.695 -4.543 11.078 1 98.19 733 LEU A N 1
ATOM 5860 C CA . LEU A 1 733 ? 11.086 -4.133 10.953 1 98.19 733 LEU A CA 1
ATOM 5861 C C . LEU A 1 733 ? 11.25 -2.65 11.273 1 98.19 733 LEU A C 1
ATOM 5863 O O . LEU A 1 733 ? 12.188 -2.262 11.977 1 98.19 733 LEU A O 1
ATOM 5867 N N . GLN A 1 734 ? 10.352 -1.794 10.82 1 97.44 734 GLN A N 1
ATOM 5868 C CA . GLN A 1 734 ? 10.367 -0.357 11.07 1 97.44 734 GLN A CA 1
ATOM 5869 C C . GLN A 1 734 ? 10.148 -0.054 12.555 1 97.44 734 GLN A C 1
ATOM 5871 O O . GLN A 1 734 ? 10.859 0.762 13.141 1 97.44 734 GLN A O 1
ATOM 5876 N N . SER A 1 735 ? 9.18 -0.738 13.164 1 95.81 735 SER A N 1
ATOM 5877 C CA . SER A 1 735 ? 8.836 -0.491 14.562 1 95.81 735 SER A CA 1
ATOM 5878 C C . SER A 1 735 ? 9.961 -0.925 15.492 1 95.81 735 SER A C 1
ATOM 5880 O O . SER A 1 735 ? 10.047 -0.454 16.625 1 95.81 735 SER A O 1
ATOM 5882 N N . GLU A 1 736 ? 10.844 -1.833 15 1 96.19 736 GLU A N 1
ATOM 5883 C CA . GLU A 1 736 ? 11.969 -2.297 15.805 1 96.19 736 GLU A CA 1
ATOM 5884 C C . GLU A 1 736 ? 13.273 -1.628 15.375 1 96.19 736 GLU A C 1
ATOM 5886 O O . GLU A 1 736 ? 14.352 -2.004 15.836 1 96.19 736 GLU A O 1
ATOM 5891 N N . ASP A 1 737 ? 13.172 -0.696 14.469 1 96.25 737 ASP A N 1
ATOM 5892 C CA . ASP A 1 737 ? 14.289 0.102 13.984 1 96.25 737 ASP A CA 1
ATOM 5893 C C . ASP A 1 737 ? 15.375 -0.785 13.375 1 96.25 737 ASP A C 1
ATOM 5895 O O . ASP A 1 737 ? 16.562 -0.616 13.664 1 96.25 737 ASP A O 1
ATOM 5899 N N . ILE A 1 738 ? 14.945 -1.777 12.633 1 97.44 738 ILE A N 1
ATOM 5900 C CA . ILE A 1 738 ? 15.852 -2.652 11.906 1 97.44 738 ILE A CA 1
ATOM 5901 C C . ILE A 1 738 ? 15.992 -2.168 10.461 1 97.44 738 ILE A C 1
ATOM 5903 O O . ILE A 1 738 ? 14.992 -1.918 9.789 1 97.44 738 ILE A O 1
ATOM 5907 N N . LYS A 1 739 ? 17.219 -2.07 10.008 1 95.88 739 LYS A N 1
ATOM 5908 C CA . LYS A 1 739 ? 17.516 -1.552 8.672 1 95.88 739 LYS A CA 1
ATOM 5909 C C . LYS A 1 739 ? 17.172 -2.578 7.598 1 95.88 739 LYS A C 1
ATOM 5911 O O . LYS A 1 739 ? 17.438 -3.77 7.762 1 95.88 739 LYS A O 1
ATOM 5916 N N . PHE A 1 740 ? 16.547 -2.16 6.559 1 98.12 740 PHE A N 1
ATOM 5917 C CA . PHE A 1 740 ? 16.281 -2.957 5.367 1 98.12 740 PHE A CA 1
ATOM 5918 C C . PHE A 1 740 ? 16.031 -2.061 4.16 1 98.12 740 PHE A C 1
ATOM 5920 O O . PHE A 1 740 ? 15.953 -0.838 4.297 1 98.12 740 PHE A O 1
ATOM 5927 N N . ARG A 1 741 ? 16.031 -2.621 2.961 1 97.88 741 ARG A N 1
ATOM 5928 C CA . ARG A 1 741 ? 15.656 -1.94 1.725 1 97.88 741 ARG A CA 1
ATOM 5929 C C . ARG A 1 741 ? 14.383 -2.535 1.134 1 97.88 741 ARG A C 1
ATOM 5931 O O . ARG A 1 741 ? 14.07 -3.703 1.37 1 97.88 741 ARG A O 1
ATOM 5938 N N . MET A 1 742 ? 13.633 -1.681 0.428 1 98.44 742 MET A N 1
ATOM 5939 C CA . MET A 1 742 ? 12.383 -2.199 -0.125 1 98.44 742 MET A CA 1
ATOM 5940 C C . MET A 1 742 ? 12.078 -1.554 -1.474 1 98.44 742 MET A C 1
ATOM 5942 O O . MET A 1 742 ? 12.57 -0.462 -1.77 1 98.44 742 MET A O 1
ATOM 5946 N N . GLN A 1 743 ? 11.359 -2.225 -2.258 1 98.44 743 GLN A N 1
ATOM 5947 C CA . GLN A 1 743 ? 10.648 -1.724 -3.432 1 98.44 743 GLN A CA 1
ATOM 5948 C C . GLN A 1 743 ? 9.242 -2.311 -3.52 1 98.44 743 GLN A C 1
ATOM 5950 O O . GLN A 1 743 ? 9.07 -3.531 -3.467 1 98.44 743 GLN A O 1
ATOM 5955 N N . THR A 1 744 ? 8.266 -1.473 -3.521 1 98.5 744 THR A N 1
ATOM 5956 C CA . THR A 1 744 ? 6.898 -1.89 -3.822 1 98.5 744 THR A CA 1
ATOM 5957 C C . THR A 1 744 ? 6.52 -1.516 -5.25 1 98.5 744 THR A C 1
ATOM 5959 O O . THR A 1 744 ? 6.539 -0.339 -5.617 1 98.5 744 THR A O 1
ATOM 5962 N N . TYR A 1 745 ? 6.277 -2.441 -6.023 1 98.44 745 TYR A N 1
ATOM 5963 C CA . TYR A 1 745 ? 5.879 -2.18 -7.402 1 98.44 745 TYR A CA 1
ATOM 5964 C C . TYR A 1 745 ? 4.375 -1.971 -7.508 1 98.44 745 TYR A C 1
ATOM 5966 O O . TYR A 1 745 ? 3.598 -2.916 -7.355 1 98.44 745 TYR A O 1
ATOM 5974 N N . ILE A 1 746 ? 4.012 -0.793 -7.836 1 97.75 746 ILE A N 1
ATOM 5975 C CA . ILE A 1 746 ? 2.639 -0.305 -7.738 1 97.75 746 ILE A CA 1
ATOM 5976 C C . ILE A 1 746 ? 1.805 -0.883 -8.883 1 97.75 746 ILE A C 1
ATOM 5978 O O . ILE A 1 746 ? 2.225 -0.861 -10.039 1 97.75 746 ILE A O 1
ATOM 5982 N N . ASN A 1 747 ? 0.606 -1.422 -8.586 1 96.38 747 ASN A N 1
ATOM 5983 C CA . ASN A 1 747 ? -0.386 -1.972 -9.508 1 96.38 747 ASN A CA 1
ATOM 5984 C C . ASN A 1 747 ? 0.108 -3.26 -10.156 1 96.38 747 ASN A C 1
ATOM 5986 O O . ASN A 1 747 ? -0.445 -3.699 -11.164 1 96.38 747 ASN A O 1
ATOM 5990 N N . GLN A 1 748 ? 1.242 -3.832 -9.648 1 96.75 748 GLN A N 1
ATOM 5991 C CA . GLN A 1 748 ? 1.752 -5.113 -10.133 1 96.75 748 GLN A CA 1
ATOM 5992 C C . GLN A 1 748 ? 1.273 -6.262 -9.25 1 96.75 748 GLN A C 1
ATOM 5994 O O . GLN A 1 748 ? 0.998 -6.07 -8.07 1 96.75 748 GLN A O 1
ATOM 5999 N N . GLY A 1 749 ? 1.125 -7.449 -9.844 1 95.81 749 GLY A N 1
ATOM 6000 C CA . GLY A 1 749 ? 0.677 -8.633 -9.125 1 95.81 749 GLY A CA 1
ATOM 6001 C C . GLY A 1 749 ? 1.813 -9.422 -8.508 1 95.81 749 GLY A C 1
ATOM 6002 O O . GLY A 1 749 ? 2.822 -8.844 -8.094 1 95.81 749 GLY A O 1
ATOM 6003 N N . HIS A 1 750 ? 1.569 -10.711 -8.336 1 96.12 750 HIS A N 1
ATOM 6004 C CA . HIS A 1 750 ? 2.551 -11.609 -7.738 1 96.12 750 HIS A CA 1
ATOM 6005 C C . HIS A 1 750 ? 3.826 -11.664 -8.57 1 96.12 750 HIS A C 1
ATOM 6007 O O . HIS A 1 750 ? 4.922 -11.828 -8.031 1 96.12 750 HIS A O 1
ATOM 6013 N N . GLU A 1 751 ? 3.678 -11.562 -9.844 1 94.25 751 GLU A N 1
ATOM 6014 C CA . GLU A 1 751 ? 4.797 -11.406 -10.766 1 94.25 751 GLU A CA 1
ATOM 6015 C C . GLU A 1 751 ? 4.844 -10 -11.344 1 94.25 751 GLU A C 1
ATOM 6017 O O . GLU A 1 751 ? 3.801 -9.375 -11.547 1 94.25 751 GLU A O 1
ATOM 6022 N N . ILE A 1 752 ? 6.035 -9.578 -11.594 1 94.38 752 ILE A N 1
ATOM 6023 C CA . ILE A 1 752 ? 6.234 -8.32 -12.312 1 94.38 752 ILE A CA 1
ATOM 6024 C C . ILE A 1 752 ? 6.367 -8.594 -13.805 1 94.38 752 ILE A C 1
ATOM 6026 O O . ILE A 1 752 ? 7.309 -9.258 -14.242 1 94.38 752 ILE A O 1
ATOM 6030 N N . THR A 1 753 ? 5.445 -8.109 -14.602 1 86.88 753 THR A N 1
ATOM 6031 C CA . THR A 1 753 ? 5.375 -8.648 -15.953 1 86.88 753 THR A CA 1
ATOM 6032 C C . THR A 1 753 ? 5.762 -7.59 -16.984 1 86.88 753 THR A C 1
ATOM 6034 O O . THR A 1 753 ? 6.184 -7.918 -18.094 1 86.88 753 THR A O 1
ATOM 6037 N N . ASP A 1 754 ? 5.637 -6.391 -16.719 1 88.12 754 ASP A N 1
ATOM 6038 C CA . ASP A 1 754 ? 6.031 -5.367 -17.672 1 88.12 754 ASP A CA 1
ATOM 6039 C C . ASP A 1 754 ? 7.551 -5.312 -17.828 1 88.12 754 ASP A C 1
ATOM 6041 O O . ASP A 1 754 ? 8.281 -5.32 -16.828 1 88.12 754 ASP A O 1
ATOM 6045 N N . ASN A 1 755 ? 8 -5.363 -19.094 1 88.31 755 ASN A N 1
ATOM 6046 C CA . ASN A 1 755 ? 9.43 -5.484 -19.375 1 88.31 755 ASN A CA 1
ATOM 6047 C C . ASN A 1 755 ? 10.234 -4.387 -18.688 1 88.31 755 ASN A C 1
ATOM 6049 O O . ASN A 1 755 ? 11.219 -4.668 -18 1 88.31 755 ASN A O 1
ATOM 6053 N N . LYS A 1 756 ? 9.828 -3.189 -18.812 1 92.75 756 LYS A N 1
ATOM 6054 C CA . LYS A 1 756 ? 10.586 -2.094 -18.203 1 92.75 756 LYS A CA 1
ATOM 6055 C C . LYS A 1 756 ? 10.547 -2.162 -16.688 1 92.75 756 LYS A C 1
ATOM 6057 O O . LYS A 1 756 ? 11.547 -1.882 -16.016 1 92.75 756 LYS A O 1
ATOM 6062 N N . THR A 1 757 ? 9.375 -2.467 -16.188 1 96.5 757 THR A N 1
ATOM 6063 C CA . THR A 1 757 ? 9.25 -2.592 -14.742 1 96.5 757 THR A CA 1
ATOM 6064 C C . THR A 1 757 ? 10.086 -3.76 -14.227 1 96.5 757 THR A C 1
ATOM 6066 O O . THR A 1 757 ? 10.711 -3.664 -13.164 1 96.5 757 THR A O 1
ATOM 6069 N N . MET A 1 758 ? 10.117 -4.84 -15 1 96.62 758 MET A N 1
ATOM 6070 C CA . MET A 1 758 ? 10.969 -5.973 -14.648 1 96.62 758 MET A CA 1
ATOM 6071 C C . MET A 1 758 ? 12.438 -5.578 -14.68 1 96.62 758 MET A C 1
ATOM 6073 O O . MET A 1 758 ? 13.219 -5.98 -13.812 1 96.62 758 MET A O 1
ATOM 6077 N N . HIS A 1 759 ? 12.789 -4.828 -15.75 1 97.19 759 HIS A N 1
ATOM 6078 C CA . HIS A 1 759 ? 14.148 -4.301 -15.859 1 97.19 759 HIS A CA 1
ATOM 6079 C C . HIS A 1 759 ? 14.531 -3.506 -14.617 1 97.19 759 HIS A C 1
ATOM 6081 O O . HIS A 1 759 ? 15.617 -3.701 -14.062 1 97.19 759 HIS A O 1
ATOM 6087 N N . HIS A 1 760 ? 13.633 -2.65 -14.164 1 97.75 760 HIS A N 1
ATOM 6088 C CA . HIS A 1 760 ? 13.844 -1.858 -12.953 1 97.75 760 HIS A CA 1
ATOM 6089 C C . HIS A 1 760 ? 14.023 -2.752 -11.734 1 97.75 760 HIS A C 1
ATOM 6091 O O . HIS A 1 760 ? 14.93 -2.527 -10.922 1 97.75 760 HIS A O 1
ATOM 6097 N N . MET A 1 761 ? 13.172 -3.723 -11.578 1 97.94 761 MET A N 1
ATOM 6098 C CA . MET A 1 761 ? 13.18 -4.613 -10.422 1 97.94 761 MET A CA 1
ATOM 6099 C C . MET A 1 761 ? 14.516 -5.348 -10.312 1 97.94 761 MET A C 1
ATOM 6101 O O . MET A 1 761 ? 15.141 -5.355 -9.25 1 97.94 761 MET A O 1
ATOM 6105 N N . TYR A 1 762 ? 15.016 -5.934 -11.406 1 97.56 762 TYR A N 1
ATOM 6106 C CA . TYR A 1 762 ? 16.25 -6.695 -11.352 1 97.56 762 TYR A CA 1
ATOM 6107 C C . TYR A 1 762 ? 17.453 -5.77 -11.164 1 97.56 762 TYR A C 1
ATOM 6109 O O . TYR A 1 762 ? 18.469 -6.172 -10.586 1 97.56 762 TYR A O 1
ATOM 6117 N N . ARG A 1 763 ? 17.359 -4.57 -11.656 1 96.88 763 ARG A N 1
ATOM 6118 C CA . ARG A 1 763 ? 18.406 -3.602 -11.352 1 96.88 763 ARG A CA 1
ATOM 6119 C C . ARG A 1 763 ? 18.5 -3.34 -9.852 1 96.88 763 ARG A C 1
ATOM 6121 O O . ARG A 1 763 ? 19.594 -3.293 -9.281 1 96.88 763 ARG A O 1
ATOM 6128 N N . PHE A 1 764 ? 17.344 -3.15 -9.242 1 97.31 764 PHE A N 1
ATOM 6129 C CA . PHE A 1 764 ? 17.312 -2.971 -7.797 1 97.31 764 PHE A CA 1
ATOM 6130 C C . PHE A 1 764 ? 17.953 -4.156 -7.086 1 97.31 764 PHE A C 1
ATOM 6132 O O . PHE A 1 764 ? 18.797 -3.979 -6.207 1 97.31 764 PHE A O 1
ATOM 6139 N N . ILE A 1 765 ? 17.516 -5.34 -7.438 1 98.06 765 ILE A N 1
ATOM 6140 C CA . ILE A 1 765 ? 18.031 -6.555 -6.816 1 98.06 765 ILE A CA 1
ATOM 6141 C C . ILE A 1 765 ? 19.547 -6.633 -7.016 1 98.06 765 ILE A C 1
ATOM 6143 O O . ILE A 1 765 ? 20.281 -6.926 -6.074 1 98.06 765 ILE A O 1
ATOM 6147 N N . THR A 1 766 ? 20.047 -6.355 -8.219 1 97.94 766 THR A N 1
ATOM 6148 C CA . THR A 1 766 ? 21.469 -6.383 -8.523 1 97.94 766 THR A CA 1
ATOM 6149 C C . THR A 1 766 ? 22.219 -5.371 -7.672 1 97.94 766 THR A C 1
ATOM 6151 O O . THR A 1 766 ? 23.297 -5.676 -7.145 1 97.94 766 THR A O 1
ATOM 6154 N N . GLU A 1 767 ? 21.656 -4.223 -7.492 1 96.5 767 GLU A N 1
ATOM 6155 C CA . GLU A 1 767 ? 22.297 -3.182 -6.695 1 96.5 767 GLU A CA 1
ATOM 6156 C C . GLU A 1 767 ? 22.422 -3.607 -5.234 1 96.5 767 GLU A C 1
ATOM 6158 O O . GLU A 1 767 ? 23.422 -3.295 -4.578 1 96.5 767 GLU A O 1
ATOM 6163 N N . GLU A 1 768 ? 21.406 -4.227 -4.688 1 97.19 768 GLU A N 1
ATOM 6164 C CA . GLU A 1 768 ? 21.484 -4.727 -3.318 1 97.19 768 GLU A CA 1
ATOM 6165 C C . GLU A 1 768 ? 22.578 -5.785 -3.18 1 97.19 768 GLU A C 1
ATOM 6167 O O . GLU A 1 768 ? 23.297 -5.82 -2.174 1 97.19 768 GLU A O 1
ATOM 6172 N N . ILE A 1 769 ? 22.688 -6.625 -4.211 1 98.19 769 ILE A N 1
ATOM 6173 C CA . ILE A 1 769 ? 23.734 -7.648 -4.219 1 98.19 769 ILE A CA 1
ATOM 6174 C C . ILE A 1 769 ? 25.109 -6.984 -4.246 1 98.19 769 ILE A C 1
ATOM 6176 O O . ILE A 1 769 ? 25.984 -7.328 -3.453 1 98.19 769 ILE A O 1
ATOM 6180 N N . VAL A 1 770 ? 25.312 -6.031 -5.098 1 97.44 770 VAL A N 1
ATOM 6181 C CA . VAL A 1 770 ? 26.578 -5.34 -5.266 1 97.44 770 VAL A CA 1
ATOM 6182 C C . VAL A 1 770 ? 26.953 -4.625 -3.969 1 97.44 770 VAL A C 1
ATOM 6184 O O . VAL A 1 770 ? 28.078 -4.754 -3.484 1 97.44 770 VAL A O 1
ATOM 6187 N N . SER A 1 771 ? 26 -3.949 -3.424 1 94.88 771 SER A N 1
ATOM 6188 C CA . SER A 1 771 ? 26.25 -3.145 -2.234 1 94.88 771 SER A CA 1
ATOM 6189 C C . SER A 1 771 ? 26.562 -4.023 -1.028 1 94.88 771 SER A C 1
ATOM 6191 O O . SER A 1 771 ? 27.484 -3.73 -0.259 1 94.88 771 SER A O 1
ATOM 6193 N N . SER A 1 772 ? 25.859 -5.086 -0.854 1 96.88 772 SER A N 1
ATOM 6194 C CA . SER A 1 772 ? 25.984 -5.926 0.335 1 96.88 772 SER A CA 1
ATOM 6195 C C . SER A 1 772 ? 27.188 -6.852 0.23 1 96.88 772 SER A C 1
ATOM 6197 O O . SER A 1 772 ? 27.922 -7.031 1.201 1 96.88 772 SER A O 1
ATOM 6199 N N . LEU A 1 773 ? 27.391 -7.453 -0.985 1 97.31 773 LEU A N 1
ATOM 6200 C CA . LEU A 1 773 ? 28.453 -8.445 -1.134 1 97.31 773 LEU A CA 1
ATOM 6201 C C . LEU A 1 773 ? 29.766 -7.781 -1.559 1 97.31 773 LEU A C 1
ATOM 6203 O O . LEU A 1 773 ? 30.828 -8.406 -1.513 1 97.31 773 LEU A O 1
ATOM 6207 N N . GLY A 1 774 ? 29.719 -6.512 -1.952 1 95 774 GLY A N 1
ATOM 6208 C CA . GLY A 1 774 ? 30.922 -5.789 -2.342 1 95 774 GLY A CA 1
ATOM 6209 C C . GLY A 1 774 ? 31.516 -6.297 -3.637 1 95 774 GLY A C 1
ATOM 6210 O O . GLY A 1 774 ? 32.75 -6.449 -3.742 1 95 774 GLY A O 1
ATOM 6211 N N . VAL A 1 775 ? 30.609 -6.664 -4.535 1 92.75 775 VAL A N 1
ATOM 6212 C CA . VAL A 1 775 ? 31.078 -7.148 -5.828 1 92.75 775 VAL A CA 1
ATOM 6213 C C . VAL A 1 775 ? 30.953 -6.035 -6.867 1 92.75 775 VAL A C 1
ATOM 6215 O O . VAL A 1 775 ? 30.375 -4.98 -6.598 1 92.75 775 VAL A O 1
ATOM 6218 N N . GLN A 1 776 ? 31.562 -6.219 -7.953 1 86.25 776 GLN A N 1
ATOM 6219 C CA . GLN A 1 776 ? 31.531 -5.215 -9.008 1 86.25 776 GLN A CA 1
ATOM 6220 C C . GLN A 1 776 ? 30.156 -5.164 -9.688 1 86.25 776 GLN A C 1
ATOM 6222 O O . GLN A 1 776 ? 29.531 -6.203 -9.914 1 86.25 776 GLN A O 1
ATOM 6227 N N . ASN A 1 777 ? 29.719 -3.99 -10.008 1 83.31 777 ASN A N 1
ATOM 6228 C CA . ASN A 1 777 ? 28.469 -3.785 -10.719 1 83.31 777 ASN A CA 1
ATOM 6229 C C . ASN A 1 777 ? 28.688 -3.674 -12.227 1 83.31 777 ASN A C 1
ATOM 6231 O O . ASN A 1 777 ? 29.281 -2.711 -12.703 1 83.31 777 ASN A O 1
ATOM 6235 N N . PRO A 1 778 ? 28.219 -4.605 -12.891 1 80.5 778 PRO A N 1
ATOM 6236 C CA . PRO A 1 778 ? 28.422 -4.539 -14.336 1 80.5 778 PRO A CA 1
ATOM 6237 C C . PRO A 1 778 ? 27.422 -3.639 -15.047 1 80.5 778 PRO A C 1
ATOM 6239 O O . PRO A 1 778 ? 27.547 -3.377 -16.25 1 80.5 778 PRO A O 1
ATOM 6242 N N . ILE A 1 779 ? 26.297 -3.26 -14.375 1 76.25 779 ILE A N 1
ATOM 6243 C CA . ILE A 1 779 ? 25.297 -2.395 -14.984 1 76.25 779 ILE A CA 1
ATOM 6244 C C . ILE A 1 779 ? 25.844 -0.975 -15.109 1 76.25 779 ILE A C 1
ATOM 6246 O O . ILE A 1 779 ? 26.328 -0.399 -14.133 1 76.25 779 ILE A O 1
ATOM 6250 N N . PRO A 1 780 ? 25.938 -0.41 -16.359 1 65 780 PRO A N 1
ATOM 6251 C CA . PRO A 1 780 ? 26.438 0.955 -16.516 1 65 780 PRO A CA 1
ATOM 6252 C C . PRO A 1 780 ? 25.562 1.996 -15.836 1 65 780 PRO A C 1
ATOM 6254 O O . PRO A 1 780 ? 24.344 1.789 -15.688 1 65 780 PRO A O 1
ATOM 6257 N N . MET B 1 1 ? 104.938 24.375 -51.406 1 20.2 1 MET B N 1
ATOM 6258 C CA . MET B 1 1 ? 105.125 25.281 -50.281 1 20.2 1 MET B CA 1
ATOM 6259 C C . MET B 1 1 ? 103.875 25.219 -49.344 1 20.2 1 MET B C 1
ATOM 6261 O O . MET B 1 1 ? 103.438 26.25 -48.844 1 20.2 1 MET B O 1
ATOM 6265 N N . LYS B 1 2 ? 102.938 24.047 -49.5 1 21.34 2 LYS B N 1
ATOM 6266 C CA . LYS B 1 2 ? 101.75 23.234 -49.281 1 21.34 2 LYS B CA 1
ATOM 6267 C C . LYS B 1 2 ? 101.625 22.781 -47.844 1 21.34 2 LYS B C 1
ATOM 6269 O O . LYS B 1 2 ? 100.812 21.969 -47.5 1 21.34 2 LYS B O 1
ATOM 6274 N N . ARG B 1 3 ? 102.688 23.25 -46.75 1 19.11 3 ARG B N 1
ATOM 6275 C CA . ARG B 1 3 ? 103.062 22.562 -45.5 1 19.11 3 ARG B CA 1
ATOM 6276 C C . ARG B 1 3 ? 102 22.797 -44.438 1 19.11 3 ARG B C 1
ATOM 6278 O O . ARG B 1 3 ? 101.625 21.875 -43.688 1 19.11 3 ARG B O 1
ATOM 6285 N N . ARG B 1 4 ? 101.812 24.062 -44 1 22.25 4 ARG B N 1
ATOM 6286 C CA . ARG B 1 4 ? 102 24.422 -42.594 1 22.25 4 ARG B CA 1
ATOM 6287 C C . ARG B 1 4 ? 100.812 24.047 -41.75 1 22.25 4 ARG B C 1
ATOM 6289 O O . ARG B 1 4 ? 100.812 24.359 -40.531 1 22.25 4 ARG B O 1
ATOM 6296 N N . GLU B 1 5 ? 99.562 23.734 -42.344 1 21.84 5 GLU B N 1
ATOM 6297 C CA . GLU B 1 5 ? 98.188 23.984 -41.938 1 21.84 5 GLU B CA 1
ATOM 6298 C C . GLU B 1 5 ? 97.75 23 -40.844 1 21.84 5 GLU B C 1
ATOM 6300 O O . GLU B 1 5 ? 96.562 22.906 -40.5 1 21.84 5 GLU B O 1
ATOM 6305 N N . SER B 1 6 ? 98.75 22.062 -40.219 1 25.3 6 SER B N 1
ATOM 6306 C CA . SER B 1 6 ? 98.5 20.812 -39.562 1 25.3 6 SER B CA 1
ATOM 6307 C C . SER B 1 6 ? 97.938 21.062 -38.125 1 25.3 6 SER B C 1
ATOM 6309 O O . SER B 1 6 ? 97.5 20.141 -37.469 1 25.3 6 SER B O 1
ATOM 6311 N N . GLU B 1 7 ? 98.312 22.25 -37.438 1 24.62 7 GLU B N 1
ATOM 6312 C CA . GLU B 1 7 ? 98.375 22.297 -35.969 1 24.62 7 GLU B CA 1
ATOM 6313 C C . GLU B 1 7 ? 97 22.344 -35.312 1 24.62 7 GLU B C 1
ATOM 6315 O O . GLU B 1 7 ? 96.875 22.109 -34.125 1 24.62 7 GLU B O 1
ATOM 6320 N N . TYR B 1 8 ? 95.938 22.938 -35.938 1 25.31 8 TYR B N 1
ATOM 6321 C CA . TYR B 1 8 ? 94.875 23.609 -35.188 1 25.31 8 TYR B CA 1
ATOM 6322 C C . TYR B 1 8 ? 93.938 22.594 -34.562 1 25.31 8 TYR B C 1
ATOM 6324 O O . TYR B 1 8 ? 92.938 22.969 -33.906 1 25.31 8 TYR B O 1
ATOM 6332 N N . ASN B 1 9 ? 93.875 21.203 -34.844 1 22.86 9 ASN B N 1
ATOM 6333 C CA . ASN B 1 9 ? 92.688 20.391 -34.625 1 22.86 9 ASN B CA 1
ATOM 6334 C C . ASN B 1 9 ? 92.562 19.953 -33.188 1 22.86 9 ASN B C 1
ATOM 6336 O O . ASN B 1 9 ? 91.688 19.172 -32.844 1 22.86 9 ASN B O 1
ATOM 6340 N N . VAL B 1 10 ? 93.625 19.891 -32.281 1 27.19 10 VAL B N 1
ATOM 6341 C CA . VAL B 1 10 ? 93.688 19 -31.125 1 27.19 10 VAL B CA 1
ATOM 6342 C C . VAL B 1 10 ? 92.75 19.516 -30 1 27.19 10 VAL B C 1
ATOM 6344 O O . VAL B 1 10 ? 92.438 18.781 -29.094 1 27.19 10 VAL B O 1
ATOM 6347 N N . GLN B 1 11 ? 92.5 20.812 -29.844 1 22.95 11 GLN B N 1
ATOM 6348 C CA . GLN B 1 11 ? 92.125 21.375 -28.547 1 22.95 11 GLN B CA 1
ATOM 6349 C C . GLN B 1 11 ? 90.688 21.047 -28.188 1 22.95 11 GLN B C 1
ATOM 6351 O O . GLN B 1 11 ? 90.25 21.344 -27.078 1 22.95 11 GLN B O 1
ATOM 6356 N N . GLU B 1 12 ? 89.688 20.594 -29.047 1 25.56 12 GLU B N 1
ATOM 6357 C CA . GLU B 1 12 ? 88.312 20.75 -28.812 1 25.56 12 GLU B CA 1
ATOM 6358 C C . GLU B 1 12 ? 87.75 19.703 -27.844 1 25.56 12 GLU B C 1
ATOM 6360 O O . GLU B 1 12 ? 86.625 19.797 -27.328 1 25.56 12 GLU B O 1
ATOM 6365 N N . GLU B 1 13 ? 88.375 18.5 -27.547 1 25.98 13 GLU B N 1
ATOM 6366 C CA . GLU B 1 13 ? 87.625 17.359 -27.031 1 25.98 13 GLU B CA 1
ATOM 6367 C C . GLU B 1 13 ? 87.438 17.469 -25.516 1 25.98 13 GLU B C 1
ATOM 6369 O O . GLU B 1 13 ? 86.812 16.641 -24.891 1 25.98 13 GLU B O 1
ATOM 6374 N N . ARG B 1 14 ? 88.125 18.344 -24.641 1 26.98 14 ARG B N 1
ATOM 6375 C CA . ARG B 1 14 ? 88.125 18.156 -23.203 1 26.98 14 ARG B CA 1
ATOM 6376 C C . ARG B 1 14 ? 86.75 18.562 -22.578 1 26.98 14 ARG B C 1
ATOM 6378 O O . ARG B 1 14 ? 86.562 18.328 -21.391 1 26.98 14 ARG B O 1
ATOM 6385 N N . ARG B 1 15 ? 85.938 19.469 -23.062 1 25.45 15 ARG B N 1
ATOM 6386 C CA . ARG B 1 15 ? 85 20.203 -22.219 1 25.45 15 ARG B CA 1
ATOM 6387 C C . ARG B 1 15 ? 83.75 19.359 -21.953 1 25.45 15 ARG B C 1
ATOM 6389 O O . ARG B 1 15 ? 82.812 19.828 -21.297 1 25.45 15 ARG B O 1
ATOM 6396 N N . THR B 1 16 ? 83.438 18.25 -22.594 1 24.53 16 THR B N 1
ATOM 6397 C CA . THR B 1 16 ? 82.062 17.734 -22.578 1 24.53 16 THR B CA 1
ATOM 6398 C C . THR B 1 16 ? 81.812 17.062 -21.234 1 24.53 16 THR B C 1
ATOM 6400 O O . THR B 1 16 ? 80.625 16.734 -20.953 1 24.53 16 THR B O 1
ATOM 6403 N N . ARG B 1 17 ? 82.812 16.547 -20.438 1 32.53 17 ARG B N 1
ATOM 6404 C CA . ARG B 1 17 ? 82.5 15.586 -19.391 1 32.53 17 ARG B CA 1
ATOM 6405 C C . ARG B 1 17 ? 81.875 16.281 -18.188 1 32.53 17 ARG B C 1
ATOM 6407 O O . ARG B 1 17 ? 81.375 15.625 -17.25 1 32.53 17 ARG B O 1
ATOM 6414 N N . SER B 1 18 ? 82.062 17.578 -18.031 1 27.48 18 SER B N 1
ATOM 6415 C CA . SER B 1 18 ? 81.75 18.156 -16.719 1 27.48 18 SER B CA 1
ATOM 6416 C C . SER B 1 18 ? 80.25 18.344 -16.578 1 27.48 18 SER B C 1
ATOM 6418 O O . SER B 1 18 ? 79.75 18.781 -15.531 1 27.48 18 SER B O 1
ATOM 6420 N N . LYS B 1 19 ? 79.5 18.391 -17.641 1 37.81 19 LYS B N 1
ATOM 6421 C CA . LYS B 1 19 ? 78.125 18.844 -17.562 1 37.81 19 LYS B CA 1
ATOM 6422 C C . LYS B 1 19 ? 77.188 17.781 -16.953 1 37.81 19 LYS B C 1
ATOM 6424 O O . LYS B 1 19 ? 76.062 18.078 -16.547 1 37.81 19 LYS B O 1
ATOM 6429 N N . SER B 1 20 ? 77.688 16.5 -16.984 1 36.75 20 SER B N 1
ATOM 6430 C CA . SER B 1 20 ? 76.688 15.516 -16.609 1 36.75 20 SER B CA 1
ATOM 6431 C C . SER B 1 20 ? 76.375 15.562 -15.109 1 36.75 20 SER B C 1
ATOM 6433 O O . SER B 1 20 ? 75.25 15.289 -14.68 1 36.75 20 SER B O 1
ATOM 6435 N N . LYS B 1 21 ? 77.438 15.883 -14.297 1 44.72 21 LYS B N 1
ATOM 6436 C CA . LYS B 1 21 ? 77.25 15.797 -12.859 1 44.72 21 LYS B CA 1
ATOM 6437 C C . LYS B 1 21 ? 76.312 16.922 -12.367 1 44.72 21 LYS B C 1
ATOM 6439 O O . LYS B 1 21 ? 75.562 16.75 -11.406 1 44.72 21 LYS B O 1
ATOM 6444 N N . ARG B 1 22 ? 76.5 18 -13.078 1 45.19 22 ARG B N 1
ATOM 6445 C CA . ARG B 1 22 ? 75.75 19.141 -12.594 1 45.19 22 ARG B CA 1
ATOM 6446 C C . ARG B 1 22 ? 74.25 18.938 -12.805 1 45.19 22 ARG B C 1
ATOM 6448 O O . ARG B 1 22 ? 73.438 19.359 -11.984 1 45.19 22 ARG B O 1
ATOM 6455 N N . THR B 1 23 ? 74 18.234 -13.938 1 49.56 23 THR B N 1
ATOM 6456 C CA . THR B 1 23 ? 72.562 18.078 -14.203 1 49.56 23 THR B CA 1
ATOM 6457 C C . THR B 1 23 ? 71.938 17.125 -13.195 1 49.56 23 THR B C 1
ATOM 6459 O O . THR B 1 23 ? 70.812 17.344 -12.75 1 49.56 23 THR B O 1
ATOM 6462 N N . ILE B 1 24 ? 72.75 16.094 -12.711 1 55.16 24 ILE B N 1
ATOM 6463 C CA . ILE B 1 24 ? 72.188 15.141 -11.766 1 55.16 24 ILE B CA 1
ATOM 6464 C C . ILE B 1 24 ? 72 15.82 -10.414 1 55.16 24 ILE B C 1
ATOM 6466 O O . ILE B 1 24 ? 70.938 15.617 -9.766 1 55.16 24 ILE B O 1
ATOM 6470 N N . ILE B 1 25 ? 72.938 16.766 -10.062 1 56.69 25 ILE B N 1
ATOM 6471 C CA . ILE B 1 25 ? 72.75 17.484 -8.797 1 56.69 25 ILE B CA 1
ATOM 6472 C C . ILE B 1 25 ? 71.5 18.359 -8.852 1 56.69 25 ILE B C 1
ATOM 6474 O O . ILE B 1 25 ? 70.75 18.422 -7.895 1 56.69 25 ILE B O 1
ATOM 6478 N N . TRP B 1 26 ? 71.375 18.922 -10.023 1 59.62 26 TRP B N 1
ATOM 6479 C CA . TRP B 1 26 ? 70.188 19.781 -10.133 1 59.62 26 TRP B CA 1
ATOM 6480 C C . TRP B 1 26 ? 68.875 18.969 -10.102 1 59.62 26 TRP B C 1
ATOM 6482 O O . TRP B 1 26 ? 67.875 19.391 -9.492 1 59.62 26 TRP B O 1
ATOM 6492 N N . ILE B 1 27 ? 68.938 17.688 -10.656 1 61.09 27 ILE B N 1
ATOM 6493 C CA . ILE B 1 27 ? 67.75 16.844 -10.625 1 61.09 27 ILE B CA 1
ATOM 6494 C C . ILE B 1 27 ? 67.5 16.359 -9.195 1 61.09 27 ILE B C 1
ATOM 6496 O O . ILE B 1 27 ? 66.375 16.375 -8.727 1 61.09 27 ILE B O 1
ATOM 6500 N N . VAL B 1 28 ? 68.625 16.078 -8.453 1 63.34 28 VAL B N 1
ATOM 6501 C CA . VAL B 1 28 ? 68.5 15.625 -7.078 1 63.34 28 VAL B CA 1
ATOM 6502 C C . VAL B 1 28 ? 68 16.781 -6.211 1 63.34 28 VAL B C 1
ATOM 6504 O O . VAL B 1 28 ? 67.125 16.625 -5.379 1 63.34 28 VAL B O 1
ATOM 6507 N N . ILE B 1 29 ? 68.562 17.969 -6.445 1 61.62 29 ILE B N 1
ATOM 6508 C CA . ILE B 1 29 ? 68.062 19.141 -5.719 1 61.62 29 ILE B CA 1
ATOM 6509 C C . ILE B 1 29 ? 66.625 19.422 -6.059 1 61.62 29 ILE B C 1
ATOM 6511 O O . ILE B 1 29 ? 65.812 19.703 -5.172 1 61.62 29 ILE B O 1
ATOM 6515 N N . ALA B 1 30 ? 66.312 19.266 -7.379 1 63.75 30 ALA B N 1
ATOM 6516 C CA . ALA B 1 30 ? 64.938 19.5 -7.773 1 63.75 30 ALA B CA 1
ATOM 6517 C C . ALA B 1 30 ? 64 18.469 -7.141 1 63.75 30 ALA B C 1
ATOM 6519 O O . ALA B 1 30 ? 62.938 18.812 -6.656 1 63.75 30 ALA B O 1
ATOM 6520 N N . LEU B 1 31 ? 64.5 17.25 -7.07 1 67.19 31 LEU B N 1
ATOM 6521 C CA . LEU B 1 31 ? 63.688 16.203 -6.465 1 67.19 31 LEU B CA 1
ATOM 6522 C C . LEU B 1 31 ? 63.625 16.375 -4.953 1 67.19 31 LEU B C 1
ATOM 6524 O O . LEU B 1 31 ? 62.562 16.156 -4.352 1 67.19 31 LEU B O 1
ATOM 6528 N N . THR B 1 32 ? 64.75 16.828 -4.332 1 64.38 32 THR B N 1
ATOM 6529 C CA . THR B 1 32 ? 64.75 17.109 -2.9 1 64.38 32 THR B CA 1
ATOM 6530 C C . THR B 1 32 ? 63.844 18.328 -2.604 1 64.38 32 THR B C 1
ATOM 6532 O O . THR B 1 32 ? 63.094 18.328 -1.623 1 64.38 32 THR B O 1
ATOM 6535 N N . ILE B 1 33 ? 63.969 19.328 -3.432 1 63.09 33 ILE B N 1
ATOM 6536 C CA . ILE B 1 33 ? 63.094 20.484 -3.254 1 63.09 33 ILE B CA 1
ATOM 6537 C C . ILE B 1 33 ? 61.656 20.062 -3.467 1 63.09 33 ILE B C 1
ATOM 6539 O O . ILE B 1 33 ? 60.75 20.469 -2.701 1 63.09 33 ILE B O 1
ATOM 6543 N N . LEU B 1 34 ? 61.406 19.234 -4.484 1 65.12 34 LEU B N 1
ATOM 6544 C CA . LEU B 1 34 ? 60.031 18.734 -4.707 1 65.12 34 LEU B CA 1
ATOM 6545 C C . LEU B 1 34 ? 59.562 17.875 -3.541 1 65.12 34 LEU B C 1
ATOM 6547 O O . LEU B 1 34 ? 58.406 17.969 -3.113 1 65.12 34 LEU B O 1
ATOM 6551 N N . ALA B 1 35 ? 60.531 17.094 -2.979 1 66.62 35 ALA B N 1
ATOM 6552 C CA . ALA B 1 35 ? 60.188 16.297 -1.8 1 66.62 35 ALA B CA 1
ATOM 6553 C C . ALA B 1 35 ? 59.969 17.188 -0.58 1 66.62 35 ALA B C 1
ATOM 6555 O O . ALA B 1 35 ? 59.031 16.953 0.208 1 66.62 35 ALA B O 1
ATOM 6556 N N . ILE B 1 36 ? 60.781 18.188 -0.433 1 63.28 36 ILE B N 1
ATOM 6557 C CA . ILE B 1 36 ? 60.594 19.141 0.658 1 63.28 36 ILE B CA 1
ATOM 6558 C C . ILE B 1 36 ? 59.281 19.922 0.46 1 63.28 36 ILE B C 1
ATOM 6560 O O . ILE B 1 36 ? 58.531 20.125 1.409 1 63.28 36 ILE B O 1
ATOM 6564 N N . ILE B 1 37 ? 59 20.312 -0.764 1 62.53 37 ILE B N 1
ATOM 6565 C CA . ILE B 1 37 ? 57.75 21 -1.027 1 62.53 37 ILE B CA 1
ATOM 6566 C C . ILE B 1 37 ? 56.562 20.047 -0.793 1 62.53 37 ILE B C 1
ATOM 6568 O O . ILE B 1 37 ? 55.562 20.422 -0.174 1 62.53 37 ILE B O 1
ATOM 6572 N N . ALA B 1 38 ? 56.719 18.812 -1.206 1 65.5 38 ALA B N 1
ATOM 6573 C CA . ALA B 1 38 ? 55.656 17.828 -0.967 1 65.5 38 ALA B CA 1
ATOM 6574 C C . ALA B 1 38 ? 55.469 17.578 0.525 1 65.5 38 ALA B C 1
ATOM 6576 O O . ALA B 1 38 ? 54.344 17.5 1.02 1 65.5 38 ALA B O 1
ATOM 6577 N N . THR B 1 39 ? 56.594 17.469 1.231 1 63.06 39 THR B N 1
ATOM 6578 C CA . THR B 1 39 ? 56.5 17.297 2.678 1 63.06 39 THR B CA 1
ATOM 6579 C C . THR B 1 39 ? 56 18.562 3.346 1 63.06 39 THR B C 1
ATOM 6581 O O . THR B 1 39 ? 55.219 18.516 4.285 1 63.06 39 THR B O 1
ATOM 6584 N N . ALA B 1 40 ? 56.438 19.688 2.902 1 59.56 40 ALA B N 1
ATOM 6585 C CA . ALA B 1 40 ? 55.938 20.953 3.447 1 59.56 40 ALA B CA 1
ATOM 6586 C C . ALA B 1 40 ? 54.438 21.125 3.127 1 59.56 40 ALA B C 1
ATOM 6588 O O . ALA B 1 40 ? 53.656 21.547 3.984 1 59.56 40 ALA B O 1
ATOM 6589 N N . VAL B 1 41 ? 54 20.781 1.925 1 59.75 41 VAL B N 1
ATOM 6590 C CA . VAL B 1 41 ? 52.594 20.828 1.586 1 59.75 41 VAL B CA 1
ATOM 6591 C C . VAL B 1 41 ? 51.844 19.797 2.42 1 59.75 41 VAL B C 1
ATOM 6593 O O . VAL B 1 41 ? 50.75 20.094 2.963 1 59.75 41 VAL B O 1
ATOM 6596 N N . ALA B 1 42 ? 52.406 18.594 2.602 1 58.97 42 ALA B N 1
ATOM 6597 C CA . ALA B 1 42 ? 51.781 17.594 3.465 1 58.97 42 ALA B CA 1
ATOM 6598 C C . ALA B 1 42 ? 51.75 18.078 4.914 1 58.97 42 ALA B C 1
ATOM 6600 O O . ALA B 1 42 ? 50.75 17.906 5.602 1 58.97 42 ALA B O 1
ATOM 6601 N N . LEU B 1 43 ? 52.781 18.656 5.328 1 55.47 43 LEU B N 1
ATOM 6602 C CA . LEU B 1 43 ? 52.812 19.219 6.676 1 55.47 43 LEU B CA 1
ATOM 6603 C C . LEU B 1 43 ? 51.844 20.391 6.801 1 55.47 43 LEU B C 1
ATOM 6605 O O . LEU B 1 43 ? 51.156 20.516 7.801 1 55.47 43 LEU B O 1
ATOM 6609 N N . VAL B 1 44 ? 51.812 21.266 5.805 1 53.66 44 VAL B N 1
ATOM 6610 C CA . VAL B 1 44 ? 50.844 22.359 5.836 1 53.66 44 VAL B CA 1
ATOM 6611 C C . VAL B 1 44 ? 49.438 21.797 5.785 1 53.66 44 VAL B C 1
ATOM 6613 O O . VAL B 1 44 ? 48.531 22.281 6.492 1 53.66 44 VAL B O 1
ATOM 6616 N N . VAL B 1 45 ? 49.188 20.75 4.996 1 52.78 45 VAL B N 1
ATOM 6617 C CA . VAL B 1 45 ? 47.875 20.125 4.953 1 52.78 45 VAL B CA 1
ATOM 6618 C C . VAL B 1 45 ? 47.562 19.469 6.301 1 52.78 45 VAL B C 1
ATOM 6620 O O . VAL B 1 45 ? 46.469 19.625 6.832 1 52.78 45 VAL B O 1
ATOM 6623 N N . VAL B 1 46 ? 48.531 18.766 6.863 1 51.69 46 VAL B N 1
ATOM 6624 C CA . VAL B 1 46 ? 48.344 18.156 8.18 1 51.69 46 VAL B CA 1
ATOM 6625 C C . VAL B 1 46 ? 48.25 19.266 9.242 1 51.69 46 VAL B C 1
ATOM 6627 O O . VAL B 1 46 ? 47.375 19.203 10.125 1 51.69 46 VAL B O 1
ATOM 6630 N N . LEU B 1 47 ? 49.094 20.234 9.211 1 48.66 47 LEU B N 1
ATOM 6631 C CA . LEU B 1 47 ? 49.031 21.344 10.156 1 48.66 47 LEU B CA 1
ATOM 6632 C C . LEU B 1 47 ? 47.781 22.188 9.914 1 48.66 47 LEU B C 1
ATOM 6634 O O . LEU B 1 47 ? 47.125 22.641 10.867 1 48.66 47 LEU B O 1
ATOM 6638 N N . ARG B 1 48 ? 47.469 22.469 8.633 1 44.72 48 ARG B N 1
ATOM 6639 C CA . ARG B 1 48 ? 46.188 23.094 8.352 1 44.72 48 ARG B CA 1
ATOM 6640 C C . ARG B 1 48 ? 45.031 22.219 8.836 1 44.72 48 ARG B C 1
ATOM 6642 O O . ARG B 1 48 ? 44.062 22.719 9.414 1 44.72 48 ARG B O 1
ATOM 6649 N N . ASP B 1 49 ? 45.094 20.953 8.672 1 45.22 49 ASP B N 1
ATOM 6650 C CA . ASP B 1 49 ? 44.094 20.062 9.242 1 45.22 49 ASP B CA 1
ATOM 6651 C C . ASP B 1 49 ? 44.156 20.094 10.766 1 45.22 49 ASP B C 1
ATOM 6653 O O . ASP B 1 49 ? 43.094 20.062 11.422 1 45.22 49 ASP B O 1
ATOM 6657 N N . GLN B 1 50 ? 45.312 20.172 11.359 1 41.44 50 GLN B N 1
ATOM 6658 C CA . GLN B 1 50 ? 45.438 20.328 12.805 1 41.44 50 GLN B CA 1
ATOM 6659 C C . GLN B 1 50 ? 45.062 21.75 13.242 1 41.44 50 GLN B C 1
ATOM 6661 O O . GLN B 1 50 ? 44.469 21.938 14.305 1 41.44 50 GLN B O 1
ATOM 6666 N N . LEU B 1 51 ? 45.562 22.781 12.672 1 39.72 51 LEU B N 1
ATOM 6667 C CA . LEU B 1 51 ? 45.188 24.156 13.016 1 39.72 51 LEU B CA 1
ATOM 6668 C C . LEU B 1 51 ? 43.719 24.422 12.734 1 39.72 51 LEU B C 1
ATOM 6670 O O . LEU B 1 51 ? 43.062 25.172 13.461 1 39.72 51 LEU B O 1
ATOM 6674 N N . THR B 1 52 ? 43.219 24.047 11.641 1 39.94 52 THR B N 1
ATOM 6675 C CA . THR B 1 52 ? 41.781 24.141 11.508 1 39.94 52 THR B CA 1
ATOM 6676 C C . THR B 1 52 ? 41.094 23.297 12.578 1 39.94 52 THR B C 1
ATOM 6678 O O . THR B 1 52 ? 39.906 23.516 12.898 1 39.94 52 THR B O 1
ATOM 6681 N N . ASN B 1 53 ? 41.75 22.344 13.109 1 40.91 53 ASN B N 1
ATOM 6682 C CA . ASN B 1 53 ? 41.219 21.609 14.25 1 40.91 53 ASN B CA 1
ATOM 6683 C C . ASN B 1 53 ? 41.312 22.422 15.539 1 40.91 53 ASN B C 1
ATOM 6685 O O . ASN B 1 53 ? 40.875 21.969 16.594 1 40.91 53 ASN B O 1
ATOM 6689 N N . ASN B 1 54 ? 42.125 23.359 15.641 1 40.19 54 ASN B N 1
ATOM 6690 C CA . ASN B 1 54 ? 42.344 24.016 16.922 1 40.19 54 ASN B CA 1
ATOM 6691 C C . ASN B 1 54 ? 41.094 24.812 17.359 1 40.19 54 ASN B C 1
ATOM 6693 O O . ASN B 1 54 ? 40.969 25.172 18.531 1 40.19 54 ASN B O 1
ATOM 6697 N N . ASN B 1 55 ? 40.594 25.625 16.531 1 42.47 55 ASN B N 1
ATOM 6698 C CA . ASN B 1 55 ? 39.438 26.344 17.062 1 42.47 55 ASN B CA 1
ATOM 6699 C C . ASN B 1 55 ? 38.25 25.391 17.328 1 42.47 55 ASN B C 1
ATOM 6701 O O . ASN B 1 55 ? 37.094 25.812 17.297 1 42.47 55 ASN B O 1
ATOM 6705 N N . GLN B 1 56 ? 38.469 24.109 17.234 1 48.59 56 GLN B N 1
ATOM 6706 C CA . GLN B 1 56 ? 37.438 23.078 17.359 1 48.59 56 GLN B CA 1
ATOM 6707 C C . GLN B 1 56 ? 37 22.875 18.812 1 48.59 56 GLN B C 1
ATOM 6709 O O . GLN B 1 56 ? 37.844 22.516 19.656 1 48.59 56 GLN B O 1
ATOM 6714 N N . SER B 1 57 ? 36.125 23.547 19.266 1 59.34 57 SER B N 1
ATOM 6715 C CA . SER B 1 57 ? 35.531 23.156 20.531 1 59.34 57 SER B CA 1
ATOM 6716 C C . SER B 1 57 ? 35.469 21.641 20.672 1 59.34 57 SER B C 1
ATOM 6718 O O . SER B 1 57 ? 35.406 20.922 19.672 1 59.34 57 SER B O 1
ATOM 6720 N N . THR B 1 58 ? 36.062 21.062 21.781 1 69.25 58 THR B N 1
ATOM 6721 C CA . THR B 1 58 ? 36.125 19.672 22.203 1 69.25 58 THR B CA 1
ATOM 6722 C C . THR B 1 58 ? 34.688 19.141 22.453 1 69.25 58 THR B C 1
ATOM 6724 O O . THR B 1 58 ? 34.5 17.953 22.719 1 69.25 58 THR B O 1
ATOM 6727 N N . GLN B 1 59 ? 33.656 20 22.312 1 89 59 GLN B N 1
ATOM 6728 C CA . GLN B 1 59 ? 32.344 19.453 22.641 1 89 59 GLN B CA 1
ATOM 6729 C C . GLN B 1 59 ? 31.734 18.734 21.438 1 89 59 GLN B C 1
ATOM 6731 O O . GLN B 1 59 ? 32 19.078 20.297 1 89 59 GLN B O 1
ATOM 6736 N N . PRO B 1 60 ? 30.984 17.719 21.75 1 93.12 60 PRO B N 1
ATOM 6737 C CA . PRO B 1 60 ? 30.297 17.016 20.672 1 93.12 60 PRO B CA 1
ATOM 6738 C C . PRO B 1 60 ? 29.156 17.828 20.062 1 93.12 60 PRO B C 1
ATOM 6740 O O . PRO B 1 60 ? 28.594 18.703 20.734 1 93.12 60 PRO B O 1
ATOM 6743 N N . GLY B 1 61 ? 28.906 17.625 18.797 1 94.94 61 GLY B N 1
ATOM 6744 C CA . GLY B 1 61 ? 27.719 18.203 18.203 1 94.94 61 GLY B CA 1
ATOM 6745 C C . GLY B 1 61 ? 26.422 17.594 18.703 1 94.94 61 GLY B C 1
ATOM 6746 O O . GLY B 1 61 ? 26.453 16.672 19.531 1 94.94 61 GLY B O 1
ATOM 6747 N N . PHE B 1 62 ? 25.297 18.141 18.266 1 96.5 62 PHE B N 1
ATOM 6748 C CA . PHE B 1 62 ? 23.984 17.547 18.531 1 96.5 62 PHE B CA 1
ATOM 6749 C C . PHE B 1 62 ? 23.812 16.25 17.734 1 96.5 62 PHE B C 1
ATOM 6751 O O . PHE B 1 62 ? 23.641 16.281 16.516 1 96.5 62 PHE B O 1
ATOM 6758 N N . SER B 1 63 ? 23.828 15.117 18.391 1 95.75 63 SER B N 1
ATOM 6759 C CA . SER B 1 63 ? 23.922 13.82 17.75 1 95.75 63 SER B CA 1
ATOM 6760 C C . SER B 1 63 ? 22.547 13.328 17.281 1 95.75 63 SER B C 1
ATOM 6762 O O . SER B 1 63 ? 21.531 13.914 17.625 1 95.75 63 SER B O 1
ATOM 6764 N N . TYR B 1 64 ? 22.609 12.219 16.484 1 96.38 64 TYR B N 1
ATOM 6765 C CA . TYR B 1 64 ? 21.391 11.562 16.031 1 96.38 64 TYR B CA 1
ATOM 6766 C C . TYR B 1 64 ? 20.531 11.117 17.203 1 96.38 64 TYR B C 1
ATOM 6768 O O . TYR B 1 64 ? 19.328 11.344 17.219 1 96.38 64 TYR B O 1
ATOM 6776 N N . GLU B 1 65 ? 21.125 10.555 18.203 1 96.25 65 GLU B N 1
ATOM 6777 C CA . GLU B 1 65 ? 20.406 10.047 19.375 1 96.25 65 GLU B CA 1
ATOM 6778 C C . GLU B 1 65 ? 19.828 11.18 20.203 1 96.25 65 GLU B C 1
ATOM 6780 O O . GLU B 1 65 ? 18.781 11.031 20.828 1 96.25 65 GLU B O 1
ATOM 6785 N N . ASP B 1 66 ? 20.547 12.328 20.172 1 96.12 66 ASP B N 1
ATOM 6786 C CA . ASP B 1 66 ? 20.062 13.484 20.906 1 96.12 66 ASP B CA 1
ATOM 6787 C C . ASP B 1 66 ? 18.688 13.922 20.406 1 96.12 66 ASP B C 1
ATOM 6789 O O . ASP B 1 66 ? 17.844 14.383 21.188 1 96.12 66 ASP B O 1
ATOM 6793 N N . MET B 1 67 ? 18.359 13.766 19.125 1 94.44 67 MET B N 1
ATOM 6794 C CA . MET B 1 67 ? 17.094 14.156 18.5 1 94.44 67 MET B CA 1
ATOM 6795 C C . MET B 1 67 ? 15.922 13.43 19.156 1 94.44 67 MET B C 1
ATOM 6797 O O . MET B 1 67 ? 14.812 13.953 19.203 1 94.44 67 MET B O 1
ATOM 6801 N N . PHE B 1 68 ? 16.234 12.281 19.641 1 94.69 68 PHE B N 1
ATOM 6802 C CA . PHE B 1 68 ? 15.156 11.445 20.141 1 94.69 68 PHE B CA 1
ATOM 6803 C C . PHE B 1 68 ? 15.195 11.336 21.656 1 94.69 68 PHE B C 1
ATOM 6805 O O . PHE B 1 68 ? 14.359 10.672 22.266 1 94.69 68 PHE B O 1
ATOM 6812 N N . SER B 1 69 ? 16.156 12.023 22.297 1 95.12 69 SER B N 1
ATOM 6813 C CA . SER B 1 69 ? 16.344 11.961 23.75 1 95.12 69 SER B CA 1
ATOM 6814 C C . SER B 1 69 ? 15.438 12.953 24.469 1 95.12 69 SER B C 1
ATOM 6816 O O . SER B 1 69 ? 15.281 14.094 24.016 1 95.12 69 SER B O 1
ATOM 6818 N N . SER B 1 70 ? 14.82 12.555 25.547 1 93.88 70 SER B N 1
ATOM 6819 C CA . SER B 1 70 ? 14.023 13.445 26.391 1 93.88 70 SER B CA 1
ATOM 6820 C C . SER B 1 70 ? 14.898 14.508 27.062 1 93.88 70 SER B C 1
ATOM 6822 O O . SER B 1 70 ? 14.391 15.523 27.531 1 93.88 70 SER B O 1
ATOM 6824 N N . LEU B 1 71 ? 16.203 14.289 27.031 1 95.31 71 LEU B N 1
ATOM 6825 C CA . LEU B 1 71 ? 17.141 15.195 27.672 1 95.31 71 LEU B CA 1
ATOM 6826 C C . LEU B 1 71 ? 17.156 16.547 26.969 1 95.31 71 LEU B C 1
ATOM 6828 O O . LEU B 1 71 ? 17.547 17.562 27.547 1 95.31 71 LEU B O 1
ATOM 6832 N N . TYR B 1 72 ? 16.75 16.578 25.781 1 96.06 72 TYR B N 1
ATOM 6833 C CA . TYR B 1 72 ? 16.859 17.812 25.016 1 96.06 72 TYR B CA 1
ATOM 6834 C C . TYR B 1 72 ? 15.477 18.297 24.578 1 96.06 72 TYR B C 1
ATOM 6836 O O . TYR B 1 72 ? 15.359 19.078 23.641 1 96.06 72 TYR B O 1
ATOM 6844 N N . GLN B 1 73 ? 14.492 17.844 25.234 1 93.94 73 GLN B N 1
ATOM 6845 C CA . GLN B 1 73 ? 13.141 18.375 25.062 1 93.94 73 GLN B CA 1
ATOM 6846 C C . GLN B 1 73 ? 12.859 19.516 26.016 1 93.94 73 GLN B C 1
ATOM 6848 O O . GLN B 1 73 ? 12.977 19.359 27.234 1 93.94 73 GLN B O 1
ATOM 6853 N N . TYR B 1 74 ? 12.594 20.641 25.453 1 93.81 74 TYR B N 1
ATOM 6854 C CA . TYR B 1 74 ? 12.305 21.766 26.344 1 93.81 74 TYR B CA 1
ATOM 6855 C C . TYR B 1 74 ? 10.812 21.844 26.656 1 93.81 74 TYR B C 1
ATOM 6857 O O . TYR B 1 74 ? 9.992 21.297 25.922 1 93.81 74 TYR B O 1
ATOM 6865 N N . GLN B 1 75 ? 10.461 22.484 27.703 1 93.88 75 GLN B N 1
ATOM 6866 C CA . GLN B 1 75 ? 9.094 22.562 28.203 1 93.88 75 GLN B CA 1
ATOM 6867 C C . GLN B 1 75 ? 8.43 23.875 27.781 1 93.88 75 GLN B C 1
ATOM 6869 O O . GLN B 1 75 ? 9.062 24.922 27.766 1 93.88 75 GLN B O 1
ATOM 6874 N N . GLY B 1 76 ? 7.121 23.766 27.359 1 94.69 76 GLY B N 1
ATOM 6875 C CA . GLY B 1 76 ? 6.293 24.938 27.156 1 94.69 76 GLY B CA 1
ATOM 6876 C C . GLY B 1 76 ? 5.547 25.359 28.406 1 94.69 76 GLY B C 1
ATOM 6877 O O . GLY B 1 76 ? 5.699 24.75 29.469 1 94.69 76 GLY B O 1
ATOM 6878 N N . TYR B 1 77 ? 4.828 26.438 28.312 1 95.88 77 TYR B N 1
ATOM 6879 C CA . TYR B 1 77 ? 3.963 26.938 29.375 1 95.88 77 TYR B CA 1
ATOM 6880 C C . TYR B 1 77 ? 2.609 27.359 28.812 1 95.88 77 TYR B C 1
ATOM 6882 O O . TYR B 1 77 ? 2.33 28.562 28.688 1 95.88 77 TYR B O 1
ATOM 6890 N N . ASP B 1 78 ? 1.77 26.453 28.609 1 94.38 78 ASP B N 1
ATOM 6891 C CA . ASP B 1 78 ? 0.434 26.703 28.062 1 94.38 78 ASP B CA 1
ATOM 6892 C C . ASP B 1 78 ? -0.565 26.969 29.188 1 94.38 78 ASP B C 1
ATOM 6894 O O . ASP B 1 78 ? -0.569 26.266 30.203 1 94.38 78 ASP B O 1
ATOM 6898 N N . VAL B 1 79 ? -1.378 27.984 28.969 1 96.94 79 VAL B N 1
ATOM 6899 C CA . VAL B 1 79 ? -2.316 28.344 30.031 1 96.94 79 VAL B CA 1
ATOM 6900 C C . VAL B 1 79 ? -3.729 28.438 29.453 1 96.94 79 VAL B C 1
ATOM 6902 O O . VAL B 1 79 ? -3.906 28.578 28.25 1 96.94 79 VAL B O 1
ATOM 6905 N N . PHE B 1 80 ? -4.738 28.281 30.312 1 96 80 PHE B N 1
ATOM 6906 C CA . PHE B 1 80 ? -6.145 28.562 30.031 1 96 80 PHE B CA 1
ATOM 6907 C C . PHE B 1 80 ? -6.684 29.625 30.984 1 96 80 PHE B C 1
ATOM 6909 O O . PHE B 1 80 ? -6.855 29.375 32.188 1 96 80 PHE B O 1
ATOM 6916 N N . TRP B 1 81 ? -6.957 30.781 30.422 1 96.88 81 TRP B N 1
ATOM 6917 C CA . TRP B 1 81 ? -7.434 31.906 31.234 1 96.88 81 TRP B CA 1
ATOM 6918 C C . TRP B 1 81 ? -8.914 31.75 31.578 1 96.88 81 TRP B C 1
ATOM 6920 O O . TRP B 1 81 ? -9.734 31.5 30.688 1 96.88 81 TRP B O 1
ATOM 6930 N N . HIS B 1 82 ? -9.242 31.891 32.812 1 95.31 82 HIS B N 1
ATOM 6931 C CA . HIS B 1 82 ? -10.633 31.812 33.281 1 95.31 82 HIS B CA 1
ATOM 6932 C C . HIS B 1 82 ? -11.258 33.188 33.375 1 95.31 82 HIS B C 1
ATOM 6934 O O . HIS B 1 82 ? -12.477 33.344 33.219 1 95.31 82 HIS B O 1
ATOM 6940 N N . ASP B 1 83 ? -10.492 34.125 33.719 1 94.62 83 ASP B N 1
ATOM 6941 C CA . ASP B 1 83 ? -10.859 35.531 33.812 1 94.62 83 ASP B CA 1
ATOM 6942 C C . ASP B 1 83 ? -9.641 36.438 33.625 1 94.62 83 ASP B C 1
ATOM 6944 O O . ASP B 1 83 ? -8.711 36.094 32.875 1 94.62 83 ASP B O 1
ATOM 6948 N N . ASP B 1 84 ? -9.75 37.625 34.188 1 96.06 84 ASP B N 1
ATOM 6949 C CA . ASP B 1 84 ? -8.68 38.562 33.875 1 96.06 84 ASP B CA 1
ATOM 6950 C C . ASP B 1 84 ? -7.5 38.375 34.844 1 96.06 84 ASP B C 1
ATOM 6952 O O . ASP B 1 84 ? -6.484 39.062 34.719 1 96.06 84 ASP B O 1
ATOM 6956 N N . GLU B 1 85 ? -7.629 37.375 35.781 1 96.5 85 GLU B N 1
ATOM 6957 C CA . GLU B 1 85 ? -6.562 37.25 36.781 1 96.5 85 GLU B CA 1
ATOM 6958 C C . GLU B 1 85 ? -6.125 35.812 36.938 1 96.5 85 GLU B C 1
ATOM 6960 O O . GLU B 1 85 ? -4.988 35.531 37.312 1 96.5 85 GLU B O 1
ATOM 6965 N N . ILE B 1 86 ? -7.023 34.938 36.688 1 97.12 86 ILE B N 1
ATOM 6966 C CA . ILE B 1 86 ? -6.777 33.531 37.031 1 97.12 86 ILE B CA 1
ATOM 6967 C C . ILE B 1 86 ? -6.656 32.688 35.781 1 97.12 86 ILE B C 1
ATOM 6969 O O . ILE B 1 86 ? -7.473 32.812 34.844 1 97.12 86 ILE B O 1
ATOM 6973 N N . TYR B 1 87 ? -5.609 31.828 35.719 1 97.56 87 TYR B N 1
ATOM 6974 C CA . TYR B 1 87 ? -5.484 30.828 34.688 1 97.56 87 TYR B CA 1
ATOM 6975 C C . TYR B 1 87 ? -5.141 29.453 35.25 1 97.56 87 TYR B C 1
ATOM 6977 O O . TYR B 1 87 ? -4.703 29.359 36.406 1 97.56 87 TYR B O 1
ATOM 6985 N N . SER B 1 88 ? -5.457 28.422 34.531 1 97.12 88 SER B N 1
ATOM 6986 C CA . SER B 1 88 ? -5.023 27.062 34.844 1 97.12 88 SER B CA 1
ATOM 6987 C C . SER B 1 88 ? -3.906 26.609 33.906 1 97.12 88 SER B C 1
ATOM 6989 O O . SER B 1 88 ? -3.773 27.109 32.781 1 97.12 88 SER B O 1
ATOM 6991 N N . TYR B 1 89 ? -3.043 25.703 34.312 1 96.06 89 TYR B N 1
ATOM 6992 C CA . TYR B 1 89 ? -1.937 25.141 33.562 1 96.06 89 TYR B CA 1
ATOM 6993 C C . TYR B 1 89 ? -1.564 23.75 34.062 1 96.06 89 TYR B C 1
ATOM 6995 O O . TYR B 1 89 ? -1.924 23.375 35.188 1 96.06 89 TYR B O 1
ATOM 7003 N N . LYS B 1 90 ? -1.009 23.031 33.219 1 95.12 90 LYS B N 1
ATOM 7004 C CA . LYS B 1 90 ? -0.504 21.719 33.594 1 95.12 90 LYS B CA 1
ATOM 7005 C C . LYS B 1 90 ? 0.967 21.781 34 1 95.12 90 LYS B C 1
ATOM 7007 O O . LYS B 1 90 ? 1.791 22.328 33.25 1 95.12 90 LYS B O 1
ATOM 7012 N N . THR B 1 91 ? 1.295 21.172 35.094 1 93.5 91 THR B N 1
ATOM 7013 C CA . THR B 1 91 ? 2.668 21.172 35.594 1 93.5 91 THR B CA 1
ATOM 7014 C C . THR B 1 91 ? 3.48 20.062 34.938 1 93.5 91 THR B C 1
ATOM 7016 O O . THR B 1 91 ? 2.916 19.156 34.312 1 93.5 91 THR B O 1
ATOM 7019 N N . THR B 1 92 ? 4.77 20.141 35.031 1 89.06 92 THR B N 1
ATOM 7020 C CA . THR B 1 92 ? 5.668 19.125 34.531 1 89.06 92 THR B CA 1
ATOM 7021 C C . THR B 1 92 ? 5.379 17.766 35.156 1 89.06 92 THR B C 1
ATOM 7023 O O . THR B 1 92 ? 5.566 16.719 34.531 1 89.06 92 THR B O 1
ATOM 7026 N N . GLY B 1 93 ? 4.902 17.812 36.375 1 89.81 93 GLY B N 1
ATOM 7027 C CA . GLY B 1 93 ? 4.574 16.578 37.062 1 89.81 93 GLY B CA 1
ATOM 7028 C C . GLY B 1 93 ? 3.236 16 36.656 1 89.81 93 GLY B C 1
ATOM 7029 O O . GLY B 1 93 ? 2.908 14.867 37 1 89.81 93 GLY B O 1
ATOM 7030 N N . GLY B 1 94 ? 2.441 16.75 35.969 1 92.25 94 GLY B N 1
ATOM 7031 C CA . GLY B 1 94 ? 1.197 16.219 35.438 1 92.25 94 GLY B CA 1
ATOM 7032 C C . GLY B 1 94 ? -0.031 16.734 36.156 1 92.25 94 GLY B C 1
ATOM 7033 O O . GLY B 1 94 ? -1.161 16.422 35.781 1 92.25 94 GLY B O 1
ATOM 7034 N N . ASP B 1 95 ? 0.157 17.578 37.188 1 95.56 95 ASP B N 1
ATOM 7035 C CA . ASP B 1 95 ? -0.976 18.172 37.906 1 95.56 95 ASP B CA 1
ATOM 7036 C C . ASP B 1 95 ? -1.562 19.344 37.094 1 95.56 95 ASP B C 1
ATOM 7038 O O . ASP B 1 95 ? -0.866 19.969 36.312 1 95.56 95 ASP B O 1
ATOM 7042 N N . VAL B 1 96 ? -2.822 19.562 37.344 1 97.19 96 VAL B N 1
ATOM 7043 C CA . VAL B 1 96 ? -3.443 20.797 36.844 1 97.19 96 VAL B CA 1
ATOM 7044 C C . VAL B 1 96 ? -3.615 21.766 38.031 1 97.19 96 VAL B C 1
ATOM 7046 O O . VAL B 1 96 ? -4.199 21.422 39.062 1 97.19 96 VAL B O 1
ATOM 7049 N N . ARG B 1 97 ? -3.092 22.953 37.875 1 97 97 ARG B N 1
ATOM 7050 C CA . ARG B 1 97 ? -3.156 23.969 38.906 1 97 97 ARG B CA 1
ATOM 7051 C C . ARG B 1 97 ? -3.781 25.25 38.375 1 97 97 ARG B C 1
ATOM 7053 O O . ARG B 1 97 ? -3.893 25.438 37.156 1 97 97 ARG B O 1
ATOM 7060 N N . SER B 1 98 ? -4.309 26 39.281 1 96.94 98 SER B N 1
ATOM 7061 C CA . SER B 1 98 ? -4.789 27.359 39 1 96.94 98 SER B CA 1
ATOM 7062 C C . SER B 1 98 ? -3.9 28.406 39.656 1 96.94 98 SER B C 1
ATOM 7064 O O . SER B 1 98 ? -3.467 28.25 40.781 1 96.94 98 SER B O 1
ATOM 7066 N N . HIS B 1 99 ? -3.555 29.422 38.906 1 97.38 99 HIS B N 1
ATOM 7067 C CA . HIS B 1 99 ? -2.701 30.5 39.375 1 97.38 99 HIS B CA 1
ATOM 7068 C C . HIS B 1 99 ? -3.438 31.844 39.312 1 97.38 99 HIS B C 1
ATOM 7070 O O . HIS B 1 99 ? -4.055 32.188 38.312 1 97.38 99 HIS B O 1
ATOM 7076 N N . ASN B 1 100 ? -3.424 32.562 40.406 1 97.38 100 ASN B N 1
ATOM 7077 C CA . ASN B 1 100 ? -3.926 33.938 40.469 1 97.38 100 ASN B CA 1
ATOM 7078 C C . ASN B 1 100 ? -2.814 34.938 40.188 1 97.38 100 ASN B C 1
ATOM 7080 O O . ASN B 1 100 ? -1.92 35.125 41.031 1 97.38 100 ASN B O 1
ATOM 7084 N N . SER B 1 101 ? -2.879 35.688 39.156 1 96.75 101 SER B N 1
ATOM 7085 C CA . SER B 1 101 ? -1.813 36.562 38.719 1 96.75 101 SER B CA 1
ATOM 7086 C C . SER B 1 101 ? -1.701 37.781 39.594 1 96.75 101 SER B C 1
ATOM 7088 O O . SER B 1 101 ? -0.642 38.438 39.656 1 96.75 101 SER B O 1
ATOM 7090 N N . LYS B 1 102 ? -2.729 38.156 40.219 1 94.75 102 LYS B N 1
ATOM 7091 C CA . LYS B 1 102 ? -2.719 39.344 41.094 1 94.75 102 LYS B CA 1
ATOM 7092 C C . LYS B 1 102 ? -2.102 39 42.469 1 94.75 102 LYS B C 1
ATOM 7094 O O . LYS B 1 102 ? -1.217 39.719 42.938 1 94.75 102 LYS B O 1
ATOM 7099 N N . THR B 1 103 ? -2.5 37.875 43.031 1 95.06 103 THR B N 1
ATOM 7100 C CA . THR B 1 103 ? -2.041 37.5 44.375 1 95.06 103 THR B CA 1
ATOM 7101 C C . THR B 1 103 ? -0.833 36.562 44.281 1 95.06 103 THR B C 1
ATOM 7103 O O . THR B 1 103 ? -0.143 36.344 45.281 1 95.06 103 THR B O 1
ATOM 7106 N N . THR B 1 104 ? -0.632 35.969 43.188 1 92.69 104 THR B N 1
ATOM 7107 C CA . THR B 1 104 ? 0.457 35.031 42.938 1 92.69 104 THR B CA 1
ATOM 7108 C C . THR B 1 104 ? 0.215 33.719 43.688 1 92.69 104 THR B C 1
ATOM 7110 O O . THR B 1 104 ? 1.135 32.906 43.844 1 92.69 104 THR B O 1
ATOM 7113 N N . SER B 1 105 ? -0.945 33.531 44.094 1 95.19 105 SER B N 1
ATOM 7114 C CA . SER B 1 105 ? -1.279 32.281 44.75 1 95.19 105 SER B CA 1
ATOM 7115 C C . SER B 1 105 ? -1.597 31.188 43.75 1 95.19 105 SER B C 1
ATOM 7117 O O . SER B 1 105 ? -2.105 31.469 42.656 1 95.19 105 SER B O 1
ATOM 7119 N N . THR B 1 106 ? -1.219 30.016 44.094 1 95.12 106 THR B N 1
ATOM 7120 C CA . THR B 1 106 ? -1.484 28.844 43.25 1 95.12 106 THR B CA 1
ATOM 7121 C C . THR B 1 106 ? -2.262 27.781 44.031 1 95.12 106 THR B C 1
ATOM 7123 O O . THR B 1 106 ? -2 27.562 45.219 1 95.12 106 THR B O 1
ATOM 7126 N N . GLN B 1 107 ? -3.24 27.219 43.375 1 94.75 107 GLN B N 1
ATOM 7127 C CA . GLN B 1 107 ? -4.043 26.156 43.969 1 94.75 107 GLN B CA 1
ATOM 7128 C C . GLN B 1 107 ? -4.105 24.938 43.094 1 94.75 107 GLN B C 1
ATOM 7130 O O . GLN B 1 107 ? -4.062 25.047 41.844 1 94.75 107 GLN B O 1
ATOM 7135 N N . ASN B 1 108 ? -4.215 23.797 43.781 1 94.75 108 ASN B N 1
ATOM 7136 C CA . ASN B 1 108 ? -4.395 22.562 43.031 1 94.75 108 ASN B CA 1
ATOM 7137 C C . ASN B 1 108 ? -5.828 22.422 42.531 1 94.75 108 ASN B C 1
ATOM 7139 O O . ASN B 1 108 ? -6.781 22.625 43.281 1 94.75 108 ASN B O 1
ATOM 7143 N N . VAL B 1 109 ? -5.969 22.188 41.281 1 97.12 109 VAL B N 1
ATOM 7144 C CA . VAL B 1 109 ? -7.277 21.922 40.688 1 97.12 109 VAL B CA 1
ATOM 7145 C C . VAL B 1 109 ? -7.551 20.422 40.688 1 97.12 109 VAL B C 1
ATOM 7147 O O . VAL B 1 109 ? -8.578 19.969 41.188 1 97.12 109 VAL B O 1
ATOM 7150 N N . ILE B 1 110 ? -6.605 19.656 40.156 1 97.06 110 ILE B N 1
ATOM 7151 C CA . ILE B 1 110 ? -6.664 18.188 40.156 1 97.06 110 ILE B CA 1
ATOM 7152 C C . ILE B 1 110 ? -5.25 17.625 40.094 1 97.06 110 ILE B C 1
ATOM 7154 O O . ILE B 1 110 ? -4.395 18.125 39.375 1 97.06 110 ILE B O 1
ATOM 7158 N N . THR B 1 111 ? -4.996 16.516 40.812 1 96.06 111 THR B N 1
ATOM 7159 C CA . THR B 1 111 ? -3.658 15.945 40.906 1 96.06 111 THR B CA 1
ATOM 7160 C C . THR B 1 111 ? -3.453 14.875 39.844 1 96.06 111 THR B C 1
ATOM 7162 O O . THR B 1 111 ? -4.422 14.305 39.344 1 96.06 111 THR B O 1
ATOM 7165 N N . ARG B 1 112 ? -2.184 14.656 39.594 1 95.25 112 ARG B N 1
ATOM 7166 C CA . ARG B 1 112 ? -1.815 13.57 38.688 1 95.25 112 ARG B CA 1
ATOM 7167 C C . ARG B 1 112 ? -2.371 12.242 39.188 1 95.25 112 ARG B C 1
ATOM 7169 O O . ARG B 1 112 ? -2.789 11.398 38.375 1 95.25 112 ARG B O 1
ATOM 7176 N N . ALA B 1 113 ? -2.348 12 40.469 1 94.81 113 ALA B N 1
ATOM 7177 C CA . ALA B 1 113 ? -2.859 10.766 41.062 1 94.81 113 ALA B CA 1
ATOM 7178 C C . ALA B 1 113 ? -4.34 10.578 40.75 1 94.81 113 ALA B C 1
ATOM 7180 O O . ALA B 1 113 ? -4.773 9.469 40.406 1 94.81 113 ALA B O 1
ATOM 7181 N N . SER B 1 114 ? -5.086 11.672 40.875 1 94.75 114 SER B N 1
ATOM 7182 C CA . SER B 1 114 ? -6.508 11.617 40.531 1 94.75 114 SER B CA 1
ATOM 7183 C C . SER B 1 114 ? -6.73 11.352 39.062 1 94.75 114 SER B C 1
ATOM 7185 O O . SER B 1 114 ? -7.637 10.602 38.688 1 94.75 114 SER B O 1
ATOM 7187 N N . LEU B 1 115 ? -5.969 11.93 38.25 1 96.31 115 LEU B N 1
ATOM 7188 C CA . LEU B 1 115 ? -6.062 11.727 36.812 1 96.31 115 LEU B CA 1
ATOM 7189 C C . LEU B 1 115 ? -5.773 10.273 36.438 1 96.31 115 LEU B C 1
ATOM 7191 O O . LEU B 1 115 ? -6.383 9.727 35.531 1 96.31 115 LEU B O 1
ATOM 7195 N N . SER B 1 116 ? -4.883 9.609 37.156 1 95 116 SER B N 1
ATOM 7196 C CA . SER B 1 116 ? -4.43 8.25 36.875 1 95 116 SER B CA 1
ATOM 7197 C C . SER B 1 116 ? -5.512 7.227 37.188 1 95 116 SER B C 1
ATOM 7199 O O . SER B 1 116 ? -5.496 6.113 36.656 1 95 116 SER B O 1
ATOM 7201 N N . LEU B 1 117 ? -6.41 7.605 38.062 1 95.56 117 LEU B N 1
ATOM 7202 C CA . LEU B 1 117 ? -7.504 6.695 38.406 1 95.56 117 LEU B CA 1
ATOM 7203 C C . LEU B 1 117 ? -8.266 6.289 37.125 1 95.56 117 LEU B C 1
ATOM 7205 O O . LEU B 1 117 ? -8.758 5.16 37.031 1 95.56 117 LEU B O 1
ATOM 7209 N N . TYR B 1 118 ? -8.344 7.211 36.188 1 94.62 118 TYR B N 1
ATOM 7210 C CA . TYR B 1 118 ? -9.062 6.941 34.938 1 94.62 118 TYR B CA 1
ATOM 7211 C C . TYR B 1 118 ? -8.102 6.859 33.75 1 94.62 118 TYR B C 1
ATOM 7213 O O . TYR B 1 118 ? -8.531 6.711 32.625 1 94.62 118 TYR B O 1
ATOM 7221 N N . SER B 1 119 ? -6.848 7.035 34.031 1 96 119 SER B N 1
ATOM 7222 C CA . SER B 1 119 ? -5.871 7.16 32.969 1 96 119 SER B CA 1
ATOM 7223 C C . SER B 1 119 ? -6.258 8.273 31.984 1 96 119 SER B C 1
ATOM 7225 O O . SER B 1 119 ? -6.211 8.086 30.781 1 96 119 SER B O 1
ATOM 7227 N N . ALA B 1 120 ? -6.723 9.344 32.562 1 96.75 120 ALA B N 1
ATOM 7228 C CA . ALA B 1 120 ? -7.176 10.469 31.734 1 96.75 120 ALA B CA 1
ATOM 7229 C C . ALA B 1 120 ? -6 11.164 31.047 1 96.75 120 ALA B C 1
ATOM 7231 O O . ALA B 1 120 ? -4.961 11.391 31.672 1 96.75 120 ALA B O 1
ATOM 7232 N N . THR B 1 121 ? -6.238 11.438 29.781 1 94.81 121 THR B N 1
ATOM 7233 C CA . THR B 1 121 ? -5.141 12.055 29.047 1 94.81 121 THR B CA 1
ATOM 7234 C C . THR B 1 121 ? -5.488 13.484 28.656 1 94.81 121 THR B C 1
ATOM 7236 O O . THR B 1 121 ? -4.617 14.258 28.25 1 94.81 121 THR B O 1
ATOM 7239 N N . LYS B 1 122 ? -6.738 13.93 28.75 1 96 122 LYS B N 1
ATOM 7240 C CA . LYS B 1 122 ? -7.176 15.297 28.453 1 96 122 LYS B CA 1
ATOM 7241 C C . LYS B 1 122 ? -8.047 15.844 29.578 1 96 122 LYS B C 1
ATOM 7243 O O . LYS B 1 122 ? -8.828 15.102 30.188 1 96 122 LYS B O 1
ATOM 7248 N N . THR B 1 123 ? -7.898 17.141 29.859 1 96.5 123 THR B N 1
ATOM 7249 C CA . THR B 1 123 ? -8.641 17.781 30.938 1 96.5 123 THR B CA 1
ATOM 7250 C C . THR B 1 123 ? -9.086 19.188 30.516 1 96.5 123 THR B C 1
ATOM 7252 O O . THR B 1 123 ? -8.359 19.891 29.812 1 96.5 123 THR B O 1
ATOM 7255 N N . TRP B 1 124 ? -10.32 19.578 31.016 1 97.12 124 TRP B N 1
ATOM 7256 C CA . TRP B 1 124 ? -10.844 20.922 30.797 1 97.12 124 TRP B CA 1
ATOM 7257 C C . TRP B 1 124 ? -11.539 21.438 32.031 1 97.12 124 TRP B C 1
ATOM 7259 O O . TRP B 1 124 ? -12.516 20.859 32.5 1 97.12 124 TRP B O 1
ATOM 7269 N N . VAL B 1 125 ? -11.086 22.578 32.5 1 97.31 125 VAL B N 1
ATOM 7270 C CA . VAL B 1 125 ? -11.727 23.203 33.656 1 97.31 125 VAL B CA 1
ATOM 7271 C C . VAL B 1 125 ? -12.992 23.938 33.219 1 97.31 125 VAL B C 1
ATOM 7273 O O . VAL B 1 125 ? -13 24.594 32.156 1 97.31 125 VAL B O 1
ATOM 7276 N N . SER B 1 126 ? -14.062 23.781 34.031 1 97.44 126 SER B N 1
ATOM 7277 C CA . SER B 1 126 ? -15.32 24.438 33.688 1 97.44 126 SER B CA 1
ATOM 7278 C C . SER B 1 126 ? -15.219 25.953 33.875 1 97.44 126 SER B C 1
ATOM 7280 O O . SER B 1 126 ? -14.398 26.438 34.656 1 97.44 126 SER B O 1
ATOM 7282 N N . PRO B 1 127 ? -16.109 26.703 33.188 1 95.81 127 PRO B N 1
ATOM 7283 C CA . PRO B 1 127 ? -16.047 28.172 33.281 1 95.81 127 PRO B CA 1
ATOM 7284 C C . PRO B 1 127 ? -16.234 28.688 34.688 1 95.81 127 PRO B C 1
ATOM 7286 O O . PRO B 1 127 ? -15.633 29.703 35.062 1 95.81 127 PRO B O 1
ATOM 7289 N N . ASP B 1 128 ? -17 28.062 35.5 1 95.62 128 ASP B N 1
ATOM 7290 C CA . ASP B 1 128 ? -17.234 28.5 36.875 1 95.62 128 ASP B CA 1
ATOM 7291 C C . ASP B 1 128 ? -16.188 27.922 37.844 1 95.62 128 ASP B C 1
ATOM 7293 O O . ASP B 1 128 ? -16.266 28.125 39.031 1 95.62 128 ASP B O 1
ATOM 7297 N N . ARG B 1 129 ? -15.266 27.078 37.344 1 96.19 129 ARG B N 1
ATOM 7298 C CA . ARG B 1 129 ? -14.133 26.5 38.031 1 96.19 129 ARG B CA 1
ATOM 7299 C C . ARG B 1 129 ? -14.602 25.578 39.156 1 96.19 129 ARG B C 1
ATOM 7301 O O . ARG B 1 129 ? -13.953 25.469 40.219 1 96.19 129 ARG B O 1
ATOM 7308 N N . GLN B 1 130 ? -15.711 24.938 38.906 1 96.88 130 GLN B N 1
ATOM 7309 C CA . GLN B 1 130 ? -16.219 23.984 39.906 1 96.88 130 GLN B CA 1
ATOM 7310 C C . GLN B 1 130 ? -15.891 22.547 39.5 1 96.88 130 GLN B C 1
ATOM 7312 O O . GLN B 1 130 ? -15.773 21.688 40.375 1 96.88 130 GLN B O 1
ATOM 7317 N N . PHE B 1 131 ? -15.797 22.359 38.25 1 97.44 131 PHE B N 1
ATOM 7318 C CA . PHE B 1 131 ? -15.594 21 37.781 1 97.44 131 PHE B CA 1
ATOM 7319 C C . PHE B 1 131 ? -14.406 20.938 36.812 1 97.44 131 PHE B C 1
ATOM 7321 O O . PHE B 1 131 ? -13.984 21.953 36.281 1 97.44 131 PHE B O 1
ATOM 7328 N N . VAL B 1 132 ? -13.82 19.719 36.625 1 98.12 132 VAL B N 1
ATOM 7329 C CA . VAL B 1 132 ? -12.859 19.391 35.594 1 98.12 132 VAL B CA 1
ATOM 7330 C C . VAL B 1 132 ? -13.398 18.234 34.75 1 98.12 132 VAL B C 1
ATOM 7332 O O . VAL B 1 132 ? -13.781 17.188 35.281 1 98.12 132 VAL B O 1
ATOM 7335 N N . LEU B 1 133 ? -13.484 18.438 33.469 1 98.06 133 LEU B N 1
ATOM 7336 C CA . LEU B 1 133 ? -13.852 17.375 32.531 1 98.06 133 LEU B CA 1
ATOM 7337 C C . LEU B 1 133 ? -12.625 16.562 32.125 1 98.06 133 LEU B C 1
ATOM 7339 O O . LEU B 1 133 ? -11.609 17.125 31.719 1 98.06 133 LEU B O 1
ATOM 7343 N N . LEU B 1 134 ? -12.695 15.234 32.281 1 98.06 134 LEU B N 1
ATOM 7344 C CA . LEU B 1 134 ? -11.602 14.328 31.938 1 98.06 134 LEU B CA 1
ATOM 7345 C C . LEU B 1 134 ? -12 13.422 30.781 1 98.06 134 LEU B C 1
ATOM 7347 O O . LEU B 1 134 ? -13.109 12.883 30.766 1 98.06 134 LEU B O 1
ATOM 7351 N N . ALA B 1 135 ? -11.172 13.258 29.797 1 98 135 ALA B N 1
ATOM 7352 C CA . ALA B 1 135 ? -11.344 12.281 28.719 1 98 135 ALA B CA 1
ATOM 7353 C C . ALA B 1 135 ? -10.367 11.117 28.875 1 98 135 ALA B C 1
ATOM 7355 O O . ALA B 1 135 ? -9.188 11.328 29.156 1 98 135 ALA B O 1
ATOM 7356 N N . TYR B 1 136 ? -10.828 9.891 28.75 1 97.06 136 TYR B N 1
ATOM 7357 C CA . TYR B 1 136 ? -10.008 8.695 28.844 1 97.06 136 TYR B CA 1
ATOM 7358 C C . TYR B 1 136 ? -10.453 7.648 27.828 1 97.06 136 TYR B C 1
ATOM 7360 O O . TYR B 1 136 ? -11.492 7.801 27.188 1 97.06 136 TYR B O 1
ATOM 7368 N N . ASP B 1 137 ? -9.602 6.629 27.5 1 96.88 137 ASP B N 1
ATOM 7369 C CA . ASP B 1 137 ? -9.797 5.648 26.438 1 96.88 137 ASP B CA 1
ATOM 7370 C C . ASP B 1 137 ? -9.938 6.332 25.078 1 96.88 137 ASP B C 1
ATOM 7372 O O . ASP B 1 137 ? -10.883 6.059 24.344 1 96.88 137 ASP B O 1
ATOM 7376 N N . VAL B 1 138 ? -9.047 7.258 24.875 1 96.75 138 VAL B N 1
ATOM 7377 C CA . VAL B 1 138 ? -9.102 8.133 23.703 1 96.75 138 VAL B CA 1
ATOM 7378 C C . VAL B 1 138 ? -8.695 7.363 22.453 1 96.75 138 VAL B C 1
ATOM 7380 O O . VAL B 1 138 ? -7.668 6.68 22.453 1 96.75 138 VAL B O 1
ATOM 7383 N N . VAL B 1 139 ? -9.562 7.406 21.422 1 94.25 139 VAL B N 1
ATOM 7384 C CA . VAL B 1 139 ? -9.273 6.824 20.109 1 94.25 139 VAL B CA 1
ATOM 7385 C C . VAL B 1 139 ? -9.281 7.918 19.047 1 94.25 139 VAL B C 1
ATOM 7387 O O . VAL B 1 139 ? -10.32 8.539 18.797 1 94.25 139 VAL B O 1
ATOM 7390 N N . GLN B 1 140 ? -8.172 8.078 18.438 1 92.38 140 GLN B N 1
ATOM 7391 C CA . GLN B 1 140 ? -8.047 9.125 17.422 1 92.38 140 GLN B CA 1
ATOM 7392 C C . GLN B 1 140 ? -8.953 8.852 16.234 1 92.38 140 GLN B C 1
ATOM 7394 O O . GLN B 1 140 ? -9.047 7.711 15.766 1 92.38 140 GLN B O 1
ATOM 7399 N N . GLN B 1 141 ? -9.664 9.812 15.719 1 92.94 141 GLN B N 1
ATOM 7400 C CA . GLN B 1 141 ? -10.523 9.703 14.539 1 92.94 141 GLN B CA 1
ATOM 7401 C C . GLN B 1 141 ? -9.914 10.43 13.344 1 92.94 141 GLN B C 1
ATOM 7403 O O . GLN B 1 141 ? -9.523 9.797 12.359 1 92.94 141 GLN B O 1
ATOM 7408 N N . PHE B 1 142 ? -9.945 11.75 13.281 1 93.06 142 PHE B N 1
ATOM 7409 C CA . PHE B 1 142 ? -9.219 12.57 12.328 1 93.06 142 PHE B CA 1
ATOM 7410 C C . PHE B 1 142 ? -8.047 13.273 13 1 93.06 142 PHE B C 1
ATOM 7412 O O . PHE B 1 142 ? -7.516 12.789 13.992 1 93.06 142 PHE B O 1
ATOM 7419 N N . ARG B 1 143 ? -7.562 14.391 12.398 1 93.38 143 ARG B N 1
ATOM 7420 C CA . ARG B 1 143 ? -6.398 15.102 12.922 1 93.38 143 ARG B CA 1
ATOM 7421 C C . ARG B 1 143 ? -6.707 15.727 14.281 1 93.38 143 ARG B C 1
ATOM 7423 O O . ARG B 1 143 ? -5.887 15.672 15.195 1 93.38 143 ARG B O 1
ATOM 7430 N N . TYR B 1 144 ? -7.918 16.266 14.43 1 96 144 TYR B N 1
ATOM 7431 C CA . TYR B 1 144 ? -8.266 17.016 15.625 1 96 144 TYR B CA 1
ATOM 7432 C C . TYR B 1 144 ? -9.289 16.266 16.469 1 96 144 TYR B C 1
ATOM 7434 O O . TYR B 1 144 ? -9.406 16.5 17.672 1 96 144 TYR B O 1
ATOM 7442 N N . SER B 1 145 ? -10.047 15.391 15.891 1 96.38 145 SER B N 1
ATOM 7443 C CA . SER B 1 145 ? -11.148 14.727 16.578 1 96.38 145 SER B CA 1
ATOM 7444 C C . SER B 1 145 ? -10.719 13.375 17.141 1 96.38 145 SER B C 1
ATOM 7446 O O . SER B 1 145 ? -9.75 12.781 16.672 1 96.38 145 SER B O 1
ATOM 7448 N N . PHE B 1 146 ? -11.375 12.953 18.109 1 96.94 146 PHE B N 1
ATOM 7449 C CA . PHE B 1 146 ? -11.18 11.672 18.781 1 96.94 146 PHE B CA 1
ATOM 7450 C C . PHE B 1 146 ? -12.477 11.203 19.438 1 96.94 146 PHE B C 1
ATOM 7452 O O . PHE B 1 146 ? -13.367 12.016 19.703 1 96.94 146 PHE B O 1
ATOM 7459 N N . LEU B 1 147 ? -12.602 9.953 19.656 1 97.38 147 LEU B N 1
ATOM 7460 C CA . LEU B 1 147 ? -13.625 9.352 20.5 1 97.38 147 LEU B CA 1
ATOM 7461 C C . LEU B 1 147 ? -13.094 9.125 21.922 1 97.38 147 LEU B C 1
ATOM 7463 O O . LEU B 1 147 ? -11.898 8.852 22.094 1 97.38 147 LEU B O 1
ATOM 7467 N N . ALA B 1 148 ? -13.953 9.305 22.859 1 98 148 ALA B N 1
ATOM 7468 C CA . ALA B 1 148 ? -13.484 9.117 24.234 1 98 148 ALA B CA 1
ATOM 7469 C C . ALA B 1 148 ? -14.656 8.836 25.172 1 98 148 ALA B C 1
ATOM 7471 O O . ALA B 1 148 ? -15.812 9.016 24.797 1 98 148 ALA B O 1
ATOM 7472 N N . ARG B 1 149 ? -14.297 8.312 26.312 1 97.5 149 ARG B N 1
ATOM 7473 C CA . ARG B 1 149 ? -15.156 8.336 27.484 1 97.5 149 ARG B CA 1
ATOM 7474 C C . ARG B 1 149 ? -14.828 9.531 28.375 1 97.5 149 ARG B C 1
ATOM 7476 O O . ARG B 1 149 ? -13.719 10.07 28.328 1 97.5 149 ARG B O 1
ATOM 7483 N N . TYR B 1 150 ? -15.836 9.906 29.156 1 97.38 150 TYR B N 1
ATOM 7484 C CA . TYR B 1 150 ? -15.641 11.133 29.938 1 97.38 150 TYR B CA 1
ATOM 7485 C C . TYR B 1 150 ? -16.094 10.945 31.375 1 97.38 150 TYR B C 1
ATOM 7487 O O . TYR B 1 150 ? -16.953 10.109 31.656 1 97.38 150 TYR B O 1
ATOM 7495 N N . VAL B 1 151 ? -15.492 11.664 32.281 1 97.19 151 VAL B N 1
ATOM 7496 C CA . VAL B 1 151 ? -15.859 11.766 33.688 1 97.19 151 VAL B CA 1
ATOM 7497 C C . VAL B 1 151 ? -15.664 13.203 34.156 1 97.19 151 VAL B C 1
ATOM 7499 O O . VAL B 1 151 ? -14.75 13.891 33.719 1 97.19 151 VAL B O 1
ATOM 7502 N N . ALA B 1 152 ? -16.578 13.703 35 1 97.69 152 ALA B N 1
ATOM 7503 C CA . ALA B 1 152 ? -16.453 15.023 35.594 1 97.69 152 ALA B CA 1
ATOM 7504 C C . ALA B 1 152 ? -15.914 14.93 37.031 1 97.69 152 ALA B C 1
ATOM 7506 O O . ALA B 1 152 ? -16.312 14.047 37.781 1 97.69 152 ALA B O 1
ATOM 7507 N N . TYR B 1 153 ? -15 15.719 37.344 1 97.94 153 TYR B N 1
ATOM 7508 C CA . TYR B 1 153 ? -14.414 15.844 38.656 1 97.94 153 TYR B CA 1
ATOM 7509 C C . TYR B 1 153 ? -14.844 17.141 39.344 1 97.94 153 TYR B C 1
ATOM 7511 O O . TYR B 1 153 ? -14.594 18.234 38.812 1 97.94 153 TYR B O 1
ATOM 7519 N N . ARG B 1 154 ? -15.477 17.078 40.469 1 97.38 154 ARG B N 1
ATOM 7520 C CA . ARG B 1 154 ? -15.836 18.281 41.219 1 97.38 154 ARG B CA 1
ATOM 7521 C C . ARG B 1 154 ? -14.727 18.688 42.156 1 97.38 154 ARG B C 1
ATOM 7523 O O . ARG B 1 154 ? -14.344 17.922 43.062 1 97.38 154 ARG B O 1
ATOM 7530 N N . ILE B 1 155 ? -14.273 19.875 42.094 1 96.44 155 ILE B N 1
ATOM 7531 C CA . ILE B 1 155 ? -13.062 20.344 42.781 1 96.44 155 ILE B CA 1
ATOM 7532 C C . ILE B 1 155 ? -13.312 20.453 44.281 1 96.44 155 ILE B C 1
ATOM 7534 O O . ILE B 1 155 ? -12.453 20.094 45.062 1 96.44 155 ILE B O 1
ATOM 7538 N N . SER B 1 156 ? -14.453 20.875 44.719 1 95.25 156 SER B N 1
ATOM 7539 C CA . SER B 1 156 ? -14.75 21.219 46.125 1 95.25 156 SER B CA 1
ATOM 7540 C C . SER B 1 156 ? -14.672 19.984 47.031 1 95.25 156 SER B C 1
ATOM 7542 O O . SER B 1 156 ? -14.188 20.078 48.156 1 95.25 156 SER B O 1
ATOM 7544 N N . ASP B 1 157 ? -15.109 18.875 46.5 1 95.56 157 ASP B N 1
ATOM 7545 C CA . ASP B 1 157 ? -15.156 17.688 47.375 1 95.56 157 ASP B CA 1
ATOM 7546 C C . ASP B 1 157 ? -14.414 16.516 46.719 1 95.56 157 ASP B C 1
ATOM 7548 O O . ASP B 1 157 ? -14.477 15.391 47.188 1 95.56 157 ASP B O 1
ATOM 7552 N N . GLN B 1 158 ? -13.828 16.75 45.594 1 95.44 158 GLN B N 1
ATOM 7553 C CA . GLN B 1 158 ? -12.961 15.789 44.906 1 95.44 158 GLN B CA 1
ATOM 7554 C C . GLN B 1 158 ? -13.727 14.531 44.5 1 95.44 158 GLN B C 1
ATOM 7556 O O . GLN B 1 158 ? -13.195 13.422 44.594 1 95.44 158 GLN B O 1
ATOM 7561 N N . ARG B 1 159 ? -14.992 14.695 44.125 1 96.38 159 ARG B N 1
ATOM 7562 C CA . ARG B 1 159 ? -15.812 13.562 43.688 1 96.38 159 ARG B CA 1
ATOM 7563 C C . ARG B 1 159 ? -15.828 13.445 42.156 1 96.38 159 ARG B C 1
ATOM 7565 O O . ARG B 1 159 ? -15.797 14.453 41.469 1 96.38 159 ARG B O 1
ATOM 7572 N N . PHE B 1 160 ? -15.914 12.188 41.719 1 96.94 160 PHE B N 1
ATOM 7573 C CA . PHE B 1 160 ? -15.984 11.891 40.281 1 96.94 160 PHE B CA 1
ATOM 7574 C C . PHE B 1 160 ? -17.406 11.531 39.875 1 96.94 160 PHE B C 1
ATOM 7576 O O . PHE B 1 160 ? -18.125 10.844 40.625 1 96.94 160 PHE B O 1
ATOM 7583 N N . PHE B 1 161 ? -17.875 12 38.781 1 96 161 PHE B N 1
ATOM 7584 C CA . PHE B 1 161 ? -19.172 11.703 38.188 1 96 161 PHE B CA 1
ATOM 7585 C C . PHE B 1 161 ? -19 11.164 36.781 1 96 161 PHE B C 1
ATOM 7587 O O . PHE B 1 161 ? -18.859 11.938 35.812 1 96 161 PHE B O 1
ATOM 7594 N N . PRO B 1 162 ? -19.031 9.836 36.562 1 94.56 162 PRO B N 1
ATOM 7595 C CA . PRO B 1 162 ? -18.938 9.281 35.219 1 94.56 162 PRO B CA 1
ATOM 7596 C C . PRO B 1 162 ? -20.031 9.812 34.281 1 94.56 162 PRO B C 1
ATOM 7598 O O . PRO B 1 162 ? -21.203 9.891 34.688 1 94.56 162 PRO B O 1
ATOM 7601 N N . LEU B 1 163 ? -19.672 10.211 33.094 1 95.5 163 LEU B N 1
ATOM 7602 C CA . LEU B 1 163 ? -20.609 10.766 32.125 1 95.5 163 LEU B CA 1
ATOM 7603 C C . LEU B 1 163 ? -20.953 9.75 31.062 1 95.5 163 LEU B C 1
ATOM 7605 O O . LEU B 1 163 ? -20.359 9.758 29.969 1 95.5 163 LEU B O 1
ATOM 7609 N N . GLU B 1 164 ? -21.906 8.906 31.312 1 91.38 164 GLU B N 1
ATOM 7610 C CA . GLU B 1 164 ? -22.406 7.867 30.422 1 91.38 164 GLU B CA 1
ATOM 7611 C C . GLU B 1 164 ? -23.906 8.047 30.141 1 91.38 164 GLU B C 1
ATOM 7613 O O . GLU B 1 164 ? -24.703 7.141 30.391 1 91.38 164 GLU B O 1
ATOM 7618 N N . PRO B 1 165 ? -24.203 9.125 29.594 1 85.5 165 PRO B N 1
ATOM 7619 C CA . PRO B 1 165 ? -25.609 9.547 29.484 1 85.5 165 PRO B CA 1
ATOM 7620 C C . PRO B 1 165 ? -26.453 8.602 28.625 1 85.5 165 PRO B C 1
ATOM 7622 O O . PRO B 1 165 ? -27.672 8.547 28.781 1 85.5 165 PRO B O 1
ATOM 7625 N N . LEU B 1 166 ? -25.875 7.918 27.719 1 88.81 166 LEU B N 1
ATOM 7626 C CA . LEU B 1 166 ? -26.625 7.055 26.812 1 88.81 166 LEU B CA 1
ATOM 7627 C C . LEU B 1 166 ? -26.281 5.59 27.047 1 88.81 166 LEU B C 1
ATOM 7629 O O . LEU B 1 166 ? -26.484 4.75 26.156 1 88.81 166 LEU B O 1
ATOM 7633 N N . GLY B 1 167 ? -25.641 5.305 28.078 1 87.12 167 GLY B N 1
ATOM 7634 C CA . GLY B 1 167 ? -25.281 3.93 28.406 1 87.12 167 GLY B CA 1
ATOM 7635 C C . GLY B 1 167 ? -23.812 3.74 28.688 1 87.12 167 GLY B C 1
ATOM 7636 O O . GLY B 1 167 ? -22.984 4.566 28.297 1 87.12 167 GLY B O 1
ATOM 7637 N N . VAL B 1 168 ? -23.531 2.586 29.203 1 85.19 168 VAL B N 1
ATOM 7638 C CA . VAL B 1 168 ? -22.203 2.303 29.734 1 85.19 168 VAL B CA 1
ATOM 7639 C C . VAL B 1 168 ? -21.25 1.984 28.594 1 85.19 168 VAL B C 1
ATOM 7641 O O . VAL B 1 168 ? -21.609 1.253 27.672 1 85.19 168 VAL B O 1
ATOM 7644 N N . GLY B 1 169 ? -20.125 2.662 28.75 1 87.06 169 GLY B N 1
ATOM 7645 C CA . GLY B 1 169 ? -19 2.248 27.922 1 87.06 169 GLY B CA 1
ATOM 7646 C C . GLY B 1 169 ? -19.016 2.863 26.531 1 87.06 169 GLY B C 1
ATOM 7647 O O . GLY B 1 169 ? -18.172 2.545 25.703 1 87.06 169 GLY B O 1
ATOM 7648 N N . ARG B 1 170 ? -19.906 3.732 26.219 1 91.25 170 ARG B N 1
ATOM 7649 C CA . ARG B 1 170 ? -20 4.32 24.891 1 91.25 170 ARG B CA 1
ATOM 7650 C C . ARG B 1 170 ? -18.938 5.395 24.688 1 91.25 170 ARG B C 1
ATOM 7652 O O . ARG B 1 170 ? -18.672 6.188 25.578 1 91.25 170 ARG B O 1
ATOM 7659 N N . LEU B 1 171 ? -18.266 5.387 23.562 1 95.94 171 LEU B N 1
ATOM 7660 C CA . LEU B 1 171 ? -17.328 6.434 23.172 1 95.94 171 LEU B CA 1
ATOM 7661 C C . LEU B 1 171 ? -18.062 7.594 22.5 1 95.94 171 LEU B C 1
ATOM 7663 O O . LEU B 1 171 ? -18.875 7.383 21.609 1 95.94 171 LEU B O 1
ATOM 7667 N N . LEU B 1 172 ? -17.797 8.766 23 1 97.31 172 LEU B N 1
ATOM 7668 C CA . LEU B 1 172 ? -18.422 9.969 22.469 1 97.31 172 LEU B CA 1
ATOM 7669 C C . LEU B 1 172 ? -17.5 10.68 21.5 1 97.31 172 LEU B C 1
ATOM 7671 O O . LEU B 1 172 ? -16.281 10.672 21.672 1 97.31 172 LEU B O 1
ATOM 7675 N N . SER B 1 173 ? -18.141 11.32 20.516 1 97.38 173 SER B N 1
ATOM 7676 C CA . SER B 1 173 ? -17.375 12.055 19.516 1 97.38 173 SER B CA 1
ATOM 7677 C C . SER B 1 173 ? -16.906 13.398 20.047 1 97.38 173 SER B C 1
ATOM 7679 O O . SER B 1 173 ? -15.984 14.008 19.5 1 97.38 173 SER B O 1
ATOM 7681 N N . TYR B 1 174 ? -17.594 13.898 21.016 1 98.25 174 TYR B N 1
ATOM 7682 C CA . TYR B 1 174 ? -17.234 15.188 21.609 1 98.25 174 TYR B CA 1
ATOM 7683 C C . TYR B 1 174 ? -17.953 15.398 22.938 1 98.25 174 TYR B C 1
ATOM 7685 O O . TYR B 1 174 ? -19.094 14.984 23.094 1 98.25 174 TYR B O 1
ATOM 7693 N N . MET B 1 175 ? -17.312 15.984 23.844 1 98.06 175 MET B N 1
ATOM 7694 C CA . MET B 1 175 ? -17.938 16.578 25.031 1 98.06 175 MET B CA 1
ATOM 7695 C C . MET B 1 175 ? -17.172 17.812 25.484 1 98.06 175 MET B C 1
ATOM 7697 O O . MET B 1 175 ? -15.945 17.797 25.547 1 98.06 175 MET B O 1
ATOM 7701 N N . GLY B 1 176 ? -17.906 18.906 25.766 1 98.06 176 GLY B N 1
ATOM 7702 C CA . GLY B 1 176 ? -17.281 20.141 26.219 1 98.06 176 GLY B CA 1
ATOM 7703 C C . GLY B 1 176 ? -18.219 21.031 27.016 1 98.06 176 GLY B C 1
ATOM 7704 O O . GLY B 1 176 ? -19.438 20.844 26.984 1 98.06 176 GLY B O 1
ATOM 7705 N N . TRP B 1 177 ? -17.672 21.984 27.703 1 97.75 177 TRP B N 1
ATOM 7706 C CA . TRP B 1 177 ? -18.422 22.922 28.547 1 97.75 177 TRP B CA 1
ATOM 7707 C C . TRP B 1 177 ? -19.141 23.969 27.688 1 97.75 177 TRP B C 1
ATOM 7709 O O . TRP B 1 177 ? -18.688 24.281 26.594 1 97.75 177 TRP B O 1
ATOM 7719 N N . SER B 1 178 ? -20.234 24.469 28.25 1 96.56 178 SER B N 1
ATOM 7720 C CA . SER B 1 178 ? -20.891 25.625 27.672 1 96.56 178 SER B CA 1
ATOM 7721 C C . SER B 1 178 ? -20.141 26.906 28.016 1 96.56 178 SER B C 1
ATOM 7723 O O . SER B 1 178 ? -19 26.859 28.5 1 96.56 178 SER B O 1
ATOM 7725 N N . ALA B 1 179 ? -20.719 28.062 27.672 1 95.62 179 ALA B N 1
ATOM 7726 C CA . ALA B 1 179 ? -20.016 29.344 27.781 1 95.62 179 ALA B CA 1
ATOM 7727 C C . ALA B 1 179 ? -19.922 29.797 29.234 1 95.62 179 ALA B C 1
ATOM 7729 O O . ALA B 1 179 ? -19 30.531 29.609 1 95.62 179 ALA B O 1
ATOM 7730 N N . SER B 1 180 ? -20.875 29.391 30.031 1 95 180 SER B N 1
ATOM 7731 C CA . SER B 1 180 ? -20.906 29.75 31.453 1 95 180 SER B CA 1
ATOM 7732 C C . SER B 1 180 ? -21.422 28.594 32.312 1 95 180 SER B C 1
ATOM 7734 O O . SER B 1 180 ? -22.078 27.688 31.797 1 95 180 SER B O 1
ATOM 7736 N N . GLY B 1 181 ? -21.016 28.656 33.5 1 95.38 181 GLY B N 1
ATOM 7737 C CA . GLY B 1 181 ? -21.438 27.578 34.375 1 95.38 181 GLY B CA 1
ATOM 7738 C C . GLY B 1 181 ? -20.719 26.266 34.125 1 95.38 181 GLY B C 1
ATOM 7739 O O . GLY B 1 181 ? -19.516 26.25 33.875 1 95.38 181 GLY B O 1
ATOM 7740 N N . HIS B 1 182 ? -21.562 25.141 34.344 1 96.81 182 HIS B N 1
ATOM 7741 C CA . HIS B 1 182 ? -20.938 23.828 34.156 1 96.81 182 HIS B CA 1
ATOM 7742 C C . HIS B 1 182 ? -21.875 22.891 33.406 1 96.81 182 HIS B C 1
ATOM 7744 O O . HIS B 1 182 ? -21.875 21.688 33.656 1 96.81 182 HIS B O 1
ATOM 7750 N N . GLN B 1 183 ? -22.656 23.484 32.531 1 95.31 183 GLN B N 1
ATOM 7751 C CA . GLN B 1 183 ? -23.406 22.625 31.609 1 95.31 183 GLN B CA 1
ATOM 7752 C C . GLN B 1 183 ? -22.516 22.062 30.516 1 95.31 183 GLN B C 1
ATOM 7754 O O . GLN B 1 183 ? -21.516 22.688 30.141 1 95.31 183 GLN B O 1
ATOM 7759 N N . LEU B 1 184 ? -22.906 20.844 30 1 96.81 184 LEU B N 1
ATOM 7760 C CA . LEU B 1 184 ? -22.094 20.188 28.984 1 96.81 184 LEU B CA 1
ATOM 7761 C C . LEU B 1 184 ? -22.906 19.938 27.719 1 96.81 184 LEU B C 1
ATOM 7763 O O . LEU B 1 184 ? -24.125 19.688 27.781 1 96.81 184 LEU B O 1
ATOM 7767 N N . SER B 1 185 ? -22.281 20.094 26.641 1 97 185 SER B N 1
ATOM 7768 C CA . SER B 1 185 ? -22.781 19.562 25.375 1 97 185 SER B CA 1
ATOM 7769 C C . SER B 1 185 ? -21.922 18.391 24.906 1 97 185 SER B C 1
ATOM 7771 O O . SER B 1 185 ? -20.719 18.344 25.156 1 97 185 SER B O 1
ATOM 7773 N N . PHE B 1 186 ? -22.547 17.453 24.281 1 97.62 186 PHE B N 1
ATOM 7774 C CA . PHE B 1 186 ? -21.781 16.328 23.75 1 97.62 186 PHE B CA 1
ATOM 7775 C C . PHE B 1 186 ? -22.406 15.836 22.453 1 97.62 186 PHE B C 1
ATOM 7777 O O . PHE B 1 186 ? -23.5 16.25 22.078 1 97.62 186 PHE B O 1
ATOM 7784 N N . VAL B 1 187 ? -21.656 15.062 21.703 1 98.31 187 VAL B N 1
ATOM 7785 C CA . VAL B 1 187 ? -22.094 14.5 20.422 1 98.31 187 VAL B CA 1
ATOM 7786 C C . VAL B 1 187 ? -21.922 12.984 20.438 1 98.31 187 VAL B C 1
ATOM 7788 O O . VAL B 1 187 ? -20.859 12.477 20.812 1 98.31 187 VAL B O 1
ATOM 7791 N N . TYR B 1 188 ? -22.953 12.289 20.109 1 97.31 188 TYR B N 1
ATOM 7792 C CA . TYR B 1 188 ? -22.969 10.844 19.953 1 97.31 188 TYR B CA 1
ATOM 7793 C C . TYR B 1 188 ? -23.688 10.438 18.672 1 97.31 188 TYR B C 1
ATOM 7795 O O . TYR B 1 188 ? -24.781 10.906 18.391 1 97.31 188 TYR B O 1
ATOM 7803 N N . ASN B 1 189 ? -23.031 9.664 17.875 1 96.81 189 ASN B N 1
ATOM 7804 C CA . ASN B 1 189 ? -23.547 9.25 16.578 1 96.81 189 ASN B CA 1
ATOM 7805 C C . ASN B 1 189 ? -23.953 10.453 15.734 1 96.81 189 ASN B C 1
ATOM 7807 O O . ASN B 1 189 ? -25 10.43 15.078 1 96.81 189 ASN B O 1
ATOM 7811 N N . ASN B 1 190 ? -23.281 11.539 15.953 1 97.88 190 ASN B N 1
ATOM 7812 C CA . ASN B 1 190 ? -23.391 12.773 15.18 1 97.88 190 ASN B CA 1
ATOM 7813 C C . ASN B 1 190 ? -24.641 13.555 15.531 1 97.88 190 ASN B C 1
ATOM 7815 O O . ASN B 1 190 ? -25.141 14.328 14.719 1 97.88 190 ASN B O 1
ATOM 7819 N N . ASP B 1 191 ? -25.188 13.266 16.672 1 97.62 191 ASP B N 1
ATOM 7820 C CA . ASP B 1 191 ? -26.266 14.086 17.203 1 97.62 191 ASP B CA 1
ATOM 7821 C C . ASP B 1 191 ? -25.797 14.891 18.406 1 97.62 191 ASP B C 1
ATOM 7823 O O . ASP B 1 191 ? -24.984 14.406 19.203 1 97.62 191 ASP B O 1
ATOM 7827 N N . VAL B 1 192 ? -26.391 16.062 18.562 1 97.69 192 VAL B N 1
ATOM 7828 C CA . VAL B 1 192 ? -26 16.969 19.625 1 97.69 192 VAL B CA 1
ATOM 7829 C C . VAL B 1 192 ? -26.906 16.781 20.828 1 97.69 192 VAL B C 1
ATOM 7831 O O . VAL B 1 192 ? -28.125 16.641 20.688 1 97.69 192 VAL B O 1
ATOM 7834 N N . TYR B 1 193 ? -26.312 16.734 22 1 97 193 TYR B N 1
ATOM 7835 C CA . TYR B 1 193 ? -27.016 16.625 23.281 1 97 193 TYR B CA 1
ATOM 7836 C C . TYR B 1 193 ? -26.516 17.656 24.266 1 97 193 TYR B C 1
ATOM 7838 O O . TYR B 1 193 ? -25.469 18.266 24.062 1 97 193 TYR B O 1
ATOM 7846 N N . LEU B 1 194 ? -27.328 17.844 25.312 1 95.94 194 LEU B N 1
ATOM 7847 C CA . LEU B 1 194 ? -27 18.734 26.422 1 95.94 194 LEU B CA 1
ATOM 7848 C C . LEU B 1 194 ? -27.125 18.016 27.766 1 95.94 194 LEU B C 1
ATOM 7850 O O . LEU B 1 194 ? -28.047 17.219 27.969 1 95.94 194 LEU B O 1
ATOM 7854 N N . ILE B 1 195 ? -26.203 18.188 28.609 1 95.69 195 ILE B N 1
ATOM 7855 C CA . ILE B 1 195 ? -26.281 17.812 30.016 1 95.69 195 ILE B CA 1
ATOM 7856 C C . ILE B 1 195 ? -26.297 19.062 30.891 1 95.69 195 ILE B C 1
ATOM 7858 O O . ILE B 1 195 ? -25.266 19.688 31.094 1 95.69 195 ILE B O 1
ATOM 7862 N N . PRO B 1 196 ? -27.359 19.297 31.453 1 93.62 196 PRO B N 1
ATOM 7863 C CA . PRO B 1 196 ? -27.453 20.531 32.25 1 93.62 196 PRO B CA 1
ATOM 7864 C C . PRO B 1 196 ? -26.547 20.516 33.469 1 93.62 196 PRO B C 1
ATOM 7866 O O . PRO B 1 196 ? -26 21.547 33.844 1 93.62 196 PRO B O 1
ATOM 7869 N N . ASP B 1 197 ? -26.453 19.328 34.094 1 94.38 197 ASP B N 1
ATOM 7870 C CA . ASP B 1 197 ? -25.656 19.156 35.281 1 94.38 197 ASP B CA 1
ATOM 7871 C C . ASP B 1 197 ? -24.875 17.844 35.25 1 94.38 197 ASP B C 1
ATOM 7873 O O . ASP B 1 197 ? -25.484 16.766 35.25 1 94.38 197 ASP B O 1
ATOM 7877 N N . PRO B 1 198 ? -23.609 18 35.312 1 95.25 198 PRO B N 1
ATOM 7878 C CA . PRO B 1 198 ? -22.812 16.766 35.219 1 95.25 198 PRO B CA 1
ATOM 7879 C C . PRO B 1 198 ? -23.078 15.805 36.375 1 95.25 198 PRO B C 1
ATOM 7881 O O . PRO B 1 198 ? -22.875 14.594 36.219 1 95.25 198 PRO B O 1
ATOM 7884 N N . ALA B 1 199 ? -23.5 16.234 37.438 1 90.44 199 ALA B N 1
ATOM 7885 C CA . ALA B 1 199 ? -23.75 15.391 38.625 1 90.44 199 ALA B CA 1
ATOM 7886 C C . ALA B 1 199 ? -25.031 14.586 38.438 1 90.44 199 ALA B C 1
ATOM 7888 O O . ALA B 1 199 ? -25.188 13.516 39.031 1 90.44 199 ALA B O 1
ATOM 7889 N N . VAL B 1 200 ? -25.922 15.102 37.688 1 84.06 200 VAL B N 1
ATOM 7890 C CA . VAL B 1 200 ? -27.188 14.414 37.406 1 84.06 200 VAL B CA 1
ATOM 7891 C C . VAL B 1 200 ? -27.062 13.555 36.156 1 84.06 200 VAL B C 1
ATOM 7893 O O . VAL B 1 200 ? -27.5 12.406 36.125 1 84.06 200 VAL B O 1
ATOM 7896 N N . GLY B 1 201 ? -26.547 14.109 35.188 1 76.19 201 GLY B N 1
ATOM 7897 C CA . GLY B 1 201 ? -26.141 13.391 33.969 1 76.19 201 GLY B CA 1
ATOM 7898 C C . GLY B 1 201 ? -27.281 13.172 33 1 76.19 201 GLY B C 1
ATOM 7899 O O . GLY B 1 201 ? -27.094 12.609 31.922 1 76.19 201 GLY B O 1
ATOM 7900 N N . SER B 1 202 ? -28.516 13.578 33.188 1 85.25 202 SER B N 1
ATOM 7901 C CA . SER B 1 202 ? -29.641 13.344 32.281 1 85.25 202 SER B CA 1
ATOM 7902 C C . SER B 1 202 ? -29.531 14.203 31.016 1 85.25 202 SER B C 1
ATOM 7904 O O . SER B 1 202 ? -29.562 15.43 31.094 1 85.25 202 SER B O 1
ATOM 7906 N N . PRO B 1 203 ? -29.469 13.586 29.844 1 93.56 203 PRO B N 1
ATOM 7907 C CA . PRO B 1 203 ? -29.219 14.352 28.625 1 93.56 203 PRO B CA 1
ATOM 7908 C C . PRO B 1 203 ? -30.5 14.875 27.984 1 93.56 203 PRO B C 1
ATOM 7910 O O . PRO B 1 203 ? -31.562 14.273 28.141 1 93.56 203 PRO B O 1
ATOM 7913 N N . ILE B 1 204 ? -30.422 15.938 27.359 1 93.56 204 ILE B N 1
ATOM 7914 C CA . ILE B 1 204 ? -31.438 16.516 26.484 1 93.56 204 ILE B CA 1
ATOM 7915 C C . ILE B 1 204 ? -30.969 16.453 25.031 1 93.56 204 ILE B C 1
ATOM 7917 O O . ILE B 1 204 ? -29.891 16.953 24.703 1 93.56 204 ILE B O 1
ATOM 7921 N N . ARG B 1 205 ? -31.781 15.883 24.156 1 94.62 205 ARG B N 1
ATOM 7922 C CA . ARG B 1 205 ? -31.391 15.711 22.75 1 94.62 205 ARG B CA 1
ATOM 7923 C C . ARG B 1 205 ? -31.766 16.938 21.922 1 94.62 205 ARG B C 1
ATOM 7925 O O . ARG B 1 205 ? -32.906 17.422 22.016 1 94.62 205 ARG B O 1
ATOM 7932 N N . PHE B 1 206 ? -30.891 17.438 21.094 1 95.31 206 PHE B N 1
ATOM 7933 C CA . PHE B 1 206 ? -31.109 18.578 20.234 1 95.31 206 PHE B CA 1
ATOM 7934 C C . PHE B 1 206 ? -31.406 18.141 18.812 1 95.31 206 PHE B C 1
ATOM 7936 O O . PHE B 1 206 ? -32.219 18.766 18.109 1 95.31 206 PHE B O 1
ATOM 7943 N N . THR B 1 207 ? -30.672 17.156 18.328 1 96.25 207 THR B N 1
ATOM 7944 C CA . THR B 1 207 ? -30.844 16.656 16.969 1 96.25 207 THR B CA 1
ATOM 7945 C C . THR B 1 207 ? -31.016 15.141 16.969 1 96.25 207 THR B C 1
ATOM 7947 O O . THR B 1 207 ? -30.641 14.469 17.938 1 96.25 207 THR B O 1
ATOM 7950 N N . SER B 1 208 ? -31.594 14.531 15.828 1 95.81 208 SER B N 1
ATOM 7951 C CA . SER B 1 208 ? -31.875 13.102 15.82 1 95.81 208 SER B CA 1
ATOM 7952 C C . SER B 1 208 ? -31.609 12.492 14.445 1 95.81 208 SER B C 1
ATOM 7954 O O . SER B 1 208 ? -31.938 11.328 14.195 1 95.81 208 SER B O 1
ATOM 7956 N N . ALA B 1 209 ? -31.109 13.242 13.586 1 96.56 209 ALA B N 1
ATOM 7957 C CA . ALA B 1 209 ? -30.938 12.75 12.219 1 96.56 209 ALA B CA 1
ATOM 7958 C C . ALA B 1 209 ? -29.469 12.5 11.898 1 96.56 209 ALA B C 1
ATOM 7960 O O . ALA B 1 209 ? -29.094 12.352 10.734 1 96.56 209 ALA B O 1
ATOM 7961 N N . GLY B 1 210 ? -28.609 12.531 12.891 1 97.56 210 GLY B N 1
ATOM 7962 C CA . GLY B 1 210 ? -27.203 12.242 12.672 1 97.56 210 GLY B CA 1
ATOM 7963 C C . GLY B 1 210 ? -26.953 10.852 12.125 1 97.56 210 GLY B C 1
ATOM 7964 O O . GLY B 1 210 ? -27.688 9.906 12.453 1 97.56 210 GLY B O 1
ATOM 7965 N N . LYS B 1 211 ? -26.016 10.719 11.211 1 97.56 211 LYS B N 1
ATOM 7966 C CA . LYS B 1 211 ? -25.547 9.453 10.664 1 97.56 211 LYS B CA 1
ATOM 7967 C C . LYS B 1 211 ? -24.016 9.398 10.656 1 97.56 211 LYS B C 1
ATOM 7969 O O . LYS B 1 211 ? -23.375 10.117 9.898 1 97.56 211 LYS B O 1
ATOM 7974 N N . PRO B 1 212 ? -23.453 8.477 11.492 1 94.81 212 PRO B N 1
ATOM 7975 C CA . PRO B 1 212 ? -22 8.391 11.531 1 94.81 212 PRO B CA 1
ATOM 7976 C C . PRO B 1 212 ? -21.375 8.242 10.141 1 94.81 212 PRO B C 1
ATOM 7978 O O . PRO B 1 212 ? -21.844 7.445 9.328 1 94.81 212 PRO B O 1
ATOM 7981 N N . GLY B 1 213 ? -20.406 9.109 9.883 1 94.38 213 GLY B N 1
ATOM 7982 C CA . GLY B 1 213 ? -19.656 9.062 8.641 1 94.38 213 GLY B CA 1
ATOM 7983 C C . GLY B 1 213 ? -20.344 9.797 7.496 1 94.38 213 GLY B C 1
ATOM 7984 O O . GLY B 1 213 ? -19.75 9.969 6.426 1 94.38 213 GLY B O 1
ATOM 7985 N N . VAL B 1 214 ? -21.594 10.336 7.703 1 97.06 214 VAL B N 1
ATOM 7986 C CA . VAL B 1 214 ? -22.328 10.852 6.551 1 97.06 214 VAL B CA 1
ATOM 7987 C C . VAL B 1 214 ? -22.969 12.195 6.898 1 97.06 214 VAL B C 1
ATOM 7989 O O . VAL B 1 214 ? -22.797 13.172 6.168 1 97.06 214 VAL B O 1
ATOM 7992 N N . VAL B 1 215 ? -23.75 12.219 8.016 1 98.44 215 VAL B N 1
ATOM 7993 C CA . VAL B 1 215 ? -24.453 13.43 8.406 1 98.44 215 VAL B CA 1
ATOM 7994 C C . VAL B 1 215 ? -23.984 13.875 9.797 1 98.44 215 VAL B C 1
ATOM 7996 O O . VAL B 1 215 ? -24.141 13.133 10.773 1 98.44 215 VAL B O 1
ATOM 7999 N N . PHE B 1 216 ? -23.531 15.039 9.914 1 98.44 216 PHE B N 1
ATOM 8000 C CA . PHE B 1 216 ? -22.859 15.492 11.125 1 98.44 216 PHE B CA 1
ATOM 8001 C C . PHE B 1 216 ? -23.578 16.703 11.719 1 98.44 216 PHE B C 1
ATOM 8003 O O . PHE B 1 216 ? -23.922 17.641 11 1 98.44 216 PHE B O 1
ATOM 8010 N N . TYR B 1 217 ? -23.797 16.703 13.023 1 98.19 217 TYR B N 1
ATOM 8011 C CA . TYR B 1 217 ? -24.234 17.844 13.812 1 98.19 217 TYR B CA 1
ATOM 8012 C C . TYR B 1 217 ? -23.234 18.156 14.914 1 98.19 217 TYR B C 1
ATOM 8014 O O . TYR B 1 217 ? -22.875 17.281 15.695 1 98.19 217 TYR B O 1
ATOM 8022 N N . GLY B 1 218 ? -22.75 19.328 14.953 1 98.25 218 GLY B N 1
ATOM 8023 C CA . GLY B 1 218 ? -21.938 19.797 16.078 1 98.25 218 GLY B CA 1
ATOM 8024 C C . GLY B 1 218 ? -20.484 19.375 15.969 1 98.25 218 GLY B C 1
ATOM 8025 O O . GLY B 1 218 ? -19.609 19.953 16.641 1 98.25 218 GLY B O 1
ATOM 8026 N N . VAL B 1 219 ? -20.188 18.359 15.219 1 98.5 219 VAL B N 1
ATOM 8027 C CA . VAL B 1 219 ? -18.812 17.969 14.914 1 98.5 219 VAL B CA 1
ATOM 8028 C C . VAL B 1 219 ? -18.594 18 13.398 1 98.5 219 VAL B C 1
ATOM 8030 O O . VAL B 1 219 ? -19.484 17.656 12.625 1 98.5 219 VAL B O 1
ATOM 8033 N N . PRO B 1 220 ? -17.438 18.406 13.008 1 98.06 220 PRO B N 1
ATOM 8034 C CA . PRO B 1 220 ? -17.219 18.531 11.562 1 98.06 220 PRO B CA 1
ATOM 8035 C C . PRO B 1 220 ? -16.906 17.188 10.898 1 98.06 220 PRO B C 1
ATOM 8037 O O . PRO B 1 220 ? -16.438 16.266 11.555 1 98.06 220 PRO B O 1
ATOM 8040 N N . ASP B 1 221 ? -17.266 17.109 9.578 1 97.75 221 ASP B N 1
ATOM 8041 C CA . ASP B 1 221 ? -16.719 16.031 8.758 1 97.75 221 ASP B CA 1
ATOM 8042 C C . ASP B 1 221 ? -15.227 16.219 8.516 1 97.75 221 ASP B C 1
ATOM 8044 O O . ASP B 1 221 ? -14.617 17.156 9.055 1 97.75 221 ASP B O 1
ATOM 8048 N N . TRP B 1 222 ? -14.602 15.305 7.828 1 97.38 222 TRP B N 1
ATOM 8049 C CA . TRP B 1 222 ? -13.148 15.328 7.664 1 97.38 222 TRP B CA 1
ATOM 8050 C C . TRP B 1 222 ? -12.703 16.609 6.965 1 97.38 222 TRP B C 1
ATOM 8052 O O . TRP B 1 222 ? -11.781 17.281 7.426 1 97.38 222 TRP B O 1
ATOM 8062 N N . MET B 1 223 ? -13.297 16.922 5.816 1 97.5 223 MET B N 1
ATOM 8063 C CA . MET B 1 223 ? -12.867 18.047 5 1 97.5 223 MET B CA 1
ATOM 8064 C C . MET B 1 223 ? -12.883 19.344 5.812 1 97.5 223 MET B C 1
ATOM 8066 O O . MET B 1 223 ? -11.898 20.078 5.832 1 97.5 223 MET B O 1
ATOM 8070 N N . ASN B 1 224 ? -14 19.609 6.484 1 97.75 224 ASN B N 1
ATOM 8071 C CA . ASN B 1 224 ? -14.141 20.859 7.227 1 97.75 224 ASN B CA 1
ATOM 8072 C C . ASN B 1 224 ? -13.25 20.875 8.469 1 97.75 224 ASN B C 1
ATOM 8074 O O . ASN B 1 224 ? -12.75 21.938 8.859 1 97.75 224 ASN B O 1
ATOM 8078 N N . GLU B 1 225 ? -13.086 19.75 9.086 1 97.56 225 GLU B N 1
ATOM 8079 C CA . GLU B 1 225 ? -12.148 19.688 10.203 1 97.56 225 GLU B CA 1
ATOM 8080 C C . GLU B 1 225 ? -10.727 19.984 9.742 1 97.56 225 GLU B C 1
ATOM 8082 O O . GLU B 1 225 ? -10.023 20.797 10.359 1 97.56 225 GLU B O 1
ATOM 8087 N N . GLU B 1 226 ? -10.344 19.391 8.688 1 96.5 226 GLU B N 1
ATOM 8088 C CA . GLU B 1 226 ? -8.961 19.406 8.219 1 96.5 226 GLU B CA 1
ATOM 8089 C C . GLU B 1 226 ? -8.609 20.75 7.586 1 96.5 226 GLU B C 1
ATOM 8091 O O . GLU B 1 226 ? -7.516 21.281 7.797 1 96.5 226 GLU B O 1
ATOM 8096 N N . GLN B 1 227 ? -9.57 21.297 6.863 1 96.94 227 GLN B N 1
ATOM 8097 C CA . GLN B 1 227 ? -9.164 22.375 5.961 1 96.94 227 GLN B CA 1
ATOM 8098 C C . GLN B 1 227 ? -9.805 23.703 6.371 1 96.94 227 GLN B C 1
ATOM 8100 O O . GLN B 1 227 ? -9.352 24.766 5.953 1 96.94 227 GLN B O 1
ATOM 8105 N N . ILE B 1 228 ? -10.828 23.672 7.203 1 97.38 228 ILE B N 1
ATOM 8106 C CA . ILE B 1 228 ? -11.555 24.906 7.438 1 97.38 228 ILE B CA 1
ATOM 8107 C C . ILE B 1 228 ? -11.5 25.266 8.922 1 97.38 228 ILE B C 1
ATOM 8109 O O . ILE B 1 228 ? -10.844 26.234 9.312 1 97.38 228 ILE B O 1
ATOM 8113 N N . LEU B 1 229 ? -12.031 24.359 9.734 1 97.38 229 LEU B N 1
ATOM 8114 C CA . LEU B 1 229 ? -12.266 24.734 11.125 1 97.38 229 LEU B CA 1
ATOM 8115 C C . LEU B 1 229 ? -11.047 24.406 11.984 1 97.38 229 LEU B C 1
ATOM 8117 O O . LEU B 1 229 ? -10.836 25.016 13.031 1 97.38 229 LEU B O 1
ATOM 8121 N N . ARG B 1 230 ? -10.352 23.328 11.602 1 96.81 230 ARG B N 1
ATOM 8122 C CA . ARG B 1 230 ? -9.227 22.844 12.398 1 96.81 230 ARG B CA 1
ATOM 8123 C C . ARG B 1 230 ? -9.625 22.672 13.859 1 96.81 230 ARG B C 1
ATOM 8125 O O . ARG B 1 230 ? -8.922 23.141 14.766 1 96.81 230 ARG B O 1
ATOM 8132 N N . SER B 1 231 ? -10.703 22.109 14.031 1 97 231 SER B N 1
ATOM 8133 C CA . SER B 1 231 ? -11.312 21.859 15.336 1 97 231 SER B CA 1
ATOM 8134 C C . SER B 1 231 ? -12.07 20.547 15.352 1 97 231 SER B C 1
ATOM 8136 O O . SER B 1 231 ? -12.547 20.078 14.312 1 97 231 SER B O 1
ATOM 8138 N N . ASN B 1 232 ? -12.188 20 16.578 1 97.69 232 ASN B N 1
ATOM 8139 C CA . ASN B 1 232 ? -12.898 18.719 16.703 1 97.69 232 ASN B CA 1
ATOM 8140 C C . ASN B 1 232 ? -14.391 18.938 16.938 1 97.69 232 ASN B C 1
ATOM 8142 O O . ASN B 1 232 ? -15.133 17.969 17.156 1 97.69 232 ASN B O 1
ATOM 8146 N N . ASN B 1 233 ? -14.797 20.188 17.016 1 98.06 233 ASN B N 1
ATOM 8147 C CA . ASN B 1 233 ? -16.219 20.516 17.172 1 98.06 233 ASN B CA 1
ATOM 8148 C C . ASN B 1 233 ? -16.578 21.828 16.516 1 98.06 233 ASN B C 1
ATOM 8150 O O . ASN B 1 233 ? -15.688 22.594 16.125 1 98.06 233 ASN B O 1
ATOM 8154 N N . ALA B 1 234 ? -17.828 22.031 16.312 1 98.31 234 ALA B N 1
ATOM 8155 C CA . ALA B 1 234 ? -18.422 23.281 15.844 1 98.31 234 ALA B CA 1
ATOM 8156 C C . ALA B 1 234 ? -19.656 23.641 16.656 1 98.31 234 ALA B C 1
ATOM 8158 O O . ALA B 1 234 ? -20.75 23.766 16.109 1 98.31 234 ALA B O 1
ATOM 8159 N N . ILE B 1 235 ? -19.453 23.75 17.891 1 98.19 235 ILE B N 1
ATOM 8160 C CA . ILE B 1 235 ? -20.5 24.094 18.859 1 98.19 235 ILE B CA 1
ATOM 8161 C C . ILE B 1 235 ? -20.172 25.438 19.516 1 98.19 235 ILE B C 1
ATOM 8163 O O . ILE B 1 235 ? -19.109 25.578 20.125 1 98.19 235 ILE B O 1
ATOM 8167 N N . TYR B 1 236 ? -21.156 26.359 19.469 1 98 236 TYR B N 1
ATOM 8168 C CA . TYR B 1 236 ? -20.922 27.734 19.938 1 98 236 TYR B CA 1
ATOM 8169 C C . TYR B 1 236 ? -22.078 28.203 20.797 1 98 236 TYR B C 1
ATOM 8171 O O . TYR B 1 236 ? -23.172 28.469 20.297 1 98 236 TYR B O 1
ATOM 8179 N N . TRP B 1 237 ? -21.812 28.422 22.062 1 97.81 237 TRP B N 1
ATOM 8180 C CA . TRP B 1 237 ? -22.828 28.844 23 1 97.81 237 TRP B CA 1
ATOM 8181 C C . TRP B 1 237 ? -22.859 30.359 23.141 1 97.81 237 TRP B C 1
ATOM 8183 O O . TRP B 1 237 ? -21.797 31 23.141 1 97.81 237 TRP B O 1
ATOM 8193 N N . SER B 1 238 ? -24.078 30.875 23.281 1 97.5 238 SER B N 1
ATOM 8194 C CA . SER B 1 238 ? -24.188 32.281 23.656 1 97.5 238 SER B CA 1
ATOM 8195 C C . SER B 1 238 ? -23.656 32.5 25.078 1 97.5 238 SER B C 1
ATOM 8197 O O . SER B 1 238 ? -23.516 31.562 25.844 1 97.5 238 SER B O 1
ATOM 8199 N N . LYS B 1 239 ? -23.359 33.75 25.422 1 94.62 239 LYS B N 1
ATOM 8200 C CA . LYS B 1 239 ? -22.656 34.062 26.656 1 94.62 239 LYS B CA 1
ATOM 8201 C C . LYS B 1 239 ? -23.438 33.562 27.891 1 94.62 239 LYS B C 1
ATOM 8203 O O . LYS B 1 239 ? -22.844 33.125 28.859 1 94.62 239 LYS B O 1
ATOM 8208 N N . ASN B 1 240 ? -24.734 33.656 27.844 1 95.06 240 ASN B N 1
ATOM 8209 C CA . ASN B 1 240 ? -25.562 33.25 28.984 1 95.06 240 ASN B CA 1
ATOM 8210 C C . ASN B 1 240 ? -26.141 31.859 28.781 1 95.06 240 ASN B C 1
ATOM 8212 O O . ASN B 1 240 ? -27.078 31.469 29.484 1 95.06 240 ASN B O 1
ATOM 8216 N N . ASN B 1 241 ? -25.828 31.188 27.75 1 96.31 241 ASN B N 1
ATOM 8217 C CA . ASN B 1 241 ? -26.219 29.812 27.422 1 96.31 241 ASN B CA 1
ATOM 8218 C C . ASN B 1 241 ? -27.672 29.734 26.969 1 96.31 241 ASN B C 1
ATOM 8220 O O . ASN B 1 241 ? -28.25 28.656 26.953 1 96.31 241 ASN B O 1
ATOM 8224 N N . ALA B 1 242 ? -28.203 30.828 26.594 1 95.69 242 ALA B N 1
ATOM 8225 C CA . ALA B 1 242 ? -29.594 30.828 26.156 1 95.69 242 ALA B CA 1
ATOM 8226 C C . ALA B 1 242 ? -29.734 30.188 24.781 1 95.69 242 ALA B C 1
ATOM 8228 O O . ALA B 1 242 ? -30.75 29.578 24.469 1 95.69 242 ALA B O 1
ATOM 8229 N N . TYR B 1 243 ? -28.734 30.422 24 1 96.75 243 TYR B N 1
ATOM 8230 C CA . TYR B 1 243 ? -28.766 29.891 22.641 1 96.75 243 TYR B CA 1
ATOM 8231 C C . TYR B 1 243 ? -27.469 29.141 22.328 1 96.75 243 TYR B C 1
ATOM 8233 O O . TYR B 1 243 ? -26.422 29.391 22.938 1 96.75 243 TYR B O 1
ATOM 8241 N N . ILE B 1 244 ? -27.594 28.172 21.422 1 97.06 244 ILE B N 1
ATOM 8242 C CA . ILE B 1 244 ? -26.484 27.391 20.891 1 97.06 244 ILE B CA 1
ATOM 8243 C C . ILE B 1 244 ? -26.484 27.469 19.359 1 97.06 244 ILE B C 1
ATOM 8245 O O . ILE B 1 244 ? -27.547 27.438 18.75 1 97.06 244 ILE B O 1
ATOM 8249 N N . ALA B 1 245 ? -25.375 27.734 18.75 1 97.81 245 ALA B N 1
ATOM 8250 C CA . ALA B 1 245 ? -25.156 27.562 17.328 1 97.81 245 ALA B CA 1
ATOM 8251 C C . ALA B 1 245 ? -24.234 26.375 17.047 1 97.81 245 ALA B C 1
ATOM 8253 O O . ALA B 1 245 ? -23.266 26.156 17.781 1 97.81 245 ALA B O 1
ATOM 8254 N N . PHE B 1 246 ? -24.531 25.562 16.109 1 98 246 PHE B N 1
ATOM 8255 C CA . PHE B 1 246 ? -23.625 24.469 15.781 1 98 246 PHE B CA 1
ATOM 8256 C C . PHE B 1 246 ? -23.672 24.156 14.289 1 98 246 PHE B C 1
ATOM 8258 O O . PHE B 1 246 ? -24.641 24.5 13.602 1 98 246 PHE B O 1
ATOM 8265 N N . GLY B 1 247 ? -22.641 23.578 13.781 1 98.06 247 GLY B N 1
ATOM 8266 C CA . GLY B 1 247 ? -22.5 23.25 12.375 1 98.06 247 GLY B CA 1
ATOM 8267 C C . GLY B 1 247 ? -23.25 22 11.977 1 98.06 247 GLY B C 1
ATOM 8268 O O . GLY B 1 247 ? -23.453 21.094 12.797 1 98.06 247 GLY B O 1
ATOM 8269 N N . PHE B 1 248 ? -23.641 21.938 10.727 1 97.81 248 PHE B N 1
ATOM 8270 C CA . PHE B 1 248 ? -24.266 20.797 10.078 1 97.81 248 PHE B CA 1
ATOM 8271 C C . PHE B 1 248 ? -23.578 20.5 8.75 1 97.81 248 PHE B C 1
ATOM 8273 O O . PHE B 1 248 ? -23.344 21.391 7.941 1 97.81 248 PHE B O 1
ATOM 8280 N N . TRP B 1 249 ? -23.234 19.25 8.539 1 98.19 249 TRP B N 1
ATOM 8281 C CA . TRP B 1 249 ? -22.672 18.812 7.273 1 98.19 249 TRP B CA 1
ATOM 8282 C C . TRP B 1 249 ? -23.328 17.531 6.797 1 98.19 249 TRP B C 1
ATOM 8284 O O . TRP B 1 249 ? -23.625 16.641 7.602 1 98.19 249 TRP B O 1
ATOM 8294 N N . ASN B 1 250 ? -23.609 17.391 5.586 1 98.31 250 ASN B N 1
ATOM 8295 C CA . ASN B 1 250 ? -24.141 16.203 4.934 1 98.31 250 ASN B CA 1
ATOM 8296 C C . ASN B 1 250 ? -23.234 15.75 3.785 1 98.31 250 ASN B C 1
ATOM 8298 O O . ASN B 1 250 ? -23.203 16.391 2.73 1 98.31 250 ASN B O 1
ATOM 8302 N N . ASP B 1 251 ? -22.609 14.609 3.973 1 98.25 251 ASP B N 1
ATOM 8303 C CA . ASP B 1 251 ? -21.641 14.078 3.023 1 98.25 251 ASP B CA 1
ATOM 8304 C C . ASP B 1 251 ? -22.266 13.008 2.131 1 98.25 251 ASP B C 1
ATOM 8306 O O . ASP B 1 251 ? -21.547 12.242 1.482 1 98.25 251 ASP B O 1
ATOM 8310 N N . THR B 1 252 ? -23.516 12.875 2.057 1 97.88 252 THR B N 1
ATOM 8311 C CA . THR B 1 252 ? -24.219 11.836 1.315 1 97.88 252 THR B CA 1
ATOM 8312 C C . THR B 1 252 ? -23.688 11.742 -0.113 1 97.88 252 THR B C 1
ATOM 8314 O O . THR B 1 252 ? -23.531 10.641 -0.646 1 97.88 252 THR B O 1
ATOM 8317 N N . PHE B 1 253 ? -23.391 12.875 -0.728 1 97.38 253 PHE B N 1
ATOM 8318 C CA . PHE B 1 253 ? -23 12.875 -2.137 1 97.38 253 PHE B CA 1
ATOM 8319 C C . PHE B 1 253 ? -21.516 13.164 -2.295 1 97.38 253 PHE B C 1
ATOM 8321 O O . PHE B 1 253 ? -21.047 13.5 -3.387 1 97.38 253 PHE B O 1
ATOM 8328 N N . VAL B 1 254 ? -20.781 13.141 -1.226 1 97.94 254 VAL B N 1
ATOM 8329 C CA . VAL B 1 254 ? -19.344 13.297 -1.278 1 97.94 254 VAL B CA 1
ATOM 8330 C C . VAL B 1 254 ? -18.672 11.938 -1.501 1 97.94 254 VAL B C 1
ATOM 8332 O O . VAL B 1 254 ? -18.953 10.977 -0.777 1 97.94 254 VAL B O 1
ATOM 8335 N N . ARG B 1 255 ? -17.797 11.82 -2.486 1 96.38 255 ARG B N 1
ATOM 8336 C CA . ARG B 1 255 ? -17.156 10.555 -2.838 1 96.38 255 ARG B CA 1
ATOM 8337 C C . ARG B 1 255 ? -16.156 10.133 -1.766 1 96.38 255 ARG B C 1
ATOM 8339 O O . ARG B 1 255 ? -15.414 10.961 -1.238 1 96.38 255 ARG B O 1
ATOM 8346 N N . PRO B 1 256 ? -16.125 8.859 -1.442 1 96.12 256 PRO B N 1
ATOM 8347 C CA . PRO B 1 256 ? -15.172 8.367 -0.452 1 96.12 256 PRO B CA 1
ATOM 8348 C C . PRO B 1 256 ? -13.82 8 -1.069 1 96.12 256 PRO B C 1
ATOM 8350 O O . PRO B 1 256 ? -13.75 7.676 -2.256 1 96.12 256 PRO B O 1
ATOM 8353 N N . SER B 1 257 ? -12.797 8.148 -0.389 1 96.44 257 SER B N 1
ATOM 8354 C CA . SER B 1 257 ? -11.484 7.566 -0.658 1 96.44 257 SER B CA 1
ATOM 8355 C C . SER B 1 257 ? -11.141 6.48 0.358 1 96.44 257 SER B C 1
ATOM 8357 O O . SER B 1 257 ? -11.477 6.602 1.539 1 96.44 257 SER B O 1
ATOM 8359 N N . ASN B 1 258 ? -10.484 5.453 -0.107 1 95.56 258 ASN B N 1
ATOM 8360 C CA . ASN B 1 258 ? -10.242 4.281 0.725 1 95.56 258 ASN B CA 1
ATOM 8361 C C . ASN B 1 258 ? -8.758 4.137 1.072 1 95.56 258 ASN B C 1
ATOM 8363 O O . ASN B 1 258 ? -7.895 4.48 0.268 1 95.56 258 ASN B O 1
ATOM 8367 N N . ARG B 1 259 ? -8.453 3.658 2.221 1 95.75 259 ARG B N 1
ATOM 8368 C CA . ARG B 1 259 ? -7.129 3.293 2.717 1 95.75 259 ARG B CA 1
ATOM 8369 C C . ARG B 1 259 ? -7.148 1.91 3.357 1 95.75 259 ARG B C 1
ATOM 8371 O O . ARG B 1 259 ? -8.164 1.497 3.926 1 95.75 259 ARG B O 1
ATOM 8378 N N . LEU B 1 260 ? -6.09 1.258 3.229 1 96.38 260 LEU B N 1
ATOM 8379 C CA . LEU B 1 260 ? -5.965 -0.047 3.869 1 96.38 260 LEU B CA 1
ATOM 8380 C C . LEU B 1 260 ? -5.176 0.06 5.168 1 96.38 260 LEU B C 1
ATOM 8382 O O . LEU B 1 260 ? -4.18 0.786 5.238 1 96.38 260 LEU B O 1
ATOM 8386 N N . HIS B 1 261 ? -5.637 -0.53 6.188 1 96.5 261 HIS B N 1
ATOM 8387 C CA . HIS B 1 261 ? -4.898 -0.733 7.43 1 96.5 261 HIS B CA 1
ATOM 8388 C C . HIS B 1 261 ? -4.523 -2.201 7.613 1 96.5 261 HIS B C 1
ATOM 8390 O O . HIS B 1 261 ? -5.398 -3.068 7.66 1 96.5 261 HIS B O 1
ATOM 8396 N N . TYR B 1 262 ? -3.25 -2.453 7.641 1 96.62 262 TYR B N 1
ATOM 8397 C CA . TYR B 1 262 ? -2.752 -3.814 7.793 1 96.62 262 TYR B CA 1
ATOM 8398 C C . TYR B 1 262 ? -2.617 -4.184 9.266 1 96.62 262 TYR B C 1
ATOM 8400 O O . TYR B 1 262 ? -1.539 -4.051 9.852 1 96.62 262 TYR B O 1
ATOM 8408 N N . ASN B 1 263 ? -3.631 -4.629 9.867 1 89.88 263 ASN B N 1
ATOM 8409 C CA . ASN B 1 263 ? -3.781 -4.883 11.297 1 89.88 263 ASN B CA 1
ATOM 8410 C C . ASN B 1 263 ? -2.82 -5.965 11.773 1 89.88 263 ASN B C 1
ATOM 8412 O O . ASN B 1 263 ? -2.959 -7.133 11.406 1 89.88 263 ASN B O 1
ATOM 8416 N N . PRO B 1 264 ? -1.924 -5.594 12.633 1 85.31 264 PRO B N 1
ATOM 8417 C CA . PRO B 1 264 ? -1.064 -6.648 13.172 1 85.31 264 PRO B CA 1
ATOM 8418 C C . PRO B 1 264 ? -1.846 -7.707 13.953 1 85.31 264 PRO B C 1
ATOM 8420 O O . PRO B 1 264 ? -2.705 -7.367 14.766 1 85.31 264 PRO B O 1
ATOM 8423 N N . GLY B 1 265 ? -1.683 -8.938 13.641 1 83.69 265 GLY B N 1
ATOM 8424 C CA . GLY B 1 265 ? -2.287 -10.023 14.391 1 83.69 265 GLY B CA 1
ATOM 8425 C C . GLY B 1 265 ? -3.627 -10.469 13.828 1 83.69 265 GLY B C 1
ATOM 8426 O O . GLY B 1 265 ? -4.18 -11.484 14.25 1 83.69 265 GLY B O 1
ATOM 8427 N N . LEU B 1 266 ? -4.23 -9.633 12.93 1 90.75 266 LEU B N 1
ATOM 8428 C CA . LEU B 1 266 ? -5.473 -10.039 12.289 1 90.75 266 LEU B CA 1
ATOM 8429 C C . LEU B 1 266 ? -5.211 -10.586 10.891 1 90.75 266 LEU B C 1
ATOM 8431 O O . LEU B 1 266 ? -4.332 -10.094 10.18 1 90.75 266 LEU B O 1
ATOM 8435 N N . SER B 1 267 ? -6.02 -11.492 10.516 1 94.75 267 SER B N 1
ATOM 8436 C CA . SER B 1 267 ? -5.758 -12.211 9.273 1 94.75 267 SER B CA 1
ATOM 8437 C C . SER B 1 267 ? -6.129 -11.375 8.055 1 94.75 267 SER B C 1
ATOM 8439 O O . SER B 1 267 ? -5.641 -11.625 6.953 1 94.75 267 SER B O 1
ATOM 8441 N N . TYR B 1 268 ? -7.031 -10.391 8.211 1 96.19 268 TYR B N 1
ATOM 8442 C CA . TYR B 1 268 ? -7.449 -9.57 7.078 1 96.19 268 TYR B CA 1
ATOM 8443 C C . TYR B 1 268 ? -7.078 -8.109 7.301 1 96.19 268 TYR B C 1
ATOM 8445 O O . TYR B 1 268 ? -7.148 -7.609 8.43 1 96.19 268 TYR B O 1
ATOM 8453 N N . ALA B 1 269 ? -6.66 -7.387 6.281 1 95.5 269 ALA B N 1
ATOM 8454 C CA . ALA B 1 269 ? -6.559 -5.93 6.32 1 95.5 269 ALA B CA 1
ATOM 8455 C C . ALA B 1 269 ? -7.941 -5.281 6.348 1 95.5 269 ALA B C 1
ATOM 8457 O O . ALA B 1 269 ? -8.922 -5.879 5.898 1 95.5 269 ALA B O 1
ATOM 8458 N N . SER B 1 270 ? -8.047 -4.125 6.906 1 95.19 270 SER B N 1
ATOM 8459 C CA . SER B 1 270 ? -9.305 -3.396 6.965 1 95.19 270 SER B CA 1
ATOM 8460 C C . SER B 1 270 ? -9.32 -2.24 5.969 1 95.19 270 SER B C 1
ATOM 8462 O O . SER B 1 270 ? -8.289 -1.613 5.719 1 95.19 270 SER B O 1
ATOM 8464 N N . VAL B 1 271 ? -10.484 -1.975 5.406 1 94.38 271 VAL B N 1
ATOM 8465 C CA . VAL B 1 271 ? -10.672 -0.809 4.551 1 94.38 271 VAL B CA 1
ATOM 8466 C C . VAL B 1 271 ? -11.297 0.327 5.359 1 94.38 271 VAL B C 1
ATOM 8468 O O . VAL B 1 271 ? -12.352 0.149 5.98 1 94.38 271 VAL B O 1
ATOM 8471 N N . HIS B 1 272 ? -10.633 1.425 5.406 1 93.31 272 HIS B N 1
ATOM 8472 C CA . HIS B 1 272 ? -11.148 2.631 6.039 1 93.31 272 HIS B CA 1
ATOM 8473 C C . HIS B 1 272 ? -11.398 3.73 5.012 1 93.31 272 HIS B C 1
ATOM 8475 O O . HIS B 1 272 ? -10.516 4.055 4.219 1 93.31 272 HIS B O 1
ATOM 8481 N N . ASN B 1 273 ? -12.602 4.238 5.016 1 91.88 273 ASN B N 1
ATOM 8482 C CA . ASN B 1 273 ? -12.883 5.297 4.055 1 91.88 273 ASN B CA 1
ATOM 8483 C C . ASN B 1 273 ? -13.094 6.641 4.746 1 91.88 273 ASN B C 1
ATOM 8485 O O . ASN B 1 273 ? -13.461 6.688 5.926 1 91.88 273 ASN B O 1
ATOM 8489 N N . ILE B 1 274 ? -12.766 7.68 4.113 1 93.94 274 ILE B N 1
ATOM 8490 C CA . ILE B 1 274 ? -13.094 9.062 4.461 1 93.94 274 ILE B CA 1
ATOM 8491 C C . ILE B 1 274 ? -13.734 9.758 3.26 1 93.94 274 ILE B C 1
ATOM 8493 O O . ILE B 1 274 ? -13.367 9.492 2.113 1 93.94 274 ILE B O 1
ATOM 8497 N N . ARG B 1 275 ? -14.812 10.531 3.557 1 97.31 275 ARG B N 1
ATOM 8498 C CA . ARG B 1 275 ? -15.336 11.359 2.479 1 97.31 275 ARG B CA 1
ATOM 8499 C C . ARG B 1 275 ? -14.344 12.453 2.094 1 97.31 275 ARG B C 1
ATOM 8501 O O . ARG B 1 275 ? -14.031 13.328 2.904 1 97.31 275 ARG B O 1
ATOM 8508 N N . TYR B 1 276 ? -13.812 12.391 0.925 1 97.62 276 TYR B N 1
ATOM 8509 C CA . TYR B 1 276 ? -12.656 13.156 0.475 1 97.62 276 TYR B CA 1
ATOM 8510 C C . TYR B 1 276 ? -12.922 13.805 -0.878 1 97.62 276 TYR B C 1
ATOM 8512 O O . TYR B 1 276 ? -12.43 13.336 -1.906 1 97.62 276 TYR B O 1
ATOM 8520 N N . PRO B 1 277 ? -13.727 14.906 -0.906 1 97.94 277 PRO B N 1
ATOM 8521 C CA . PRO B 1 277 ? -13.984 15.547 -2.195 1 97.94 277 PRO B CA 1
ATOM 8522 C C . PRO B 1 277 ? -12.727 16.109 -2.846 1 97.94 277 PRO B C 1
ATOM 8524 O O . PRO B 1 277 ? -11.875 16.688 -2.158 1 97.94 277 PRO B O 1
ATOM 8527 N N . LYS B 1 278 ? -12.578 15.883 -4.074 1 97.56 278 LYS B N 1
ATOM 8528 C CA . LYS B 1 278 ? -11.469 16.406 -4.867 1 97.56 278 LYS B CA 1
ATOM 8529 C C . LYS B 1 278 ? -11.938 17.5 -5.816 1 97.56 278 LYS B C 1
ATOM 8531 O O . LYS B 1 278 ? -13.125 17.844 -5.836 1 97.56 278 LYS B O 1
ATOM 8536 N N . SER B 1 279 ? -11.031 18.172 -6.504 1 95.81 279 SER B N 1
ATOM 8537 C CA . SER B 1 279 ? -11.375 19.328 -7.332 1 95.81 279 SER B CA 1
ATOM 8538 C C . SER B 1 279 ? -12.508 19 -8.297 1 95.81 279 SER B C 1
ATOM 8540 O O . SER B 1 279 ? -12.453 18 -9.008 1 95.81 279 SER B O 1
ATOM 8542 N N . GLY B 1 280 ? -13.477 19.781 -8.25 1 94.69 280 GLY B N 1
ATOM 8543 C CA . GLY B 1 280 ? -14.609 19.609 -9.148 1 94.69 280 GLY B CA 1
ATOM 8544 C C . GLY B 1 280 ? -15.711 18.734 -8.578 1 94.69 280 GLY B C 1
ATOM 8545 O O . GLY B 1 280 ? -16.844 18.766 -9.047 1 94.69 280 GLY B O 1
ATOM 8546 N N . ASP B 1 281 ? -15.492 17.969 -7.527 1 96.5 281 ASP B N 1
ATOM 8547 C CA . ASP B 1 281 ? -16.469 17.078 -6.906 1 96.5 281 ASP B CA 1
ATOM 8548 C C . ASP B 1 281 ? -17.484 17.875 -6.074 1 96.5 281 ASP B C 1
ATOM 8550 O O . ASP B 1 281 ? -17.297 19.062 -5.828 1 96.5 281 ASP B O 1
ATOM 8554 N N . THR B 1 282 ? -18.531 17.125 -5.645 1 96.88 282 THR B N 1
ATOM 8555 C CA . THR B 1 282 ? -19.5 17.688 -4.707 1 96.88 282 THR B CA 1
ATOM 8556 C C . THR B 1 282 ? -18.906 17.797 -3.307 1 96.88 282 THR B C 1
ATOM 8558 O O . THR B 1 282 ? -18.375 16.812 -2.779 1 96.88 282 THR B O 1
ATOM 8561 N N . ASN B 1 283 ? -18.906 19.016 -2.777 1 97.56 283 ASN B N 1
ATOM 8562 C CA . ASN B 1 283 ? -18.547 19.219 -1.38 1 97.56 283 ASN B CA 1
ATOM 8563 C C . ASN B 1 283 ? -19.719 18.938 -0.446 1 97.56 283 ASN B C 1
ATOM 8565 O O . ASN B 1 283 ? -20.859 18.844 -0.889 1 97.56 283 ASN B O 1
ATOM 8569 N N . PRO B 1 284 ? -19.469 18.766 0.853 1 97.44 284 PRO B N 1
ATOM 8570 C CA . PRO B 1 284 ? -20.562 18.594 1.799 1 97.44 284 PRO B CA 1
ATOM 8571 C C . PRO B 1 284 ? -21.547 19.75 1.795 1 97.44 284 PRO B C 1
ATOM 8573 O O . PRO B 1 284 ? -21.141 20.906 1.662 1 97.44 284 PRO B O 1
ATOM 8576 N N . LEU B 1 285 ? -22.828 19.375 1.979 1 96.25 285 LEU B N 1
ATOM 8577 C CA . LEU B 1 285 ? -23.781 20.422 2.322 1 96.25 285 LEU B CA 1
ATOM 8578 C C . LEU B 1 285 ? -23.5 20.984 3.713 1 96.25 285 LEU B C 1
ATOM 8580 O O . LEU B 1 285 ? -23.266 20.219 4.656 1 96.25 285 LEU B O 1
ATOM 8584 N N . ASN B 1 286 ? -23.406 22.281 3.842 1 95.06 286 ASN B N 1
ATOM 8585 C CA . ASN B 1 286 ? -23.047 22.859 5.133 1 95.06 286 ASN B CA 1
ATOM 8586 C C . ASN B 1 286 ? -24.062 23.922 5.574 1 95.06 286 ASN B C 1
ATOM 8588 O O . ASN B 1 286 ? -24.609 24.656 4.746 1 95.06 286 ASN B O 1
ATOM 8592 N N . ARG B 1 287 ? -24.422 23.891 6.824 1 96.12 287 ARG B N 1
ATOM 8593 C CA . ARG B 1 287 ? -25.297 24.875 7.469 1 96.12 287 ARG B CA 1
ATOM 8594 C C . ARG B 1 287 ? -24.828 25.172 8.883 1 96.12 287 ARG B C 1
ATOM 8596 O O . ARG B 1 287 ? -24.016 24.438 9.453 1 96.12 287 ARG B O 1
ATOM 8603 N N . VAL B 1 288 ? -25.266 26.281 9.352 1 97.88 288 VAL B N 1
ATOM 8604 C CA . VAL B 1 288 ? -25.172 26.594 10.773 1 97.88 288 VAL B CA 1
ATOM 8605 C C . VAL B 1 288 ? -26.578 26.672 11.375 1 97.88 288 VAL B C 1
ATOM 8607 O O . VAL B 1 288 ? -27.422 27.422 10.891 1 97.88 288 VAL B O 1
ATOM 8610 N N . ILE B 1 289 ? -26.797 25.891 12.406 1 97.5 289 ILE B N 1
ATOM 8611 C CA . ILE B 1 289 ? -28.094 25.828 13.055 1 97.5 289 ILE B CA 1
ATOM 8612 C C . ILE B 1 289 ? -28.047 26.562 14.391 1 97.5 289 ILE B C 1
ATOM 8614 O O . ILE B 1 289 ? -27.094 26.422 15.156 1 97.5 289 ILE B O 1
ATOM 8618 N N . VAL B 1 290 ? -29.047 27.344 14.664 1 97.69 290 VAL B N 1
ATOM 8619 C CA . VAL B 1 290 ? -29.203 28.031 15.945 1 97.69 290 VAL B CA 1
ATOM 8620 C C . VAL B 1 290 ? -30.422 27.484 16.672 1 97.69 290 VAL B C 1
ATOM 8622 O O . VAL B 1 290 ? -31.484 27.312 16.078 1 97.69 290 VAL B O 1
ATOM 8625 N N . ALA B 1 291 ? -30.219 27.203 17.953 1 96.12 291 ALA B N 1
ATOM 8626 C CA . ALA B 1 291 ? -31.328 26.688 18.766 1 96.12 291 ALA B CA 1
ATOM 8627 C C . ALA B 1 291 ? -31.297 27.281 20.156 1 96.12 291 ALA B C 1
ATOM 8629 O O . ALA B 1 291 ? -30.234 27.703 20.641 1 96.12 291 ALA B O 1
ATOM 8630 N N . SER B 1 292 ? -32.5 27.219 20.719 1 95 292 SER B N 1
ATOM 8631 C CA . SER B 1 292 ? -32.594 27.609 22.125 1 95 292 SER B CA 1
ATOM 8632 C C . SER B 1 292 ? -32.25 26.453 23.047 1 95 292 SER B C 1
ATOM 8634 O O . SER B 1 292 ? -32.594 25.297 22.766 1 95 292 SER B O 1
ATOM 8636 N N . SER B 1 293 ? -31.641 26.797 24.172 1 93.06 293 SER B N 1
ATOM 8637 C CA . SER B 1 293 ? -31.281 25.75 25.125 1 93.06 293 SER B CA 1
ATOM 8638 C C . SER B 1 293 ? -32.531 25.156 25.797 1 93.06 293 SER B C 1
ATOM 8640 O O . SER B 1 293 ? -32.5 24.016 26.25 1 93.06 293 SER B O 1
ATOM 8642 N N . THR B 1 294 ? -33.562 25.859 25.766 1 90 294 THR B N 1
ATOM 8643 C CA . THR B 1 294 ? -34.781 25.422 26.469 1 90 294 THR B CA 1
ATOM 8644 C C . THR B 1 294 ? -35.781 24.828 25.484 1 90 294 THR B C 1
ATOM 8646 O O . THR B 1 294 ? -36.719 24.141 25.891 1 90 294 THR B O 1
ATOM 8649 N N . ASN B 1 295 ? -35.594 25.062 24.266 1 89.19 295 ASN B N 1
ATOM 8650 C CA . ASN B 1 295 ? -36.469 24.531 23.234 1 89.19 295 ASN B CA 1
ATOM 8651 C C . ASN B 1 295 ? -35.656 24.062 22.016 1 89.19 295 ASN B C 1
ATOM 8653 O O . ASN B 1 295 ? -35.781 24.641 20.922 1 89.19 295 ASN B O 1
ATOM 8657 N N . PRO B 1 296 ? -35.031 23.031 22.172 1 87.12 296 PRO B N 1
ATOM 8658 C CA . PRO B 1 296 ? -34.125 22.594 21.109 1 87.12 296 PRO B CA 1
ATOM 8659 C C . PRO B 1 296 ? -34.844 22.234 19.812 1 87.12 296 PRO B C 1
ATOM 8661 O O . PRO B 1 296 ? -34.25 22.281 18.734 1 87.12 296 PRO B O 1
ATOM 8664 N N . ALA B 1 297 ? -36.094 21.859 19.812 1 84.12 297 ALA B N 1
ATOM 8665 C CA . ALA B 1 297 ? -36.844 21.391 18.656 1 84.12 297 ALA B CA 1
ATOM 8666 C C . ALA B 1 297 ? -37.094 22.531 17.672 1 84.12 297 ALA B C 1
ATOM 8668 O O . ALA B 1 297 ? -37.375 22.297 16.5 1 84.12 297 ALA B O 1
ATOM 8669 N N . ASN B 1 298 ? -36.938 23.75 18.109 1 84.12 298 ASN B N 1
ATOM 8670 C CA . ASN B 1 298 ? -37.25 24.891 17.25 1 84.12 298 ASN B CA 1
ATOM 8671 C C . ASN B 1 298 ? -35.969 25.5 16.656 1 84.12 298 ASN B C 1
ATOM 8673 O O . ASN B 1 298 ? -35.938 26.719 16.406 1 84.12 298 ASN B O 1
ATOM 8677 N N . GLY B 1 299 ? -35.031 24.781 16.438 1 90.19 299 GLY B N 1
ATOM 8678 C CA . GLY B 1 299 ? -33.812 25.281 15.812 1 90.19 299 GLY B CA 1
ATOM 8679 C C . GLY B 1 299 ? -34.031 25.688 14.367 1 90.19 299 GLY B C 1
ATOM 8680 O O . GLY B 1 299 ? -34.938 25.203 13.695 1 90.19 299 GLY B O 1
ATOM 8681 N N . PHE B 1 300 ? -33.219 26.641 13.828 1 92.94 300 PHE B N 1
ATOM 8682 C CA . PHE B 1 300 ? -33.281 27.094 12.445 1 92.94 300 PHE B CA 1
ATOM 8683 C C . PHE B 1 300 ? -31.906 27.281 11.852 1 92.94 300 PHE B C 1
ATOM 8685 O O . PHE B 1 300 ? -30.953 27.578 12.57 1 92.94 300 PHE B O 1
ATOM 8692 N N . ALA B 1 301 ? -31.828 27.141 10.555 1 94.31 301 ALA B N 1
ATOM 8693 C CA . ALA B 1 301 ? -30.562 27.266 9.844 1 94.31 301 ALA B CA 1
ATOM 8694 C C . ALA B 1 301 ? -30.328 28.703 9.406 1 94.31 301 ALA B C 1
ATOM 8696 O O . ALA B 1 301 ? -31.25 29.391 8.961 1 94.31 301 ALA B O 1
ATOM 8697 N N . LEU B 1 302 ? -29.094 29.125 9.617 1 93.44 302 LEU B N 1
ATOM 8698 C CA . LEU B 1 302 ? -28.703 30.438 9.109 1 93.44 302 LEU B CA 1
ATOM 8699 C C . LEU B 1 302 ? -28.469 30.391 7.602 1 93.44 302 LEU B C 1
ATOM 8701 O O . LEU B 1 302 ? -28.078 29.344 7.062 1 93.44 302 LEU B O 1
ATOM 8705 N N . SER B 1 303 ? -28.625 31.5 6.973 1 83.81 303 SER B N 1
ATOM 8706 C CA . SER B 1 303 ? -28.5 31.547 5.516 1 83.81 303 SER B CA 1
ATOM 8707 C C . SER B 1 303 ? -27.172 32.156 5.078 1 83.81 303 SER B C 1
ATOM 8709 O O . SER B 1 303 ? -26.781 33.188 5.582 1 83.81 303 SER B O 1
ATOM 8711 N N . ALA B 1 304 ? -26.562 31.5 4.129 1 89.94 304 ALA B N 1
ATOM 8712 C CA . ALA B 1 304 ? -25.438 32.125 3.438 1 89.94 304 ALA B CA 1
ATOM 8713 C C . ALA B 1 304 ? -25.906 33.094 2.371 1 89.94 304 ALA B C 1
ATOM 8715 O O . ALA B 1 304 ? -27.078 33.062 1.972 1 89.94 304 ALA B O 1
ATOM 8716 N N . PRO B 1 305 ? -25 33.938 1.973 1 91.69 305 PRO B N 1
ATOM 8717 C CA . PRO B 1 305 ? -25.391 34.875 0.898 1 91.69 305 PRO B CA 1
ATOM 8718 C C . PRO B 1 305 ? -25.812 34.125 -0.373 1 91.69 305 PRO B C 1
ATOM 8720 O O . PRO B 1 305 ? -25.172 33.156 -0.773 1 91.69 305 PRO B O 1
ATOM 8723 N N . ALA B 1 306 ? -26.844 34.656 -1.029 1 89.81 306 ALA B N 1
ATOM 8724 C CA . ALA B 1 306 ? -27.359 34.062 -2.256 1 89.81 306 ALA B CA 1
ATOM 8725 C C . ALA B 1 306 ? -26.297 34.031 -3.355 1 89.81 306 ALA B C 1
ATOM 8727 O O . ALA B 1 306 ? -26.297 33.156 -4.211 1 89.81 306 ALA B O 1
ATOM 8728 N N . THR B 1 307 ? -25.422 34.906 -3.275 1 90.06 307 THR B N 1
ATOM 8729 C CA . THR B 1 307 ? -24.406 35.062 -4.301 1 90.06 307 THR B CA 1
ATOM 8730 C C . THR B 1 307 ? -23.438 33.875 -4.301 1 90.06 307 THR B C 1
ATOM 8732 O O . THR B 1 307 ? -22.688 33.688 -5.258 1 90.06 307 THR B O 1
ATOM 8735 N N . TYR B 1 308 ? -23.453 33.188 -3.256 1 91.88 308 TYR B N 1
ATOM 8736 C CA . TYR B 1 308 ? -22.547 32.031 -3.186 1 91.88 308 TYR B CA 1
ATOM 8737 C C . TYR B 1 308 ? -23.172 30.812 -3.828 1 91.88 308 TYR B C 1
ATOM 8739 O O . TYR B 1 308 ? -22.547 29.75 -3.908 1 91.88 308 TYR B O 1
ATOM 8747 N N . ALA B 1 309 ? -24.391 30.859 -4.391 1 87.5 309 ALA B N 1
ATOM 8748 C CA . ALA B 1 309 ? -25.078 29.875 -5.23 1 87.5 309 ALA B CA 1
ATOM 8749 C C . ALA B 1 309 ? -25.031 28.484 -4.602 1 87.5 309 ALA B C 1
ATOM 8751 O O . ALA B 1 309 ? -24.719 27.5 -5.277 1 87.5 309 ALA B O 1
ATOM 8752 N N . GLY B 1 310 ? -25.078 28.422 -3.387 1 88.5 310 GLY B N 1
ATOM 8753 C CA . GLY B 1 310 ? -25.188 27.141 -2.697 1 88.5 310 GLY B CA 1
ATOM 8754 C C . GLY B 1 310 ? -23.844 26.469 -2.471 1 88.5 310 GLY B C 1
ATOM 8755 O O . GLY B 1 310 ? -23.781 25.391 -1.889 1 88.5 310 GLY B O 1
ATOM 8756 N N . GLN B 1 311 ? -22.812 27.094 -2.893 1 92.81 311 GLN B N 1
ATOM 8757 C CA . GLN B 1 311 ? -21.453 26.562 -2.734 1 92.81 311 GLN B CA 1
ATOM 8758 C C . GLN B 1 311 ? -20.625 27.438 -1.79 1 92.81 311 GLN B C 1
ATOM 8760 O O . GLN B 1 311 ? -20.031 28.422 -2.215 1 92.81 311 GLN B O 1
ATOM 8765 N N . PHE B 1 312 ? -20.641 27.078 -0.548 1 96.69 312 PHE B N 1
ATOM 8766 C CA . PHE B 1 312 ? -19.984 27.938 0.436 1 96.69 312 PHE B CA 1
ATOM 8767 C C . PHE B 1 312 ? -19.5 27.109 1.619 1 96.69 312 PHE B C 1
ATOM 8769 O O . PHE B 1 312 ? -19.797 25.922 1.718 1 96.69 312 PHE B O 1
ATOM 8776 N N . TYR B 1 313 ? -18.641 27.703 2.371 1 97.44 313 TYR B N 1
ATOM 8777 C CA . TYR B 1 313 ? -18.188 27.25 3.682 1 97.44 313 TYR B CA 1
ATOM 8778 C C . TYR B 1 313 ? -18.531 28.281 4.762 1 97.44 313 TYR B C 1
ATOM 8780 O O . TYR B 1 313 ? -18.984 29.391 4.453 1 97.44 313 TYR B O 1
ATOM 8788 N N . PHE B 1 314 ? -18.469 27.938 5.992 1 97.56 314 PHE B N 1
ATOM 8789 C CA . PHE B 1 314 ? -18.375 28.906 7.074 1 97.56 314 PHE B CA 1
ATOM 8790 C C . PHE B 1 314 ? -17.094 28.719 7.871 1 97.56 314 PHE B C 1
ATOM 8792 O O . PHE B 1 314 ? -16.641 27.578 8.062 1 97.56 314 PHE B O 1
ATOM 8799 N N . THR B 1 315 ? -16.516 29.812 8.312 1 97.25 315 THR B N 1
ATOM 8800 C CA . THR B 1 315 ? -15.195 29.734 8.914 1 97.25 315 THR B CA 1
ATOM 8801 C C . THR B 1 315 ? -15.242 30.109 10.391 1 97.25 315 THR B C 1
ATOM 8803 O O . THR B 1 315 ? -14.562 29.5 11.219 1 97.25 315 THR B O 1
ATOM 8806 N N . ASN B 1 316 ? -15.977 31.141 10.75 1 97 316 ASN B N 1
ATOM 8807 C CA . ASN B 1 316 ? -16.062 31.641 12.117 1 97 316 ASN B CA 1
ATOM 8808 C C . ASN B 1 316 ? -17.516 31.812 12.555 1 97 316 ASN B C 1
ATOM 8810 O O . ASN B 1 316 ? -18.359 32.25 11.773 1 97 316 ASN B O 1
ATOM 8814 N N . VAL B 1 317 ? -17.797 31.406 13.734 1 97.75 317 VAL B N 1
ATOM 8815 C CA . VAL B 1 317 ? -19.078 31.641 14.383 1 97.75 317 VAL B CA 1
ATOM 8816 C C . VAL B 1 317 ? -18.844 32.156 15.805 1 97.75 317 VAL B C 1
ATOM 8818 O O . VAL B 1 317 ? -18.203 31.5 16.609 1 97.75 317 VAL B O 1
ATOM 8821 N N . ASN B 1 318 ? -19.344 33.344 16.062 1 96.81 318 ASN B N 1
ATOM 8822 C CA . ASN B 1 318 ? -19.172 33.969 17.375 1 96.81 318 ASN B CA 1
ATOM 8823 C C . ASN B 1 318 ? -20.422 34.719 17.812 1 96.81 318 ASN B C 1
ATOM 8825 O O . ASN B 1 318 ? -21.109 35.312 17 1 96.81 318 ASN B O 1
ATOM 8829 N N . TRP B 1 319 ? -20.703 34.688 19.109 1 97.62 319 TRP B N 1
ATOM 8830 C CA . TRP B 1 319 ? -21.812 35.469 19.641 1 97.62 319 TRP B CA 1
ATOM 8831 C C . TRP B 1 319 ? -21.344 36.875 20.078 1 97.62 319 TRP B C 1
ATOM 8833 O O . TRP B 1 319 ? -20.531 37 20.984 1 97.62 319 TRP B O 1
ATOM 8843 N N . ALA B 1 320 ? -21.844 37.844 19.406 1 96.81 320 ALA B N 1
ATOM 8844 C CA . ALA B 1 320 ? -21.562 39.25 19.781 1 96.81 320 ALA B CA 1
ATOM 8845 C C . ALA B 1 320 ? -22.266 39.625 21.078 1 96.81 320 ALA B C 1
ATOM 8847 O O . ALA B 1 320 ? -21.719 40.344 21.906 1 96.81 320 ALA B O 1
ATOM 8848 N N . THR B 1 321 ? -23.453 39.219 21.203 1 96.88 321 THR B N 1
ATOM 8849 C CA . THR B 1 321 ? -24.266 39.344 22.406 1 96.88 321 THR B CA 1
ATOM 8850 C C . THR B 1 321 ? -24.938 38.031 22.766 1 96.88 321 THR B C 1
ATOM 8852 O O . THR B 1 321 ? -24.578 36.969 22.219 1 96.88 321 THR B O 1
ATOM 8855 N N . ASN B 1 322 ? -25.891 38.094 23.766 1 96.81 322 ASN B N 1
ATOM 8856 C CA . ASN B 1 322 ? -26.609 36.906 24.141 1 96.81 322 ASN B CA 1
ATOM 8857 C C . ASN B 1 322 ? -27.578 36.438 23.031 1 96.81 322 ASN B C 1
ATOM 8859 O O . ASN B 1 322 ? -28 35.281 23 1 96.81 322 ASN B O 1
ATOM 8863 N N . ASN B 1 323 ? -27.828 37.375 22.125 1 96.5 323 ASN B N 1
ATOM 8864 C CA . ASN B 1 323 ? -28.859 37.062 21.141 1 96.5 323 ASN B CA 1
ATOM 8865 C C . ASN B 1 323 ? -28.344 37.25 19.719 1 96.5 323 ASN B C 1
ATOM 8867 O O . ASN B 1 323 ? -28.969 36.781 18.75 1 96.5 323 ASN B O 1
ATOM 8871 N N . ASP B 1 324 ? -27.203 37.906 19.562 1 97.19 324 ASP B N 1
ATOM 8872 C CA . ASP B 1 324 ? -26.688 38.188 18.234 1 97.19 324 ASP B CA 1
ATOM 8873 C C . ASP B 1 324 ? -25.5 37.281 17.906 1 97.19 324 ASP B C 1
ATOM 8875 O O . ASP B 1 324 ? -24.469 37.344 18.578 1 97.19 324 ASP B O 1
ATOM 8879 N N . VAL B 1 325 ? -25.609 36.5 16.859 1 97.5 325 VAL B N 1
ATOM 8880 C CA . VAL B 1 325 ? -24.531 35.625 16.406 1 97.5 325 VAL B CA 1
ATOM 8881 C C . VAL B 1 325 ? -23.984 36.125 15.07 1 97.5 325 VAL B C 1
ATOM 8883 O O . VAL B 1 325 ? -24.75 36.594 14.211 1 97.5 325 VAL B O 1
ATOM 8886 N N . ILE B 1 326 ? -22.703 36.188 14.93 1 97.44 326 ILE B N 1
ATOM 8887 C CA . ILE B 1 326 ? -22.031 36.594 13.695 1 97.44 326 ILE B CA 1
ATOM 8888 C C . ILE B 1 326 ? -21.359 35.375 13.07 1 97.44 326 ILE B C 1
ATOM 8890 O O . ILE B 1 326 ? -20.656 34.625 13.75 1 97.44 326 ILE B O 1
ATOM 8894 N N . ILE B 1 327 ? -21.594 35.188 11.781 1 97.69 327 ILE B N 1
ATOM 8895 C CA . ILE B 1 327 ? -21.031 34.094 10.992 1 97.69 327 ILE B CA 1
ATOM 8896 C C . ILE B 1 327 ? -20.25 34.656 9.812 1 97.69 327 ILE B C 1
ATOM 8898 O O . ILE B 1 327 ? -20.703 35.625 9.164 1 97.69 327 ILE B O 1
ATOM 8902 N N . THR B 1 328 ? -19.062 34.188 9.602 1 97.75 328 THR B N 1
ATOM 8903 C CA . THR B 1 328 ? -18.328 34.5 8.375 1 97.75 328 THR B CA 1
ATOM 8904 C C . THR B 1 328 ? -18.5 33.375 7.344 1 97.75 328 THR B C 1
ATOM 8906 O O . THR B 1 328 ? -18 32.25 7.527 1 97.75 328 THR B O 1
ATOM 8909 N N . TRP B 1 329 ? -19.203 33.688 6.258 1 97.69 329 TRP B N 1
ATOM 8910 C CA . TRP B 1 329 ? -19.359 32.781 5.121 1 97.69 329 TRP B CA 1
ATOM 8911 C C . TRP B 1 329 ? -18.25 32.969 4.102 1 97.69 329 TRP B C 1
ATOM 8913 O O . TRP B 1 329 ? -17.734 34.094 3.939 1 97.69 329 TRP B O 1
ATOM 8923 N N . MET B 1 330 ? -17.859 31.938 3.457 1 98 330 MET B N 1
ATOM 8924 C CA . MET B 1 330 ? -16.828 31.969 2.428 1 98 330 MET B CA 1
ATOM 8925 C C . MET B 1 330 ? -17.281 31.219 1.179 1 98 330 MET B C 1
ATOM 8927 O O . MET B 1 330 ? -17.875 30.141 1.276 1 98 330 MET B O 1
ATOM 8931 N N . ASN B 1 331 ? -17.078 31.797 0.006 1 96.69 331 ASN B N 1
ATOM 8932 C CA . ASN B 1 331 ? -17.453 31.094 -1.216 1 96.69 331 ASN B CA 1
ATOM 8933 C C . ASN B 1 331 ? -16.547 29.891 -1.483 1 96.69 331 ASN B C 1
ATOM 8935 O O . ASN B 1 331 ? -15.484 29.766 -0.878 1 96.69 331 ASN B O 1
ATOM 8939 N N . ARG B 1 332 ? -16.906 29.031 -2.287 1 96.31 332 ARG B N 1
ATOM 8940 C CA . ARG B 1 332 ? -16.156 27.812 -2.57 1 96.31 332 ARG B CA 1
ATOM 8941 C C . ARG B 1 332 ? -14.75 28.125 -3.07 1 96.31 332 ARG B C 1
ATOM 8943 O O . ARG B 1 332 ? -13.781 27.469 -2.678 1 96.31 332 ARG B O 1
ATOM 8950 N N . ALA B 1 333 ? -14.633 29.156 -3.979 1 96.38 333 ALA B N 1
ATOM 8951 C CA . ALA B 1 333 ? -13.344 29.531 -4.566 1 96.38 333 ALA B CA 1
ATOM 8952 C C . ALA B 1 333 ? -12.414 30.125 -3.514 1 96.38 333 ALA B C 1
ATOM 8954 O O . ALA B 1 333 ? -11.211 30.266 -3.744 1 96.38 333 ALA B O 1
ATOM 8955 N N . GLN B 1 334 ? -13 30.562 -2.355 1 97.38 334 GLN B N 1
ATOM 8956 C CA . GLN B 1 334 ? -12.273 31.141 -1.223 1 97.38 334 GLN B CA 1
ATOM 8957 C C . GLN B 1 334 ? -11.656 32.469 -1.583 1 97.38 334 GLN B C 1
ATOM 8959 O O . GLN B 1 334 ? -10.547 32.812 -1.144 1 97.38 334 GLN B O 1
ATOM 8964 N N . SER B 1 335 ? -12.297 33.188 -2.459 1 96.88 335 SER B N 1
ATOM 8965 C CA . SER B 1 335 ? -11.867 34.531 -2.869 1 96.88 335 SER B CA 1
ATOM 8966 C C . SER B 1 335 ? -12.719 35.594 -2.211 1 96.88 335 SER B C 1
ATOM 8968 O O . SER B 1 335 ? -12.461 36.781 -2.379 1 96.88 335 SER B O 1
ATOM 8970 N N . SER B 1 336 ? -13.727 35.125 -1.447 1 96.94 336 SER B N 1
ATOM 8971 C CA . SER B 1 336 ? -14.648 36.094 -0.842 1 96.94 336 SER B CA 1
ATOM 8972 C C . SER B 1 336 ? -15.172 35.594 0.499 1 96.94 336 SER B C 1
ATOM 8974 O O . SER B 1 336 ? -15.469 34.406 0.647 1 96.94 336 SER B O 1
ATOM 8976 N N . THR B 1 337 ? -15.234 36.531 1.447 1 97.5 337 THR B N 1
ATOM 8977 C CA . THR B 1 337 ? -15.906 36.25 2.713 1 97.5 337 THR B CA 1
ATOM 8978 C C . THR B 1 337 ? -16.938 37.344 3.025 1 97.5 337 THR B C 1
ATOM 8980 O O . THR B 1 337 ? -16.781 38.5 2.607 1 97.5 337 THR B O 1
ATOM 8983 N N . THR B 1 338 ? -18.016 36.938 3.676 1 97.5 338 THR B N 1
ATOM 8984 C CA . THR B 1 338 ? -19.062 37.844 4.113 1 97.5 338 THR B CA 1
ATOM 8985 C C . THR B 1 338 ? -19.422 37.594 5.574 1 97.5 338 THR B C 1
ATOM 8987 O O . THR B 1 338 ? -19.797 36.5 5.945 1 97.5 338 THR B O 1
ATOM 8990 N N . ASP B 1 339 ? -19.297 38.688 6.379 1 97.62 339 ASP B N 1
ATOM 8991 C CA . ASP B 1 339 ? -19.781 38.625 7.758 1 97.62 339 ASP B CA 1
ATOM 8992 C C . ASP B 1 339 ? -21.266 38.938 7.832 1 97.62 339 ASP B C 1
ATOM 8994 O O . ASP B 1 339 ? -21.703 40 7.332 1 97.62 339 ASP B O 1
ATOM 8998 N N . VAL B 1 340 ? -21.969 38.062 8.445 1 97.38 340 VAL B N 1
ATOM 8999 C CA . VAL B 1 340 ? -23.406 38.219 8.609 1 97.38 340 VAL B CA 1
ATOM 9000 C C . VAL B 1 340 ? -23.766 38.156 10.094 1 97.38 340 VAL B C 1
ATOM 9002 O O . VAL B 1 340 ? -23.281 37.281 10.812 1 97.38 340 VAL B O 1
ATOM 9005 N N . ILE B 1 341 ? -24.516 39.094 10.578 1 97.44 341 ILE B N 1
ATOM 9006 C CA . ILE B 1 341 ? -25.016 39.062 11.945 1 97.44 341 ILE B CA 1
ATOM 9007 C C . ILE B 1 341 ? -26.5 38.688 11.945 1 97.44 341 ILE B C 1
ATOM 9009 O O . ILE B 1 341 ? -27.281 39.188 11.133 1 97.44 341 ILE B O 1
ATOM 9013 N N . CYS B 1 342 ? -26.859 37.781 12.812 1 97.12 342 CYS B N 1
ATOM 9014 C CA . CYS B 1 342 ? -28.234 37.312 12.945 1 97.12 342 CYS B CA 1
ATOM 9015 C C . CYS B 1 342 ? -28.703 37.375 14.391 1 97.12 342 CYS B C 1
ATOM 9017 O O . CYS B 1 342 ? -27.938 37.094 15.312 1 97.12 342 CYS B O 1
ATOM 9019 N N . ASN B 1 343 ? -29.938 37.75 14.531 1 96.62 343 ASN B N 1
ATOM 9020 C CA . ASN B 1 343 ? -30.562 37.75 15.852 1 96.62 343 ASN B CA 1
ATOM 9021 C C . ASN B 1 343 ? -31.328 36.469 16.125 1 96.62 343 ASN B C 1
ATOM 9023 O O . ASN B 1 343 ? -32.219 36.094 15.352 1 96.62 343 ASN B O 1
ATOM 9027 N N . ALA B 1 344 ? -31.047 35.812 17.188 1 95.94 344 ALA B N 1
ATOM 9028 C CA . ALA B 1 344 ? -31.594 34.5 17.469 1 95.94 344 ALA B CA 1
ATOM 9029 C C . ALA B 1 344 ? -33.062 34.594 17.844 1 95.94 344 ALA B C 1
ATOM 9031 O O . ALA B 1 344 ? -33.812 33.594 17.703 1 95.94 344 ALA B O 1
ATOM 9032 N N . VAL B 1 345 ? -33.5 35.719 18.328 1 94.25 345 VAL B N 1
ATOM 9033 C CA . VAL B 1 345 ? -34.875 35.906 18.734 1 94.25 345 VAL B CA 1
ATOM 9034 C C . VAL B 1 345 ? -35.75 36.219 17.516 1 94.25 345 VAL B C 1
ATOM 9036 O O . VAL B 1 345 ? -36.75 35.531 17.266 1 94.25 345 VAL B O 1
ATOM 9039 N N . THR B 1 346 ? -35.344 37.188 16.719 1 95.06 346 THR B N 1
ATOM 9040 C CA . THR B 1 346 ? -36.156 37.625 15.578 1 95.06 346 THR B CA 1
ATOM 9041 C C . THR B 1 346 ? -35.875 36.781 14.344 1 95.06 346 THR B C 1
ATOM 9043 O O . THR B 1 346 ? -36.625 36.812 13.375 1 95.06 346 THR B O 1
ATOM 9046 N N . ARG B 1 347 ? -34.688 36.156 14.328 1 94.12 347 ARG B N 1
ATOM 9047 C CA . ARG B 1 347 ? -34.219 35.312 13.227 1 94.12 347 ARG B CA 1
ATOM 9048 C C . ARG B 1 347 ? -33.844 36.156 12.008 1 94.12 347 ARG B C 1
ATOM 9050 O O . ARG B 1 347 ? -33.75 35.625 10.891 1 94.12 347 ARG B O 1
ATOM 9057 N N . GLN B 1 348 ? -33.719 37.438 12.219 1 94.12 348 GLN B N 1
ATOM 9058 C CA . GLN B 1 348 ? -33.312 38.312 11.141 1 94.12 348 GLN B CA 1
ATOM 9059 C C . GLN B 1 348 ? -31.812 38.406 11.023 1 94.12 348 GLN B C 1
ATOM 9061 O O . GLN B 1 348 ? -31.109 38.438 12.039 1 94.12 348 GLN B O 1
ATOM 9066 N N . CYS B 1 349 ? -31.359 38.375 9.797 1 95.38 349 CYS B N 1
ATOM 9067 C CA . CYS B 1 349 ? -29.922 38.469 9.508 1 95.38 349 CYS B CA 1
ATOM 9068 C C . CYS B 1 349 ? -29.625 39.625 8.594 1 95.38 349 CYS B C 1
ATOM 9070 O O . CYS B 1 349 ? -30.469 40.031 7.797 1 95.38 349 CYS B O 1
ATOM 9072 N N . ARG B 1 350 ? -28.5 40.188 8.695 1 94.62 350 ARG B N 1
ATOM 9073 C CA . ARG B 1 350 ? -28.031 41.25 7.797 1 94.62 350 ARG B CA 1
ATOM 9074 C C . ARG B 1 350 ? -26.531 41.156 7.586 1 94.62 350 ARG B C 1
ATOM 9076 O O . ARG B 1 350 ? -25.797 40.719 8.477 1 94.62 350 ARG B O 1
ATOM 9083 N N . THR B 1 351 ? -26.062 41.656 6.465 1 96.06 351 THR B N 1
ATOM 9084 C CA . THR B 1 351 ? -24.656 41.656 6.117 1 96.06 351 THR B CA 1
ATOM 9085 C C . THR B 1 351 ? -23.922 42.781 6.832 1 96.06 351 THR B C 1
ATOM 9087 O O . THR B 1 351 ? -24.453 43.906 6.922 1 96.06 351 THR B O 1
ATOM 9090 N N . LEU B 1 352 ? -22.766 42.531 7.367 1 96.56 352 LEU B N 1
ATOM 9091 C CA . LEU B 1 352 ? -21.938 43.531 8.039 1 96.56 352 LEU B CA 1
ATOM 9092 C C . LEU B 1 352 ? -20.766 43.938 7.164 1 96.56 352 LEU B C 1
ATOM 9094 O O . LEU B 1 352 ? -20.625 45.125 6.824 1 96.56 352 LEU B O 1
ATOM 9098 N N . SER B 1 353 ? -19.969 43 6.82 1 96.25 353 SER B N 1
ATOM 9099 C CA . SER B 1 353 ? -18.734 43.281 6.098 1 96.25 353 SER B CA 1
ATOM 9100 C C . SER B 1 353 ? -18.469 42.219 5.039 1 96.25 353 SER B C 1
ATOM 9102 O O . SER B 1 353 ? -18.766 41.031 5.242 1 96.25 353 SER B O 1
ATOM 9104 N N . LYS B 1 354 ? -17.906 42.688 3.936 1 95.94 354 LYS B N 1
ATOM 9105 C CA . LYS B 1 354 ? -17.516 41.781 2.838 1 95.94 354 LYS B CA 1
ATOM 9106 C C . LYS B 1 354 ? -16.062 42.031 2.445 1 95.94 354 LYS B C 1
ATOM 9108 O O . LYS B 1 354 ? -15.594 43.156 2.402 1 95.94 354 LYS B O 1
ATOM 9113 N N . THR B 1 355 ? -15.312 40.969 2.252 1 95.94 355 THR B N 1
ATOM 9114 C CA . THR B 1 355 ? -13.945 41 1.739 1 95.94 355 THR B CA 1
ATOM 9115 C C . THR B 1 355 ? -13.844 40.219 0.428 1 95.94 355 THR B C 1
ATOM 9117 O O . THR B 1 355 ? -14.156 39.031 0.38 1 95.94 355 THR B O 1
ATOM 9120 N N . ASP B 1 356 ? -13.422 40.844 -0.63 1 95.88 356 ASP B N 1
ATOM 9121 C CA . ASP B 1 356 ? -13.219 40.25 -1.942 1 95.88 356 ASP B CA 1
ATOM 9122 C C . ASP B 1 356 ? -11.758 40.375 -2.381 1 95.88 356 ASP B C 1
ATOM 9124 O O . ASP B 1 356 ? -11.164 41.438 -2.289 1 95.88 356 ASP B O 1
ATOM 9128 N N . ILE B 1 357 ? -11.242 39.312 -2.758 1 96.31 357 ILE B N 1
ATOM 9129 C CA . ILE B 1 357 ? -9.867 39.281 -3.244 1 96.31 357 ILE B CA 1
ATOM 9130 C C . ILE B 1 357 ? -9.852 38.906 -4.723 1 96.31 357 ILE B C 1
ATOM 9132 O O . ILE B 1 357 ? -10.461 37.906 -5.113 1 96.31 357 ILE B O 1
ATOM 9136 N N . THR B 1 358 ? -9.164 39.688 -5.523 1 93.94 358 THR B N 1
ATOM 9137 C CA . THR B 1 358 ? -8.969 39.375 -6.934 1 93.94 358 THR B CA 1
ATOM 9138 C C . THR B 1 358 ? -7.629 38.688 -7.152 1 93.94 358 THR B C 1
ATOM 9140 O O . THR B 1 358 ? -6.605 39.094 -6.621 1 93.94 358 THR B O 1
ATOM 9143 N N . ASN B 1 359 ? -7.617 37.625 -7.941 1 94.94 359 ASN B N 1
ATOM 9144 C CA . ASN B 1 359 ? -6.414 36.875 -8.266 1 94.94 359 ASN B CA 1
ATOM 9145 C C . ASN B 1 359 ? -5.68 36.438 -7.004 1 94.94 359 ASN B C 1
ATOM 9147 O O . ASN B 1 359 ? -4.473 36.625 -6.879 1 94.94 359 ASN B O 1
ATOM 9151 N N . GLY B 1 360 ? -6.395 35.938 -6.094 1 96.38 360 GLY B N 1
ATOM 9152 C CA . GLY B 1 360 ? -5.891 35.469 -4.816 1 96.38 360 GLY B CA 1
ATOM 9153 C C . GLY B 1 360 ? -6.949 34.781 -3.982 1 96.38 360 GLY B C 1
ATOM 9154 O O . GLY B 1 360 ? -7.887 34.188 -4.527 1 96.38 360 GLY B O 1
ATOM 9155 N N . TRP B 1 361 ? -6.77 34.719 -2.732 1 97.31 361 TRP B N 1
ATOM 9156 C CA . TRP B 1 361 ? -7.664 34.031 -1.805 1 97.31 361 TRP B CA 1
ATOM 9157 C C . TRP B 1 361 ? -7.695 34.75 -0.455 1 97.31 361 TRP B C 1
ATOM 9159 O O . TRP B 1 361 ? -6.824 35.562 -0.157 1 97.31 361 TRP B O 1
ATOM 9169 N N . VAL B 1 362 ? -8.688 34.469 0.306 1 96.56 362 VAL B N 1
ATOM 9170 C CA . VAL B 1 362 ? -8.805 35.062 1.643 1 96.56 362 VAL B CA 1
ATOM 9171 C C . VAL B 1 362 ? -7.832 34.344 2.59 1 96.56 362 VAL B C 1
ATOM 9173 O O . VAL B 1 362 ? -7.277 33.312 2.256 1 96.56 362 VAL B O 1
ATOM 9176 N N . ASN B 1 363 ? -7.539 34.938 3.74 1 93.25 363 ASN B N 1
ATOM 9177 C CA . ASN B 1 363 ? -6.656 34.344 4.742 1 93.25 363 ASN B CA 1
ATOM 9178 C C . ASN B 1 363 ? -7.086 32.906 5.105 1 93.25 363 ASN B C 1
ATOM 9180 O O . ASN B 1 363 ? -8.141 32.719 5.711 1 93.25 363 ASN B O 1
ATOM 9184 N N . PRO B 1 364 ? -6.277 31.969 4.824 1 92.81 364 PRO B N 1
ATOM 9185 C CA . PRO B 1 364 ? -6.719 30.578 4.984 1 92.81 364 PRO B CA 1
ATOM 9186 C C . PRO B 1 364 ? -6.664 30.109 6.438 1 92.81 364 PRO B C 1
ATOM 9188 O O . PRO B 1 364 ? -7.07 28.984 6.738 1 92.81 364 PRO B O 1
ATOM 9191 N N . PHE B 1 365 ? -6.234 30.906 7.367 1 90.69 365 PHE B N 1
ATOM 9192 C CA . PHE B 1 365 ? -6.207 30.531 8.781 1 90.69 365 PHE B CA 1
ATOM 9193 C C . PHE B 1 365 ? -7.438 31.078 9.5 1 90.69 365 PHE B C 1
ATOM 9195 O O . PHE B 1 365 ? -7.684 30.719 10.656 1 90.69 365 PHE B O 1
ATOM 9202 N N . TYR B 1 366 ? -8.188 31.891 8.938 1 87.94 366 TYR B N 1
ATOM 9203 C CA . TYR B 1 366 ? -9.484 32.375 9.398 1 87.94 366 TYR B CA 1
ATOM 9204 C C . TYR B 1 366 ? -9.422 32.781 10.867 1 87.94 366 TYR B C 1
ATOM 9206 O O . TYR B 1 366 ? -10.219 32.312 11.68 1 87.94 366 TYR B O 1
ATOM 9214 N N . PRO B 1 367 ? -8.523 33.688 11.203 1 90 367 PRO B N 1
ATOM 9215 C CA . PRO B 1 367 ? -8.445 34.031 12.617 1 90 367 PRO B CA 1
ATOM 9216 C C . PRO B 1 367 ? -9.781 34.531 13.18 1 90 367 PRO B C 1
ATOM 9218 O O . PRO B 1 367 ? -10.516 35.25 12.484 1 90 367 PRO B O 1
ATOM 9221 N N . ASP B 1 368 ? -10.039 34.25 14.43 1 91.19 368 ASP B N 1
ATOM 9222 C CA . ASP B 1 368 ? -11.281 34.656 15.07 1 91.19 368 ASP B CA 1
ATOM 9223 C C . ASP B 1 368 ? -11.273 36.188 15.336 1 91.19 368 ASP B C 1
ATOM 9225 O O . ASP B 1 368 ? -10.289 36.719 15.836 1 91.19 368 ASP B O 1
ATOM 9229 N N . PRO B 1 369 ? -12.359 36.812 15.062 1 95.75 369 PRO B N 1
ATOM 9230 C CA . PRO B 1 369 ? -12.477 38.219 15.453 1 95.75 369 PRO B CA 1
ATOM 9231 C C . PRO B 1 369 ? -12.531 38.406 16.969 1 95.75 369 PRO B C 1
ATOM 9233 O O . PRO B 1 369 ? -12.859 37.469 17.703 1 95.75 369 PRO B O 1
ATOM 9236 N N . LYS B 1 370 ? -12.102 39.594 17.375 1 95.88 370 LYS B N 1
ATOM 9237 C CA . LYS B 1 370 ? -12.203 39.969 18.781 1 95.88 370 LYS B CA 1
ATOM 9238 C C . LYS B 1 370 ? -13.336 40.969 18.984 1 95.88 370 LYS B C 1
ATOM 9240 O O . LYS B 1 370 ? -13.367 42.031 18.344 1 95.88 370 LYS B O 1
ATOM 9245 N N . PHE B 1 371 ? -14.266 40.656 19.953 1 95.81 371 PHE B N 1
ATOM 9246 C CA . PHE B 1 371 ? -15.469 41.469 20.125 1 95.81 371 PHE B CA 1
ATOM 9247 C C . PHE B 1 371 ? -15.336 42.375 21.359 1 95.81 371 PHE B C 1
ATOM 9249 O O . PHE B 1 371 ? -14.703 41.969 22.344 1 95.81 371 PHE B O 1
ATOM 9256 N N . SER B 1 372 ? -15.984 43.531 21.234 1 95.88 372 SER B N 1
ATOM 9257 C CA . SER B 1 372 ? -16.156 44.344 22.422 1 95.88 372 SER B CA 1
ATOM 9258 C C . SER B 1 372 ? -17.094 43.656 23.422 1 95.88 372 SER B C 1
ATOM 9260 O O . SER B 1 372 ? -17.906 42.812 23.047 1 95.88 372 SER B O 1
ATOM 9262 N N . SER B 1 373 ? -16.953 44.031 24.656 1 93.69 373 SER B N 1
ATOM 9263 C CA . SER B 1 373 ? -17.703 43.375 25.734 1 93.69 373 SER B CA 1
ATOM 9264 C C . SER B 1 373 ? -19.203 43.531 25.5 1 93.69 373 SER B C 1
ATOM 9266 O O . SER B 1 373 ? -19.969 42.594 25.812 1 93.69 373 SER B O 1
ATOM 9268 N N . ASP B 1 374 ? -19.641 44.656 24.891 1 94.81 374 ASP B N 1
ATOM 9269 C CA . ASP B 1 374 ? -21.062 44.875 24.688 1 94.81 374 ASP B CA 1
ATOM 9270 C C . ASP B 1 374 ? -21.516 44.438 23.297 1 94.81 374 ASP B C 1
ATOM 9272 O O . ASP B 1 374 ? -22.672 44.594 22.922 1 94.81 374 ASP B O 1
ATOM 9276 N N . GLY B 1 375 ? -20.625 44 22.516 1 96.06 375 GLY B N 1
ATOM 9277 C CA . GLY B 1 375 ? -20.938 43.469 21.188 1 96.06 375 GLY B CA 1
ATOM 9278 C C . GLY B 1 375 ? -21.172 44.594 20.172 1 96.06 375 GLY B C 1
ATOM 9279 O O . GLY B 1 375 ? -21.625 44.312 19.047 1 96.06 375 GLY B O 1
ATOM 9280 N N . SER B 1 376 ? -20.781 45.781 20.438 1 96.75 376 SER B N 1
ATOM 9281 C CA . SER B 1 376 ? -21.078 46.938 19.562 1 96.75 376 SER B CA 1
ATOM 9282 C C . SER B 1 376 ? -20.109 46.969 18.375 1 96.75 376 SER B C 1
ATOM 9284 O O . SER B 1 376 ? -20.406 47.625 17.375 1 96.75 376 SER B O 1
ATOM 9286 N N . TYR B 1 377 ? -19 46.375 18.547 1 97 377 TYR B N 1
ATOM 9287 C CA . TYR B 1 377 ? -18.078 46.25 17.438 1 97 377 TYR B CA 1
ATOM 9288 C C . TYR B 1 377 ? -17.188 45.031 17.594 1 97 377 TYR B C 1
ATOM 9290 O O . TYR B 1 377 ? -17.188 44.375 18.641 1 97 377 TYR B O 1
ATOM 9298 N N . TYR B 1 378 ? -16.516 44.656 16.547 1 97.44 378 TYR B N 1
ATOM 9299 C CA . TYR B 1 378 ? -15.508 43.594 16.578 1 97.44 378 TYR B CA 1
ATOM 9300 C C . TYR B 1 378 ? -14.305 43.969 15.734 1 97.44 378 TYR B C 1
ATOM 9302 O O . TYR B 1 378 ? -14.398 44.875 14.875 1 97.44 378 TYR B O 1
ATOM 9310 N N . LEU B 1 379 ? -13.109 43.469 16.062 1 97.62 379 LEU B N 1
ATOM 9311 C CA . LEU B 1 379 ? -11.859 43.625 15.344 1 97.62 379 LEU B CA 1
ATOM 9312 C C . LEU B 1 379 ? -11.539 42.406 14.508 1 97.62 379 LEU B C 1
ATOM 9314 O O . LEU B 1 379 ? -11.664 41.281 14.984 1 97.62 379 LEU B O 1
ATOM 9318 N N . GLN B 1 380 ? -11.188 42.625 13.258 1 97.44 380 GLN B N 1
ATOM 9319 C CA . GLN B 1 380 ? -10.883 41.531 12.328 1 97.44 380 GLN B CA 1
ATOM 9320 C C . GLN B 1 380 ? -9.695 41.875 11.438 1 97.44 380 GLN B C 1
ATOM 9322 O O . GLN B 1 380 ? -9.477 43.062 11.117 1 97.44 380 GLN B O 1
ATOM 9327 N N . LEU B 1 381 ? -8.875 40.875 11.102 1 96.81 381 LEU B N 1
ATOM 9328 C CA . LEU B 1 381 ? -7.812 41.062 10.125 1 96.81 381 LEU B CA 1
ATOM 9329 C C . LEU B 1 381 ? -8.375 41.094 8.711 1 96.81 381 LEU B C 1
ATOM 9331 O O . LEU B 1 381 ? -9.016 40.125 8.273 1 96.81 381 LEU B O 1
ATOM 9335 N N . GLN B 1 382 ? -8.172 42.156 8.008 1 96.56 382 GLN B N 1
ATOM 9336 C CA . GLN B 1 382 ? -8.594 42.312 6.621 1 96.56 382 GLN B CA 1
ATOM 9337 C C . GLN B 1 382 ? -7.469 42.906 5.77 1 96.56 382 GLN B C 1
ATOM 9339 O O . GLN B 1 382 ? -6.57 43.562 6.293 1 96.56 382 GLN B O 1
ATOM 9344 N N . PRO B 1 383 ? -7.48 42.562 4.477 1 95.75 383 PRO B N 1
ATOM 9345 C CA . PRO B 1 383 ? -6.469 43.156 3.596 1 95.75 383 PRO B CA 1
ATOM 9346 C C . PRO B 1 383 ? -6.672 44.656 3.389 1 95.75 383 PRO B C 1
ATOM 9348 O O . PRO B 1 383 ? -7.793 45.094 3.123 1 95.75 383 PRO B O 1
ATOM 9351 N N . ARG B 1 384 ? -5.602 45.344 3.568 1 95.12 384 ARG B N 1
ATOM 9352 C CA . ARG B 1 384 ? -5.598 46.781 3.348 1 95.12 384 ARG B CA 1
ATOM 9353 C C . ARG B 1 384 ? -4.5 47.188 2.367 1 95.12 384 ARG B C 1
ATOM 9355 O O . ARG B 1 384 ? -3.332 46.844 2.559 1 95.12 384 ARG B O 1
ATOM 9362 N N . THR B 1 385 ? -4.902 47.906 1.342 1 93.38 385 THR B N 1
ATOM 9363 C CA . THR B 1 385 ? -3.928 48.438 0.395 1 93.38 385 THR B CA 1
ATOM 9364 C C . THR B 1 385 ? -3.371 49.781 0.885 1 93.38 385 THR B C 1
ATOM 9366 O O . THR B 1 385 ? -4.129 50.688 1.203 1 93.38 385 THR B O 1
ATOM 9369 N N . VAL B 1 386 ? -2.104 49.812 0.954 1 88.38 386 VAL B N 1
ATOM 9370 C CA . VAL B 1 386 ? -1.468 51.031 1.438 1 88.38 386 VAL B CA 1
ATOM 9371 C C . VAL B 1 386 ? -0.982 51.875 0.253 1 88.38 386 VAL B C 1
ATOM 9373 O O . VAL B 1 386 ? -1.231 51.531 -0.903 1 88.38 386 VAL B O 1
ATOM 9376 N N . ALA B 1 387 ? -0.426 53.031 0.469 1 76.81 387 ALA B N 1
ATOM 9377 C CA . ALA B 1 387 ? -0.126 54.062 -0.534 1 76.81 387 ALA B CA 1
ATOM 9378 C C . ALA B 1 387 ? 0.811 53.5 -1.607 1 76.81 387 ALA B C 1
ATOM 9380 O O . ALA B 1 387 ? 0.722 53.906 -2.773 1 76.81 387 ALA B O 1
ATOM 9381 N N . SER B 1 388 ? 1.632 52.5 -1.457 1 74.19 388 SER B N 1
ATOM 9382 C CA . SER B 1 388 ? 2.574 51.938 -2.41 1 74.19 388 SER B CA 1
ATOM 9383 C C . SER B 1 388 ? 1.912 50.844 -3.252 1 74.19 388 SER B C 1
ATOM 9385 O O . SER B 1 388 ? 2.588 50.125 -3.996 1 74.19 388 SER B O 1
ATOM 9387 N N . SER B 1 389 ? 0.62 50.75 -3.117 1 83.69 389 SER B N 1
ATOM 9388 C CA . SER B 1 389 ? -0.152 49.75 -3.832 1 83.69 389 SER B CA 1
ATOM 9389 C C . SER B 1 389 ? 0.196 48.344 -3.35 1 83.69 389 SER B C 1
ATOM 9391 O O . SER B 1 389 ? 0.19 47.375 -4.133 1 83.69 389 SER B O 1
ATOM 9393 N N . GLU B 1 390 ? 0.698 48.406 -2.15 1 92.06 390 GLU B N 1
ATOM 9394 C CA . GLU B 1 390 ? 0.972 47.125 -1.476 1 92.06 390 GLU B CA 1
ATOM 9395 C C . GLU B 1 390 ? -0.149 46.781 -0.505 1 92.06 390 GLU B C 1
ATOM 9397 O O . GLU B 1 390 ? -0.728 47.656 0.138 1 92.06 390 GLU B O 1
ATOM 9402 N N . THR B 1 391 ? -0.464 45.531 -0.513 1 95.38 391 THR B N 1
ATOM 9403 C CA . THR B 1 391 ? -1.547 45.094 0.358 1 95.38 391 THR B CA 1
ATOM 9404 C C . THR B 1 391 ? -1.005 44.25 1.509 1 95.38 391 THR B C 1
ATOM 9406 O O . THR B 1 391 ? -0.149 43.406 1.304 1 95.38 391 THR B O 1
ATOM 9409 N N . TYR B 1 392 ? -1.438 44.594 2.717 1 95.69 392 TYR B N 1
ATOM 9410 C CA . TYR B 1 392 ? -1.086 43.844 3.93 1 95.69 392 TYR B CA 1
ATOM 9411 C C . TYR B 1 392 ? -2.322 43.562 4.773 1 95.69 392 TYR B C 1
ATOM 9413 O O . TYR B 1 392 ? -3.367 44.188 4.586 1 95.69 392 TYR B O 1
ATOM 9421 N N . TYR B 1 393 ? -2.275 42.656 5.625 1 95.75 393 TYR B N 1
ATOM 9422 C CA . TYR B 1 393 ? -3.354 42.438 6.586 1 95.75 393 TYR B CA 1
ATOM 9423 C C . TYR B 1 393 ? -3.227 43.406 7.762 1 95.75 393 TYR B C 1
ATOM 9425 O O . TYR B 1 393 ? -2.156 43.531 8.359 1 95.75 393 TYR B O 1
ATOM 9433 N N . HIS B 1 394 ? -4.277 44 8.047 1 96.38 394 HIS B N 1
ATOM 9434 C CA . HIS B 1 394 ? -4.348 44.969 9.141 1 96.38 394 HIS B CA 1
ATOM 9435 C C . HIS B 1 394 ? -5.645 44.812 9.922 1 96.38 394 HIS B C 1
ATOM 9437 O O . HIS B 1 394 ? -6.555 44.094 9.5 1 96.38 394 HIS B O 1
ATOM 9443 N N . ILE B 1 395 ? -5.719 45.469 11.062 1 97.56 395 ILE B N 1
ATOM 9444 C CA . ILE B 1 395 ? -6.867 45.375 11.953 1 97.56 395 ILE B CA 1
ATOM 9445 C C . ILE B 1 395 ? -7.953 46.344 11.5 1 97.56 395 ILE B C 1
ATOM 9447 O O . ILE B 1 395 ? -7.727 47.562 11.43 1 97.56 395 ILE B O 1
ATOM 9451 N N . ALA B 1 396 ? -9.062 45.844 11.211 1 97.38 396 ALA B N 1
ATOM 9452 C CA . ALA B 1 396 ? -10.273 46.625 10.938 1 97.38 396 ALA B CA 1
ATOM 9453 C C . ALA B 1 396 ? -11.25 46.531 12.109 1 97.38 396 ALA B C 1
ATOM 9455 O O . ALA B 1 396 ? -11.516 45.438 12.633 1 97.38 396 ALA B O 1
ATOM 9456 N N . LYS B 1 397 ? -11.719 47.656 12.547 1 97.75 397 LYS B N 1
ATOM 9457 C CA . LYS B 1 397 ? -12.812 47.75 13.508 1 97.75 397 LYS B CA 1
ATOM 9458 C C . LYS B 1 397 ? -14.156 47.906 12.805 1 97.75 397 LYS B C 1
ATOM 9460 O O . LYS B 1 397 ? -14.352 48.906 12.07 1 97.75 397 LYS B O 1
ATOM 9465 N N . ILE B 1 398 ? -15.062 47 13.008 1 98.06 398 ILE B N 1
ATOM 9466 C CA . ILE B 1 398 ? -16.359 47 12.328 1 98.06 398 ILE B CA 1
ATOM 9467 C C . ILE B 1 398 ? -17.469 47.156 13.359 1 98.06 398 ILE B C 1
ATOM 9469 O O . ILE B 1 398 ? -17.562 46.375 14.312 1 98.06 398 ILE B O 1
ATOM 9473 N N . PHE B 1 399 ? -18.312 48.094 13.172 1 97.88 399 PHE B N 1
ATOM 9474 C CA . PHE B 1 399 ? -19.438 48.312 14.07 1 97.88 399 PHE B CA 1
ATOM 9475 C C . PHE B 1 399 ? -20.609 47.406 13.727 1 97.88 399 PHE B C 1
ATOM 9477 O O . PHE B 1 399 ? -20.969 47.25 12.555 1 97.88 399 PHE B O 1
ATOM 9484 N N . THR B 1 400 ? -21.188 46.781 14.758 1 97.56 400 THR B N 1
ATOM 9485 C CA . THR B 1 400 ? -22.219 45.781 14.539 1 97.56 400 THR B CA 1
ATOM 9486 C C . THR B 1 400 ? -23.547 46.438 14.188 1 97.56 400 THR B C 1
ATOM 9488 O O . THR B 1 400 ? -24.453 45.75 13.68 1 97.56 400 THR B O 1
ATOM 9491 N N . SER B 1 401 ? -23.703 47.688 14.398 1 95.12 401 SER B N 1
ATOM 9492 C CA . SER B 1 401 ? -24.953 48.375 14.148 1 95.12 401 SER B CA 1
ATOM 9493 C C . SER B 1 401 ? -25.188 48.594 12.656 1 95.12 401 SER B C 1
ATOM 9495 O O . SER B 1 401 ? -26.312 48.469 12.18 1 95.12 401 SER B O 1
ATOM 9497 N N . ASN B 1 402 ? -24.109 48.906 11.938 1 94.25 402 ASN B N 1
ATOM 9498 C CA . ASN B 1 402 ? -24.328 49.281 10.547 1 94.25 402 ASN B CA 1
ATOM 9499 C C . ASN B 1 402 ? -23.234 48.75 9.641 1 94.25 402 ASN B C 1
ATOM 9501 O O . ASN B 1 402 ? -23.25 48.969 8.422 1 94.25 402 ASN B O 1
ATOM 9505 N N . GLY B 1 403 ? -22.25 48.156 10.203 1 95.81 403 GLY B N 1
ATOM 9506 C CA . GLY B 1 403 ? -21.203 47.562 9.391 1 95.81 403 GLY B CA 1
ATOM 9507 C C . GLY B 1 403 ? -20.109 48.562 9.016 1 95.81 403 GLY B C 1
ATOM 9508 O O . GLY B 1 403 ? -19.219 48.25 8.242 1 95.81 403 GLY B O 1
ATOM 9509 N N . THR B 1 404 ? -20.172 49.781 9.555 1 96.69 404 THR B N 1
ATOM 9510 C CA . THR B 1 404 ? -19.141 50.781 9.273 1 96.69 404 THR B CA 1
ATOM 9511 C C . THR B 1 404 ? -17.781 50.281 9.766 1 96.69 404 THR B C 1
ATOM 9513 O O . THR B 1 404 ? -17.672 49.719 10.844 1 96.69 404 THR B O 1
ATOM 9516 N N . LYS B 1 405 ? -16.781 50.562 8.945 1 96.12 405 LYS B N 1
ATOM 9517 C CA . LYS B 1 405 ? -15.43 50.062 9.203 1 96.12 405 LYS B CA 1
ATOM 9518 C C . LYS B 1 405 ? -14.461 51.219 9.492 1 96.12 405 LYS B C 1
ATOM 9520 O O . LYS B 1 405 ? -14.508 52.25 8.828 1 96.12 405 LYS B O 1
ATOM 9525 N N . VAL B 1 406 ? -13.633 51.062 10.516 1 96.12 406 VAL B N 1
ATOM 9526 C CA . VAL B 1 406 ? -12.523 51.969 10.844 1 96.12 406 VAL B CA 1
ATOM 9527 C C . VAL B 1 406 ? -11.227 51.156 10.922 1 96.12 406 VAL B C 1
ATOM 9529 O O . VAL B 1 406 ? -11.156 50.156 11.633 1 96.12 406 VAL B O 1
ATOM 9532 N N . TRP B 1 407 ? -10.234 51.625 10.164 1 96.31 407 TRP B N 1
ATOM 9533 C CA . TRP B 1 407 ? -8.938 50.969 10.227 1 96.31 407 TRP B CA 1
ATOM 9534 C C . TRP B 1 407 ? -8.18 51.344 11.492 1 96.31 407 TRP B C 1
ATOM 9536 O O . TRP B 1 407 ? -7.996 52.531 11.773 1 96.31 407 TRP B O 1
ATOM 9546 N N . ILE B 1 408 ? -7.715 50.344 12.211 1 97.38 408 ILE B N 1
ATOM 9547 C CA . ILE B 1 408 ? -7.02 50.562 13.477 1 97.38 408 ILE B CA 1
ATOM 9548 C C . ILE B 1 408 ? -5.512 50.625 13.234 1 97.38 408 ILE B C 1
ATOM 9550 O O . ILE B 1 408 ? -4.797 51.375 13.914 1 97.38 408 ILE B O 1
ATOM 9554 N N . THR B 1 409 ? -4.996 49.75 12.352 1 96.44 409 THR B N 1
ATOM 9555 C CA . THR B 1 409 ? -3.582 49.75 11.992 1 96.44 409 THR B CA 1
ATOM 9556 C C . THR B 1 409 ? -3.404 50 10.492 1 96.44 409 THR B C 1
ATOM 9558 O O . THR B 1 409 ? -4.34 49.812 9.711 1 96.44 409 THR B O 1
ATOM 9561 N N . SER B 1 410 ? -2.217 50.438 10.148 1 93.94 410 SER B N 1
ATOM 9562 C CA . SER B 1 410 ? -1.809 50.656 8.766 1 93.94 410 SER B CA 1
ATOM 9563 C C . SER B 1 410 ? -0.291 50.75 8.648 1 93.94 410 SER B C 1
ATOM 9565 O O . SER B 1 410 ? 0.385 51.188 9.578 1 93.94 410 SER B O 1
ATOM 9567 N N . GLY B 1 411 ? 0.227 50.312 7.52 1 93.25 411 GLY B N 1
ATOM 9568 C CA . GLY B 1 411 ? 1.656 50.375 7.262 1 93.25 411 GLY B CA 1
ATOM 9569 C C . GLY B 1 411 ? 2.148 49.219 6.41 1 93.25 411 GLY B C 1
ATOM 9570 O O . GLY B 1 411 ? 1.365 48.344 6.02 1 93.25 411 GLY B O 1
ATOM 9571 N N . SER B 1 412 ? 3.467 49.25 6.086 1 93.5 412 SER B N 1
ATOM 9572 C CA . SER B 1 412 ? 4.074 48.188 5.262 1 93.5 412 SER B CA 1
ATOM 9573 C C . SER B 1 412 ? 4.562 47.031 6.109 1 93.5 412 SER B C 1
ATOM 9575 O O . SER B 1 412 ? 5.738 46.656 6.051 1 93.5 412 SER B O 1
ATOM 9577 N N . PHE B 1 413 ? 3.713 46.5 6.859 1 94.31 413 PHE B N 1
ATOM 9578 C CA . PHE B 1 413 ? 3.959 45.344 7.691 1 94.31 413 PHE B CA 1
ATOM 9579 C C . PHE B 1 413 ? 2.701 44.469 7.816 1 94.31 413 PHE B C 1
ATOM 9581 O O . PHE B 1 413 ? 1.597 44.938 7.531 1 94.31 413 PHE B O 1
ATOM 9588 N N . GLN B 1 414 ? 2.844 43.25 8.219 1 95.62 414 GLN B N 1
ATOM 9589 C CA . GLN B 1 414 ? 1.729 42.344 8.438 1 95.62 414 GLN B CA 1
ATOM 9590 C C . GLN B 1 414 ? 1.333 42.312 9.914 1 95.62 414 GLN B C 1
ATOM 9592 O O . GLN B 1 414 ? 2.193 42.188 10.789 1 95.62 414 GLN B O 1
ATOM 9597 N N . VAL B 1 415 ? 0.017 42.438 10.18 1 96.44 415 VAL B N 1
ATOM 9598 C CA . VAL B 1 415 ? -0.504 41.969 11.461 1 96.44 415 VAL B CA 1
ATOM 9599 C C . VAL B 1 415 ? -0.793 40.469 11.383 1 96.44 415 VAL B C 1
ATOM 9601 O O . VAL B 1 415 ? -1.587 40.031 10.555 1 96.44 415 VAL B O 1
ATOM 9604 N N . THR B 1 416 ? -0.119 39.719 12.234 1 95.44 416 THR B N 1
ATOM 9605 C CA . THR B 1 416 ? -0.2 38.281 12.102 1 95.44 416 THR B CA 1
ATOM 9606 C C . THR B 1 416 ? -1.219 37.719 13.078 1 95.44 416 THR B C 1
ATOM 9608 O O . THR B 1 416 ? -1.724 36.594 12.867 1 95.44 416 THR B O 1
ATOM 9611 N N . GLU B 1 417 ? -1.539 38.438 14.156 1 96.12 417 GLU B N 1
ATOM 9612 C CA . GLU B 1 417 ? -2.494 37.969 15.148 1 96.12 417 GLU B CA 1
ATOM 9613 C C . GLU B 1 417 ? -3.055 39.125 15.977 1 96.12 417 GLU B C 1
ATOM 9615 O O . GLU B 1 417 ? -2.326 40.062 16.328 1 96.12 417 GLU B O 1
ATOM 9620 N N . ILE B 1 418 ? -4.379 39.094 16.188 1 97.19 418 ILE B N 1
ATOM 9621 C CA . ILE B 1 418 ? -4.984 39.938 17.203 1 97.19 418 ILE B CA 1
ATOM 9622 C C . ILE B 1 418 ? -5.102 39.188 18.516 1 97.19 418 ILE B C 1
ATOM 9624 O O . ILE B 1 418 ? -5.789 38.156 18.594 1 97.19 418 ILE B O 1
ATOM 9628 N N . TYR B 1 419 ? -4.48 39.688 19.547 1 96.62 419 TYR B N 1
ATOM 9629 C CA . TYR B 1 419 ? -4.434 38.906 20.781 1 96.62 419 TYR B CA 1
ATOM 9630 C C . TYR B 1 419 ? -5.598 39.281 21.688 1 96.62 419 TYR B C 1
ATOM 9632 O O . TYR B 1 419 ? -6.316 38.375 22.172 1 96.62 419 TYR B O 1
ATOM 9640 N N . SER B 1 420 ? -5.68 40.562 22.016 1 95.81 420 SER B N 1
ATOM 9641 C CA . SER B 1 420 ? -6.684 40.875 23.031 1 95.81 420 SER B CA 1
ATOM 9642 C C . SER B 1 420 ? -7.051 42.375 23 1 95.81 420 SER B C 1
ATOM 9644 O O . SER B 1 420 ? -6.211 43.219 22.703 1 95.81 420 SER B O 1
ATOM 9646 N N . LEU B 1 421 ? -8.312 42.562 23.359 1 94.94 421 LEU B N 1
ATOM 9647 C CA . LEU B 1 421 ? -8.859 43.906 23.484 1 94.94 421 LEU B CA 1
ATOM 9648 C C . LEU B 1 421 ? -8.844 44.344 24.938 1 94.94 421 LEU B C 1
ATOM 9650 O O . LEU B 1 421 ? -9.461 43.719 25.797 1 94.94 421 LEU B O 1
ATOM 9654 N N . ALA B 1 422 ? -8.117 45.438 25.203 1 94.44 422 ALA B N 1
ATOM 9655 C CA . ALA B 1 422 ? -8.172 46.125 26.5 1 94.44 422 ALA B CA 1
ATOM 9656 C C . ALA B 1 422 ? -9.102 47.344 26.438 1 94.44 422 ALA B C 1
ATOM 9658 O O . ALA B 1 422 ? -8.641 48.469 26.438 1 94.44 422 ALA B O 1
ATOM 9659 N N . GLU B 1 423 ? -10.305 47.062 26.547 1 92.12 423 GLU B N 1
ATOM 9660 C CA . GLU B 1 423 ? -11.312 48.094 26.281 1 92.12 423 GLU B CA 1
ATOM 9661 C C . GLU B 1 423 ? -11.188 49.25 27.281 1 92.12 423 GLU B C 1
ATOM 9663 O O . GLU B 1 423 ? -11.297 50.406 26.891 1 92.12 423 GLU B O 1
ATOM 9668 N N . ALA B 1 424 ? -11.023 48.875 28.5 1 90.69 424 ALA B N 1
ATOM 9669 C CA . ALA B 1 424 ? -10.969 49.875 29.547 1 90.69 424 ALA B CA 1
ATOM 9670 C C . ALA B 1 424 ? -9.812 50.844 29.328 1 90.69 424 ALA B C 1
ATOM 9672 O O . ALA B 1 424 ? -9.906 52.031 29.656 1 90.69 424 ALA B O 1
ATOM 9673 N N . ARG B 1 425 ? -8.789 50.344 28.781 1 92.19 425 ARG B N 1
ATOM 9674 C CA . ARG B 1 425 ? -7.609 51.156 28.531 1 92.19 425 ARG B CA 1
ATOM 9675 C C . ARG B 1 425 ? -7.551 51.625 27.078 1 92.19 425 ARG B C 1
ATOM 9677 O O . ARG B 1 425 ? -6.605 52.312 26.672 1 92.19 425 ARG B O 1
ATOM 9684 N N . ASN B 1 426 ? -8.422 51.25 26.297 1 93.31 426 ASN B N 1
ATOM 9685 C CA . ASN B 1 426 ? -8.617 51.688 24.906 1 93.31 426 ASN B CA 1
ATOM 9686 C C . ASN B 1 426 ? -7.461 51.219 24.016 1 93.31 426 ASN B C 1
ATOM 9688 O O . ASN B 1 426 ? -6.98 52 23.188 1 93.31 426 ASN B O 1
ATOM 9692 N N . PHE B 1 427 ? -6.953 49.969 24.312 1 94.06 427 PHE B N 1
ATOM 9693 C CA . PHE B 1 427 ? -5.891 49.375 23.516 1 94.06 427 PHE B CA 1
ATOM 9694 C C . PHE B 1 427 ? -6.305 48 22.984 1 94.06 427 PHE B C 1
ATOM 9696 O O . PHE B 1 427 ? -7.16 47.344 23.562 1 94.06 427 PHE B O 1
ATOM 9703 N N . VAL B 1 428 ? -5.719 47.688 21.828 1 96.88 428 VAL B N 1
ATOM 9704 C CA . VAL B 1 428 ? -5.699 46.281 21.391 1 96.88 428 VAL B CA 1
ATOM 9705 C C . VAL B 1 428 ? -4.258 45.812 21.234 1 96.88 428 VAL B C 1
ATOM 9707 O O . VAL B 1 428 ? -3.387 46.562 20.797 1 96.88 428 VAL B O 1
ATOM 9710 N N . TYR B 1 429 ? -3.986 44.594 21.703 1 97.19 429 TYR B N 1
ATOM 9711 C CA . TYR B 1 429 ? -2.676 43.969 21.578 1 97.19 429 TYR B CA 1
ATOM 9712 C C . TYR B 1 429 ? -2.633 43.031 20.375 1 97.19 429 TYR B C 1
ATOM 9714 O O . TYR B 1 429 ? -3.59 42.312 20.109 1 97.19 429 TYR B O 1
ATOM 9722 N N . PHE B 1 430 ? -1.568 43.094 19.609 1 97.12 430 PHE B N 1
ATOM 9723 C CA . PHE B 1 430 ? -1.471 42.312 18.375 1 97.12 430 PHE B CA 1
ATOM 9724 C C . PHE B 1 430 ? -0.018 41.938 18.078 1 97.12 430 PHE B C 1
ATOM 9726 O O . PHE B 1 430 ? 0.898 42.469 18.719 1 97.12 430 PHE B O 1
ATOM 9733 N N . GLN B 1 431 ? 0.212 41 17.25 1 96.62 431 GLN B N 1
ATOM 9734 C CA . GLN B 1 431 ? 1.526 40.594 16.75 1 96.62 431 GLN B CA 1
ATOM 9735 C C . GLN B 1 431 ? 1.769 41.156 15.344 1 96.62 431 GLN B C 1
ATOM 9737 O O . GLN B 1 431 ? 0.847 41.219 14.531 1 96.62 431 GLN B O 1
ATOM 9742 N N . SER B 1 432 ? 3.008 41.531 15.086 1 95.75 432 SER B N 1
ATOM 9743 C CA . SER B 1 432 ? 3.285 42.156 13.797 1 95.75 432 SER B CA 1
ATOM 9744 C C . SER B 1 432 ? 4.707 41.875 13.336 1 95.75 432 SER B C 1
ATOM 9746 O O . SER B 1 432 ? 5.543 41.438 14.125 1 95.75 432 SER B O 1
ATOM 9748 N N . THR B 1 433 ? 4.969 42.125 12.031 1 95.25 433 THR B N 1
ATOM 9749 C CA . THR B 1 433 ? 6.277 41.969 11.406 1 95.25 433 THR B CA 1
ATOM 9750 C C . THR B 1 433 ? 6.949 43.344 11.227 1 95.25 433 THR B C 1
ATOM 9752 O O . THR B 1 433 ? 7.91 43.469 10.469 1 95.25 433 THR B O 1
ATOM 9755 N N . GLU B 1 434 ? 6.457 44.312 11.891 1 93.69 434 GLU B N 1
ATOM 9756 C CA . GLU B 1 434 ? 6.895 45.688 11.711 1 93.69 434 GLU B CA 1
ATOM 9757 C C . GLU B 1 434 ? 8.391 45.844 12 1 93.69 434 GLU B C 1
ATOM 9759 O O . GLU B 1 434 ? 9.094 46.562 11.297 1 93.69 434 GLU B O 1
ATOM 9764 N N . TYR B 1 435 ? 8.883 45.125 12.992 1 92.94 435 TYR B N 1
ATOM 9765 C CA . TYR B 1 435 ? 10.289 45.219 13.375 1 92.94 435 TYR B CA 1
ATOM 9766 C C . TYR B 1 435 ? 11.188 44.625 12.305 1 92.94 435 TYR B C 1
ATOM 9768 O O . TYR B 1 435 ? 12.219 45.219 11.953 1 92.94 435 TYR B O 1
ATOM 9776 N N . SER B 1 436 ? 10.883 43.5 11.891 1 93.06 436 SER B N 1
ATOM 9777 C CA . SER B 1 436 ? 11.594 42.781 10.844 1 93.06 436 SER B CA 1
ATOM 9778 C C . SER B 1 436 ? 10.727 41.656 10.258 1 93.06 436 SER B C 1
ATOM 9780 O O . SER B 1 436 ? 9.828 41.156 10.93 1 93.06 436 SER B O 1
ATOM 9782 N N . ARG B 1 437 ? 11.086 41.281 9.039 1 94 437 ARG B N 1
ATOM 9783 C CA . ARG B 1 437 ? 10.32 40.25 8.359 1 94 437 ARG B CA 1
ATOM 9784 C C . ARG B 1 437 ? 10.531 38.875 9.008 1 94 437 ARG B C 1
ATOM 9786 O O . ARG B 1 437 ? 9.695 37.969 8.875 1 94 437 ARG B O 1
ATOM 9793 N N . VAL B 1 438 ? 11.625 38.688 9.719 1 95.44 438 VAL B N 1
ATOM 9794 C CA . VAL B 1 438 ? 11.938 37.375 10.219 1 95.44 438 VAL B CA 1
ATOM 9795 C C . VAL B 1 438 ? 11.734 37.312 11.734 1 95.44 438 VAL B C 1
ATOM 9797 O O . VAL B 1 438 ? 12.055 36.312 12.383 1 95.44 438 VAL B O 1
ATOM 9800 N N . THR B 1 439 ? 11.281 38.438 12.375 1 95.06 439 THR B N 1
ATOM 9801 C CA . THR B 1 439 ? 10.984 38.5 13.805 1 95.06 439 THR B CA 1
ATOM 9802 C C . THR B 1 439 ? 9.484 38.656 14.039 1 95.06 439 THR B C 1
ATOM 9804 O O . THR B 1 439 ? 8.727 38.938 13.102 1 95.06 439 THR B O 1
ATOM 9807 N N . ARG B 1 440 ? 9.023 38.438 15.25 1 96.75 440 ARG B N 1
ATOM 9808 C CA . ARG B 1 440 ? 7.66 38.688 15.695 1 96.75 440 ARG B CA 1
ATOM 9809 C C . ARG B 1 440 ? 7.652 39.375 17.062 1 96.75 440 ARG B C 1
ATOM 9811 O O . ARG B 1 440 ? 8.25 38.875 18.016 1 96.75 440 ARG B O 1
ATOM 9818 N N . HIS B 1 441 ? 7.031 40.469 17.031 1 96.25 441 HIS B N 1
ATOM 9819 C CA . HIS B 1 441 ? 6.918 41.25 18.266 1 96.25 441 HIS B CA 1
ATOM 9820 C C . HIS B 1 441 ? 5.461 41.562 18.594 1 96.25 441 HIS B C 1
ATOM 9822 O O . HIS B 1 441 ? 4.598 41.5 17.719 1 96.25 441 HIS B O 1
ATOM 9828 N N . ILE B 1 442 ? 5.234 41.812 19.844 1 97.06 442 ILE B N 1
ATOM 9829 C CA . ILE B 1 442 ? 3.91 42.156 20.328 1 97.06 442 ILE B CA 1
ATOM 9830 C C . ILE B 1 442 ? 3.793 43.688 20.406 1 97.06 442 ILE B C 1
ATOM 9832 O O . ILE B 1 442 ? 4.684 44.344 20.938 1 97.06 442 ILE B O 1
ATOM 9836 N N . TYR B 1 443 ? 2.689 44.219 19.891 1 96.94 443 TYR B N 1
ATOM 9837 C CA . TYR B 1 443 ? 2.414 45.656 19.875 1 96.94 443 TYR B CA 1
ATOM 9838 C C . TYR B 1 443 ? 1.077 45.938 20.547 1 96.94 443 TYR B C 1
ATOM 9840 O O . TYR B 1 443 ? 0.233 45.062 20.688 1 96.94 443 TYR B O 1
ATOM 9848 N N . SER B 1 444 ? 0.932 47.125 21.031 1 96.06 444 SER B N 1
ATOM 9849 C CA . SER B 1 444 ? -0.361 47.719 21.391 1 96.06 444 SER B CA 1
ATOM 9850 C C . SER B 1 444 ? -0.678 48.938 20.531 1 96.06 444 SER B C 1
ATOM 9852 O O . SER B 1 444 ? 0.23 49.625 20.047 1 96.06 444 SER B O 1
ATOM 9854 N N . VAL B 1 445 ? -1.92 49.156 20.281 1 97.38 445 VAL B N 1
ATOM 9855 C CA . VAL B 1 445 ? -2.375 50.312 19.516 1 97.38 445 VAL B CA 1
ATOM 9856 C C . VAL B 1 445 ? -3.703 50.812 20.078 1 97.38 445 VAL B C 1
ATOM 9858 O O . VAL B 1 445 ? -4.516 50 20.562 1 97.38 445 VAL B O 1
ATOM 9861 N N . THR B 1 446 ? -3.871 52.094 20 1 95.06 446 THR B N 1
ATOM 9862 C CA . THR B 1 446 ? -5.121 52.688 20.484 1 95.06 446 THR B CA 1
ATOM 9863 C C . THR B 1 446 ? -6.27 52.344 19.531 1 95.06 446 THR B C 1
ATOM 9865 O O . THR B 1 446 ? -6.066 52.219 18.312 1 95.06 446 THR B O 1
ATOM 9868 N N . LEU B 1 447 ? -7.512 52.25 20.047 1 94.12 447 LEU B N 1
ATOM 9869 C CA . LEU B 1 447 ? -8.68 51.812 19.297 1 94.12 447 LEU B CA 1
ATOM 9870 C C . LEU B 1 447 ? -9.328 53 18.547 1 94.12 447 LEU B C 1
ATOM 9872 O O . LEU B 1 447 ? -10.328 52.812 17.8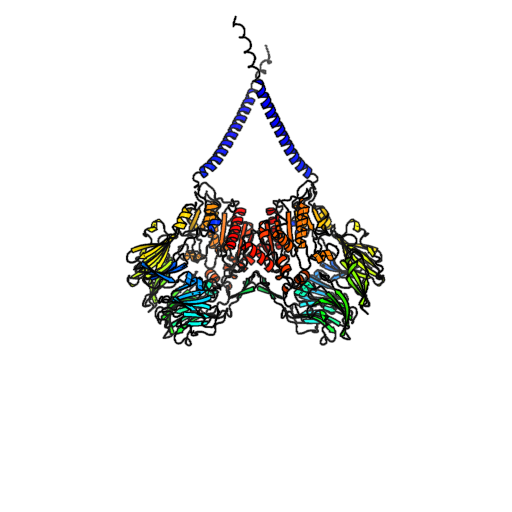59 1 94.12 447 LEU B O 1
ATOM 9876 N N . ASP B 1 448 ? -8.758 54.156 18.516 1 88.62 448 ASP B N 1
ATOM 9877 C CA . ASP B 1 448 ? -9.398 55.375 17.969 1 88.62 448 ASP B CA 1
ATOM 9878 C C . ASP B 1 448 ? -9.023 55.562 16.516 1 88.62 448 ASP B C 1
ATOM 9880 O O . ASP B 1 448 ? -9.438 56.562 15.891 1 88.62 448 ASP B O 1
ATOM 9884 N N . GLY B 1 449 ? -8.219 54.781 15.961 1 86.56 449 GLY B N 1
ATOM 9885 C CA . GLY B 1 449 ? -7.879 54.844 14.547 1 86.56 449 GLY B CA 1
ATOM 9886 C C . GLY B 1 449 ? -6.676 55.75 14.273 1 86.56 449 GLY B C 1
ATOM 9887 O O . GLY B 1 449 ? -6.301 55.938 13.117 1 86.56 449 GLY B O 1
ATOM 9888 N N . THR B 1 450 ? -6 56.219 15.266 1 86.94 450 THR B N 1
ATOM 9889 C CA . THR B 1 450 ? -4.871 57.125 15.078 1 86.94 450 THR B CA 1
ATOM 9890 C C . THR B 1 450 ? -3.605 56.375 14.734 1 86.94 450 THR B C 1
ATOM 9892 O O . THR B 1 450 ? -2.607 56.938 14.305 1 86.94 450 THR B O 1
ATOM 9895 N N . ASN B 1 451 ? -3.662 55.062 14.859 1 89.06 451 ASN B N 1
ATOM 9896 C CA . ASN B 1 451 ? -2.559 54.156 14.5 1 89.06 451 ASN B CA 1
ATOM 9897 C C . ASN B 1 451 ? -1.322 54.438 15.352 1 89.06 451 ASN B C 1
ATOM 9899 O O . ASN B 1 451 ? -0.198 54.406 14.852 1 89.06 451 ASN B O 1
ATOM 9903 N N . VAL B 1 452 ? -1.499 54.906 16.609 1 89.25 452 VAL B N 1
ATOM 9904 C CA . VAL B 1 452 ? -0.392 55.062 17.547 1 89.25 452 VAL B CA 1
ATOM 9905 C C . VAL B 1 452 ? -0.041 53.719 18.156 1 89.25 452 VAL B C 1
ATOM 9907 O O . VAL B 1 452 ? -0.767 53.188 19.016 1 89.25 452 VAL B O 1
ATOM 9910 N N . ARG B 1 453 ? 1.078 53.188 17.734 1 93.75 453 ARG B N 1
ATOM 9911 C CA . ARG B 1 453 ? 1.464 51.844 18.125 1 93.75 453 ARG B CA 1
ATOM 9912 C C . ARG B 1 453 ? 2.676 51.875 19.047 1 93.75 453 ARG B C 1
ATOM 9914 O O . ARG B 1 453 ? 3.545 52.75 18.922 1 93.75 453 ARG B O 1
ATOM 9921 N N . THR B 1 454 ? 2.734 51 19.984 1 94.06 454 THR B N 1
ATOM 9922 C CA . THR B 1 454 ? 3.865 50.812 20.891 1 94.06 454 THR B CA 1
ATOM 9923 C C . THR B 1 454 ? 4.324 49.344 20.859 1 94.06 454 THR B C 1
ATOM 9925 O O . THR B 1 454 ? 3.516 48.438 21.016 1 94.06 454 THR B O 1
ATOM 9928 N N . CYS B 1 455 ? 5.582 49.188 20.641 1 95.25 455 CYS B N 1
ATOM 9929 C CA . CYS B 1 455 ? 6.137 47.812 20.688 1 95.25 455 CYS B CA 1
ATOM 9930 C C . CYS B 1 455 ? 6.391 47.406 22.125 1 95.25 455 CYS B C 1
ATOM 9932 O O . CYS B 1 455 ? 7.32 47.875 22.766 1 95.25 455 CYS B O 1
ATOM 9934 N N . ILE B 1 456 ? 5.656 46.438 22.578 1 93 456 ILE B N 1
ATOM 9935 C CA . ILE B 1 456 ? 5.66 46.031 23.969 1 93 456 ILE B CA 1
ATOM 9936 C C . ILE B 1 456 ? 6.848 45.094 24.234 1 93 456 ILE B C 1
ATOM 9938 O O . ILE B 1 456 ? 7.461 45.156 25.297 1 93 456 ILE B O 1
ATOM 9942 N N . SER B 1 457 ? 7.148 44.281 23.281 1 93.62 457 SER B N 1
ATOM 9943 C CA . SER B 1 457 ? 8.156 43.25 23.516 1 93.62 457 SER B CA 1
ATOM 9944 C C . SER B 1 457 ? 9.531 43.719 23.047 1 93.62 457 SER B C 1
ATOM 9946 O O . SER B 1 457 ? 10.539 43.062 23.312 1 93.62 457 SER B O 1
ATOM 9948 N N . CYS B 1 458 ? 9.656 44.875 22.344 1 90.81 458 CYS B N 1
ATOM 9949 C CA . CYS B 1 458 ? 10.914 45.312 21.75 1 90.81 458 CYS B CA 1
ATOM 9950 C C . CYS B 1 458 ? 11.922 45.688 22.828 1 90.81 458 CYS B C 1
ATOM 9952 O O . CYS B 1 458 ? 13.133 45.594 22.625 1 90.81 458 CYS B O 1
ATOM 9954 N N . ASN B 1 459 ? 11.445 46.188 23.969 1 81.81 459 ASN B N 1
ATOM 9955 C CA . ASN B 1 459 ? 12.352 46.625 25.031 1 81.81 459 ASN B CA 1
ATOM 9956 C C . ASN B 1 459 ? 12.227 45.719 26.266 1 81.81 459 ASN B C 1
ATOM 9958 O O . ASN B 1 459 ? 12.602 46.125 27.359 1 81.81 459 ASN B O 1
ATOM 9962 N N . PHE B 1 460 ? 11.672 44.656 26.016 1 82.06 460 PHE B N 1
ATOM 9963 C CA . PHE B 1 460 ? 11.531 43.688 27.109 1 82.06 460 PHE B CA 1
ATOM 9964 C C . PHE B 1 460 ? 12.898 43.188 27.547 1 82.06 460 PHE B C 1
ATOM 9966 O O . PHE B 1 460 ? 13.805 43.031 26.734 1 82.06 460 PHE B O 1
ATOM 9973 N N . LYS B 1 461 ? 13.266 43.125 28.844 1 67.06 461 LYS B N 1
ATOM 9974 C CA . LYS B 1 461 ? 14.547 42.719 29.438 1 67.06 461 LYS B CA 1
ATOM 9975 C C . LYS B 1 461 ? 15.148 41.531 28.688 1 67.06 461 LYS B C 1
ATOM 9977 O O . LYS B 1 461 ? 16.359 41.5 28.484 1 67.06 461 LYS B O 1
ATOM 9982 N N . ALA B 1 462 ? 14.359 40.625 28.328 1 59.38 462 ALA B N 1
ATOM 9983 C CA . ALA B 1 462 ? 14.859 39.469 27.609 1 59.38 462 ALA B CA 1
ATOM 9984 C C . ALA B 1 462 ? 15.086 39.781 26.141 1 59.38 462 ALA B C 1
ATOM 9986 O O . ALA B 1 462 ? 15.445 38.906 25.359 1 59.38 462 ALA B O 1
ATOM 9987 N N . SER B 1 463 ? 14.93 40.969 25.766 1 58 463 SER B N 1
ATOM 9988 C CA . SER B 1 463 ? 14.922 41.344 24.359 1 58 463 SER B CA 1
ATOM 9989 C C . SER B 1 463 ? 16.297 41.156 23.734 1 58 463 SER B C 1
ATOM 9991 O O . SER B 1 463 ? 16.422 40.969 22.531 1 58 463 SER B O 1
ATOM 9993 N N . SER B 1 464 ? 17.234 41.188 24.656 1 61.31 464 SER B N 1
ATOM 9994 C CA . SER B 1 464 ? 18.562 41 24.094 1 61.31 464 SER B CA 1
ATOM 9995 C C . SER B 1 464 ? 18.75 39.594 23.594 1 61.31 464 SER B C 1
ATOM 9997 O O . SER B 1 464 ? 19.609 39.312 22.734 1 61.31 464 SER B O 1
ATOM 9999 N N . VAL B 1 465 ? 17.797 38.781 24.016 1 77.88 465 VAL B N 1
ATOM 10000 C CA . VAL B 1 465 ? 18.078 37.406 23.641 1 77.88 465 VAL B CA 1
ATOM 10001 C C . VAL B 1 465 ? 16.859 36.812 22.922 1 77.88 465 VAL B C 1
ATOM 10003 O O . VAL B 1 465 ? 16.906 35.656 22.484 1 77.88 465 VAL B O 1
ATOM 10006 N N . CYS B 1 466 ? 15.789 37.625 22.75 1 92.19 466 CYS B N 1
ATOM 10007 C CA . CYS B 1 466 ? 14.586 37.094 22.141 1 92.19 466 CYS B CA 1
ATOM 10008 C C . CYS B 1 466 ? 14.102 38 21.016 1 92.19 466 CYS B C 1
ATOM 10010 O O . CYS B 1 466 ? 14.109 39.219 21.156 1 92.19 466 CYS B O 1
ATOM 10012 N N . SER B 1 467 ? 13.781 37.438 19.906 1 94.25 467 SER B N 1
ATOM 10013 C CA . SER B 1 467 ? 13.289 38.25 18.797 1 94.25 467 SER B CA 1
ATOM 10014 C C . SER B 1 467 ? 12.039 37.625 18.172 1 94.25 467 SER B C 1
ATOM 10016 O O . SER B 1 467 ? 11.531 38.125 17.172 1 94.25 467 SER B O 1
ATOM 10018 N N . TYR B 1 468 ? 11.578 36.531 18.625 1 96.56 468 TYR B N 1
ATOM 10019 C CA . TYR B 1 468 ? 10.297 35.969 18.219 1 96.56 468 TYR B CA 1
ATOM 10020 C C . TYR B 1 468 ? 9.398 35.75 19.438 1 96.56 468 TYR B C 1
ATOM 10022 O O . TYR B 1 468 ? 9.68 34.906 20.281 1 96.56 468 TYR B O 1
ATOM 10030 N N . TYR B 1 469 ? 8.297 36.469 19.453 1 96.69 469 TYR B N 1
ATOM 10031 C CA . TYR B 1 469 ? 7.418 36.438 20.609 1 96.69 469 TYR B CA 1
ATOM 10032 C C . TYR B 1 469 ? 6.012 36 20.203 1 96.69 469 TYR B C 1
ATOM 10034 O O . TYR B 1 469 ? 5.582 36.219 19.078 1 96.69 469 TYR B O 1
ATOM 10042 N N . SER B 1 470 ? 5.32 35.344 21.047 1 97 470 SER B N 1
ATOM 10043 C CA . SER B 1 470 ? 3.873 35.156 21.078 1 97 470 SER B CA 1
ATOM 10044 C C . SER B 1 470 ? 3.318 35.438 22.469 1 97 470 SER B C 1
ATOM 10046 O O . SER B 1 470 ? 4.078 35.688 23.406 1 97 470 SER B O 1
ATOM 10048 N N . ALA B 1 471 ? 1.984 35.438 22.578 1 97.5 471 ALA B N 1
ATOM 10049 C CA . ALA B 1 471 ? 1.438 35.75 23.891 1 97.5 471 ALA B CA 1
ATOM 10050 C C . ALA B 1 471 ? 0.051 35.156 24.078 1 97.5 471 ALA B C 1
ATOM 10052 O O . ALA B 1 471 ? -0.603 34.781 23.094 1 97.5 471 ALA B O 1
ATOM 10053 N N . SER B 1 472 ? -0.285 34.969 25.281 1 97.69 472 SER B N 1
ATOM 10054 C CA . SER B 1 472 ? -1.622 34.594 25.75 1 97.69 472 SER B CA 1
ATOM 10055 C C . SER B 1 472 ? -2.143 35.594 26.781 1 97.69 472 SER B C 1
ATOM 10057 O O . SER B 1 472 ? -1.598 35.688 27.891 1 97.69 472 SER B O 1
ATOM 10059 N N . PHE B 1 473 ? -3.193 36.25 26.469 1 97.31 473 PHE B N 1
ATOM 10060 C CA . PHE B 1 473 ? -3.666 37.344 27.312 1 97.31 473 PHE B CA 1
ATOM 10061 C C . PHE B 1 473 ? -4.863 36.938 28.141 1 97.31 473 PHE B C 1
ATOM 10063 O O . PHE B 1 473 ? -5.668 36.094 27.703 1 97.31 473 PHE B O 1
ATOM 10070 N N . SER B 1 474 ? -4.934 37.562 29.312 1 96.75 474 SER B N 1
ATOM 10071 C CA . SER B 1 474 ? -6.125 37.406 30.141 1 96.75 474 SER B CA 1
ATOM 10072 C C . SER B 1 474 ? -7.312 38.156 29.531 1 96.75 474 SER B C 1
ATOM 10074 O O . SER B 1 474 ? -7.164 38.844 28.531 1 96.75 474 SER B O 1
ATOM 10076 N N . ALA B 1 475 ? -8.547 38 30.062 1 92.62 475 ALA B N 1
ATOM 10077 C CA . ALA B 1 475 ? -9.812 38.438 29.469 1 92.62 475 ALA B CA 1
ATOM 10078 C C . ALA B 1 475 ? -9.781 39.938 29.141 1 92.62 475 ALA B C 1
ATOM 10080 O O . ALA B 1 475 ? -10.312 40.344 28.109 1 92.62 475 ALA B O 1
ATOM 10081 N N . GLN B 1 476 ? -9.148 40.781 29.984 1 92.75 476 GLN B N 1
ATOM 10082 C CA . GLN B 1 476 ? -9.109 42.219 29.766 1 92.75 476 GLN B CA 1
ATOM 10083 C C . GLN B 1 476 ? -7.68 42.719 29.562 1 92.75 476 GLN B C 1
ATOM 10085 O O . GLN B 1 476 ? -7.41 43.906 29.656 1 92.75 476 GLN B O 1
ATOM 10090 N N . ALA B 1 477 ? -6.828 41.844 29.375 1 96.19 477 ALA B N 1
ATOM 10091 C CA . ALA B 1 477 ? -5.422 42.062 29.062 1 96.19 477 ALA B CA 1
ATOM 10092 C C . ALA B 1 477 ? -4.715 42.75 30.219 1 96.19 477 ALA B C 1
ATOM 10094 O O . ALA B 1 477 ? -3.818 43.594 30.016 1 96.19 477 ALA B O 1
ATOM 10095 N N . SER B 1 478 ? -5.191 42.469 31.406 1 96.5 478 SER B N 1
ATOM 10096 C CA . SER B 1 478 ? -4.457 42.969 32.562 1 96.5 478 SER B CA 1
ATOM 10097 C C . SER B 1 478 ? -3.154 42.188 32.781 1 96.5 478 SER B C 1
ATOM 10099 O O . SER B 1 478 ? -2.189 42.719 33.312 1 96.5 478 SER B O 1
ATOM 10101 N N . TYR B 1 479 ? -3.236 40.938 32.438 1 97.44 479 TYR B N 1
ATOM 10102 C CA . TYR B 1 479 ? -2.078 40.062 32.5 1 97.44 479 TYR B CA 1
ATOM 10103 C C . TYR B 1 479 ? -1.912 39.281 31.172 1 97.44 479 TYR B C 1
ATOM 10105 O O . TYR B 1 479 ? -2.867 39.156 30.406 1 97.44 479 TYR B O 1
ATOM 10113 N N . TYR B 1 480 ? -0.744 38.875 30.906 1 97.31 480 TYR B N 1
ATOM 10114 C CA . TYR B 1 480 ? -0.517 37.969 29.781 1 97.31 480 TYR B CA 1
ATOM 10115 C C . TYR B 1 480 ? 0.742 37.125 29.984 1 97.31 480 TYR B C 1
ATOM 10117 O O . TYR B 1 480 ? 1.623 37.531 30.766 1 97.31 480 TYR B O 1
ATOM 10125 N N . ILE B 1 481 ? 0.748 35.938 29.406 1 97.69 481 ILE B N 1
ATOM 10126 C CA . ILE B 1 481 ? 1.962 35.156 29.281 1 97.69 481 ILE B CA 1
ATOM 10127 C C . ILE B 1 481 ? 2.717 35.531 28.016 1 97.69 481 ILE B C 1
ATOM 10129 O O . ILE B 1 481 ? 2.184 35.438 26.906 1 97.69 481 ILE B O 1
ATOM 10133 N N . LEU B 1 482 ? 3.92 36.031 28.172 1 96.81 482 LEU B N 1
ATOM 10134 C CA . LEU B 1 482 ? 4.801 36.344 27.062 1 96.81 482 LEU B CA 1
ATOM 10135 C C . LEU B 1 482 ? 5.758 35.188 26.75 1 96.81 482 LEU B C 1
ATOM 10137 O O . LEU B 1 482 ? 6.551 34.812 27.609 1 96.81 482 LEU B O 1
ATOM 10141 N N . ASN B 1 483 ? 5.656 34.688 25.625 1 97.19 483 ASN B N 1
ATOM 10142 C CA . ASN B 1 483 ? 6.496 33.594 25.188 1 97.19 483 ASN B CA 1
ATOM 10143 C C . ASN B 1 483 ? 7.672 34.062 24.344 1 97.19 483 ASN B C 1
ATOM 10145 O O . ASN B 1 483 ? 7.48 34.625 23.266 1 97.19 483 ASN B O 1
ATOM 10149 N N . CYS B 1 484 ? 8.836 33.969 24.812 1 96.56 484 CYS B N 1
ATOM 10150 C CA . CYS B 1 484 ? 10.047 34.125 24.016 1 96.56 484 CYS B CA 1
ATOM 10151 C C . CYS B 1 484 ? 10.438 32.812 23.359 1 96.56 484 CYS B C 1
ATOM 10153 O O . CYS B 1 484 ? 10.938 31.906 24.016 1 96.56 484 CYS B O 1
ATOM 10155 N N . LEU B 1 485 ? 10.305 32.75 22.078 1 96.88 485 LEU B N 1
ATOM 10156 C CA . LEU B 1 485 ? 10.383 31.469 21.391 1 96.88 485 LEU B CA 1
ATOM 10157 C C . LEU B 1 485 ? 11.672 31.344 20.594 1 96.88 485 LEU B C 1
ATOM 10159 O O . LEU B 1 485 ? 11.891 30.359 19.891 1 96.88 485 LEU B O 1
ATOM 10163 N N . GLY B 1 486 ? 12.602 32.375 20.672 1 94.31 486 GLY B N 1
ATOM 10164 C CA . GLY B 1 486 ? 13.891 32.281 20 1 94.31 486 GLY B CA 1
ATOM 10165 C C . GLY B 1 486 ? 14.594 33.625 19.875 1 94.31 486 GLY B C 1
ATOM 10166 O O . GLY B 1 486 ? 14.016 34.656 20.203 1 94.31 486 GLY B O 1
ATOM 10167 N N . PRO B 1 487 ? 15.812 33.625 19.438 1 93.38 487 PRO B N 1
ATOM 10168 C CA . PRO B 1 487 ? 16.547 32.5 18.828 1 93.38 487 PRO B CA 1
ATOM 10169 C C . PRO B 1 487 ? 17.094 31.516 19.859 1 93.38 487 PRO B C 1
ATOM 10171 O O . PRO B 1 487 ? 17.453 30.391 19.516 1 93.38 487 PRO B O 1
ATOM 10174 N N . SER B 1 488 ? 17.219 31.906 21.109 1 92.5 488 SER B N 1
ATOM 10175 C CA . SER B 1 488 ? 17.656 31 22.172 1 92.5 488 SER B CA 1
ATOM 10176 C C . SER B 1 488 ? 16.5 30.109 22.609 1 92.5 488 SER B C 1
ATOM 10178 O O . SER B 1 488 ? 15.375 30.25 22.141 1 92.5 488 SER B O 1
ATOM 10180 N N . ILE B 1 489 ? 16.844 29.141 23.484 1 94.62 489 ILE B N 1
ATOM 10181 C CA . ILE B 1 489 ? 15.836 28.219 23.984 1 94.62 489 ILE B CA 1
ATOM 10182 C C . ILE B 1 489 ? 14.656 28.984 24.578 1 94.62 489 ILE B C 1
ATOM 10184 O O . ILE B 1 489 ? 14.836 30.047 25.188 1 94.62 489 ILE B O 1
ATOM 10188 N N . PRO B 1 490 ? 13.453 28.594 24.438 1 96.12 490 PRO B N 1
ATOM 10189 C CA . PRO B 1 490 ? 12.25 29.328 24.812 1 96.12 490 PRO B CA 1
ATOM 10190 C C . PRO B 1 490 ? 12.195 29.641 26.312 1 96.12 490 PRO B C 1
ATOM 10192 O O . PRO B 1 490 ? 12.633 28.812 27.125 1 96.12 490 PRO B O 1
ATOM 10195 N N . LYS B 1 491 ? 11.703 30.797 26.641 1 96.12 491 LYS B N 1
ATOM 10196 C CA . LYS B 1 491 ? 11.414 31.266 28 1 96.12 491 LYS B CA 1
ATOM 10197 C C . LYS B 1 491 ? 10.023 31.875 28.078 1 96.12 491 LYS B C 1
ATOM 10199 O O . LYS B 1 491 ? 9.531 32.469 27.109 1 96.12 491 LYS B O 1
ATOM 10204 N N . TYR B 1 492 ? 9.414 31.719 29.203 1 96.62 492 TYR B N 1
ATOM 10205 C CA . TYR B 1 492 ? 8.031 32.156 29.391 1 96.62 492 TYR B CA 1
ATOM 10206 C C . TYR B 1 492 ? 7.895 33.062 30.609 1 96.62 492 TYR B C 1
ATOM 10208 O O . TYR B 1 492 ? 8.445 32.75 31.672 1 96.62 492 TYR B O 1
ATOM 10216 N N . TYR B 1 493 ? 7.172 34.156 30.406 1 96.25 493 TYR B N 1
ATOM 10217 C CA . TYR B 1 493 ? 7.043 35.156 31.438 1 96.25 493 TYR B CA 1
ATOM 10218 C C . TYR B 1 493 ? 5.578 35.5 31.703 1 96.25 493 TYR B C 1
ATOM 10220 O O . TYR B 1 493 ? 4.785 35.594 30.75 1 96.25 493 TYR B O 1
ATOM 10228 N N . LEU B 1 494 ? 5.191 35.594 32.875 1 97.31 494 LEU B N 1
ATOM 10229 C CA . LEU B 1 494 ? 3.941 36.25 33.25 1 97.31 494 LEU B CA 1
ATOM 10230 C C . LEU B 1 494 ? 4.141 37.75 33.406 1 97.31 494 LEU B C 1
ATOM 10232 O O . LEU B 1 494 ? 5.004 38.188 34.188 1 97.31 494 LEU B O 1
ATOM 10236 N N . VAL B 1 495 ? 3.406 38.531 32.719 1 96.69 495 VAL B N 1
ATOM 10237 C CA . VAL B 1 495 ? 3.588 39.969 32.719 1 96.69 495 VAL B CA 1
ATOM 10238 C C . VAL B 1 495 ? 2.324 40.656 33.219 1 96.69 495 VAL B C 1
ATOM 10240 O O . VAL B 1 495 ? 1.213 40.312 32.812 1 96.69 495 VAL B O 1
ATOM 10243 N N . ASP B 1 496 ? 2.469 41.5 34.125 1 95.94 496 ASP B N 1
ATOM 10244 C CA . ASP B 1 496 ? 1.441 42.469 34.531 1 95.94 496 ASP B CA 1
ATOM 10245 C C . ASP B 1 496 ? 1.442 43.688 33.594 1 95.94 496 ASP B C 1
ATOM 10247 O O . ASP B 1 496 ? 2.34 44.531 33.656 1 95.94 496 ASP B O 1
ATOM 10251 N N . ALA B 1 497 ? 0.414 43.812 32.781 1 93.5 497 ALA B N 1
ATOM 10252 C CA . ALA B 1 497 ? 0.396 44.812 31.75 1 93.5 497 ALA B CA 1
ATOM 10253 C C . ALA B 1 497 ? 0.235 46.219 32.344 1 93.5 497 ALA B C 1
ATOM 10255 O O . ALA B 1 497 ? 0.647 47.219 31.734 1 93.5 497 ALA B O 1
ATOM 10256 N N . VAL B 1 498 ? -0.333 46.281 33.438 1 88.56 498 VAL B N 1
ATOM 10257 C CA . VAL B 1 498 ? -0.601 47.562 34.094 1 88.56 498 VAL B CA 1
ATOM 10258 C C . VAL B 1 498 ? 0.631 48 34.875 1 88.56 498 VAL B C 1
ATOM 10260 O O . VAL B 1 498 ? 1.103 49.156 34.688 1 88.56 498 VAL B O 1
ATOM 10263 N N . ALA B 1 499 ? 1.168 47.125 35.625 1 90.38 499 ALA B N 1
ATOM 10264 C CA . ALA B 1 499 ? 2.314 47.438 36.469 1 90.38 499 ALA B CA 1
ATOM 10265 C C . ALA B 1 499 ? 3.619 47.344 35.688 1 90.38 499 ALA B C 1
ATOM 10267 O O . ALA B 1 499 ? 4.66 47.844 36.125 1 90.38 499 ALA B O 1
ATOM 10268 N N . ASN B 1 500 ? 3.59 46.75 34.594 1 88.5 500 ASN B N 1
ATOM 10269 C CA . ASN B 1 500 ? 4.773 46.5 33.75 1 88.5 500 ASN B CA 1
ATOM 10270 C C . ASN B 1 500 ? 5.828 45.719 34.5 1 88.5 500 ASN B C 1
ATOM 10272 O O . ASN B 1 500 ? 6.988 46.125 34.594 1 88.5 500 ASN B O 1
ATOM 10276 N N . LYS B 1 501 ? 5.441 44.719 35.188 1 91.94 501 LYS B N 1
ATOM 10277 C CA . LYS B 1 501 ? 6.305 43.781 35.906 1 91.94 501 LYS B CA 1
ATOM 10278 C C . LYS B 1 501 ? 6.184 42.375 35.312 1 91.94 501 LYS B C 1
ATOM 10280 O O . LYS B 1 501 ? 5.102 41.969 34.875 1 91.94 501 LYS B O 1
ATOM 10285 N N . SER B 1 502 ? 7.273 41.75 35.281 1 94.06 502 SER B N 1
ATOM 10286 C CA . SER B 1 502 ? 7.262 40.406 34.719 1 94.06 502 SER B CA 1
ATOM 10287 C C . SER B 1 502 ? 7.91 39.406 35.656 1 94.06 502 SER B C 1
ATOM 10289 O O . SER B 1 502 ? 8.797 39.75 36.438 1 94.06 502 SER B O 1
ATOM 10291 N N . THR B 1 503 ? 7.469 38.188 35.656 1 94.38 503 THR B N 1
ATOM 10292 C CA . THR B 1 503 ? 8 37.031 36.406 1 94.38 503 THR B CA 1
ATOM 10293 C C . THR B 1 503 ? 8.297 35.875 35.469 1 94.38 503 THR B C 1
ATOM 10295 O O . THR B 1 503 ? 7.484 35.562 34.594 1 94.38 503 THR B O 1
ATOM 10298 N N . VAL B 1 504 ? 9.461 35.219 35.656 1 94.56 504 VAL B N 1
ATOM 10299 C CA . VAL B 1 504 ? 9.812 34.031 34.844 1 94.56 504 VAL B CA 1
ATOM 10300 C C . VAL B 1 504 ? 9 32.844 35.312 1 94.56 504 VAL B C 1
ATOM 10302 O O . VAL B 1 504 ? 9.023 32.469 36.5 1 94.56 504 VAL B O 1
ATOM 10305 N N . MET B 1 505 ? 8.266 32.25 34.406 1 95.31 505 MET B N 1
ATOM 10306 C CA . MET B 1 505 ? 7.461 31.094 34.719 1 95.31 505 MET B CA 1
ATOM 10307 C C . MET B 1 505 ? 8.18 29.797 34.344 1 95.31 505 MET B C 1
ATOM 10309 O O . MET B 1 505 ? 8.07 28.781 35.031 1 95.31 505 MET B O 1
ATOM 10313 N N . GLU B 1 506 ? 8.82 29.719 33.25 1 95.31 506 GLU B N 1
ATOM 10314 C CA . GLU B 1 506 ? 9.617 28.625 32.719 1 95.31 506 GLU B CA 1
ATOM 10315 C C . GLU B 1 506 ? 10.773 29.125 31.859 1 95.31 506 GLU B C 1
ATOM 10317 O O . GLU B 1 506 ? 10.555 29.828 30.875 1 95.31 506 GLU B O 1
ATOM 10322 N N . ASP B 1 507 ? 12.016 28.766 32.188 1 94.62 507 ASP B N 1
ATOM 10323 C CA . ASP B 1 507 ? 13.156 29.297 31.438 1 94.62 507 ASP B CA 1
ATOM 10324 C C . ASP B 1 507 ? 13.977 28.172 30.812 1 94.62 507 ASP B C 1
ATOM 10326 O O . ASP B 1 507 ? 14.992 28.422 30.156 1 94.62 507 ASP B O 1
ATOM 10330 N N . ASN B 1 508 ? 13.562 26.922 31.016 1 96.19 508 ASN B N 1
ATOM 10331 C CA . ASN B 1 508 ? 14.234 25.766 30.453 1 96.19 508 ASN B CA 1
ATOM 10332 C C . ASN B 1 508 ? 15.727 25.75 30.781 1 96.19 508 ASN B C 1
ATOM 10334 O O . ASN B 1 508 ? 16.547 25.406 29.938 1 96.19 508 ASN B O 1
ATOM 10338 N N . HIS B 1 509 ? 16.062 26.094 31.969 1 95.62 509 HIS B N 1
ATOM 10339 C CA . HIS B 1 509 ? 17.453 26.25 32.406 1 95.62 509 HIS B CA 1
ATOM 10340 C C . HIS B 1 509 ? 18.203 24.938 32.312 1 95.62 509 HIS B C 1
ATOM 10342 O O . HIS B 1 509 ? 19.359 24.906 31.875 1 95.62 509 HIS B O 1
ATOM 10348 N N . VAL B 1 510 ? 17.609 23.844 32.656 1 95.69 510 VAL B N 1
ATOM 10349 C CA . VAL B 1 510 ? 18.25 22.531 32.688 1 95.69 510 VAL B CA 1
ATOM 10350 C C . VAL B 1 510 ? 18.641 22.125 31.25 1 95.69 510 VAL B C 1
ATOM 10352 O O . VAL B 1 510 ? 19.766 21.688 31.016 1 95.69 510 VAL B O 1
ATOM 10355 N N . VAL B 1 511 ? 17.688 22.266 30.391 1 96.38 511 VAL B N 1
ATOM 10356 C CA . VAL B 1 511 ? 17.938 21.922 29 1 96.38 511 VAL B CA 1
ATOM 10357 C C . VAL B 1 511 ? 18.984 22.875 28.406 1 96.38 511 VAL B C 1
ATOM 10359 O O . VAL B 1 511 ? 19.844 22.469 27.625 1 96.38 511 VAL B O 1
ATOM 10362 N N . SER B 1 512 ? 18.922 24.156 28.766 1 95.5 512 SER B N 1
ATOM 10363 C CA . SER B 1 512 ? 19.875 25.156 28.297 1 95.5 512 SER B CA 1
ATOM 10364 C C . SER B 1 512 ? 21.297 24.781 28.719 1 95.5 512 SER B C 1
ATOM 10366 O O . SER B 1 512 ? 22.234 24.922 27.922 1 95.5 512 SER B O 1
ATOM 10368 N N . GLU B 1 513 ? 21.469 24.281 29.875 1 96.44 513 GLU B N 1
ATOM 10369 C CA . GLU B 1 513 ? 22.797 23.891 30.359 1 96.44 513 GLU B CA 1
ATOM 10370 C C . GLU B 1 513 ? 23.328 22.672 29.594 1 96.44 513 GLU B C 1
ATOM 10372 O O . GLU B 1 513 ? 24.516 22.609 29.297 1 96.44 513 GLU B O 1
ATOM 10377 N N . ARG B 1 514 ? 22.438 21.781 29.359 1 96.25 514 ARG B N 1
ATOM 10378 C CA . ARG B 1 514 ? 22.828 20.625 28.594 1 96.25 514 ARG B CA 1
ATOM 10379 C C . ARG B 1 514 ? 23.25 21.016 27.172 1 96.25 514 ARG B C 1
ATOM 10381 O O . ARG B 1 514 ? 24.234 20.5 26.641 1 96.25 514 ARG B O 1
ATOM 10388 N N . LEU B 1 515 ? 22.516 21.906 26.625 1 96.06 515 LEU B N 1
ATOM 10389 C CA . LEU B 1 515 ? 22.797 22.344 25.266 1 96.06 515 LEU B CA 1
ATOM 10390 C C . LEU B 1 515 ? 24.094 23.156 25.203 1 96.06 515 LEU B C 1
ATOM 10392 O O . LEU B 1 515 ? 24.781 23.141 24.188 1 96.06 515 LEU B O 1
ATOM 10396 N N . ALA B 1 516 ? 24.453 23.828 26.281 1 94.75 516 ALA B N 1
ATOM 10397 C CA . ALA B 1 516 ? 25.688 24.609 26.359 1 94.75 516 ALA B CA 1
ATOM 10398 C C . ALA B 1 516 ? 26.906 23.703 26.219 1 94.75 516 ALA B C 1
ATOM 10400 O O . ALA B 1 516 ? 28 24.172 25.891 1 94.75 516 ALA B O 1
ATOM 10401 N N . LYS B 1 517 ? 26.672 22.484 26.422 1 95.75 517 LYS B N 1
ATOM 10402 C CA . LYS B 1 517 ? 27.766 21.516 26.312 1 95.75 517 LYS B CA 1
ATOM 10403 C C . LYS B 1 517 ? 27.812 20.891 24.922 1 95.75 517 LYS B C 1
ATOM 10405 O O . LYS B 1 517 ? 28.5 19.891 24.703 1 95.75 517 LYS B O 1
ATOM 10410 N N . LYS B 1 518 ? 27.062 21.375 24.031 1 95.88 518 LYS B N 1
ATOM 10411 C CA . LYS B 1 518 ? 27.047 20.922 22.641 1 95.88 518 LYS B CA 1
ATOM 10412 C C . LYS B 1 518 ? 27.5 22.047 21.703 1 95.88 518 LYS B C 1
ATOM 10414 O O . LYS B 1 518 ? 27.203 23.219 21.938 1 95.88 518 LYS B O 1
ATOM 10419 N N . ASP B 1 519 ? 28.281 21.656 20.719 1 95.44 519 ASP B N 1
ATOM 10420 C CA . ASP B 1 519 ? 28.562 22.594 19.641 1 95.44 519 ASP B CA 1
ATOM 10421 C C . ASP B 1 519 ? 27.391 22.688 18.672 1 95.44 519 ASP B C 1
ATOM 10423 O O . ASP B 1 519 ? 27.219 21.812 17.812 1 95.44 519 ASP B O 1
ATOM 10427 N N . LEU B 1 520 ? 26.641 23.719 18.812 1 96 520 LEU B N 1
ATOM 10428 C CA . LEU B 1 520 ? 25.453 23.875 17.984 1 96 520 LEU B CA 1
ATOM 10429 C C . LEU B 1 520 ? 25.766 24.719 16.75 1 96 520 LEU B C 1
ATOM 10431 O O . LEU B 1 520 ? 26.781 25.422 16.703 1 96 520 LEU B O 1
ATOM 10435 N N . ALA B 1 521 ? 24.953 24.641 15.75 1 96.12 521 ALA B N 1
ATOM 10436 C CA . ALA B 1 521 ? 25.078 25.406 14.516 1 96.12 521 ALA B CA 1
ATOM 10437 C C . ALA B 1 521 ? 24.875 26.906 14.781 1 96.12 521 ALA B C 1
ATOM 10439 O O . ALA B 1 521 ? 24.188 27.281 15.727 1 96.12 521 ALA B O 1
ATOM 10440 N N . SER B 1 522 ? 25.531 27.688 13.953 1 95.19 522 SER B N 1
ATOM 10441 C CA . SER B 1 522 ? 25.25 29.125 13.961 1 95.19 522 SER B CA 1
ATOM 10442 C C . SER B 1 522 ? 24.219 29.484 12.906 1 95.19 522 SER B C 1
ATOM 10444 O O . SER B 1 522 ? 24.125 28.828 11.867 1 95.19 522 SER B O 1
ATOM 10446 N N . THR B 1 523 ? 23.422 30.5 13.234 1 95.88 523 THR B N 1
ATOM 10447 C CA . THR B 1 523 ? 22.359 30.906 12.328 1 95.88 523 THR B CA 1
ATOM 10448 C C . THR B 1 523 ? 22.703 32.219 11.625 1 95.88 523 THR B C 1
ATOM 10450 O O . THR B 1 523 ? 23.172 33.156 12.266 1 95.88 523 THR B O 1
ATOM 10453 N N . THR B 1 524 ? 22.516 32.25 10.289 1 97 524 THR B N 1
ATOM 10454 C CA . THR B 1 524 ? 22.734 33.438 9.477 1 97 524 THR B CA 1
ATOM 10455 C C . THR B 1 524 ? 21.5 33.719 8.625 1 97 524 THR B C 1
ATOM 10457 O O . THR B 1 524 ? 21 32.875 7.914 1 97 524 THR B O 1
ATOM 10460 N N . PHE B 1 525 ? 21.062 35.031 8.758 1 96.75 525 PHE B N 1
ATOM 10461 C CA . PHE B 1 525 ? 19.938 35.469 7.949 1 96.75 525 PHE B CA 1
ATOM 10462 C C . PHE B 1 525 ? 20.406 36.375 6.824 1 96.75 525 PHE B C 1
ATOM 10464 O O . PHE B 1 525 ? 21.297 37.219 7.02 1 96.75 525 PHE B O 1
ATOM 10471 N N . TYR B 1 526 ? 19.906 36.188 5.605 1 97 526 TYR B N 1
ATOM 10472 C CA . TYR B 1 526 ? 20.156 37.094 4.484 1 97 526 TYR B CA 1
ATOM 10473 C C . TYR B 1 526 ? 19.047 36.969 3.445 1 97 526 TYR B C 1
ATOM 10475 O O . TYR B 1 526 ? 18.062 36.25 3.643 1 97 526 TYR B O 1
ATOM 10483 N N . THR B 1 527 ? 19.031 37.812 2.455 1 96.62 527 THR B N 1
ATOM 10484 C CA . THR B 1 527 ? 18.094 37.75 1.346 1 96.62 527 THR B CA 1
ATOM 10485 C C . THR B 1 527 ? 18.812 37.562 0.022 1 96.62 527 THR B C 1
ATOM 10487 O O . THR B 1 527 ? 20.016 37.812 -0.077 1 96.62 527 THR B O 1
ATOM 10490 N N . PHE B 1 528 ? 18.219 36.969 -0.878 1 96.06 528 PHE B N 1
ATOM 10491 C CA . PHE B 1 528 ? 18.625 36.938 -2.275 1 96.06 528 PHE B CA 1
ATOM 10492 C C . PHE B 1 528 ? 17.484 37.375 -3.189 1 96.06 528 PHE B C 1
ATOM 10494 O O . PHE B 1 528 ? 16.312 37.312 -2.789 1 96.06 528 PHE B O 1
ATOM 10501 N N . THR B 1 529 ? 17.828 37.781 -4.391 1 95.81 529 THR B N 1
ATOM 10502 C CA . THR B 1 529 ? 16.797 38.344 -5.27 1 95.81 529 THR B CA 1
ATOM 10503 C C . THR B 1 529 ? 16.344 37.312 -6.289 1 95.81 529 THR B C 1
ATOM 10505 O O . THR B 1 529 ? 17.172 36.625 -6.891 1 95.81 529 THR B O 1
ATOM 10508 N N . SER B 1 530 ? 15.094 37.125 -6.422 1 95.69 530 SER B N 1
ATOM 10509 C CA . SER B 1 530 ? 14.461 36.281 -7.426 1 95.69 530 SER B CA 1
ATOM 10510 C C . SER B 1 530 ? 13.117 36.844 -7.867 1 95.69 530 SER B C 1
ATOM 10512 O O . SER B 1 530 ? 12.305 37.25 -7.031 1 95.69 530 SER B O 1
ATOM 10514 N N . GLY B 1 531 ? 12.852 36.969 -9.164 1 91.5 531 GLY B N 1
ATOM 10515 C CA . GLY B 1 531 ? 11.586 37.438 -9.711 1 91.5 531 GLY B CA 1
ATOM 10516 C C . GLY B 1 531 ? 11.234 38.844 -9.25 1 91.5 531 GLY B C 1
ATOM 10517 O O . GLY B 1 531 ? 10.062 39.156 -8.992 1 91.5 531 GLY B O 1
ATOM 10518 N N . GLY B 1 532 ? 12.086 39.594 -8.875 1 91.94 532 GLY B N 1
ATOM 10519 C CA . GLY B 1 532 ? 11.836 40.969 -8.461 1 91.94 532 GLY B CA 1
ATOM 10520 C C . GLY B 1 532 ? 11.602 41.094 -6.973 1 91.94 532 GLY B C 1
ATOM 10521 O O . GLY B 1 532 ? 11.305 42.188 -6.484 1 91.94 532 GLY B O 1
ATOM 10522 N N . TYR B 1 533 ? 11.75 40.031 -6.227 1 93.94 533 TYR B N 1
ATOM 10523 C CA . TYR B 1 533 ? 11.547 40.062 -4.785 1 93.94 533 TYR B CA 1
ATOM 10524 C C . TYR B 1 533 ? 12.828 39.688 -4.047 1 93.94 533 TYR B C 1
ATOM 10526 O O . TYR B 1 533 ? 13.664 38.969 -4.578 1 93.94 533 TYR B O 1
ATOM 10534 N N . ASP B 1 534 ? 12.969 40.25 -2.865 1 94.38 534 ASP B N 1
ATOM 10535 C CA . ASP B 1 534 ? 14.008 39.781 -1.947 1 94.38 534 ASP B CA 1
ATOM 10536 C C . ASP B 1 534 ? 13.508 38.625 -1.094 1 94.38 534 ASP B C 1
ATOM 10538 O O . ASP B 1 534 ? 12.703 38.812 -0.18 1 94.38 534 ASP B O 1
ATOM 10542 N N . ILE B 1 535 ? 14.062 37.531 -1.362 1 96.38 535 ILE B N 1
ATOM 10543 C CA . ILE B 1 535 ? 13.602 36.312 -0.721 1 96.38 535 ILE B CA 1
ATOM 10544 C C . ILE B 1 535 ? 14.406 36.062 0.554 1 96.38 535 ILE B C 1
ATOM 10546 O O . ILE B 1 535 ? 15.641 36.125 0.544 1 96.38 535 ILE B O 1
ATOM 10550 N N . ASN B 1 536 ? 13.719 35.844 1.663 1 96.88 536 ASN B N 1
ATOM 10551 C CA . ASN B 1 536 ? 14.359 35.594 2.951 1 96.88 536 ASN B CA 1
ATOM 10552 C C . ASN B 1 536 ? 15 34.188 2.998 1 96.88 536 ASN B C 1
ATOM 10554 O O . ASN B 1 536 ? 14.422 33.219 2.52 1 96.88 536 ASN B O 1
ATOM 10558 N N . VAL B 1 537 ? 16.219 34.156 3.559 1 97.69 537 VAL B N 1
ATOM 10559 C CA . VAL B 1 537 ? 16.953 32.906 3.717 1 97.69 537 VAL B CA 1
ATOM 10560 C C . VAL B 1 537 ? 17.516 32.812 5.137 1 97.69 537 VAL B C 1
ATOM 10562 O O . VAL B 1 537 ? 17.938 33.812 5.707 1 97.69 537 VAL B O 1
ATOM 10565 N N . VAL B 1 538 ? 17.422 31.688 5.723 1 97.75 538 VAL B N 1
ATOM 10566 C CA . VAL B 1 538 ? 18.219 31.391 6.914 1 97.75 538 VAL B CA 1
ATOM 10567 C C . VAL B 1 538 ? 19.109 30.188 6.656 1 97.75 538 VAL B C 1
ATOM 10569 O O . VAL B 1 538 ? 18.688 29.203 6.051 1 97.75 538 VAL B O 1
ATOM 10572 N N . GLU B 1 539 ? 20.375 30.297 7.031 1 98.25 539 GLU B N 1
ATOM 10573 C CA . GLU B 1 539 ? 21.312 29.188 6.98 1 98.25 539 GLU B CA 1
ATOM 10574 C C . GLU B 1 539 ? 21.75 28.75 8.383 1 98.25 539 GLU B C 1
ATOM 10576 O O . GLU B 1 539 ? 22.094 29.594 9.211 1 98.25 539 GLU B O 1
ATOM 10581 N N . TYR B 1 540 ? 21.609 27.516 8.617 1 98.25 540 TYR B N 1
ATOM 10582 C CA . TYR B 1 540 ? 22.266 26.891 9.766 1 98.25 540 TYR B CA 1
ATOM 10583 C C . TYR B 1 540 ? 23.625 26.312 9.375 1 98.25 540 TYR B C 1
ATOM 10585 O O . TYR B 1 540 ? 23.703 25.344 8.617 1 98.25 540 TYR B O 1
ATOM 10593 N N . ARG B 1 541 ? 24.625 26.969 9.914 1 98.25 541 ARG B N 1
ATOM 10594 C CA . ARG B 1 541 ? 26 26.641 9.523 1 98.25 541 ARG B CA 1
ATOM 10595 C C . ARG B 1 541 ? 26.688 25.797 10.586 1 98.25 541 ARG B C 1
ATOM 10597 O O . ARG B 1 541 ? 26.438 25.984 11.781 1 98.25 541 ARG B O 1
ATOM 10604 N N . PRO B 1 542 ? 27.531 24.844 10.109 1 96.88 542 PRO B N 1
ATOM 10605 C CA . PRO B 1 542 ? 28.25 24 11.078 1 96.88 542 PRO B CA 1
ATOM 10606 C C . PRO B 1 542 ? 28.984 24.828 12.133 1 96.88 542 PRO B C 1
ATOM 10608 O O . PRO B 1 542 ? 29.312 25.984 11.898 1 96.88 542 PRO B O 1
ATOM 10611 N N . PRO B 1 543 ? 29.156 24.125 13.297 1 95.12 543 PRO B N 1
ATOM 10612 C CA . PRO B 1 543 ? 29.969 24.812 14.297 1 95.12 543 PRO B CA 1
ATOM 10613 C C . PRO B 1 543 ? 31.344 25.188 13.766 1 95.12 543 PRO B C 1
ATOM 10615 O O . PRO B 1 543 ? 31.953 24.438 13 1 95.12 543 PRO B O 1
ATOM 10618 N N . TYR B 1 544 ? 31.812 26.375 14.07 1 92.81 544 TYR B N 1
ATOM 10619 C CA . TYR B 1 544 ? 33.125 26.859 13.656 1 92.81 544 TYR B CA 1
ATOM 10620 C C . TYR B 1 544 ? 33.219 27.016 12.141 1 92.81 544 TYR B C 1
ATOM 10622 O O . TYR B 1 544 ? 34.219 26.703 11.531 1 92.81 544 TYR B O 1
ATOM 10630 N N . PHE B 1 545 ? 32.125 27.312 11.578 1 96.06 545 PHE B N 1
ATOM 10631 C CA . PHE B 1 545 ? 32.031 27.578 10.148 1 96.06 545 PHE B CA 1
ATOM 10632 C C . PHE B 1 545 ? 33.219 28.391 9.656 1 96.06 545 PHE B C 1
ATOM 10634 O O . PHE B 1 545 ? 33.594 29.375 10.281 1 96.06 545 PHE B O 1
ATOM 10641 N N . ASP B 1 546 ? 33.781 27.875 8.562 1 95.31 546 ASP B N 1
ATOM 10642 C CA . ASP B 1 546 ? 34.906 28.484 7.875 1 95.31 546 ASP B CA 1
ATOM 10643 C C . ASP B 1 546 ? 34.594 28.766 6.414 1 95.31 546 ASP B C 1
ATOM 10645 O O . ASP B 1 546 ? 34.344 27.844 5.633 1 95.31 546 ASP B O 1
ATOM 10649 N N . ILE B 1 547 ? 34.656 30.016 6.043 1 94.88 547 ILE B N 1
ATOM 10650 C CA . ILE B 1 547 ? 34.219 30.469 4.723 1 94.88 547 ILE B CA 1
ATOM 10651 C C . ILE B 1 547 ? 35.156 29.891 3.658 1 94.88 547 ILE B C 1
ATOM 10653 O O . ILE B 1 547 ? 34.812 29.859 2.473 1 94.88 547 ILE B O 1
ATOM 10657 N N . THR B 1 548 ? 36.344 29.391 4.047 1 95.31 548 THR B N 1
ATOM 10658 C CA . THR B 1 548 ? 37.312 28.891 3.104 1 95.31 548 THR B CA 1
ATOM 10659 C C . THR B 1 548 ? 37.125 27.391 2.863 1 95.31 548 THR B C 1
ATOM 10661 O O . THR B 1 548 ? 37.75 26.812 1.966 1 95.31 548 THR B O 1
ATOM 10664 N N . VAL B 1 549 ? 36.312 26.844 3.645 1 95.44 549 VAL B N 1
ATOM 10665 C CA . VAL B 1 549 ? 36 25.422 3.523 1 95.44 549 VAL B CA 1
ATOM 10666 C C . VAL B 1 549 ? 34.719 25.25 2.686 1 95.44 549 VAL B C 1
ATOM 10668 O O . VAL B 1 549 ? 33.812 26.062 2.752 1 95.44 549 VAL B O 1
ATOM 10671 N N . LYS B 1 550 ? 34.75 24.156 1.865 1 97.19 550 LYS B N 1
ATOM 10672 C CA . LYS B 1 550 ? 33.562 23.859 1.077 1 97.19 550 LYS B CA 1
ATOM 10673 C C . LYS B 1 550 ? 32.625 22.891 1.812 1 97.19 550 LYS B C 1
ATOM 10675 O O . LYS B 1 550 ? 33.062 21.844 2.277 1 97.19 550 LYS B O 1
ATOM 10680 N N . TYR B 1 551 ? 31.406 23.234 1.904 1 98.12 551 TYR B N 1
ATOM 10681 C CA . TYR B 1 551 ? 30.422 22.422 2.619 1 98.12 551 TYR B CA 1
ATOM 10682 C C . TYR B 1 551 ? 29.328 21.938 1.676 1 98.12 551 TYR B C 1
ATOM 10684 O O . TYR B 1 551 ? 28.938 22.641 0.745 1 98.12 551 TYR B O 1
ATOM 10692 N N . PRO B 1 552 ? 28.844 20.641 1.9 1 98.5 552 PRO B N 1
ATOM 10693 C CA . PRO B 1 552 ? 27.562 20.297 1.281 1 98.5 552 PRO B CA 1
ATOM 10694 C C . PRO B 1 552 ? 26.406 21.156 1.796 1 98.5 552 PRO B C 1
ATOM 10696 O O . PRO B 1 552 ? 26.484 21.688 2.904 1 98.5 552 PRO B O 1
ATOM 10699 N N . VAL B 1 553 ? 25.359 21.328 0.999 1 98.75 553 VAL B N 1
ATOM 10700 C CA . VAL B 1 553 ? 24.203 22.141 1.386 1 98.75 553 VAL B CA 1
ATOM 10701 C C . VAL B 1 553 ? 22.922 21.344 1.161 1 98.75 553 VAL B C 1
ATOM 10703 O O . VAL B 1 553 ? 22.75 20.688 0.129 1 98.75 553 VAL B O 1
ATOM 10706 N N . ILE B 1 554 ? 22.094 21.328 2.119 1 98.81 554 ILE B N 1
ATOM 10707 C CA . ILE B 1 554 ? 20.734 20.828 1.965 1 98.81 554 ILE B CA 1
ATOM 10708 C C . ILE B 1 554 ? 19.734 21.984 2.07 1 98.81 554 ILE B C 1
ATOM 10710 O O . ILE B 1 554 ? 19.719 22.703 3.076 1 98.81 554 ILE B O 1
ATOM 10714 N N . ILE B 1 555 ? 19.016 22.188 1.031 1 98.75 555 ILE B N 1
ATOM 10715 C CA . ILE B 1 555 ? 17.875 23.109 1.083 1 98.75 555 ILE B CA 1
ATOM 10716 C C . ILE B 1 555 ? 16.656 22.406 1.66 1 98.75 555 ILE B C 1
ATOM 10718 O O . ILE B 1 555 ? 16.062 21.547 1.001 1 98.75 555 ILE B O 1
ATOM 10722 N N . TYR B 1 556 ? 16.328 22.719 2.898 1 98.12 556 TYR B N 1
ATOM 10723 C CA . TYR B 1 556 ? 15.195 22.141 3.607 1 98.12 556 TYR B CA 1
ATOM 10724 C C . TYR B 1 556 ? 13.922 22.953 3.359 1 98.12 556 TYR B C 1
ATOM 10726 O O . TYR B 1 556 ? 13.688 23.953 4.02 1 98.12 556 TYR B O 1
ATOM 10734 N N . MET B 1 557 ? 13.047 22.344 2.564 1 93.81 557 MET B N 1
ATOM 10735 C CA . MET B 1 557 ? 11.977 23.125 1.955 1 93.81 557 MET B CA 1
ATOM 10736 C C . MET B 1 557 ? 10.672 22.938 2.723 1 93.81 557 MET B C 1
ATOM 10738 O O . MET B 1 557 ? 10.383 21.859 3.227 1 93.81 557 MET B O 1
ATOM 10742 N N . ASP B 1 558 ? 9.914 23.953 2.832 1 94.25 558 ASP B N 1
ATOM 10743 C CA . ASP B 1 558 ? 8.492 23.984 3.146 1 94.25 558 ASP B CA 1
ATOM 10744 C C . ASP B 1 558 ? 7.684 24.562 1.989 1 94.25 558 ASP B C 1
ATOM 10746 O O . ASP B 1 558 ? 7.441 23.891 0.989 1 94.25 558 ASP B O 1
ATOM 10750 N N . GLY B 1 559 ? 7.797 25.844 1.873 1 93.94 559 GLY B N 1
ATOM 10751 C CA . GLY B 1 559 ? 7.219 26.516 0.715 1 93.94 559 GLY B CA 1
ATOM 10752 C C . GLY B 1 559 ? 5.703 26.5 0.712 1 93.94 559 GLY B C 1
ATOM 10753 O O . GLY B 1 559 ? 5.074 26.953 -0.25 1 93.94 559 GLY B O 1
ATOM 10754 N N . THR B 1 560 ? 4.957 25.984 1.716 1 96.44 560 THR B N 1
ATOM 10755 C CA . THR B 1 560 ? 3.5 25.969 1.788 1 96.44 560 THR B CA 1
ATOM 10756 C C . THR B 1 560 ? 2.941 27.375 1.627 1 96.44 560 THR B C 1
ATOM 10758 O O . THR B 1 560 ? 3.393 28.312 2.297 1 96.44 560 THR B O 1
ATOM 10761 N N . PRO B 1 561 ? 2.008 27.516 0.783 1 95.75 561 PRO B N 1
ATOM 10762 C CA . PRO B 1 561 ? 1.422 28.844 0.661 1 95.75 561 PRO B CA 1
ATOM 10763 C C . PRO B 1 561 ? 0.915 29.391 1.994 1 95.75 561 PRO B C 1
ATOM 10765 O O . PRO B 1 561 ? 0.336 28.641 2.789 1 95.75 561 PRO B O 1
ATOM 10768 N N . ASP B 1 562 ? 1.17 30.641 2.287 1 92.62 562 ASP B N 1
ATOM 10769 C CA . ASP B 1 562 ? 0.731 31.375 3.471 1 92.62 562 ASP B CA 1
ATOM 10770 C C . ASP B 1 562 ? 1.535 30.953 4.703 1 92.62 562 ASP B C 1
ATOM 10772 O O . ASP B 1 562 ? 1.22 31.359 5.82 1 92.62 562 ASP B O 1
ATOM 10776 N N . SER B 1 563 ? 2.582 30.141 4.492 1 92.81 563 SER B N 1
ATOM 10777 C CA . SER B 1 563 ? 3.447 29.766 5.602 1 92.81 563 SER B CA 1
ATOM 10778 C C . SER B 1 563 ? 4.789 30.484 5.531 1 92.81 563 SER B C 1
ATOM 10780 O O . SER B 1 563 ? 5.094 31.141 4.531 1 92.81 563 SER B O 1
ATOM 10782 N N . SER B 1 564 ? 5.535 30.516 6.609 1 93.38 564 SER B N 1
ATOM 10783 C CA . SER B 1 564 ? 6.898 31.016 6.668 1 93.38 564 SER B CA 1
ATOM 10784 C C . SER B 1 564 ? 7.762 30.188 7.609 1 93.38 564 SER B C 1
ATOM 10786 O O . SER B 1 564 ? 7.324 29.812 8.695 1 93.38 564 SER B O 1
ATOM 10788 N N . VAL B 1 565 ? 8.938 29.844 7.086 1 94.88 565 VAL B N 1
ATOM 10789 C CA . VAL B 1 565 ? 9.812 29.031 7.918 1 94.88 565 VAL B CA 1
ATOM 10790 C C . VAL B 1 565 ? 11.086 29.797 8.242 1 94.88 565 VAL B C 1
ATOM 10792 O O . VAL B 1 565 ? 11.875 29.391 9.102 1 94.88 565 VAL B O 1
ATOM 10795 N N . VAL B 1 566 ? 11.281 30.953 7.582 1 96.94 566 VAL B N 1
ATOM 10796 C CA . VAL B 1 566 ? 12.453 31.766 7.852 1 96.94 566 VAL B CA 1
ATOM 10797 C C . VAL B 1 566 ? 12.141 32.781 8.961 1 96.94 566 VAL B C 1
ATOM 10799 O O . VAL B 1 566 ? 11.633 33.875 8.695 1 96.94 566 VAL B O 1
ATOM 10802 N N . ASP B 1 567 ? 12.43 32.375 10.148 1 95.69 567 ASP B N 1
ATOM 10803 C CA . ASP B 1 567 ? 12.234 33.25 11.312 1 95.69 567 ASP B CA 1
ATOM 10804 C C . ASP B 1 567 ? 13.227 32.906 12.422 1 95.69 567 ASP B C 1
ATOM 10806 O O . ASP B 1 567 ? 14.062 32.031 12.266 1 95.69 567 ASP B O 1
ATOM 10810 N N . THR B 1 568 ? 13.188 33.625 13.484 1 95.88 568 THR B N 1
ATOM 10811 C CA . THR B 1 568 ? 14.234 33.531 14.492 1 95.88 568 THR B CA 1
ATOM 10812 C C . THR B 1 568 ? 13.883 32.5 15.562 1 95.88 568 THR B C 1
ATOM 10814 O O . THR B 1 568 ? 14.578 32.406 16.562 1 95.88 568 THR B O 1
ATOM 10817 N N . ARG B 1 569 ? 12.938 31.719 15.445 1 95.81 569 ARG B N 1
ATOM 10818 C CA . ARG B 1 569 ? 12.555 30.734 16.438 1 95.81 569 ARG B CA 1
ATOM 10819 C C . ARG B 1 569 ? 13.672 29.719 16.672 1 95.81 569 ARG B C 1
ATOM 10821 O O . ARG B 1 569 ? 14.359 29.328 15.727 1 95.81 569 ARG B O 1
ATOM 10828 N N . PHE B 1 570 ? 13.602 29.203 17.812 1 94.88 570 PHE B N 1
ATOM 10829 C CA . PHE B 1 570 ? 14.578 28.203 18.219 1 94.88 570 PHE B CA 1
ATOM 10830 C C . PHE B 1 570 ? 14.336 26.891 17.5 1 94.88 570 PHE B C 1
ATOM 10832 O O . PHE B 1 570 ? 13.195 26.422 17.406 1 94.88 570 PHE B O 1
ATOM 10839 N N . GLN B 1 571 ? 15.438 26.344 16.953 1 90.62 571 GLN B N 1
ATOM 10840 C CA . GLN B 1 571 ? 15.336 25.109 16.172 1 90.62 571 GLN B CA 1
ATOM 10841 C C . GLN B 1 571 ? 16.344 24.062 16.656 1 90.62 571 GLN B C 1
ATOM 10843 O O . GLN B 1 571 ? 17.516 24.375 16.844 1 90.62 571 GLN B O 1
ATOM 10848 N N . LEU B 1 572 ? 15.898 22.875 16.969 1 93.88 572 LEU B N 1
ATOM 10849 C CA . LEU B 1 572 ? 16.734 21.688 17.172 1 93.88 572 LEU B CA 1
ATOM 10850 C C . LEU B 1 572 ? 16.375 20.594 16.172 1 93.88 572 LEU B C 1
ATOM 10852 O O . LEU B 1 572 ? 16.25 20.875 14.977 1 93.88 572 LEU B O 1
ATOM 10856 N N . GLY B 1 573 ? 16.422 19.406 16.562 1 94.19 573 GLY B N 1
ATOM 10857 C CA . GLY B 1 573 ? 15.961 18.312 15.734 1 94.19 573 GLY B CA 1
ATOM 10858 C C . GLY B 1 573 ? 16.922 17.984 14.602 1 94.19 573 GLY B C 1
ATOM 10859 O O . GLY B 1 573 ? 18.141 18.016 14.789 1 94.19 573 GLY B O 1
ATOM 10860 N N . PHE B 1 574 ? 16.344 17.641 13.445 1 96.69 574 PHE B N 1
ATOM 10861 C CA . PHE B 1 574 ? 17.094 17.125 12.305 1 96.69 574 PHE B CA 1
ATOM 10862 C C . PHE B 1 574 ? 18.016 18.188 11.727 1 96.69 574 PHE B C 1
ATOM 10864 O O . PHE B 1 574 ? 19.125 17.875 11.273 1 96.69 574 PHE B O 1
ATOM 10871 N N . ILE B 1 575 ? 17.609 19.484 11.734 1 96.25 575 ILE B N 1
ATOM 10872 C CA . ILE B 1 575 ? 18.422 20.594 11.234 1 96.25 575 ILE B CA 1
ATOM 10873 C C . ILE B 1 575 ? 19.719 20.672 12.031 1 96.25 575 ILE B C 1
ATOM 10875 O O . ILE B 1 575 ? 20.812 20.75 11.445 1 96.25 575 ILE B O 1
ATOM 10879 N N . GLN B 1 576 ? 19.609 20.672 13.352 1 95.81 576 GLN B N 1
ATOM 10880 C CA . GLN B 1 576 ? 20.781 20.766 14.211 1 95.81 576 GLN B CA 1
ATOM 10881 C C . GLN B 1 576 ? 21.703 19.562 14.039 1 95.81 576 GLN B C 1
ATOM 10883 O O . GLN B 1 576 ? 22.922 19.688 14.062 1 95.81 576 GLN B O 1
ATOM 10888 N N . TYR B 1 577 ? 21.094 18.391 13.922 1 97.19 577 TYR B N 1
ATOM 10889 C CA . TYR B 1 577 ? 21.875 17.172 13.695 1 97.19 577 TYR B CA 1
ATOM 10890 C C . TYR B 1 577 ? 22.703 17.297 12.422 1 97.19 577 TYR B C 1
ATOM 10892 O O . TYR B 1 577 ? 23.922 17.078 12.438 1 97.19 577 TYR B O 1
ATOM 10900 N N . LEU B 1 578 ? 22.062 17.672 11.297 1 97.88 578 LEU B N 1
ATOM 10901 C CA . LEU B 1 578 ? 22.734 17.781 10.008 1 97.88 578 LEU B CA 1
ATOM 10902 C C . LEU B 1 578 ? 23.859 18.812 10.07 1 97.88 578 LEU B C 1
ATOM 10904 O O . LEU B 1 578 ? 24.984 18.547 9.617 1 97.88 578 LEU B O 1
ATOM 10908 N N . ALA B 1 579 ? 23.562 19.969 10.695 1 97.38 579 ALA B N 1
ATOM 10909 C CA . ALA B 1 579 ? 24.531 21.062 10.688 1 97.38 579 ALA B CA 1
ATOM 10910 C C . ALA B 1 579 ? 25.656 20.812 11.688 1 97.38 579 ALA B C 1
ATOM 10912 O O . ALA B 1 579 ? 26.828 21.016 11.375 1 97.38 579 ALA B O 1
ATOM 10913 N N . SER B 1 580 ? 25.312 20.328 12.859 1 94.94 580 SER B N 1
ATOM 10914 C CA . SER B 1 580 ? 26.281 20.281 13.953 1 94.94 580 SER B CA 1
ATOM 10915 C C . SER B 1 580 ? 27.109 19 13.914 1 94.94 580 SER B C 1
ATOM 10917 O O . SER B 1 580 ? 28.266 19 14.336 1 94.94 580 SER B O 1
ATOM 10919 N N . SER B 1 581 ? 26.5 17.922 13.445 1 95.06 581 SER B N 1
ATOM 10920 C CA . SER B 1 581 ? 27.188 16.641 13.539 1 95.06 581 SER B CA 1
ATOM 10921 C C . SER B 1 581 ? 27.625 16.141 12.164 1 95.06 581 SER B C 1
ATOM 10923 O O . SER B 1 581 ? 28.562 15.359 12.055 1 95.06 581 SER B O 1
ATOM 10925 N N . MET B 1 582 ? 27.047 16.578 11.117 1 96.62 582 MET B N 1
ATOM 10926 C CA . MET B 1 582 ? 27.391 16.062 9.789 1 96.62 582 MET B CA 1
ATOM 10927 C C . MET B 1 582 ? 28.125 17.125 8.977 1 96.62 582 MET B C 1
ATOM 10929 O O . MET B 1 582 ? 28.578 16.859 7.859 1 96.62 582 MET B O 1
ATOM 10933 N N . ASN B 1 583 ? 28.234 18.359 9.492 1 96.38 583 ASN B N 1
ATOM 10934 C CA . ASN B 1 583 ? 28.938 19.453 8.844 1 96.38 583 ASN B CA 1
ATOM 10935 C C . ASN B 1 583 ? 28.312 19.812 7.5 1 96.38 583 ASN B C 1
ATOM 10937 O O . ASN B 1 583 ? 29.031 20 6.512 1 96.38 583 ASN B O 1
ATOM 10941 N N . ILE B 1 584 ? 27 19.781 7.477 1 98.31 584 ILE B N 1
ATOM 10942 C CA . ILE B 1 584 ? 26.219 20.172 6.312 1 98.31 584 ILE B CA 1
ATOM 10943 C C . ILE B 1 584 ? 25.531 21.516 6.574 1 98.31 584 ILE B C 1
ATOM 10945 O O . ILE B 1 584 ? 24.953 21.719 7.641 1 98.31 584 ILE B O 1
ATOM 10949 N N . ILE B 1 585 ? 25.625 22.453 5.66 1 98.62 585 ILE B N 1
ATOM 10950 C CA . ILE B 1 585 ? 24.828 23.672 5.762 1 98.62 585 ILE B CA 1
ATOM 10951 C C . ILE B 1 585 ? 23.375 23.375 5.445 1 98.62 585 ILE B C 1
ATOM 10953 O O . ILE B 1 585 ? 23.062 22.75 4.422 1 98.62 585 ILE B O 1
ATOM 10957 N N . VAL B 1 586 ? 22.5 23.703 6.344 1 98.69 586 VAL B N 1
ATOM 10958 C CA . VAL B 1 586 ? 21.062 23.594 6.074 1 98.69 586 VAL B CA 1
ATOM 10959 C C . VAL B 1 586 ? 20.484 24.969 5.789 1 98.69 586 VAL B C 1
ATOM 10961 O O . VAL B 1 586 ? 20.531 25.859 6.645 1 98.69 586 VAL B O 1
ATOM 10964 N N . ALA B 1 587 ? 19.938 25.125 4.621 1 98.69 587 ALA B N 1
ATOM 10965 C CA . ALA B 1 587 ? 19.344 26.391 4.219 1 98.69 587 ALA B CA 1
ATOM 10966 C C . ALA B 1 587 ? 17.828 26.266 4.105 1 98.69 587 ALA B C 1
ATOM 10968 O O . ALA B 1 587 ? 17.312 25.25 3.623 1 98.69 587 ALA B O 1
ATOM 10969 N N . ARG B 1 588 ? 17.109 27.266 4.602 1 97.75 588 ARG B N 1
ATOM 10970 C CA . ARG B 1 588 ? 15.672 27.375 4.418 1 97.75 588 ARG B CA 1
ATOM 10971 C C . ARG B 1 588 ? 15.312 28.703 3.752 1 97.75 588 ARG B C 1
ATOM 10973 O O . ARG B 1 588 ? 15.914 29.734 4.051 1 97.75 588 ARG B O 1
ATOM 10980 N N . ILE B 1 589 ? 14.406 28.672 2.826 1 96.81 589 ILE B N 1
ATOM 10981 C CA . ILE B 1 589 ? 14 29.891 2.139 1 96.81 589 ILE B CA 1
ATOM 10982 C C . ILE B 1 589 ? 12.477 30.016 2.164 1 96.81 589 ILE B C 1
ATOM 10984 O O . ILE B 1 589 ? 11.773 29.016 2.318 1 96.81 589 ILE B O 1
ATOM 10988 N N . ASP B 1 590 ? 11.961 31.172 2.047 1 97.12 590 ASP B N 1
ATOM 10989 C CA . ASP B 1 590 ? 10.547 31.484 1.835 1 97.12 590 ASP B CA 1
ATOM 10990 C C . ASP B 1 590 ? 10.297 31.953 0.403 1 97.12 590 ASP B C 1
ATOM 10992 O O . ASP B 1 590 ? 10.195 33.156 0.146 1 97.12 590 ASP B O 1
ATOM 10996 N N . PRO B 1 591 ? 10.148 31.016 -0.441 1 97.38 591 PRO B N 1
ATOM 10997 C CA . PRO B 1 591 ? 9.914 31.406 -1.831 1 97.38 591 PRO B CA 1
ATOM 10998 C C . PRO B 1 591 ? 8.562 32.094 -2.027 1 97.38 591 PRO B C 1
ATOM 11000 O O . PRO B 1 591 ? 7.758 32.156 -1.098 1 97.38 591 PRO B O 1
ATOM 11003 N N . ARG B 1 592 ? 8.367 32.719 -3.186 1 96.44 592 ARG B N 1
ATOM 11004 C CA . ARG B 1 592 ? 7.066 33.281 -3.512 1 96.44 592 ARG B CA 1
ATOM 11005 C C . ARG B 1 592 ? 5.945 32.312 -3.209 1 96.44 592 ARG B C 1
ATOM 11007 O O . ARG B 1 592 ? 6.121 31.094 -3.348 1 96.44 592 ARG B O 1
ATOM 11014 N N . GLY B 1 593 ? 4.742 32.844 -2.84 1 95.94 593 GLY B N 1
ATOM 11015 C CA . GLY B 1 593 ? 3.625 32.031 -2.396 1 95.94 593 GLY B CA 1
ATOM 11016 C C . GLY B 1 593 ? 3.527 31.906 -0.887 1 95.94 593 GLY B C 1
ATOM 11017 O O . GLY B 1 593 ? 2.436 31.734 -0.342 1 95.94 593 GLY B O 1
ATOM 11018 N N . THR B 1 594 ? 4.684 31.922 -0.234 1 96 594 THR B N 1
ATOM 11019 C CA . THR B 1 594 ? 4.684 31.953 1.224 1 96 594 THR B CA 1
ATOM 11020 C C . THR B 1 594 ? 4.34 33.344 1.732 1 96 594 THR B C 1
ATOM 11022 O O . THR B 1 594 ? 4.148 34.281 0.94 1 96 594 THR B O 1
ATOM 11025 N N . LYS B 1 595 ? 4.121 33.469 3.061 1 87.25 595 LYS B N 1
ATOM 11026 C CA . LYS B 1 595 ? 3.912 34.781 3.617 1 87.25 595 LYS B CA 1
ATOM 11027 C C . LYS B 1 595 ? 5.191 35.625 3.557 1 87.25 595 LYS B C 1
ATOM 11029 O O . LYS B 1 595 ? 5.203 36.719 2.982 1 87.25 595 LYS B O 1
ATOM 11034 N N . GLY B 1 596 ? 6.27 35 3.928 1 71.94 596 GLY B N 1
ATOM 11035 C CA . GLY B 1 596 ? 7.559 35.688 3.922 1 71.94 596 GLY B CA 1
ATOM 11036 C C . GLY B 1 596 ? 7.516 37.062 4.566 1 71.94 596 GLY B C 1
ATOM 11037 O O . GLY B 1 596 ? 8.391 37.906 4.316 1 71.94 596 GLY B O 1
ATOM 11038 N N . SER B 1 597 ? 6.562 37.375 5.207 1 73.31 597 SER B N 1
ATOM 11039 C CA . SER B 1 597 ? 6.254 38.656 5.801 1 73.31 597 SER B CA 1
ATOM 11040 C C . SER B 1 597 ? 6.32 39.781 4.762 1 73.31 597 SER B C 1
ATOM 11042 O O . SER B 1 597 ? 6.832 40.844 5.039 1 73.31 597 SER B O 1
ATOM 11044 N N . GLN B 1 598 ? 5.93 39.406 3.611 1 85.56 598 GLN B N 1
ATOM 11045 C CA . GLN B 1 598 ? 5.879 40.312 2.471 1 85.56 598 GLN B CA 1
ATOM 11046 C C . GLN B 1 598 ? 4.449 40.781 2.178 1 85.56 598 GLN B C 1
ATOM 11048 O O . GLN B 1 598 ? 3.529 40.438 2.934 1 85.56 598 GLN B O 1
ATOM 11053 N N . ARG B 1 599 ? 4.406 41.688 1.213 1 91.5 599 ARG B N 1
ATOM 11054 C CA . ARG B 1 599 ? 3.088 42.125 0.757 1 91.5 599 ARG B CA 1
ATOM 11055 C C . ARG B 1 599 ? 2.289 40.938 0.215 1 91.5 599 ARG B C 1
ATOM 11057 O O . ARG B 1 599 ? 2.863 39.938 -0.203 1 91.5 599 ARG B O 1
ATOM 11064 N N . ASN B 1 600 ? 0.964 41.031 0.232 1 95.06 600 ASN B N 1
ATOM 11065 C CA . ASN B 1 600 ? 0.079 39.938 -0.143 1 95.06 600 ASN B CA 1
ATOM 11066 C C . ASN B 1 600 ? 0.316 39.5 -1.583 1 95.06 600 ASN B C 1
ATOM 11068 O O . ASN B 1 600 ? 0.135 38.312 -1.911 1 95.06 600 ASN B O 1
ATOM 11072 N N . GLU B 1 601 ? 0.75 40.406 -2.463 1 94.12 601 GLU B N 1
ATOM 11073 C CA . GLU B 1 601 ? 1.01 40.062 -3.863 1 94.12 601 GLU B CA 1
ATOM 11074 C C . GLU B 1 601 ? 2.107 39.031 -3.994 1 94.12 601 GLU B C 1
ATOM 11076 O O . GLU B 1 601 ? 2.084 38.219 -4.918 1 94.12 601 GLU B O 1
ATOM 11081 N N . PHE B 1 602 ? 3.078 39.031 -3.074 1 95.38 602 PHE B N 1
ATOM 11082 C CA . PHE B 1 602 ? 4.125 38 -3.01 1 95.38 602 PHE B CA 1
ATOM 11083 C C . PHE B 1 602 ? 3.521 36.625 -2.805 1 95.38 602 PHE B C 1
ATOM 11085 O O . PHE B 1 602 ? 3.896 35.656 -3.49 1 95.38 602 PHE B O 1
ATOM 11092 N N . THR B 1 603 ? 2.551 36.562 -1.915 1 95.94 603 THR B N 1
ATOM 11093 C CA . THR B 1 603 ? 1.886 35.312 -1.604 1 95.94 603 THR B CA 1
ATOM 11094 C C . THR B 1 603 ? 0.976 34.875 -2.752 1 95.94 603 THR B C 1
ATOM 11096 O O . THR B 1 603 ? 0.948 33.688 -3.123 1 95.94 603 THR B O 1
ATOM 11099 N N . TYR B 1 604 ? 0.288 35.812 -3.408 1 96.06 604 TYR B N 1
ATOM 11100 C CA . TYR B 1 604 ? -0.699 35.531 -4.441 1 96.06 604 TYR B CA 1
ATOM 11101 C C . TYR B 1 604 ? -0.021 35.156 -5.758 1 96.06 604 TYR B C 1
ATOM 11103 O O . TYR B 1 604 ? -0.683 34.75 -6.707 1 96.06 604 TYR B O 1
ATOM 11111 N N . SER B 1 605 ? 1.319 35.219 -5.809 1 95.19 605 SER B N 1
ATOM 11112 C CA . SER B 1 605 ? 2.064 34.969 -7.039 1 95.19 605 SER B CA 1
ATOM 11113 C C . SER B 1 605 ? 1.888 33.531 -7.52 1 95.19 605 SER B C 1
ATOM 11115 O O . SER B 1 605 ? 2.148 33.25 -8.68 1 95.19 605 SER B O 1
ATOM 11117 N N . VAL B 1 606 ? 1.446 32.656 -6.672 1 96.75 606 VAL B N 1
ATOM 11118 C CA . VAL B 1 606 ? 1.352 31.25 -7.035 1 96.75 606 VAL B CA 1
ATOM 11119 C C . VAL B 1 606 ? -0.078 30.922 -7.461 1 96.75 606 VAL B C 1
ATOM 11121 O O . VAL B 1 606 ? -0.382 29.781 -7.809 1 96.75 606 VAL B O 1
ATOM 11124 N N . TYR B 1 607 ? -1.031 31.938 -7.395 1 97.5 607 TYR B N 1
ATOM 11125 C CA . TYR B 1 607 ? -2.43 31.703 -7.738 1 97.5 607 TYR B CA 1
ATOM 11126 C C . TYR B 1 607 ? -2.562 31.125 -9.148 1 97.5 607 TYR B C 1
ATOM 11128 O O . TYR B 1 607 ? -1.984 31.672 -10.094 1 97.5 607 TYR B O 1
ATOM 11136 N N . ARG B 1 608 ? -3.215 29.953 -9.289 1 97.69 608 ARG B N 1
ATOM 11137 C CA . ARG B 1 608 ? -3.514 29.219 -10.516 1 97.69 608 ARG B CA 1
ATOM 11138 C C . ARG B 1 608 ? -2.238 28.672 -11.148 1 97.69 608 ARG B C 1
ATOM 11140 O O . ARG B 1 608 ? -2.26 28.203 -12.289 1 97.69 608 ARG B O 1
ATOM 11147 N N . ARG B 1 609 ? -1.109 28.781 -10.469 1 96.69 609 ARG B N 1
ATOM 11148 C CA . ARG B 1 609 ? 0.158 28.281 -10.984 1 96.69 609 ARG B CA 1
ATOM 11149 C C . ARG B 1 609 ? 1.035 27.75 -9.852 1 96.69 609 ARG B C 1
ATOM 11151 O O . ARG B 1 609 ? 2.203 28.125 -9.742 1 96.69 609 ARG B O 1
ATOM 11158 N N . LEU B 1 610 ? 0.464 26.953 -9.094 1 96 610 LEU B N 1
ATOM 11159 C CA . LEU B 1 610 ? 1.128 26.406 -7.914 1 96 610 LEU B CA 1
ATOM 11160 C C . LEU B 1 610 ? 2.393 25.656 -8.297 1 96 610 LEU B C 1
ATOM 11162 O O . LEU B 1 610 ? 2.393 24.891 -9.273 1 96 610 LEU B O 1
ATOM 11166 N N . GLY B 1 611 ? 3.506 25.875 -7.633 1 95.88 611 GLY B N 1
ATOM 11167 C CA . GLY B 1 611 ? 4.75 25.156 -7.824 1 95.88 611 GLY B CA 1
ATOM 11168 C C . GLY B 1 611 ? 5.68 25.812 -8.82 1 95.88 611 GLY B C 1
ATOM 11169 O O . GLY B 1 611 ? 6.902 25.688 -8.727 1 95.88 611 GLY B O 1
ATOM 11170 N N . PHE B 1 612 ? 5.141 26.547 -9.789 1 95.31 612 PHE B N 1
ATOM 11171 C CA . PHE B 1 612 ? 5.938 27.047 -10.898 1 95.31 612 PHE B CA 1
ATOM 11172 C C . PHE B 1 612 ? 6.922 28.109 -10.422 1 95.31 612 PHE B C 1
ATOM 11174 O O . PHE B 1 612 ? 8.133 27.922 -10.523 1 95.31 612 PHE B O 1
ATOM 11181 N N . VAL B 1 613 ? 6.406 29.172 -9.883 1 95.44 613 VAL B N 1
ATOM 11182 C CA . VAL B 1 613 ? 7.273 30.281 -9.492 1 95.44 613 VAL B CA 1
ATOM 11183 C C . VAL B 1 613 ? 8.117 29.875 -8.289 1 95.44 613 VAL B C 1
ATOM 11185 O O . VAL B 1 613 ? 9.25 30.344 -8.125 1 95.44 613 VAL B O 1
ATOM 11188 N N . GLN B 1 614 ? 7.59 29.016 -7.469 1 97.19 614 GLN B N 1
ATOM 11189 C CA . GLN B 1 614 ? 8.352 28.547 -6.312 1 97.19 614 GLN B CA 1
ATOM 11190 C C . GLN B 1 614 ? 9.578 27.75 -6.742 1 97.19 614 GLN B C 1
ATOM 11192 O O . GLN B 1 614 ? 10.672 27.938 -6.211 1 97.19 614 GLN B O 1
ATOM 11197 N N . VAL B 1 615 ? 9.398 26.844 -7.711 1 97.62 615 VAL B N 1
ATOM 11198 C CA . VAL B 1 615 ? 10.516 26.047 -8.227 1 97.62 615 VAL B CA 1
ATOM 11199 C C . VAL B 1 615 ? 11.539 26.969 -8.883 1 97.62 615 VAL B C 1
ATOM 11201 O O . VAL B 1 615 ? 12.742 26.766 -8.75 1 97.62 615 VAL B O 1
ATOM 11204 N N . LEU B 1 616 ? 11.062 28 -9.57 1 97.25 616 LEU B N 1
ATOM 11205 C CA . LEU B 1 616 ? 11.953 28.984 -10.156 1 97.25 616 LEU B CA 1
ATOM 11206 C C . LEU B 1 616 ? 12.797 29.656 -9.078 1 97.25 616 LEU B C 1
ATOM 11208 O O . LEU B 1 616 ? 14 29.875 -9.273 1 97.25 616 LEU B O 1
ATOM 11212 N N . ASP B 1 617 ? 12.148 30.047 -7.98 1 97.5 617 ASP B N 1
ATOM 11213 C CA . ASP B 1 617 ? 12.875 30.672 -6.879 1 97.5 617 ASP B CA 1
ATOM 11214 C C . ASP B 1 617 ? 13.93 29.719 -6.316 1 97.5 617 ASP B C 1
ATOM 11216 O O . ASP B 1 617 ? 15.031 30.141 -5.957 1 97.5 617 ASP B O 1
ATOM 11220 N N . ILE B 1 618 ? 13.625 28.438 -6.203 1 98 618 ILE B N 1
ATOM 11221 C CA . ILE B 1 618 ? 14.57 27.438 -5.695 1 98 618 ILE B CA 1
ATOM 11222 C C . ILE B 1 618 ? 15.727 27.281 -6.676 1 98 618 ILE B C 1
ATOM 11224 O O . ILE B 1 618 ? 16.891 27.203 -6.266 1 98 618 ILE B O 1
ATOM 11228 N N . GLU B 1 619 ? 15.438 27.203 -7.977 1 97.94 619 GLU B N 1
ATOM 11229 C CA . GLU B 1 619 ? 16.469 27.109 -9 1 97.94 619 GLU B CA 1
ATOM 11230 C C . GLU B 1 619 ? 17.422 28.297 -8.93 1 97.94 619 GLU B C 1
ATOM 11232 O O . GLU B 1 619 ? 18.641 28.141 -9.008 1 97.94 619 GLU B O 1
ATOM 11237 N N . ASN B 1 620 ? 16.844 29.453 -8.805 1 98 620 ASN B N 1
ATOM 11238 C CA . ASN B 1 620 ? 17.656 30.656 -8.672 1 98 620 ASN B CA 1
ATOM 11239 C C . ASN B 1 620 ? 18.5 30.641 -7.398 1 98 620 ASN B C 1
ATOM 11241 O O . ASN B 1 620 ? 19.625 31.141 -7.387 1 98 620 ASN B O 1
ATOM 11245 N N . TYR B 1 621 ? 17.953 30.125 -6.348 1 98.38 621 TYR B N 1
ATOM 11246 C CA . TYR B 1 621 ? 18.703 30.031 -5.102 1 98.38 621 TYR B CA 1
ATOM 11247 C C . TYR B 1 621 ? 19.875 29.062 -5.25 1 98.38 621 TYR B C 1
ATOM 11249 O O . TYR B 1 621 ? 20.969 29.312 -4.734 1 98.38 621 TYR B O 1
ATOM 11257 N N . VAL B 1 622 ? 19.625 27.922 -5.875 1 98.25 622 VAL B N 1
ATOM 11258 C CA . VAL B 1 622 ? 20.703 26.984 -6.137 1 98.25 622 VAL B CA 1
ATOM 11259 C C . VAL B 1 622 ? 21.812 27.672 -6.926 1 98.25 622 VAL B C 1
ATOM 11261 O O . VAL B 1 622 ? 23 27.5 -6.625 1 98.25 622 VAL B O 1
ATOM 11264 N N . THR B 1 623 ? 21.453 28.469 -7.938 1 97.62 623 THR B N 1
ATOM 11265 C CA . THR B 1 623 ? 22.422 29.234 -8.711 1 97.62 623 THR B CA 1
ATOM 11266 C C . THR B 1 623 ? 23.203 30.188 -7.812 1 97.62 623 THR B C 1
ATOM 11268 O O . THR B 1 623 ? 24.422 30.297 -7.922 1 97.62 623 THR B O 1
ATOM 11271 N N . TYR B 1 624 ? 22.516 30.859 -6.961 1 98 624 TYR B N 1
ATOM 11272 C CA . TYR B 1 624 ? 23.156 31.75 -6 1 98 624 TYR B CA 1
ATOM 11273 C C . TYR B 1 624 ? 24.141 31 -5.113 1 98 624 TYR B C 1
ATOM 11275 O O . TYR B 1 624 ? 25.266 31.453 -4.914 1 98 624 TYR B O 1
ATOM 11283 N N . LEU B 1 625 ? 23.688 29.875 -4.559 1 98.19 625 LEU B N 1
ATOM 11284 C CA . LEU B 1 625 ? 24.531 29.062 -3.695 1 98.19 625 LEU B CA 1
ATOM 11285 C C . LEU B 1 625 ? 25.828 28.688 -4.41 1 98.19 625 LEU B C 1
ATOM 11287 O O . LEU B 1 625 ? 26.906 28.672 -3.803 1 98.19 625 LEU B O 1
ATOM 11291 N N . LYS B 1 626 ? 25.75 28.359 -5.641 1 97.44 626 LYS B N 1
ATOM 11292 C CA . LYS B 1 626 ? 26.891 27.906 -6.418 1 97.44 626 LYS B CA 1
ATOM 11293 C C . LYS B 1 626 ? 27.906 29.031 -6.605 1 97.44 626 LYS B C 1
ATOM 11295 O O . LYS B 1 626 ? 29.062 28.781 -6.969 1 97.44 626 LYS B O 1
ATOM 11300 N N . THR B 1 627 ? 27.531 30.297 -6.359 1 97.25 627 THR B N 1
ATOM 11301 C CA . THR B 1 627 ? 28.453 31.422 -6.457 1 97.25 627 THR B CA 1
ATOM 11302 C C . THR B 1 627 ? 29.203 31.625 -5.141 1 97.25 627 THR B C 1
ATOM 11304 O O . THR B 1 627 ? 30.172 32.375 -5.082 1 97.25 627 THR B O 1
ATOM 11307 N N . GLN B 1 628 ? 28.75 30.984 -4.086 1 97.44 628 GLN B N 1
ATOM 11308 C CA . GLN B 1 628 ? 29.375 31.156 -2.781 1 97.44 628 GLN B CA 1
ATOM 11309 C C . GLN B 1 628 ? 30.609 30.266 -2.648 1 97.44 628 GLN B C 1
ATOM 11311 O O . GLN B 1 628 ? 30.547 29.062 -2.898 1 97.44 628 GLN B O 1
ATOM 11316 N N . GLY B 1 629 ? 31.656 30.781 -2.203 1 97.25 629 GLY B N 1
ATOM 11317 C CA . GLY B 1 629 ? 32.938 30.062 -2.1 1 97.25 629 GLY B CA 1
ATOM 11318 C C . GLY B 1 629 ? 32.875 28.938 -1.083 1 97.25 629 GLY B C 1
ATOM 11319 O O . GLY B 1 629 ? 33.656 27.984 -1.176 1 97.25 629 GLY B O 1
ATOM 11320 N N . TYR B 1 630 ? 32 28.922 -0.163 1 98 630 TYR B N 1
ATOM 11321 C CA . TYR B 1 630 ? 31.953 27.953 0.917 1 98 630 TYR B CA 1
ATOM 11322 C C . TYR B 1 630 ? 31.031 26.797 0.57 1 98 630 TYR B C 1
ATOM 11324 O O . TYR B 1 630 ? 30.797 25.906 1.393 1 98 630 TYR B O 1
ATOM 11332 N N . VAL B 1 631 ? 30.469 26.75 -0.652 1 98.44 631 VAL B N 1
ATOM 11333 C CA . VAL B 1 631 ? 29.516 25.719 -1.04 1 98.44 631 VAL B CA 1
ATOM 11334 C C . VAL B 1 631 ? 30.188 24.719 -1.966 1 98.44 631 VAL B C 1
ATOM 11336 O O . VAL B 1 631 ? 30.859 25.094 -2.928 1 98.44 631 VAL B O 1
ATOM 11339 N N . ASP B 1 632 ? 30.125 23.438 -1.608 1 98.19 632 ASP B N 1
ATOM 11340 C CA . ASP B 1 632 ? 30.469 22.375 -2.549 1 98.19 632 ASP B CA 1
ATOM 11341 C C . ASP B 1 632 ? 29.391 22.203 -3.615 1 98.19 632 ASP B C 1
ATOM 11343 O O . ASP B 1 632 ? 28.344 21.594 -3.363 1 98.19 632 ASP B O 1
ATOM 11347 N N . THR B 1 633 ? 29.656 22.656 -4.766 1 97.62 633 THR B N 1
ATOM 11348 C CA . THR B 1 633 ? 28.641 22.781 -5.812 1 97.62 633 THR B CA 1
ATOM 11349 C C . THR B 1 633 ? 28.172 21.406 -6.289 1 97.62 633 THR B C 1
ATOM 11351 O O . THR B 1 633 ? 27.141 21.297 -6.938 1 97.62 633 THR B O 1
ATOM 11354 N N . ALA B 1 634 ? 28.906 20.344 -6.016 1 97.25 634 ALA B N 1
ATOM 11355 C CA . ALA B 1 634 ? 28.547 19 -6.422 1 97.25 634 ALA B CA 1
ATOM 11356 C C . ALA B 1 634 ? 27.688 18.312 -5.355 1 97.25 634 ALA B C 1
ATOM 11358 O O . ALA B 1 634 ? 27.156 17.219 -5.586 1 97.25 634 ALA B O 1
ATOM 11359 N N . LYS B 1 635 ? 27.547 18.953 -4.176 1 98.38 635 LYS B N 1
ATOM 11360 C CA . LYS B 1 635 ? 26.875 18.328 -3.045 1 98.38 635 LYS B CA 1
ATOM 11361 C C . LYS B 1 635 ? 25.734 19.188 -2.541 1 98.38 635 LYS B C 1
ATOM 11363 O O . LYS B 1 635 ? 25.656 19.516 -1.353 1 98.38 635 LYS B O 1
ATOM 11368 N N . ILE B 1 636 ? 24.781 19.484 -3.393 1 98.62 636 ILE B N 1
ATOM 11369 C CA . ILE B 1 636 ? 23.578 20.234 -3.047 1 98.62 636 ILE B CA 1
ATOM 11370 C C . ILE B 1 636 ? 22.359 19.312 -3.133 1 98.62 636 ILE B C 1
ATOM 11372 O O . ILE B 1 636 ? 22.188 18.594 -4.117 1 98.62 636 ILE B O 1
ATOM 11376 N N . ALA B 1 637 ? 21.609 19.266 -2.123 1 98.75 637 ALA B N 1
ATOM 11377 C CA . ALA B 1 637 ? 20.406 18.438 -2.066 1 98.75 637 ALA B CA 1
ATOM 11378 C C . ALA B 1 637 ? 19.188 19.281 -1.698 1 98.75 637 ALA B C 1
ATOM 11380 O O . ALA B 1 637 ? 19.328 20.406 -1.185 1 98.75 637 ALA B O 1
ATOM 11381 N N . VAL B 1 638 ? 18.016 18.797 -2.029 1 98.69 638 VAL B N 1
ATOM 11382 C CA . VAL B 1 638 ? 16.75 19.359 -1.58 1 98.69 638 VAL B CA 1
ATOM 11383 C C . VAL B 1 638 ? 15.961 18.328 -0.78 1 98.69 638 VAL B C 1
ATOM 11385 O O . VAL B 1 638 ? 15.969 17.141 -1.12 1 98.69 638 VAL B O 1
ATOM 11388 N N . TYR B 1 639 ? 15.391 18.719 0.296 1 98.5 639 TYR B N 1
ATOM 11389 C CA . TYR B 1 639 ? 14.602 17.859 1.172 1 98.5 639 TYR B CA 1
ATOM 11390 C C . TYR B 1 639 ? 13.367 18.594 1.686 1 98.5 639 TYR B C 1
ATOM 11392 O O . TYR B 1 639 ? 13.438 19.781 2.016 1 98.5 639 TYR B O 1
ATOM 11400 N N . GLY B 1 640 ? 12.258 17.938 1.709 1 98.25 640 GLY B N 1
ATOM 11401 C CA . GLY B 1 640 ? 11.055 18.516 2.301 1 98.25 640 GLY B CA 1
ATOM 11402 C C . GLY B 1 640 ? 9.992 17.484 2.619 1 98.25 640 GLY B C 1
ATOM 11403 O O . GLY B 1 640 ? 10.125 16.312 2.242 1 98.25 640 GLY B O 1
ATOM 11404 N N . TRP B 1 641 ? 8.969 17.875 3.322 1 97.94 641 TRP B N 1
ATOM 11405 C CA . TRP B 1 641 ? 7.844 17.047 3.744 1 97.94 641 TRP B CA 1
ATOM 11406 C C . TRP B 1 641 ? 6.516 17.703 3.377 1 97.94 641 TRP B C 1
ATOM 11408 O O . TRP B 1 641 ? 6.375 18.922 3.439 1 97.94 641 TRP B O 1
ATOM 11418 N N . GLY B 1 642 ? 5.508 16.906 3.047 1 97.88 642 GLY B N 1
ATOM 11419 C CA . GLY B 1 642 ? 4.246 17.484 2.609 1 97.88 642 GLY B CA 1
ATOM 11420 C C . GLY B 1 642 ? 4.383 18.359 1.388 1 97.88 642 GLY B C 1
ATOM 11421 O O . GLY B 1 642 ? 4.906 17.938 0.358 1 97.88 642 GLY B O 1
ATOM 11422 N N . TYR B 1 643 ? 4.016 19.594 1.506 1 98.19 643 TYR B N 1
ATOM 11423 C CA . TYR B 1 643 ? 4.211 20.547 0.412 1 98.19 643 TYR B CA 1
ATOM 11424 C C . TYR B 1 643 ? 5.691 20.719 0.099 1 98.19 643 TYR B C 1
ATOM 11426 O O . TYR B 1 643 ? 6.07 20.891 -1.061 1 98.19 643 TYR B O 1
ATOM 11434 N N . GLY B 1 644 ? 6.551 20.719 1.12 1 98.19 644 GLY B N 1
ATOM 11435 C CA . GLY B 1 644 ? 7.984 20.719 0.872 1 98.19 644 GLY B CA 1
ATOM 11436 C C . GLY B 1 644 ? 8.453 19.516 0.076 1 98.19 644 GLY B C 1
ATOM 11437 O O . GLY B 1 644 ? 9.367 19.625 -0.745 1 98.19 644 GLY B O 1
ATOM 11438 N N . GLY B 1 645 ? 7.832 18.328 0.394 1 98.62 645 GLY B N 1
ATOM 11439 C CA . GLY B 1 645 ? 8.102 17.156 -0.413 1 98.62 645 GLY B CA 1
ATOM 11440 C C . GLY B 1 645 ? 7.688 17.312 -1.863 1 98.62 645 GLY B C 1
ATOM 11441 O O . GLY B 1 645 ? 8.398 16.875 -2.771 1 98.62 645 GLY B O 1
ATOM 11442 N N . TYR B 1 646 ? 6.535 17.938 -2.088 1 98.62 646 TYR B N 1
ATOM 11443 C CA . TYR B 1 646 ? 6.066 18.281 -3.426 1 98.62 646 TYR B CA 1
ATOM 11444 C C . TYR B 1 646 ? 7.078 19.156 -4.148 1 98.62 646 TYR B C 1
ATOM 11446 O O . TYR B 1 646 ? 7.465 18.875 -5.285 1 98.62 646 TYR B O 1
ATOM 11454 N N . LEU B 1 647 ? 7.582 20.188 -3.479 1 98.38 647 LEU B N 1
ATOM 11455 C CA . LEU B 1 647 ? 8.539 21.094 -4.098 1 98.38 647 LEU B CA 1
ATOM 11456 C C . LEU B 1 647 ? 9.859 20.391 -4.375 1 98.38 647 LEU B C 1
ATOM 11458 O O . LEU B 1 647 ? 10.523 20.672 -5.379 1 98.38 647 LEU B O 1
ATOM 11462 N N . SER B 1 648 ? 10.273 19.547 -3.428 1 98.56 648 SER B N 1
ATOM 11463 C CA . SER B 1 648 ? 11.477 18.75 -3.658 1 98.56 648 SER B CA 1
ATOM 11464 C C . SER B 1 648 ? 11.352 17.906 -4.922 1 98.56 648 SER B C 1
ATOM 11466 O O . SER B 1 648 ? 12.227 17.953 -5.789 1 98.56 648 SER B O 1
ATOM 11468 N N . ALA B 1 649 ? 10.242 17.219 -5.051 1 98.69 649 ALA B N 1
ATOM 11469 C CA . ALA B 1 649 ? 10 16.375 -6.215 1 98.69 649 ALA B CA 1
ATOM 11470 C C . ALA B 1 649 ? 9.891 17.203 -7.488 1 98.69 649 ALA B C 1
ATOM 11472 O O . ALA B 1 649 ? 10.438 16.844 -8.531 1 98.69 649 ALA B O 1
ATOM 11473 N N . MET B 1 650 ? 9.188 18.344 -7.387 1 98.38 650 MET B N 1
ATOM 11474 C CA . MET B 1 650 ? 9.047 19.234 -8.531 1 98.38 650 MET B CA 1
ATOM 11475 C C . MET B 1 650 ? 10.398 19.766 -8.984 1 98.38 650 MET B C 1
ATOM 11477 O O . MET B 1 650 ? 10.656 19.875 -10.18 1 98.38 650 MET B O 1
ATOM 11481 N N . THR B 1 651 ? 11.227 20.109 -8.008 1 98.25 651 THR B N 1
ATOM 11482 C CA . THR B 1 651 ? 12.547 20.641 -8.312 1 98.25 651 THR B CA 1
ATOM 11483 C C . THR B 1 651 ? 13.406 19.609 -9.023 1 98.25 651 THR B C 1
ATOM 11485 O O . THR B 1 651 ? 14.039 19.906 -10.039 1 98.25 651 THR B O 1
ATOM 11488 N N . VAL B 1 652 ? 13.4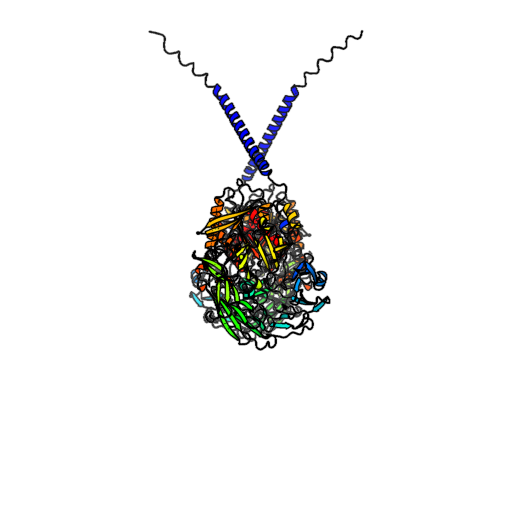22 18.391 -8.539 1 98.19 652 VAL B N 1
ATOM 11489 C CA . VAL B 1 652 ? 14.148 17.297 -9.18 1 98.19 652 VAL B CA 1
ATOM 11490 C C . VAL B 1 652 ? 13.562 17.031 -10.562 1 98.19 652 VAL B C 1
ATOM 11492 O O . VAL B 1 652 ? 14.305 16.891 -11.539 1 98.19 652 VAL B O 1
ATOM 11495 N N . GLY B 1 653 ? 12.234 17.016 -10.672 1 97.56 653 GLY B N 1
ATOM 11496 C CA . GLY B 1 653 ? 11.547 16.75 -11.922 1 97.56 653 GLY B CA 1
ATOM 11497 C C . GLY B 1 653 ? 11.812 17.797 -12.984 1 97.56 653 GLY B C 1
ATOM 11498 O O . GLY B 1 653 ? 11.805 17.5 -14.18 1 97.56 653 GLY B O 1
ATOM 11499 N N . SER B 1 654 ? 12 19.016 -12.555 1 94.44 654 SER B N 1
ATOM 11500 C CA . SER B 1 654 ? 12.289 20.094 -13.516 1 94.44 654 SER B CA 1
ATOM 11501 C C . SER B 1 654 ? 13.625 19.859 -14.211 1 94.44 654 SER B C 1
ATOM 11503 O O . SER B 1 654 ? 13.812 20.281 -15.352 1 94.44 654 SER B O 1
ATOM 11505 N N . GLY B 1 655 ? 14.562 19.328 -13.492 1 92.69 655 GLY B N 1
ATOM 11506 C CA . GLY B 1 655 ? 15.867 19.016 -14.055 1 92.69 655 GLY B CA 1
ATOM 11507 C C . GLY B 1 655 ? 16.766 20.219 -14.203 1 92.69 655 GLY B C 1
ATOM 11508 O O . GLY B 1 655 ? 17.938 20.094 -14.578 1 92.69 655 GLY B O 1
ATOM 11509 N N . LYS B 1 656 ? 16.328 21.359 -13.891 1 92.38 656 LYS B N 1
ATOM 11510 C CA . LYS B 1 656 ? 17.062 22.594 -14.141 1 92.38 656 LYS B CA 1
ATOM 11511 C C . LYS B 1 656 ? 17.953 22.953 -12.953 1 92.38 656 LYS B C 1
ATOM 11513 O O . LYS B 1 656 ? 19.016 23.562 -13.117 1 92.38 656 LYS B O 1
ATOM 11518 N N . ALA B 1 657 ? 17.516 22.578 -11.758 1 89.31 657 ALA B N 1
ATOM 11519 C CA . ALA B 1 657 ? 18.266 22.938 -10.562 1 89.31 657 ALA B CA 1
ATOM 11520 C C . ALA B 1 657 ? 19.562 22.125 -10.477 1 89.31 657 ALA B C 1
ATOM 11522 O O . ALA B 1 657 ? 20.531 22.547 -9.828 1 89.31 657 ALA B O 1
ATOM 11523 N N . LYS B 1 658 ? 19.656 21.016 -11.055 1 91.44 658 LYS B N 1
ATOM 11524 C CA . LYS B 1 658 ? 20.828 20.125 -11.094 1 91.44 658 LYS B CA 1
ATOM 11525 C C . LYS B 1 658 ? 21.328 19.828 -9.688 1 91.44 658 LYS B C 1
ATOM 11527 O O . LYS B 1 658 ? 22.516 19.984 -9.398 1 91.44 658 LYS B O 1
ATOM 11532 N N . VAL B 1 659 ? 20.469 19.516 -8.812 1 97.5 659 VAL B N 1
ATOM 11533 C CA . VAL B 1 659 ? 20.844 19.078 -7.473 1 97.5 659 VAL B CA 1
ATOM 11534 C C . VAL B 1 659 ? 21.266 17.609 -7.504 1 97.5 659 VAL B C 1
ATOM 11536 O O . VAL B 1 659 ? 20.844 16.859 -8.391 1 97.5 659 VAL B O 1
ATOM 11539 N N . LYS B 1 660 ? 22.078 17.234 -6.57 1 98.19 660 LYS B N 1
ATOM 11540 C CA . LYS B 1 660 ? 22.594 15.875 -6.523 1 98.19 660 LYS B CA 1
ATOM 11541 C C . LYS B 1 660 ? 21.547 14.906 -5.984 1 98.19 660 LYS B C 1
ATOM 11543 O O . LYS B 1 660 ? 21.484 13.75 -6.406 1 98.19 660 LYS B O 1
ATOM 11548 N N . LEU B 1 661 ? 20.719 15.375 -5.051 1 98.56 661 LEU B N 1
ATOM 11549 C CA . LEU B 1 661 ? 19.781 14.523 -4.336 1 98.56 661 LEU B CA 1
ATOM 11550 C C . LEU B 1 661 ? 18.484 15.281 -4.035 1 98.56 661 LEU B C 1
ATOM 11552 O O . LEU B 1 661 ? 18.531 16.453 -3.641 1 98.56 661 LEU B O 1
ATOM 11556 N N . GLY B 1 662 ? 17.375 14.656 -4.32 1 98.69 662 GLY B N 1
ATOM 11557 C CA . GLY B 1 662 ? 16.094 15.086 -3.811 1 98.69 662 GLY B CA 1
ATOM 11558 C C . GLY B 1 662 ? 15.43 14.062 -2.906 1 98.69 662 GLY B C 1
ATOM 11559 O O . GLY B 1 662 ? 15.438 12.867 -3.205 1 98.69 662 GLY B O 1
ATOM 11560 N N . ILE B 1 663 ? 14.961 14.492 -1.749 1 98.81 663 ILE B N 1
ATOM 11561 C CA . ILE B 1 663 ? 14.188 13.641 -0.848 1 98.81 663 ILE B CA 1
ATOM 11562 C C . ILE B 1 663 ? 12.797 14.234 -0.647 1 98.81 663 ILE B C 1
ATOM 11564 O O . ILE B 1 663 ? 12.656 15.406 -0.302 1 98.81 663 ILE B O 1
ATOM 11568 N N . ALA B 1 664 ? 11.781 13.461 -0.863 1 98.81 664 ALA B N 1
ATOM 11569 C CA . ALA B 1 664 ? 10.398 13.898 -0.734 1 98.81 664 ALA B CA 1
ATOM 11570 C C . ALA B 1 664 ? 9.648 13.07 0.308 1 98.81 664 ALA B C 1
ATOM 11572 O O . ALA B 1 664 ? 9.43 11.875 0.115 1 98.81 664 ALA B O 1
ATOM 11573 N N . GLY B 1 665 ? 9.266 13.711 1.388 1 98.69 665 GLY B N 1
ATOM 11574 C CA . GLY B 1 665 ? 8.414 13.078 2.383 1 98.69 665 GLY B CA 1
ATOM 11575 C C . GLY B 1 665 ? 6.938 13.383 2.188 1 98.69 665 GLY B C 1
ATOM 11576 O O . GLY B 1 665 ? 6.535 14.547 2.168 1 98.69 665 GLY B O 1
ATOM 11577 N N . ALA B 1 666 ? 6.113 12.391 1.989 1 98.56 666 ALA B N 1
ATOM 11578 C CA . ALA B 1 666 ? 4.656 12.438 1.861 1 98.56 666 ALA B CA 1
ATOM 11579 C C . ALA B 1 666 ? 4.23 13.531 0.884 1 98.56 666 ALA B C 1
ATOM 11581 O O . ALA B 1 666 ? 3.385 14.367 1.207 1 98.56 666 ALA B O 1
ATOM 11582 N N . PRO B 1 667 ? 4.766 13.555 -0.3 1 98.62 667 PRO B N 1
ATOM 11583 C CA . PRO B 1 667 ? 4.52 14.641 -1.248 1 98.62 667 PRO B CA 1
ATOM 11584 C C . PRO B 1 667 ? 3.15 14.547 -1.919 1 98.62 667 PRO B C 1
ATOM 11586 O O . PRO B 1 667 ? 2.674 13.438 -2.195 1 98.62 667 PRO B O 1
ATOM 11589 N N . ASN B 1 668 ? 2.537 15.695 -2.156 1 98.12 668 ASN B N 1
ATOM 11590 C CA . ASN B 1 668 ? 1.577 15.758 -3.252 1 98.12 668 ASN B CA 1
ATOM 11591 C C . ASN B 1 668 ? 2.262 15.586 -4.605 1 98.12 668 ASN B C 1
ATOM 11593 O O . ASN B 1 668 ? 3.361 16.109 -4.82 1 98.12 668 ASN B O 1
ATOM 11597 N N . THR B 1 669 ? 1.702 14.836 -5.48 1 98.25 669 THR B N 1
ATOM 11598 C CA . THR B 1 669 ? 2.348 14.633 -6.77 1 98.25 669 THR B CA 1
ATOM 11599 C C . THR B 1 669 ? 1.436 15.078 -7.91 1 98.25 669 THR B C 1
ATOM 11601 O O . THR B 1 669 ? 1.896 15.297 -9.031 1 98.25 669 THR B O 1
ATOM 11604 N N . ASN B 1 670 ? 0.146 15.133 -7.672 1 97.81 670 ASN B N 1
ATOM 11605 C CA . ASN B 1 670 ? -0.894 15.609 -8.578 1 97.81 670 ASN B CA 1
ATOM 11606 C C . ASN B 1 670 ? -2.076 16.203 -7.816 1 97.81 670 ASN B C 1
ATOM 11608 O O . ASN B 1 670 ? -2.701 15.516 -7.004 1 97.81 670 ASN B O 1
ATOM 11612 N N . TRP B 1 671 ? -2.377 17.422 -8.125 1 97.81 671 TRP B N 1
ATOM 11613 C CA . TRP B 1 671 ? -3.34 18.156 -7.309 1 97.81 671 TRP B CA 1
ATOM 11614 C C . TRP B 1 671 ? -4.762 17.672 -7.578 1 97.81 671 TRP B C 1
ATOM 11616 O O . TRP B 1 671 ? -5.684 17.984 -6.82 1 97.81 671 TRP B O 1
ATOM 11626 N N . ILE B 1 672 ? -5.02 16.859 -8.586 1 97.19 672 ILE B N 1
ATOM 11627 C CA . ILE B 1 672 ? -6.336 16.266 -8.789 1 97.19 672 ILE B CA 1
ATOM 11628 C C . ILE B 1 672 ? -6.566 15.156 -7.754 1 97.19 672 ILE B C 1
ATOM 11630 O O . ILE B 1 672 ? -7.691 14.672 -7.594 1 97.19 672 ILE B O 1
ATOM 11634 N N . PHE B 1 673 ? -5.414 14.703 -7.074 1 97.5 673 PHE B N 1
ATOM 11635 C CA . PHE B 1 673 ? -5.516 13.68 -6.043 1 97.5 673 PHE B CA 1
ATOM 11636 C C . PHE B 1 673 ? -5.848 14.297 -4.691 1 97.5 673 PHE B C 1
ATOM 11638 O O . PHE B 1 673 ? -6.141 13.586 -3.729 1 97.5 673 PHE B O 1
ATOM 11645 N N . TYR B 1 674 ? -5.797 15.609 -4.52 1 97.56 674 TYR B N 1
ATOM 11646 C CA . TYR B 1 674 ? -5.926 16.266 -3.223 1 97.56 674 TYR B CA 1
ATOM 11647 C C . TYR B 1 674 ? -7.324 16.844 -3.047 1 97.56 674 TYR B C 1
ATOM 11649 O O . TYR B 1 674 ? -8.109 16.875 -3.994 1 97.56 674 TYR B O 1
ATOM 11657 N N . ASP B 1 675 ? -7.664 17.234 -1.873 1 97.75 675 ASP B N 1
ATOM 11658 C CA . ASP B 1 675 ? -9.031 17.641 -1.562 1 97.75 675 ASP B CA 1
ATOM 11659 C C . ASP B 1 675 ? -9.398 18.922 -2.305 1 97.75 675 ASP B C 1
ATOM 11661 O O . ASP B 1 675 ? -8.523 19.703 -2.693 1 97.75 675 ASP B O 1
ATOM 11665 N N . SER B 1 676 ? -10.633 19.141 -2.447 1 97.81 676 SER B N 1
ATOM 11666 C CA . SER B 1 676 ? -11.172 20.25 -3.23 1 97.81 676 SER B CA 1
ATOM 11667 C C . SER B 1 676 ? -10.844 21.594 -2.594 1 97.81 676 SER B C 1
ATOM 11669 O O . SER B 1 676 ? -10.508 22.562 -3.293 1 97.81 676 SER B O 1
ATOM 11671 N N . VAL B 1 677 ? -10.883 21.719 -1.235 1 97.81 677 VAL B N 1
ATOM 11672 C CA . VAL B 1 677 ? -10.711 23 -0.548 1 97.81 677 VAL B CA 1
ATOM 11673 C C . VAL B 1 677 ? -9.32 23.562 -0.834 1 97.81 677 VAL B C 1
ATOM 11675 O O . VAL B 1 677 ? -9.18 24.703 -1.285 1 97.81 677 VAL B O 1
ATOM 11678 N N . TYR B 1 678 ? -8.359 22.781 -0.639 1 97.81 678 TYR B N 1
ATOM 11679 C CA . TYR B 1 678 ? -6.984 23.234 -0.813 1 97.81 678 TYR B CA 1
ATOM 11680 C C . TYR B 1 678 ? -6.664 23.469 -2.287 1 97.81 678 TYR B C 1
ATOM 11682 O O . TYR B 1 678 ? -6.152 24.516 -2.664 1 97.81 678 TYR B O 1
ATOM 11690 N N . SER B 1 679 ? -6.922 22.5 -3.135 1 98 679 SER B N 1
ATOM 11691 C CA . SER B 1 679 ? -6.559 22.562 -4.547 1 98 679 SER B CA 1
ATOM 11692 C C . SER B 1 679 ? -7.238 23.734 -5.238 1 98 679 SER B C 1
ATOM 11694 O O . SER B 1 679 ? -6.605 24.453 -6.012 1 98 679 SER B O 1
ATOM 11696 N N . GLU B 1 680 ? -8.523 23.984 -4.918 1 97.88 680 GLU B N 1
ATOM 11697 C CA . GLU B 1 680 ? -9.273 25.016 -5.617 1 97.88 680 GLU B CA 1
ATOM 11698 C C . GLU B 1 680 ? -8.906 26.406 -5.098 1 97.88 680 GLU B C 1
ATOM 11700 O O . GLU B 1 680 ? -9.031 27.391 -5.824 1 97.88 680 GLU B O 1
ATOM 11705 N N . ARG B 1 681 ? -8.461 26.469 -3.84 1 97.62 681 ARG B N 1
ATOM 11706 C CA . ARG B 1 681 ? -7.977 27.734 -3.309 1 97.62 681 ARG B CA 1
ATOM 11707 C C . ARG B 1 681 ? -6.848 28.297 -4.172 1 97.62 681 ARG B C 1
ATOM 11709 O O . ARG B 1 681 ? -6.852 29.484 -4.516 1 97.62 681 ARG B O 1
ATOM 11716 N N . TYR B 1 682 ? -5.984 27.438 -4.594 1 97.94 682 TYR B N 1
ATOM 11717 C CA . TYR B 1 682 ? -4.762 27.906 -5.23 1 97.94 682 TYR B CA 1
ATOM 11718 C C . TYR B 1 682 ? -4.824 27.719 -6.742 1 97.94 682 TYR B C 1
ATOM 11720 O O . TYR B 1 682 ? -4.207 28.484 -7.492 1 97.94 682 TYR B O 1
ATOM 11728 N N . LEU B 1 683 ? -5.625 26.719 -7.211 1 98.12 683 LEU B N 1
ATOM 11729 C CA . LEU B 1 683 ? -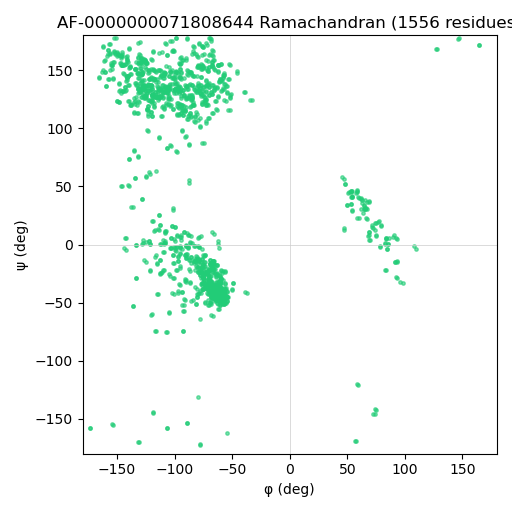5.57 26.359 -8.625 1 98.12 683 LEU B CA 1
ATOM 11730 C C . LEU B 1 683 ? -6.941 26.5 -9.273 1 98.12 683 LEU B C 1
ATOM 11732 O O . LEU B 1 683 ? -7.094 26.266 -10.477 1 98.12 683 LEU B O 1
ATOM 11736 N N . SER B 1 684 ? -7.887 26.953 -8.547 1 96.94 684 SER B N 1
ATOM 11737 C CA . SER B 1 684 ? -9.258 26.891 -9.039 1 96.94 684 SER B CA 1
ATOM 11738 C C . SER B 1 684 ? -9.648 25.469 -9.391 1 96.94 684 SER B C 1
ATOM 11740 O O . SER B 1 684 ? -9.023 24.516 -8.922 1 96.94 684 SER B O 1
ATOM 11742 N N . THR B 1 685 ? -10.773 25.234 -10.055 1 95.5 685 THR B N 1
ATOM 11743 C CA . THR B 1 685 ? -11.211 23.875 -10.375 1 95.5 685 THR B CA 1
ATOM 11744 C C . THR B 1 685 ? -10.406 23.312 -11.539 1 95.5 685 THR B C 1
ATOM 11746 O O . THR B 1 685 ? -9.898 24.062 -12.383 1 95.5 685 THR B O 1
ATOM 11749 N N . TYR B 1 686 ? -10.273 22.016 -11.539 1 93.25 686 TYR B N 1
ATOM 11750 C CA . TYR B 1 686 ? -9.562 21.344 -12.625 1 93.25 686 TYR B CA 1
ATOM 11751 C C . TYR B 1 686 ? -10.188 21.688 -13.977 1 93.25 686 TYR B C 1
ATOM 11753 O O . TYR B 1 686 ? -9.477 21.875 -14.961 1 93.25 686 TYR B O 1
ATOM 11761 N N . ALA B 1 687 ? -11.5 21.797 -14.086 1 94.56 687 ALA B N 1
ATOM 11762 C CA . ALA B 1 687 ? -12.211 22.094 -15.328 1 94.56 687 ALA B CA 1
ATOM 11763 C C . ALA B 1 687 ? -11.844 23.469 -15.859 1 94.56 687 ALA B C 1
ATOM 11765 O O . ALA B 1 687 ? -11.719 23.672 -17.062 1 94.56 687 ALA B O 1
ATOM 11766 N N . THR B 1 688 ? -11.609 24.453 -14.977 1 95.75 688 THR B N 1
ATOM 11767 C CA . THR B 1 688 ? -11.406 25.828 -15.406 1 95.75 688 THR B CA 1
ATOM 11768 C C . THR B 1 688 ? -9.922 26.141 -15.508 1 95.75 688 THR B C 1
ATOM 11770 O O . THR B 1 688 ? -9.539 27.172 -16.062 1 95.75 688 THR B O 1
ATOM 11773 N N . ASN B 1 689 ? -9.07 25.312 -14.961 1 97.69 689 ASN B N 1
ATOM 11774 C CA . ASN B 1 689 ? -7.633 25.562 -14.969 1 97.69 689 ASN B CA 1
ATOM 11775 C C . ASN B 1 689 ? -6.844 24.281 -15.227 1 97.69 689 ASN B C 1
ATOM 11777 O O . ASN B 1 689 ? -5.949 23.938 -14.453 1 97.69 689 ASN B O 1
ATOM 11781 N N . ARG B 1 690 ? -7.18 23.547 -16.234 1 96.44 690 ARG B N 1
ATOM 11782 C CA . ARG B 1 690 ? -6.539 22.281 -16.578 1 96.44 690 ARG B CA 1
ATOM 11783 C C . ARG B 1 690 ? -5.035 22.453 -16.75 1 96.44 690 ARG B C 1
ATOM 11785 O O . ARG B 1 690 ? -4.242 21.641 -16.281 1 96.44 690 ARG B O 1
ATOM 11792 N N . GLN B 1 691 ? -4.645 23.484 -17.422 1 97.25 691 GLN B N 1
ATOM 11793 C CA . GLN B 1 691 ? -3.23 23.734 -17.688 1 97.25 691 GLN B CA 1
ATOM 11794 C C . GLN B 1 691 ? -2.457 23.938 -16.391 1 97.25 691 GLN B C 1
ATOM 11796 O O . GLN B 1 691 ? -1.349 23.422 -16.234 1 97.25 691 GLN B O 1
ATOM 11801 N N . GLY B 1 692 ? -3.023 24.75 -15.477 1 97.81 692 GLY B N 1
ATOM 11802 C CA . GLY B 1 692 ? -2.379 24.953 -14.188 1 97.81 692 GLY B CA 1
ATOM 11803 C C . GLY B 1 692 ? -2.162 23.672 -13.422 1 97.81 692 GLY B C 1
ATOM 11804 O O . GLY B 1 692 ? -1.099 23.469 -12.828 1 97.81 692 GLY B O 1
ATOM 11805 N N . TYR B 1 693 ? -3.215 22.797 -13.492 1 97.44 693 TYR B N 1
ATOM 11806 C CA . TYR B 1 693 ? -3.111 21.5 -12.828 1 97.44 693 TYR B CA 1
ATOM 11807 C C . TYR B 1 693 ? -2.037 20.641 -13.477 1 97.44 693 TYR B C 1
ATOM 11809 O O . TYR B 1 693 ? -1.254 19.984 -12.781 1 97.44 693 TYR B O 1
ATOM 11817 N N . GLU B 1 694 ? -1.947 20.656 -14.789 1 96.94 694 GLU B N 1
ATOM 11818 C CA . GLU B 1 694 ? -0.968 19.844 -15.508 1 96.94 694 GLU B CA 1
ATOM 11819 C C . GLU B 1 694 ? 0.453 20.344 -15.25 1 96.94 694 GLU B C 1
ATOM 11821 O O . GLU B 1 694 ? 1.366 19.531 -15.047 1 96.94 694 GLU B O 1
ATOM 11826 N N . GLU B 1 695 ? 0.608 21.625 -15.219 1 97.06 695 GLU B N 1
ATOM 11827 C CA . GLU B 1 695 ? 1.924 22.203 -14.969 1 97.06 695 GLU B CA 1
ATOM 11828 C C . GLU B 1 695 ? 2.369 21.969 -13.531 1 97.06 695 GLU B C 1
ATOM 11830 O O . GLU B 1 695 ? 3.566 21.844 -13.258 1 97.06 695 GLU B O 1
ATOM 11835 N N . ALA B 1 696 ? 1.427 21.828 -12.664 1 98.06 696 ALA B N 1
ATOM 11836 C CA . ALA B 1 696 ? 1.719 21.672 -11.234 1 98.06 696 ALA B CA 1
ATOM 11837 C C . ALA B 1 696 ? 1.916 20.203 -10.875 1 98.06 696 ALA B C 1
ATOM 11839 O O . ALA B 1 696 ? 2.229 19.875 -9.727 1 98.06 696 ALA B O 1
ATOM 11840 N N . SER B 1 697 ? 1.771 19.312 -11.812 1 97.75 697 SER B N 1
ATOM 11841 C CA . SER B 1 697 ? 1.855 17.875 -11.531 1 97.75 697 SER B CA 1
ATOM 11842 C C . SER B 1 697 ? 3.287 17.375 -11.672 1 97.75 697 SER B C 1
ATOM 11844 O O . SER B 1 697 ? 3.9 17.516 -12.727 1 97.75 697 SER B O 1
ATOM 11846 N N . VAL B 1 698 ? 3.82 16.703 -10.625 1 98.19 698 VAL B N 1
ATOM 11847 C CA . VAL B 1 698 ? 5.129 16.062 -10.656 1 98.19 698 VAL B CA 1
ATOM 11848 C C . VAL B 1 698 ? 5.141 14.977 -11.719 1 98.19 698 VAL B C 1
ATOM 11850 O O . VAL B 1 698 ? 6.168 14.727 -12.359 1 98.19 698 VAL B O 1
ATOM 11853 N N . LEU B 1 699 ? 3.996 14.297 -11.977 1 97.69 699 LEU B N 1
ATOM 11854 C CA . LEU B 1 699 ? 3.857 13.133 -12.844 1 97.69 699 LEU B CA 1
ATOM 11855 C C . LEU B 1 699 ? 4.117 13.508 -14.297 1 97.69 699 LEU B C 1
ATOM 11857 O O . LEU B 1 699 ? 4.336 12.633 -15.141 1 97.69 699 LEU B O 1
ATOM 11861 N N . ASN B 1 700 ? 4.129 14.812 -14.586 1 96.62 700 ASN B N 1
ATOM 11862 C CA . ASN B 1 700 ? 4.406 15.273 -15.945 1 96.62 700 ASN B CA 1
ATOM 11863 C C . ASN B 1 700 ? 5.863 15.695 -16.109 1 96.62 700 ASN B C 1
ATOM 11865 O O . ASN B 1 700 ? 6.238 16.25 -17.141 1 96.62 700 ASN B O 1
ATOM 11869 N N . LYS B 1 701 ? 6.68 15.445 -15.125 1 96.5 701 LYS B N 1
ATOM 11870 C CA . LYS B 1 701 ? 8.07 15.875 -15.125 1 96.5 701 LYS B CA 1
ATOM 11871 C C . LYS B 1 701 ? 9.008 14.711 -14.82 1 96.5 701 LYS B C 1
ATOM 11873 O O . LYS B 1 701 ? 10.031 14.891 -14.156 1 96.5 701 LYS B O 1
ATOM 11878 N N . ILE B 1 702 ? 8.812 13.578 -15.266 1 96.62 702 ILE B N 1
ATOM 11879 C CA . ILE B 1 702 ? 9.445 12.336 -14.828 1 96.62 702 ILE B CA 1
ATOM 11880 C C . ILE B 1 702 ? 10.867 12.258 -15.375 1 96.62 702 ILE B C 1
ATOM 11882 O O . ILE B 1 702 ? 11.766 11.734 -14.719 1 96.62 702 ILE B O 1
ATOM 11886 N N . SER B 1 703 ? 11.18 12.789 -16.562 1 95.5 703 SER B N 1
ATOM 11887 C CA . SER B 1 703 ? 12.492 12.695 -17.188 1 95.5 703 SER B CA 1
ATOM 11888 C C . SER B 1 703 ? 13.555 13.406 -16.359 1 95.5 703 SER B C 1
ATOM 11890 O O . SER B 1 703 ? 14.727 13.039 -16.406 1 95.5 703 SER B O 1
ATOM 11892 N N . GLY B 1 704 ? 13.109 14.445 -15.586 1 96.25 704 GLY B N 1
ATOM 11893 C CA . GLY B 1 704 ? 14.039 15.195 -14.766 1 96.25 704 GLY B CA 1
ATOM 11894 C C . GLY B 1 704 ? 14.656 14.367 -13.656 1 96.25 704 GLY B C 1
ATOM 11895 O O . GLY B 1 704 ? 15.758 14.672 -13.18 1 96.25 704 GLY B O 1
ATOM 11896 N N . PHE B 1 705 ? 14.031 13.312 -13.297 1 97.75 705 PHE B N 1
ATOM 11897 C CA . PHE B 1 705 ? 14.484 12.469 -12.195 1 97.75 705 PHE B CA 1
ATOM 11898 C C . PHE B 1 705 ? 15.703 11.656 -12.594 1 97.75 705 PHE B C 1
ATOM 11900 O O . PHE B 1 705 ? 16.375 11.078 -11.742 1 97.75 705 PHE B O 1
ATOM 11907 N N . GLU B 1 706 ? 16.094 11.641 -13.836 1 95.31 706 GLU B N 1
ATOM 11908 C CA . GLU B 1 706 ? 17.25 10.891 -14.305 1 95.31 706 GLU B CA 1
ATOM 11909 C C . GLU B 1 706 ? 18.547 11.594 -13.914 1 95.31 706 GLU B C 1
ATOM 11911 O O . GLU B 1 706 ? 19.609 10.969 -13.859 1 95.31 706 GLU B O 1
ATOM 11916 N N . SER B 1 707 ? 18.422 12.859 -13.562 1 93.94 707 SER B N 1
ATOM 11917 C CA . SER B 1 707 ? 19.625 13.664 -13.391 1 93.94 707 SER B CA 1
ATOM 11918 C C . SER B 1 707 ? 20 13.789 -11.922 1 93.94 707 SER B C 1
ATOM 11920 O O . SER B 1 707 ? 21.031 14.383 -11.586 1 93.94 707 SER B O 1
ATOM 11922 N N . SER B 1 708 ? 19.203 13.273 -11.016 1 96.81 708 SER B N 1
ATOM 11923 C CA . SER B 1 708 ? 19.438 13.359 -9.578 1 96.81 708 SER B CA 1
ATOM 11924 C C . SER B 1 708 ? 19.109 12.031 -8.891 1 96.81 708 SER B C 1
ATOM 11926 O O . SER B 1 708 ? 18.281 11.266 -9.367 1 96.81 708 SER B O 1
ATOM 11928 N N . ASP B 1 709 ? 19.891 11.75 -7.832 1 97.81 709 ASP B N 1
ATOM 11929 C CA . ASP B 1 709 ? 19.359 10.727 -6.934 1 97.81 709 ASP B CA 1
ATOM 11930 C C . ASP B 1 709 ? 18.031 11.172 -6.312 1 97.81 709 ASP B C 1
ATOM 11932 O O . ASP B 1 709 ? 17.797 12.367 -6.137 1 97.81 709 ASP B O 1
ATOM 11936 N N . PHE B 1 710 ? 17.188 10.234 -6.035 1 98.62 710 PHE B N 1
ATOM 11937 C CA . PHE B 1 710 ? 15.883 10.586 -5.496 1 98.62 710 PHE B CA 1
ATOM 11938 C C . PHE B 1 710 ? 15.43 9.562 -4.465 1 98.62 710 PHE B C 1
ATOM 11940 O O . PHE B 1 710 ? 15.617 8.359 -4.652 1 98.62 710 PHE B O 1
ATOM 11947 N N . ALA B 1 711 ? 14.906 10 -3.357 1 98.75 711 ALA B N 1
ATOM 11948 C CA . ALA B 1 711 ? 14.305 9.156 -2.334 1 98.75 711 ALA B CA 1
ATOM 11949 C C . ALA B 1 711 ? 12.914 9.656 -1.96 1 98.75 711 ALA B C 1
ATOM 11951 O O . ALA B 1 711 ? 12.68 10.859 -1.88 1 98.75 711 ALA B O 1
ATOM 11952 N N . ILE B 1 712 ? 11.984 8.758 -1.753 1 98.81 712 ILE B N 1
ATOM 11953 C CA . ILE B 1 712 ? 10.617 9.117 -1.406 1 98.81 712 ILE B CA 1
ATOM 11954 C C . ILE B 1 712 ? 10.172 8.328 -0.179 1 98.81 712 ILE B C 1
ATOM 11956 O O . ILE B 1 712 ? 10.461 7.133 -0.065 1 98.81 712 ILE B O 1
ATOM 11960 N N . VAL B 1 713 ? 9.609 8.992 0.776 1 98.56 713 VAL B N 1
ATOM 11961 C CA . VAL B 1 713 ? 9.117 8.422 2.029 1 98.56 713 VAL B CA 1
ATOM 11962 C C . VAL B 1 713 ? 7.641 8.781 2.211 1 98.56 713 VAL B C 1
ATOM 11964 O O . VAL B 1 713 ? 7.238 9.922 1.983 1 98.56 713 VAL B O 1
ATOM 11967 N N . HIS B 1 714 ? 6.781 7.82 2.602 1 98.75 714 HIS B N 1
ATOM 11968 C CA . HIS B 1 714 ? 5.363 8.117 2.762 1 98.75 714 HIS B CA 1
ATOM 11969 C C . HIS B 1 714 ? 4.695 7.125 3.703 1 98.75 714 HIS B C 1
ATOM 11971 O O . HIS B 1 714 ? 5.047 5.941 3.715 1 98.75 714 HIS B O 1
ATOM 11977 N N . GLY B 1 715 ? 3.77 7.559 4.535 1 98.25 715 GLY B N 1
ATOM 11978 C CA . GLY B 1 715 ? 2.926 6.656 5.301 1 98.25 715 GLY B CA 1
ATOM 11979 C C . GLY B 1 715 ? 1.815 6.035 4.473 1 98.25 715 GLY B C 1
ATOM 11980 O O . GLY B 1 715 ? 1.159 6.723 3.688 1 98.25 715 GLY B O 1
ATOM 11981 N N . SER B 1 716 ? 1.579 4.746 4.648 1 97.62 716 SER B N 1
ATOM 11982 C CA . SER B 1 716 ? 0.61 4.023 3.834 1 97.62 716 SER B CA 1
ATOM 11983 C C . SER B 1 716 ? -0.82 4.383 4.227 1 97.62 716 SER B C 1
ATOM 11985 O O . SER B 1 716 ? -1.76 4.121 3.471 1 97.62 716 SER B O 1
ATOM 11987 N N . TYR B 1 717 ? -0.986 4.941 5.406 1 96.69 717 TYR B N 1
ATOM 11988 C CA . TYR B 1 717 ? -2.303 5.199 5.977 1 96.69 717 TYR B CA 1
ATOM 11989 C C . TYR B 1 717 ? -2.561 6.695 6.105 1 96.69 717 TYR B C 1
ATOM 11991 O O . TYR B 1 717 ? -3.334 7.129 6.965 1 96.69 717 TYR B O 1
ATOM 11999 N N . ASP B 1 718 ? -1.911 7.516 5.285 1 97.06 718 ASP B N 1
ATOM 12000 C CA . ASP B 1 718 ? -2.033 8.969 5.258 1 97.06 718 ASP B CA 1
ATOM 12001 C C . ASP B 1 718 ? -3.441 9.398 4.852 1 97.06 718 ASP B C 1
ATOM 12003 O O . ASP B 1 718 ? -3.916 9.039 3.771 1 97.06 718 ASP B O 1
ATOM 12007 N N . ALA B 1 719 ? -4.109 10.188 5.699 1 95.81 719 ALA B N 1
ATOM 12008 C CA . ALA B 1 719 ? -5.473 10.641 5.43 1 95.81 719 ALA B CA 1
ATOM 12009 C C . ALA B 1 719 ? -5.484 12.078 4.918 1 95.81 719 ALA B C 1
ATOM 12011 O O . ALA B 1 719 ? -6.535 12.602 4.547 1 95.81 719 ALA B O 1
ATOM 12012 N N . ASN B 1 720 ? -4.312 12.688 4.992 1 96.75 720 ASN B N 1
ATOM 12013 C CA . ASN B 1 720 ? -4.188 14.055 4.484 1 96.75 720 ASN B CA 1
ATOM 12014 C C . ASN B 1 720 ? -3.725 14.07 3.031 1 96.75 720 ASN B C 1
ATOM 12016 O O . ASN B 1 720 ? -4.539 14.211 2.117 1 96.75 720 ASN B O 1
ATOM 12020 N N . VAL B 1 721 ? -2.5 13.797 2.832 1 98.06 721 VAL B N 1
ATOM 12021 C CA . VAL B 1 721 ? -1.992 13.523 1.491 1 98.06 721 VAL B CA 1
ATOM 12022 C C . VAL B 1 721 ? -2.014 12.023 1.225 1 98.06 721 VAL B C 1
ATOM 12024 O O . VAL B 1 721 ? -1.09 11.305 1.611 1 98.06 721 VAL B O 1
ATOM 12027 N N . LEU B 1 722 ? -3.039 11.602 0.546 1 97.81 722 LEU B N 1
ATOM 12028 C CA . LEU B 1 722 ? -3.266 10.172 0.365 1 97.81 722 LEU B CA 1
ATOM 12029 C C . LEU B 1 722 ? -2.059 9.508 -0.29 1 97.81 722 LEU B C 1
ATOM 12031 O O . LEU B 1 722 ? -1.432 10.086 -1.179 1 97.81 722 LEU B O 1
ATOM 12035 N N . PHE B 1 723 ? -1.756 8.266 0.056 1 98.06 723 PHE B N 1
ATOM 12036 C CA . PHE B 1 723 ? -0.635 7.496 -0.476 1 98.06 723 PHE B CA 1
ATOM 12037 C C . PHE B 1 723 ? -0.712 7.41 -1.995 1 98.06 723 PHE B C 1
ATOM 12039 O O . PHE B 1 723 ? 0.299 7.176 -2.662 1 98.06 723 PHE B O 1
ATOM 12046 N N . GLN B 1 724 ? -1.889 7.574 -2.58 1 97.69 724 GLN B N 1
ATOM 12047 C CA . GLN B 1 724 ? -2.098 7.578 -4.023 1 97.69 724 GLN B CA 1
ATOM 12048 C C . GLN B 1 724 ? -1.113 8.516 -4.719 1 97.69 724 GLN B C 1
ATOM 12050 O O . GLN B 1 724 ? -0.688 8.25 -5.848 1 97.69 724 GLN B O 1
ATOM 12055 N N . ASN B 1 725 ? -0.77 9.586 -4.016 1 98.25 725 ASN B N 1
ATOM 12056 C CA . ASN B 1 725 ? 0.198 10.523 -4.57 1 98.25 725 ASN B CA 1
ATOM 12057 C C . ASN B 1 725 ? 1.552 9.867 -4.805 1 98.25 725 ASN B C 1
ATOM 12059 O O . ASN B 1 725 ? 2.01 9.766 -5.945 1 98.25 725 ASN B O 1
ATOM 12063 N N . SER B 1 726 ? 2.137 9.273 -3.807 1 98.62 726 SER B N 1
ATOM 12064 C CA . SER B 1 726 ? 3.42 8.586 -3.924 1 98.62 726 SER B CA 1
ATOM 12065 C C . SER B 1 726 ? 3.305 7.348 -4.801 1 98.62 726 SER B C 1
ATOM 12067 O O . SER B 1 726 ? 4.211 7.043 -5.582 1 98.62 726 SER B O 1
ATOM 12069 N N . ALA B 1 727 ? 2.193 6.633 -4.676 1 98.5 727 ALA B N 1
ATOM 12070 C CA . ALA B 1 727 ? 2 5.422 -5.469 1 98.5 727 ALA B CA 1
ATOM 12071 C C . ALA B 1 727 ? 2.109 5.719 -6.961 1 98.5 727 ALA B C 1
ATOM 12073 O O . ALA B 1 727 ? 2.781 4.992 -7.699 1 98.5 727 ALA B O 1
ATOM 12074 N N . ASN B 1 728 ? 1.46 6.77 -7.418 1 98.31 728 ASN B N 1
ATOM 12075 C CA . ASN B 1 728 ? 1.477 7.094 -8.836 1 98.31 728 ASN B CA 1
ATOM 12076 C C . ASN B 1 728 ? 2.855 7.57 -9.289 1 98.31 728 ASN B C 1
ATOM 12078 O O . ASN B 1 728 ? 3.281 7.277 -10.406 1 98.31 728 ASN B O 1
ATOM 12082 N N . LEU B 1 729 ? 3.539 8.336 -8.438 1 98.56 729 LEU B N 1
ATOM 12083 C CA . LEU B 1 729 ? 4.898 8.734 -8.781 1 98.56 729 LEU B CA 1
ATOM 12084 C C . LEU B 1 729 ? 5.82 7.523 -8.852 1 98.56 729 LEU B C 1
ATOM 12086 O O . LEU B 1 729 ? 6.578 7.375 -9.812 1 98.56 729 LEU B O 1
ATOM 12090 N N . ILE B 1 730 ? 5.797 6.629 -7.898 1 98.5 730 ILE B N 1
ATOM 12091 C CA . ILE B 1 730 ? 6.598 5.41 -7.855 1 98.5 730 ILE B CA 1
ATOM 12092 C C . ILE B 1 730 ? 6.324 4.566 -9.102 1 98.5 730 ILE B C 1
ATOM 12094 O O . ILE B 1 730 ? 7.254 4.102 -9.758 1 98.5 730 ILE B O 1
ATOM 12098 N N . ASN B 1 731 ? 5.027 4.375 -9.383 1 97.81 731 ASN B N 1
ATOM 12099 C CA . ASN B 1 731 ? 4.629 3.607 -10.562 1 97.81 731 ASN B CA 1
ATOM 12100 C C . ASN B 1 731 ? 5.258 4.168 -11.836 1 97.81 731 ASN B C 1
ATOM 12102 O O . ASN B 1 731 ? 5.77 3.412 -12.664 1 97.81 731 ASN B O 1
ATOM 12106 N N . LYS B 1 732 ? 5.227 5.48 -11.984 1 97.38 732 LYS B N 1
ATOM 12107 C CA . LYS B 1 732 ? 5.77 6.121 -13.18 1 97.38 732 LYS B CA 1
ATOM 12108 C C . LYS B 1 732 ? 7.285 5.961 -13.25 1 97.38 732 LYS B C 1
ATOM 12110 O O . LYS B 1 732 ? 7.84 5.668 -14.312 1 97.38 732 LYS B O 1
ATOM 12115 N N . LEU B 1 733 ? 7.973 6.195 -12.148 1 98.19 733 LEU B N 1
ATOM 12116 C CA . LEU B 1 733 ? 9.422 6.035 -12.117 1 98.19 733 LEU B CA 1
ATOM 12117 C C . LEU B 1 733 ? 9.82 4.605 -12.461 1 98.19 733 LEU B C 1
ATOM 12119 O O . LEU B 1 733 ? 10.766 4.383 -13.219 1 98.19 733 LEU B O 1
ATOM 12123 N N . GLN B 1 734 ? 9.117 3.602 -11.953 1 97.44 734 GLN B N 1
ATOM 12124 C CA . GLN B 1 734 ? 9.375 2.189 -12.211 1 97.44 734 GLN B CA 1
ATOM 12125 C C . GLN B 1 734 ? 9.109 1.844 -13.68 1 97.44 734 GLN B C 1
ATOM 12127 O O . GLN B 1 734 ? 9.922 1.165 -14.312 1 97.44 734 GLN B O 1
ATOM 12132 N N . SER B 1 735 ? 7.996 2.346 -14.219 1 95.81 735 SER B N 1
ATOM 12133 C CA . SER B 1 735 ? 7.609 2.035 -15.594 1 95.81 735 SER B CA 1
ATOM 12134 C C . SER B 1 735 ? 8.578 2.654 -16.594 1 95.81 735 SER B C 1
ATOM 12136 O O . SER B 1 735 ? 8.672 2.199 -17.734 1 95.81 735 SER B O 1
ATOM 12138 N N . GLU B 1 736 ? 9.32 3.707 -16.156 1 96.19 736 GLU B N 1
ATOM 12139 C CA . GLU B 1 736 ? 10.289 4.359 -17.031 1 96.19 736 GLU B CA 1
ATOM 12140 C C . GLU B 1 736 ? 11.711 3.932 -16.688 1 96.19 736 GLU B C 1
ATOM 12142 O O . GLU B 1 736 ? 12.68 4.488 -17.219 1 96.19 736 GLU B O 1
ATOM 12147 N N . ASP B 1 737 ? 11.836 3.002 -15.781 1 96.31 737 ASP B N 1
ATOM 12148 C CA . ASP B 1 737 ? 13.117 2.414 -15.383 1 96.31 737 ASP B CA 1
ATOM 12149 C C . ASP B 1 737 ? 14.055 3.48 -14.828 1 96.31 737 ASP B C 1
ATOM 12151 O O . ASP B 1 737 ? 15.234 3.52 -15.188 1 96.31 737 ASP B O 1
ATOM 12155 N N . ILE B 1 738 ? 13.508 4.395 -14.055 1 97.5 738 ILE B N 1
ATOM 12156 C CA . ILE B 1 738 ? 14.297 5.422 -13.383 1 97.5 738 ILE B CA 1
ATOM 12157 C C . ILE B 1 738 ? 14.609 4.973 -11.961 1 97.5 738 ILE B C 1
ATOM 12159 O O . ILE B 1 738 ? 13.719 4.555 -11.219 1 97.5 738 ILE B O 1
ATOM 12163 N N . LYS B 1 739 ? 15.859 5.098 -11.586 1 95.94 739 LYS B N 1
ATOM 12164 C CA . LYS B 1 739 ? 16.328 4.648 -10.273 1 95.94 739 LYS B CA 1
ATOM 12165 C C . LYS B 1 739 ? 15.883 5.605 -9.172 1 95.94 739 LYS B C 1
ATOM 12167 O O . LYS B 1 739 ? 15.922 6.824 -9.352 1 95.94 739 LYS B O 1
ATOM 12172 N N . PHE B 1 740 ? 15.414 5.086 -8.094 1 98.12 740 PHE B N 1
ATOM 12173 C CA . PHE B 1 740 ? 15.094 5.828 -6.887 1 98.12 740 PHE B CA 1
ATOM 12174 C C . PHE B 1 740 ? 15.086 4.91 -5.672 1 98.12 740 PHE B C 1
ATOM 12176 O O . PHE B 1 740 ? 15.195 3.689 -5.809 1 98.12 740 PHE B O 1
ATOM 12183 N N . ARG B 1 741 ? 15.062 5.461 -4.469 1 97.88 741 ARG B N 1
ATOM 12184 C CA . ARG B 1 741 ? 14.898 4.73 -3.213 1 97.88 741 ARG B CA 1
ATOM 12185 C C . ARG B 1 741 ? 13.578 5.098 -2.537 1 97.88 741 ARG B C 1
ATOM 12187 O O . ARG B 1 741 ? 13.047 6.188 -2.746 1 97.88 741 ARG B O 1
ATOM 12194 N N . MET B 1 742 ? 13.039 4.125 -1.794 1 98.5 742 MET B N 1
ATOM 12195 C CA . MET B 1 742 ? 11.758 4.414 -1.157 1 98.5 742 MET B CA 1
ATOM 12196 C C . MET B 1 742 ? 11.656 3.736 0.204 1 98.5 742 MET B C 1
ATOM 12198 O O . MET B 1 742 ? 12.352 2.75 0.462 1 98.5 742 MET B O 1
ATOM 12202 N N . GLN B 1 743 ? 10.883 4.281 1.04 1 98.44 743 GLN B N 1
ATOM 12203 C CA . GLN B 1 743 ? 10.359 3.672 2.258 1 98.44 743 GLN B CA 1
ATOM 12204 C C . GLN B 1 743 ? 8.883 4.004 2.447 1 98.44 743 GLN B C 1
ATOM 12206 O O . GLN B 1 743 ? 8.492 5.176 2.426 1 98.44 743 GLN B O 1
ATOM 12211 N N . THR B 1 744 ? 8.062 2.996 2.5 1 98.5 744 THR B N 1
ATOM 12212 C CA . THR B 1 744 ? 6.668 3.17 2.889 1 98.5 744 THR B CA 1
ATOM 12213 C C . THR B 1 744 ? 6.453 2.742 4.34 1 98.5 744 THR B C 1
ATOM 12215 O O . THR B 1 744 ? 6.699 1.587 4.691 1 98.5 744 THR B O 1
ATOM 12218 N N . TYR B 1 745 ? 6.098 3.621 5.133 1 98.38 745 TYR B N 1
ATOM 12219 C CA . TYR B 1 745 ? 5.844 3.301 6.531 1 98.38 745 TYR B CA 1
ATOM 12220 C C . TYR B 1 745 ? 4.406 2.826 6.73 1 98.38 745 TYR B C 1
ATOM 12222 O O . TYR B 1 745 ? 3.467 3.619 6.641 1 98.38 745 TYR B O 1
ATOM 12230 N N . ILE B 1 746 ? 4.285 1.6 7.07 1 97.75 746 ILE B N 1
ATOM 12231 C CA . ILE B 1 746 ? 3.02 0.875 7.059 1 97.75 746 ILE B CA 1
ATOM 12232 C C . ILE B 1 746 ? 2.172 1.299 8.258 1 97.75 746 ILE B C 1
ATOM 12234 O O . ILE B 1 746 ? 2.664 1.352 9.383 1 97.75 746 ILE B O 1
ATOM 12238 N N . ASN B 1 747 ? 0.878 1.624 8.047 1 96.38 747 ASN B N 1
ATOM 12239 C CA . ASN B 1 747 ? -0.134 1.991 9.031 1 96.38 747 ASN B CA 1
ATOM 12240 C C . ASN B 1 747 ? 0.164 3.348 9.664 1 96.38 747 ASN B C 1
ATOM 12242 O O . ASN B 1 747 ? -0.393 3.688 10.703 1 96.38 747 ASN B O 1
ATOM 12246 N N . GLN B 1 748 ? 1.146 4.105 9.086 1 96.75 748 GLN B N 1
ATOM 12247 C CA . GLN B 1 748 ? 1.45 5.457 9.547 1 96.75 748 GLN B CA 1
ATOM 12248 C C . GLN B 1 748 ? 0.72 6.504 8.703 1 96.75 748 GLN B C 1
ATOM 12250 O O . GLN B 1 748 ? 0.407 6.262 7.535 1 96.75 748 GLN B O 1
ATOM 12255 N N . GLY B 1 749 ? 0.403 7.645 9.312 1 95.81 749 GLY B N 1
ATOM 12256 C CA . GLY B 1 749 ? -0.294 8.727 8.633 1 95.81 749 GLY B CA 1
ATOM 12257 C C . GLY B 1 749 ? 0.643 9.703 7.945 1 95.81 749 GLY B C 1
ATOM 12258 O O . GLY B 1 749 ? 1.707 9.312 7.461 1 95.81 749 GLY B O 1
ATOM 12259 N N . HIS B 1 750 ? 0.162 10.93 7.801 1 96.12 750 HIS B N 1
ATOM 12260 C CA . HIS B 1 750 ? 0.93 11.984 7.148 1 96.12 750 HIS B CA 1
ATOM 12261 C C . HIS B 1 750 ? 2.227 12.266 7.898 1 96.12 750 HIS B C 1
ATOM 12263 O O . HIS B 1 750 ? 3.24 12.609 7.289 1 96.12 750 HIS B O 1
ATOM 12269 N N . GLU B 1 751 ? 2.168 12.148 9.172 1 94.31 751 GLU B N 1
ATOM 12270 C CA . GLU B 1 751 ? 3.355 12.195 10.023 1 94.31 751 GLU B CA 1
ATOM 12271 C C . GLU B 1 751 ? 3.688 10.82 10.586 1 94.31 751 GLU B C 1
ATOM 12273 O O . GLU B 1 751 ? 2.787 10.023 10.859 1 94.31 751 GLU B O 1
ATOM 12278 N N . ILE B 1 752 ? 4.957 10.617 10.758 1 94.44 752 ILE B N 1
ATOM 12279 C CA . ILE B 1 752 ? 5.422 9.414 11.445 1 94.44 752 ILE B CA 1
ATOM 12280 C C . ILE B 1 752 ? 5.602 9.719 12.938 1 94.44 752 ILE B C 1
ATOM 12282 O O . ILE B 1 752 ? 6.441 10.539 13.312 1 94.44 752 ILE B O 1
ATOM 12286 N N . THR B 1 753 ? 4.836 9.078 13.781 1 86.94 753 THR B N 1
ATOM 12287 C CA . THR B 1 753 ? 4.762 9.602 15.141 1 86.94 753 THR B CA 1
ATOM 12288 C C . THR B 1 753 ? 5.398 8.633 16.125 1 86.94 753 THR B C 1
ATOM 12290 O O . THR B 1 753 ? 5.832 9.039 17.219 1 86.94 753 THR B O 1
ATOM 12293 N N . ASP B 1 754 ? 5.469 7.434 15.867 1 88.12 754 ASP B N 1
ATOM 12294 C CA . ASP B 1 754 ? 6.105 6.5 16.797 1 88.12 754 ASP B CA 1
ATOM 12295 C C . ASP B 1 754 ? 7.613 6.723 16.844 1 88.12 754 ASP B C 1
ATOM 12297 O O . ASP B 1 754 ? 8.266 6.859 15.805 1 88.12 754 ASP B O 1
ATOM 12301 N N . ASN B 1 755 ? 8.141 6.867 18.078 1 88.5 755 ASN B N 1
ATOM 12302 C CA . ASN B 1 755 ? 9.539 7.242 18.266 1 88.5 755 ASN B CA 1
ATOM 12303 C C . ASN B 1 755 ? 10.477 6.301 17.516 1 88.5 755 ASN B C 1
ATOM 12305 O O . ASN B 1 755 ? 11.352 6.75 16.781 1 88.5 755 ASN B O 1
ATOM 12309 N N . LYS B 1 756 ? 10.297 5.043 17.656 1 92.81 756 LYS B N 1
ATOM 12310 C CA . LYS B 1 756 ? 11.203 4.102 17.016 1 92.81 756 LYS B CA 1
ATOM 12311 C C . LYS B 1 756 ? 11.047 4.152 15.492 1 92.81 756 LYS B C 1
ATOM 12313 O O . LYS B 1 756 ? 12.039 4.055 14.758 1 92.81 756 LYS B O 1
ATOM 12318 N N . THR B 1 757 ? 9.812 4.238 15.078 1 96.5 757 THR B N 1
ATOM 12319 C CA . THR B 1 757 ? 9.57 4.332 13.641 1 96.5 757 THR B CA 1
ATOM 12320 C C . THR B 1 757 ? 10.148 5.629 13.078 1 96.5 757 THR B C 1
ATOM 12322 O O . THR B 1 757 ? 10.711 5.641 11.977 1 96.5 757 THR B O 1
ATOM 12325 N N . MET B 1 758 ? 10.039 6.703 13.852 1 96.69 758 MET B N 1
ATOM 12326 C CA . MET B 1 758 ? 10.648 7.969 13.453 1 96.69 758 MET B CA 1
ATOM 12327 C C . MET B 1 758 ? 12.164 7.84 13.383 1 96.69 758 MET B C 1
ATOM 12329 O O . MET B 1 758 ? 12.797 8.375 12.469 1 96.69 758 MET B O 1
ATOM 12333 N N . HIS B 1 759 ? 12.719 7.176 14.43 1 97.25 759 HIS B N 1
ATOM 12334 C CA . HIS B 1 759 ? 14.148 6.898 14.445 1 97.25 759 HIS B CA 1
ATOM 12335 C C . HIS B 1 759 ? 14.586 6.18 13.18 1 97.25 759 HIS B C 1
ATOM 12337 O O . HIS B 1 759 ? 15.578 6.562 12.555 1 97.25 759 HIS B O 1
ATOM 12343 N N . HIS B 1 760 ? 13.828 5.18 12.773 1 97.81 760 HIS B N 1
ATOM 12344 C CA . HIS B 1 760 ? 14.094 4.43 11.547 1 97.81 760 HIS B CA 1
ATOM 12345 C C . HIS B 1 760 ? 14.031 5.332 10.32 1 97.81 760 HIS B C 1
ATOM 12347 O O . HIS B 1 760 ? 14.898 5.262 9.453 1 97.81 760 HIS B O 1
ATOM 12353 N N . MET B 1 761 ? 13.008 6.129 10.227 1 98 761 MET B N 1
ATOM 12354 C CA . MET B 1 761 ? 12.789 7.004 9.078 1 98 761 MET B CA 1
ATOM 12355 C C . MET B 1 761 ? 13.961 7.957 8.883 1 98 761 MET B C 1
ATOM 12357 O O . MET B 1 761 ? 14.5 8.07 7.781 1 98 761 MET B O 1
ATOM 12361 N N . TYR B 1 762 ? 14.422 8.633 9.945 1 97.56 762 TYR B N 1
ATOM 12362 C CA . TYR B 1 762 ? 15.5 9.594 9.82 1 97.56 762 TYR B CA 1
ATOM 12363 C C . TYR B 1 762 ? 16.828 8.898 9.539 1 97.56 762 TYR B C 1
ATOM 12365 O O . TYR B 1 762 ? 17.719 9.469 8.898 1 97.56 762 TYR B O 1
ATOM 12373 N N . ARG B 1 763 ? 16.984 7.703 10.039 1 96.94 763 ARG B N 1
ATOM 12374 C CA . ARG B 1 763 ? 18.156 6.934 9.664 1 96.94 763 ARG B CA 1
ATOM 12375 C C . ARG B 1 763 ? 18.188 6.68 8.156 1 96.94 763 ARG B C 1
ATOM 12377 O O . ARG B 1 763 ? 19.234 6.82 7.523 1 96.94 763 ARG B O 1
ATOM 12384 N N . PHE B 1 764 ? 17.062 6.285 7.625 1 97.31 764 PHE B N 1
ATOM 12385 C CA . PHE B 1 764 ? 16.969 6.094 6.184 1 97.31 764 PHE B CA 1
ATOM 12386 C C . PHE B 1 764 ? 17.344 7.367 5.441 1 97.31 764 PHE B C 1
ATOM 12388 O O . PHE B 1 764 ? 18.141 7.34 4.508 1 97.31 764 PHE B O 1
ATOM 12395 N N . ILE B 1 765 ? 16.734 8.461 5.828 1 98.06 765 ILE B N 1
ATOM 12396 C CA . ILE B 1 765 ? 16.984 9.75 5.184 1 98.06 765 ILE B CA 1
ATOM 12397 C C . ILE B 1 765 ? 18.469 10.094 5.285 1 98.06 765 ILE B C 1
ATOM 12399 O O . ILE B 1 765 ? 19.078 10.508 4.301 1 98.06 765 ILE B O 1
ATOM 12403 N N . THR B 1 766 ? 19.078 9.922 6.445 1 97.94 766 THR B N 1
ATOM 12404 C CA . THR B 1 766 ? 20.5 10.203 6.66 1 97.94 766 THR B CA 1
ATOM 12405 C C . THR B 1 766 ? 21.359 9.328 5.75 1 97.94 766 THR B C 1
ATOM 12407 O O . THR B 1 766 ? 22.328 9.812 5.156 1 97.94 766 THR B O 1
ATOM 12410 N N . GLU B 1 767 ? 20.984 8.102 5.605 1 96.56 767 GLU B N 1
ATOM 12411 C CA . GLU B 1 767 ? 21.75 7.184 4.758 1 96.56 767 GLU B CA 1
ATOM 12412 C C . GLU B 1 767 ? 21.703 7.621 3.297 1 96.56 767 GLU B C 1
ATOM 12414 O O . GLU B 1 767 ? 22.703 7.484 2.574 1 96.56 767 GLU B O 1
ATOM 12419 N N . GLU B 1 768 ? 20.562 8.039 2.824 1 97.19 768 GLU B N 1
ATOM 12420 C CA . GLU B 1 768 ? 20.469 8.539 1.457 1 97.19 768 GLU B CA 1
ATOM 12421 C C . GLU B 1 768 ? 21.344 9.773 1.255 1 97.19 768 GLU B C 1
ATOM 12423 O O . GLU B 1 768 ? 21.969 9.93 0.205 1 97.19 768 GLU B O 1
ATOM 12428 N N . ILE B 1 769 ? 21.359 10.625 2.275 1 98.19 769 ILE B N 1
ATOM 12429 C CA . ILE B 1 769 ? 22.203 11.82 2.225 1 98.19 769 ILE B CA 1
ATOM 12430 C C . ILE B 1 769 ? 23.672 11.406 2.16 1 98.19 769 ILE B C 1
ATOM 12432 O O . ILE B 1 769 ? 24.422 11.898 1.312 1 98.19 769 ILE B O 1
ATOM 12436 N N . VAL B 1 770 ? 24.094 10.508 2.986 1 97.44 770 VAL B N 1
ATOM 12437 C CA . VAL B 1 770 ? 25.484 10.047 3.066 1 97.44 770 VAL B CA 1
ATOM 12438 C C . VAL B 1 770 ? 25.891 9.406 1.744 1 97.44 770 VAL B C 1
ATOM 12440 O O . VAL B 1 770 ? 26.938 9.734 1.188 1 97.44 770 VAL B O 1
ATOM 12443 N N . SER B 1 771 ? 25.031 8.57 1.265 1 94.94 771 SER B N 1
ATOM 12444 C CA . SER B 1 771 ? 25.344 7.82 0.055 1 94.94 771 SER B CA 1
ATOM 12445 C C . SER B 1 771 ? 25.406 8.734 -1.162 1 94.94 771 SER B C 1
ATOM 12447 O O . SER B 1 771 ? 26.312 8.609 -1.993 1 94.94 771 SER B O 1
ATOM 12449 N N . SER B 1 772 ? 24.516 9.656 -1.294 1 96.94 772 SER B N 1
ATOM 12450 C CA . SER B 1 772 ? 24.406 10.5 -2.482 1 96.94 772 SER B CA 1
ATOM 12451 C C . SER B 1 772 ? 25.438 11.625 -2.453 1 96.94 772 SER B C 1
ATOM 12453 O O . SER B 1 772 ? 26.062 11.93 -3.471 1 96.94 772 SER B O 1
ATOM 12455 N N . LEU B 1 773 ? 25.609 12.258 -1.25 1 97.38 773 LEU B N 1
ATOM 12456 C CA . LEU B 1 773 ? 26.484 13.422 -1.165 1 97.38 773 LEU B CA 1
ATOM 12457 C C . LEU B 1 773 ? 27.922 13 -0.833 1 97.38 773 LEU B C 1
ATOM 12459 O O . LEU B 1 773 ? 28.844 13.812 -0.944 1 97.38 773 LEU B O 1
ATOM 12463 N N . GLY B 1 774 ? 28.125 11.75 -0.448 1 95 774 GLY B N 1
ATOM 12464 C CA . GLY B 1 774 ? 29.453 11.258 -0.143 1 95 774 GLY B CA 1
ATOM 12465 C C . GLY B 1 774 ? 30.047 11.867 1.112 1 95 774 GLY B C 1
ATOM 12466 O O . GLY B 1 774 ? 31.219 12.242 1.134 1 95 774 GLY B O 1
ATOM 12467 N N . VAL B 1 775 ? 29.156 12.062 2.09 1 92.81 775 VAL B N 1
ATOM 12468 C CA . VAL B 1 775 ? 29.609 12.633 3.354 1 92.81 775 VAL B CA 1
ATOM 12469 C C . VAL B 1 775 ? 29.766 11.523 4.391 1 92.81 775 VAL B C 1
ATOM 12471 O O . VAL B 1 775 ? 29.359 10.383 4.156 1 92.81 775 VAL B O 1
ATOM 12474 N N . GLN B 1 776 ? 30.391 11.812 5.426 1 86.31 776 GLN B N 1
ATOM 12475 C CA . GLN B 1 776 ? 30.609 10.82 6.473 1 86.31 776 GLN B CA 1
ATOM 12476 C C . GLN B 1 776 ? 29.328 10.531 7.238 1 86.31 776 GLN B C 1
ATOM 12478 O O . GLN B 1 776 ? 28.547 11.445 7.516 1 86.31 776 GLN B O 1
ATOM 12483 N N . ASN B 1 777 ? 29.125 9.305 7.57 1 83.56 777 ASN B N 1
ATOM 12484 C CA . ASN B 1 777 ? 27.969 8.883 8.359 1 83.56 777 ASN B CA 1
ATOM 12485 C C . ASN B 1 777 ? 28.312 8.82 9.852 1 83.56 777 ASN B C 1
ATOM 12487 O O . ASN B 1 777 ? 29.109 7.988 10.273 1 83.56 777 ASN B O 1
ATOM 12491 N N . PRO B 1 778 ? 27.719 9.656 10.562 1 80.81 778 PRO B N 1
ATOM 12492 C CA . PRO B 1 778 ? 28.047 9.641 11.992 1 80.81 778 PRO B CA 1
ATOM 12493 C C . PRO B 1 778 ? 27.266 8.578 12.758 1 80.81 778 PRO B C 1
ATOM 12495 O O . PRO B 1 778 ? 27.516 8.352 13.938 1 80.81 778 PRO B O 1
ATOM 12498 N N . ILE B 1 779 ? 26.188 7.988 12.156 1 76.88 779 ILE B N 1
ATOM 12499 C CA . ILE B 1 779 ? 25.406 6.961 12.82 1 76.88 779 ILE B CA 1
ATOM 12500 C C . ILE B 1 779 ? 26.203 5.66 12.891 1 76.88 779 ILE B C 1
ATOM 12502 O O . ILE B 1 779 ? 26.703 5.172 11.875 1 76.88 779 ILE B O 1
ATOM 12506 N N . PRO B 1 780 ? 26.469 5.121 14.109 1 65.38 780 PRO B N 1
ATOM 12507 C CA . PRO B 1 780 ? 27.203 3.863 14.227 1 65.38 780 PRO B CA 1
ATOM 12508 C C . PRO B 1 780 ? 26.469 2.682 13.602 1 65.38 780 PRO B C 1
ATOM 12510 O O . PRO B 1 780 ? 25.234 2.672 13.562 1 65.38 780 PRO B O 1
#

InterPro domains:
  IPR001375 Peptidase S9, prolyl oligopeptidase, catalytic domain [PF00326] (575-766)
  IPR002469 Dipeptidylpeptidase IV, N-terminal domain [PF00930] (126-490)
  IPR029058 Alpha/Beta hydrolase fold [G3DSA:3.40.50.1820] (522-768)
  IPR029058 Alpha/Beta hydrolase fold [SSF53474] (527-766)
  IPR050278 Serine protease S9B/DPPIV [PTHR11731] (12-766)

Secondary structure (DSSP, 8-state):
----S-SSTTGGGTTTTTHHHHHHHHHHHHHHHHHHHHHHHHHHHHHHHHHTTTT--SS-B--TGGGG-GGGPPP---EEESSSSEEEEE-TTS-EEEEETTT--EEEEE-HHHHHTTT--EEEE-TTSSEEEEEEEEEE-SSS-EEEEEEEEETTTTEEEEE-TTSTTPPBSEEEE-SSTT-EEEEETTEEEEES-TTT---EE-----BTTTEEESS--HHHIIIII-SS--EEE-TTSSEEEEEEEE-TTSPEEEEEE--TT-SS-EEEEEE--BTTSPPPEEEEEEEESS-GGG-EE----GGGTT-EEEEEEEESSSSEEEEEEEETTSSEEEEEEEETTT--EEEEEEEE-SSS---TT-PPPEE-TTSSEEEEEEEEE-TTS-EEEEEEEEETTT--EEE---SSS-EEEEEEEEGGGTEEEEEESSS-TT-BEEEEEETTSS--EEESSTT-GGGGTB-BEEEEE-TTSSEEEEEE-SBSSPEEEEEETTTTEEEEEE--HHHHHHHHTSBPPEEEEEEEEETTEEEEEEEEEPTT--TTS-EEEEEEE---TT----S-----HHHHHHHHHS--EEEEE--BTB-TT--HHHHHTTTT-TTHHHHHHHHHHHHHHHTSTTEEEEEEEEEEETHHHHHHHHHHHH-SS--SEEEEES----GGGSBHHHHHHHH--TTT-HHHHHHT-GGG-GGGGGGSEEEEEEETT-SSS-THHHHHHHHHHHHTT---EEEEETT--SS--SHHHHHHHHHHHHHHHHHHHT------/----TTSTTSGGGGGGGGHHHHHHHHHHHHHHHHHHHHHHHHHHHHHHHHHTTTT--SS-B--TGGGG-GGGPPP---EEESSSSEEEEE-TTS-EEEEETTT--EEEEE-HHHHHTTT--EEEE-TTSSEEEEEEEEEE-SSS-EEEEEEEEETTTTEEEEE-TTSTTPPBSEEEE-SSTT-EEEEETTEEEEES-TTT---EE-----BTTTEEESS--HHHIIIII-SS--EEE-TTSSEEEEEEEE-TTSPEEEEEE--TT-SS-EEEEEE--BTTSPPPEEEEEEEESS-GGG-EEPPPPGGGTT-EEEEEEEESSSSEEEEEEEETTSSEEEEEEEETTT--EEEEEEEE-SSS---TT-PPPEE-TTSSEEEEEEEEE-TTS-EEEEEEEEETTT--EEE---SSS-EEEEEEEEGGGTEEEEEESSS-TT-BEEEEEETTSS--EEESSTT-GGGGTB-BEEEEE-TTSSEEEEEE-SBSSPEEEEEETTTTEEEEEE--HHHHHHHHTSBPPEEEEEEEEETTEEEEEEEEEPTT--TTS-EEEEEEE---TT----S-----HHHHHHHHHS--EEEEE--BTB-TT--HHHHHTTTT-TTHHHHHHHHHHHHHHHTSTTEEEEEEEEEEETHHHHHHHHHHHH-SS--SEEEEES----GGGSBHHHHHHHH--TTT-HHHHHHT-GGG-GGGGGGSEEEEEEETT-SSS-THHHHHHHHHHHHTT---EEEEETT--SS--SHHHHHHHHHHHHHHHHHHHT------

Radius of gyration: 41.96 Å; Cα contacts (8 Å, |Δi|>4): 3727; chains: 2; bounding box: 150×114×98 Å

Nearest PDB structures (foldseek):
  4wjl-assembly1_B  TM=9.432E-01  e=2.772E-70  Homo sapiens
  5yp4-assembly1_B  TM=8.622E-01  e=4.114E-56  Pseudoxanthomonas mexicana
  5yp1-assembly1_A  TM=9.028E-01  e=2.244E-53  Pseudoxanthomonas mexicana
  5yp4-assembly2_D  TM=8.658E-01  e=3.828E-53  Pseudoxanthomonas mexicana
  5yp4-assembly2_C  TM=8.733E-01  e=6.531E-53  Pseudoxanthomonas mexicana

Solvent-accessible surface area (backbone atoms only — not comparable to full-atom values): 80580 Å² total; per-residue (Å²): 141,88,87,74,88,83,78,80,82,78,76,80,72,79,71,73,70,68,61,57,60,53,51,51,50,49,49,48,47,49,49,48,48,48,49,48,48,51,48,48,50,49,46,46,51,50,45,47,54,49,55,69,47,60,76,47,71,90,46,52,37,41,42,77,67,50,59,75,36,75,74,67,56,74,73,86,86,68,72,47,64,72,37,50,45,35,31,33,36,70,46,94,84,53,27,34,34,33,37,31,69,83,80,66,47,71,45,83,59,47,49,40,71,64,36,53,76,63,55,42,82,45,76,44,71,28,62,64,66,48,37,33,42,32,33,21,78,72,41,78,69,59,96,65,30,39,30,23,35,46,34,37,34,32,52,90,77,69,44,77,32,74,57,48,68,88,40,84,88,57,66,28,52,38,74,47,67,46,57,43,48,64,24,33,38,34,23,50,62,27,17,33,33,34,22,70,38,59,83,74,34,65,65,46,76,51,50,84,77,35,32,76,95,36,26,27,27,30,33,58,55,63,57,47,20,72,65,55,57,67,33,43,53,36,70,43,49,12,62,78,46,55,27,37,34,26,34,33,36,39,33,82,74,26,51,69,43,78,36,60,38,67,46,85,94,50,62,60,66,43,80,48,70,44,59,53,30,25,46,78,52,50,67,54,50,67,44,41,33,39,24,34,67,87,43,34,87,70,45,47,69,58,81,72,65,74,88,37,71,88,39,52,50,70,58,46,73,46,55,44,37,65,46,32,38,35,37,32,35,27,34,63,55,33,26,34,38,38,33,31,41,30,31,70,82,80,66,50,68,48,78,41,47,74,50,78,43,79,79,37,49,55,74,79,77,56,77,76,65,48,65,42,92,80,26,57,31,34,37,37,81,41,82,39,72,44,95,84,75,40,31,24,36,25,41,32,36,32,29,64,84,76,25,54,73,45,55,32,46,82,66,101,33,38,50,77,42,78,71,39,55,19,68,94,77,42,32,34,34,30,32,30,27,71,90,33,56,42,36,29,40,39,32,37,28,37,72,82,42,78,49,56,67,44,65,62,46,70,74,33,89,62,31,87,55,33,48,19,45,52,72,50,60,21,69,47,43,47,26,30,41,41,34,32,41,2,55,41,81,44,32,32,29,43,32,33,62,79,78,69,44,72,45,84,73,46,61,43,60,70,38,49,55,57,50,69,58,34,35,56,44,45,81,46,78,51,66,48,79,49,96,88,38,75,33,46,33,32,33,34,31,24,49,77,68,52,72,87,43,65,26,38,35,35,39,51,40,46,56,41,69,72,38,69,77,44,51,38,52,49,77,59,52,70,64,33,22,41,6,22,54,55,53,24,30,38,32,32,49,26,36,59,14,8,35,50,61,52,44,48,65,47,27,31,64,26,50,45,32,46,61,54,59,35,41,50,39,50,35,52,47,49,54,53,45,59,70,38,73,33,42,33,72,80,26,31,30,31,32,19,48,36,56,5,3,24,50,19,46,38,38,39,19,65,44,74,52,67,39,43,32,24,30,21,29,36,25,59,29,40,55,60,60,33,45,25,66,67,37,18,41,40,33,43,37,48,90,80,24,47,66,32,48,53,72,44,18,37,75,74,25,61,78,18,39,74,71,26,49,38,36,41,37,35,22,51,40,13,82,73,54,41,38,62,28,51,44,50,47,52,33,50,35,33,57,67,51,46,75,67,47,51,50,73,42,53,70,25,30,72,58,72,76,51,66,45,38,36,53,34,52,52,49,51,54,49,48,54,47,24,66,69,56,69,49,76,70,80,74,129,144,91,74,86,84,76,74,81,78,75,78,76,77,76,74,72,73,69,57,59,60,55,52,51,50,49,50,50,48,48,50,47,48,49,47,47,48,49,47,48,50,49,45,47,50,50,44,45,55,47,54,68,46,58,76,48,71,90,46,52,37,41,43,77,66,51,59,73,36,75,75,68,57,72,74,86,85,66,72,49,64,71,36,50,45,35,30,34,35,70,46,96,83,54,27,35,32,35,38,30,68,81,79,66,46,72,43,84,59,47,48,40,71,65,38,54,76,63,55,41,79,45,78,44,73,28,61,65,64,48,38,33,41,32,34,19,78,70,41,80,69,58,96,66,29,38,31,23,34,44,34,36,33,32,52,91,77,69,44,77,31,75,56,49,68,89,42,85,88,58,65,27,52,39,72,48,67,46,56,43,49,62,23,34,36,34,24,50,62,27,17,32,32,33,23,72,39,58,84,74,35,66,65,45,74,50,51,84,76,36,32,76,95,36,25,28,28,31,34,58,54,62,58,47,19,72,67,56,58,67,35,44,52,37,68,43,48,12,62,77,46,54,26,37,36,26,35,34,34,40,32,81,73,26,52,68,44,77,37,58,37,65,45,86,95,48,61,60,66,44,80,48,70,45,58,53,30,25,44,77,51,50,67,53,49,69,45,41,34,39,26,36,67,88,45,34,86,69,46,46,70,59,81,71,67,74,88,38,72,89,40,53,50,70,58,44,74,46,54,43,38,65,47,33,37,35,36,32,34,27,34,62,58,33,26,34,38,38,34,32,41,32,30,70,84,80,68,48,68,48,77,41,48,74,49,76,44,80,80,37,50,55,74,78,76,58,77,77,64,49,66,43,92,81,25,56,30,34,38,38,79,41,82,40,72,46,95,83,75,41,33,25,35,26,42,32,37,32,30,64,86,76,28,54,73,44,55,31,49,82,66,101,34,37,51,78,44,80,70,39,56,19,68,94,76,41,32,36,34,30,31,31,29,70,89,34,57,41,35,30,39,39,32,36,28,37,73,82,42,76,49,56,67,45,66,63,45,72,75,34,88,61,32,86,56,34,48,19,46,52,73,51,59,20,67,50,43,45,26,29,39,41,34,32,41,3,54,42,81,43,32,34,28,44,33,33,61,80,79,70,44,72,46,82,73,45,62,43,60,70,40,50,55,58,50,70,58,33,35,56,44,45,81,47,77,51,66,49,78,49,97,89,39,76,32,47,32,33,34,33,30,22,50,78,68,50,71,86,44,66,27,38,36,35,39,50,40,44,58,41,69,71,36,70,78,44,53,38,52,48,77,59,52,71,63,34,22,40,7,22,54,57,54,24,32,39,33,32,49,26,34,60,14,8,34,52,61,51,45,48,65,47,28,31,65,24,48,44,32,46,61,54,60,34,41,49,37,50,35,52,46,49,54,52,46,58,70,39,74,32,42,32,72,78,24,31,31,33,32,19,49,36,55,4,4,24,51,19,45,38,39,39,18,64,45,74,51,66,38,42,32,26,31,21,28,36,26,57,28,41,57,59,60,32,45,26,68,65,37,17,42,39,33,44,38,49,90,82,25,48,65,32,48,53,72,44,20,38,75,76,25,62,76,19,40,73,70,26,50,39,36,40,36,37,22,51,39,14,82,72,54,41,37,61,28,52,44,50,47,51,33,49,35,33,59,66,50,46,74,68,46,53,47,72,41,53,70,24,30,72,58,72,77,51,67,44,38,35,53,36,51,53,48,52,54,50,48,52,49,24,69,69,55,68,48,76,71,81,74,130

pLDDT: mean 91.47, std 14.6, range [17.34, 98.81]

Foldseek 3Di:
DDDDDPPDDPPDPPPPPPVVVVVVVVVVVVVVVVVVVVVVVVVCVVVVVVVLCVVPDPFAFCALVNLLDPLQDFDDWDWAFLFQFKIWTADPQGFIWIAGNVVRDIDGLGGPVLCVVQVFDDWDAESVRQKIKTWHPWADDAPAWTWTWIWIAGRPVRDIQGQDQPDPPDTWRDKDAALDDRKMWTHDLQWIWIRGDSNVNHIHTQDDPRHPQFKHKFADARCCCPQAAVHRGAWHAFNVRFKIKGKIWGCPQQDKDWFWADDPPDPDIDIDIGRFAFFPGDDIQMWMWMAGPVGSVPIDTADDDVVLVRAKDWHDWYALHNFKIWIWIARLLQQKIWIKIAGNVVRDIDTQDMAGHDLAHDQRVRAYWAHDPNSQKIWDWGWDQDPVRFIETFIWIAGPVHNDIATFADDFKHFPFWAAAQVVVQKTKTWICVVHLQFIFIWITGNPRPNDIDTLCCPPPCNVWAGHWDWHAGHNRQWIWIWRFDPDHIWIWIAGPVVGDIDTDGDSVSSNVVCVSHQWWDKDWDFDDDPRDTKIKIKGAERPDDLQAAAFEEEEEDQAAQADDRHGGYDDRPQRNCHHNQRHMYMYIHAFLYPSRGTVCSNSVCAQAPLVRRLRVVLVVLVVQVPRNRHDNQRYEYEYAECSLLNLLSNLLQLRSLHAEGEHHLYQQFSSQAGNSVSSNRNNGCVVRVVSRCNSGSLNRQVSNQRYEYEYEYESRAPHSHCVRVVSSVVSCVVVVHDYHYDYHRSDYSDDDDSVVVSVVVVVVQVSSCVRNVTDDPDD/DPDDPPPDPPPPDPPPPPPPVVVVVVVVVVVVVVVVVVVVVVVCVVVVVVVLCVVPDPFAFCALVNLLDPLQDFDDWDWAFLFQFKIWTADPQGFIWMAGNVVRDIGGLGGPVLCVVQVFDDWDAESVRQKIKTWHPWADDAPAWTWTWIWIAGRPVRDIQGQPQPDPPDTWRDKDAALDDRKIWTHDLQWIWIRGDSNVNHIDTQDDPRHPQFKHKFADARCCCPQAAVHRGAWHAFNVRFKIKGKIWGCPQQDKDWFWADDPPDPDIDIDIGRFAFFPGDDIQMWMWMAGPVGSHPIDTDDDDVVLVRAKDWHDWYALHNFKIWIWIAHLLQQKIWIKIAGNVVRDIDTQDMAGHDLAHDQRVRAYWAHDPNSQKIWDWGWDQDPVRFIETFIWIAGPVHNDIATFADDFKHFPFWAAAQVVVQKTKTWICVVHLQFIFIWITGNPRPNDIDTLCCPPPCNVWAGHWDWHAGHNRQWIKIWRFDPDHIWIWIAGPVVGDIDTDGDSVSSNVVCVSHQWWDKDWDFDDDPRDTKIKIKGAERPDDLQAAAFEEEEEDQAAQADDRHGGYDDRPQRNCHHNQRHMYMYIHAFLYPSRGTVCSNSVCAQAPLPRRLRVVLVVLVVQVPRNRHDNQRYEYEYAECSLLNLLQNLLQLRSLHAEGEHHLYQQFSSQAGNSVSSNRNNGCVVRVVSRCNSGSLNRQVSNQRYEYEYEYESRAPHSHCVRVVSNVVSCVVVVHDYHYDYHRSDYSDDDDSVVVSVVVVVVQVSSCVRNVTDDPDD

Sequence (1560 aa):
MKRRESEYNVQEERRTRSKSKRTIIWIVIALTILAIIATAVALVVVLRDQLTNNNQSTQPGFSYEDMFSSLYQYQGYDVFWHDDEIYSYKTTGGDVRSHNSKTTSTQNVITRASLSLYSATKTWVSPDRQFVLLAYDVVQQFRYSFLARYVAYRISDQRFFPLEPLGVGRLLSYMGWSASGHQLSFVYNNDVYLIPDPAVGSPIRFTSAGKPGVVFYGVPDWMNEEQILRSNNAIYWSKNNAYIAFGFWNDTFVRPSNRLHYNPGLSYASVHNIRYPKSGDTNPLNRVIVASSTNPANGFALSAPATYAGQFYFTNVNWATNNDVIITWMNRAQSSTTDVICNAVTRQCRTLSKTDITNGWVNPFYPDPKFSSDGSYYLQLQPRTVASSETYYHIAKIFTSNGTKVWITSGSFQVTEIYSLAEARNFVYFQSTEYSRVTRHIYSVTLDGTNVRTCISCNFKASSVCSYYSASFSAQASYYILNCLGPSIPKYYLVDAVANKSTVMEDNHVVSERLAKKDLASTTFYTFTSGGYDINVVEYRPPYFDITVKYPVIIYMDGTPDSSVVDTRFQLGFIQYLASSMNIIVARIDPRGTKGSQRNEFTYSVYRRLGFVQVLDIENYVTYLKTQGYVDTAKIAVYGWGYGGYLSAMTVGSGKAKVKLGIAGAPNTNWIFYDSVYSERYLSTYATNRQGYEEASVLNKISGFESSDFAIVHGSYDANVLFQNSANLINKLQSEDIKFRMQTYINQGHEITDNKTMHHMYRFITEEIVSSLGVQNPIPMKRRESEYNVQEERRTRSKSKRTIIWIVIALTILAIIATAVALVVVLRDQLTNNNQSTQPGFSYEDMFSSLYQYQGYDVFWHDDEIYSYKTTGGDVRSHNSKTTSTQNVITRASLSLYSATKTWVSPDRQFVLLAYDVVQQFRYSFLARYVAYRISDQRFFPLEPLGVGRLLSYMGWSASGHQLSFVYNNDVYLIPDPAVGSPIRFTSAGKPGVVFYGVPDWMNEEQILRSNNAIYWSKNNAYIAFGFWNDTFVRPSNRLHYNPGLSYASVHNIRYPKSGDTNPLNRVIVASSTNPANGFALSAPATYAGQFYFTNVNWATNNDVIITWMNRAQSSTTDVICNAVTRQCRTLSKTDITNGWVNPFYPDPKFSSDGSYYLQLQPRTVASSETYYHIAKIFTSNGTKVWITSGSFQVTEIYSLAEARNFVYFQSTEYSRVTRHIYSVTLDGTNVRTCISCNFKASSVCSYYSASFSAQASYYILNCLGPSIPKYYLVDAVANKSTVMEDNHVVSERLAKKDLASTTFYTFTSGGYDINVVEYRPPYFDITVKYPVIIYMDGTPDSSVVDTRFQLGFIQYLASSMNIIVARIDPRGTKGSQRNEFTYSVYRRLGFVQVLDIENYVTYLKTQGYVDTAKIAVYGWGYGGYLSAMTVGSGKAKVKLGIAGAPNTNWIFYDSVYSERYLSTYATNRQGYEEASVLNKISGFESSDFAIVHGSYDANVLFQNSANLINKLQSEDIKFRMQTYINQGHEITDNKTMHHMYRFITEEIVSSLGVQNPIP

Organism: Trichoplax adhaerens (NCBI:txid10228)